Protein AF-A0AA36N443-F1 (afdb_monomer_lite)

Secondary structure (DSSP, 8-state):
----GGGEEEEEET-TTTHHHHHHHHHH---SEEEEE---HHHHHHHHHH-TTEEE---GGGS-HHHHHHHHHHH-TT--SEEEEEE----TTT-TTSSS--GGGSTTTHHHHHHHHHHHHHHHHTTTSPPPEEEEEEE--S-HHHHHHHHHHTT-EEEEEEGGGGSSB--EEEEEE-----TT-B-TTSSPBPEEEEETTEEEEE--PPPP-TTTT-BTTEEE-HHHHTTSSPBPPP-PPPSSTT-PPPPGGGTTTS-HHHHHHHHHTTT-S-GGGGSGGGSEEETT--EEPPPHHHHHHHTTPPTTTT--TT--HHHHHHHHHHS--HHHHHHHHHHHHHTTS----------TT--HHHHHHHHHHHSPPP-SPPP--S---PPPP-SSHHHHHHHHTT---GGGS-PPPPHHHHHHHHHHHHTTTTHHHHHHHHHHHHHHHHHHTHHHHHHHHHHS-HHHHHHHHTTS-SSPP-HHHHHHHHHHTT-TTHHHHHHHHHH----SSS----TTPPPP-S-TTSSPPPHHHHHHHHHHHHHHHHHS----TTHHHHHHHHHHHHHTTSS--PBPPPTTSSS-----TTSGGGSSPBPPPSSPP----B------S--S-----------B-------SS-PPPP----------------GGG-----PPPPP---GGGGG-S-GGGTSS----S-SPPPPHHHHHHHHHHHHHHHHHHHSSS---HHHHHHHTTT-HHHHHHHHHHHHHH-SSHHHHHHHHHHHHHHHTTSPS-HHHHHHHHHHHHHHHHHHHHSS-SSHHHHHHHHHHHHHHH-TT-HHHHHHHHHHHHHTT-HHHHHHHHHHHHHH-TT-HHHHHHHHHHHHHHHHH--THHHHHHHHHHHHHHHHHHHH-S--HHHHHHHHHHHHHHHHH-S-TTSHHHHHHHHHHHHHHHHHHHSHHHHHHHHHHHHHHHTT-GGGS--SS-HHHHHHHHHHHS---SSPPPP---TT-S--SSSSSPPPHHHHHHHHHHHHHHHHHHTT-----PPPS--GGGSS----TTSS--TTHHHHGGG-HHHHHHHHHHHHHHHGGGGGGTSHHHHHHHHHHHHHHHHHHHHHHHHHHHHHHHHHHHHHHSS-TTGGGTTTSSTT--

pLDDT: mean 71.76, std 20.54, range [23.47, 97.75]

Sequence (1141 aa):
MTCDAAHVIILSFFDGIGSGPFVFKELFGRPKAVFSWEIDQLCMNVSSYHVPETQRRGDVAADSPAALAAEILALDPDKTARILILGGPPCPDFSSIKAQPAGRAGPEGMKFDQMCDFCDRLEQLLNDWPPFWFLVENVVLKAKGEIQHFSARLKCQPILADAADFGVVSRPRLWWMRRRWSTQDVYPGTTSPLRWTKSAGVPRLQTSMKTDDPSYMQVAGLAFHKDVLAGSVSLPCLTTPAPWPSGRSAPRSSKGRTSPQAHSRWLGDSRRFAPWHYESAAMMTDAAGRYHVLPPLVKERLHHYPDDYTAHPHADVNDRHRMLGNSWHLGVVRLLLLLLLASQVQPHAAQLTRSPTRSALQRMIEWSLVNPAPLGPTPDSAEPPLVPPCAGMREHWALAQRLIHPSLRTQPPEPALVRVTERLLQNLATIRQLRRAVLDELAELVQEWAEITEDWLAQVAPHIRDVYTQGGREPPAQIPLLCFLLRRMQYPGVEELSADLHHGFVLLGQMHAGSGWKRRLDTKYRDPMPYEQFFEDNKRHVFEKLRNHKVDPHWKIMLDELADEHAKGRVDGPYGSPSCWPVQCVSVPQYKQLSTLLQAPEHHCPTAVCFSVEQPDKAPDFCNGWGFVARIENQTFYAMGEVPQHVVAAFGHRKGASETLTPEDIEVDWLGGYWKLPSADMNSNLVRERIISQAKTGTAPVKPYILTEIYAALSAALQQLFGAAEFTSARLAEQYRSQPELAAYLTARCAMSMREPEQRLQGLRDVERSTMRFTSSPAKSCVQSFVHRAHGVLIARGPGADRWKLAQEHFDKAIEVYPTNSNALSLLGICALELGQLQRALILMNKSLLLDSDFRAPYVNLGVAYLRLAVSEEGEKAQDLFFRAIEISEACLIRHPASPQCNYHIGVACAQLFFLERDPLTPAAAEFRRRSRQELLEARQSAEARRRLSDWQEAQARGTARKQQAPWLSVDDKTLQAVEAPMPPAPKPIKLPEYVGWRLFFWRAASCALQVGAELRGKRHALRASLQLQGTKLHDVCAPCGDAGLNTLQETSEYCDELYSQCSCCIEKVQAKYDEICSNFMGYGGCVNGIKAAMEQKEKECEQKKKLEEYQREKEKQDIEDASGMDIFDMHAAKVADHRS

InterPro domains:
  IPR011990 Tetratricopeptide-like helical domain superfamily [G3DSA:1.25.40.10] (775-966)
  IPR011990 Tetratricopeptide-like helical domain superfamily [SSF48452] (802-912)
  IPR029063 S-adenosyl-L-methionine-dependent methyltransferase superfamily [G3DSA:3.40.50.150] (8-202)
  IPR029063 S-adenosyl-L-methionine-dependent methyltransferase superfamily [SSF53335] (10-340)

Radius of gyration: 40.96 Å; chains: 1; bounding box: 112×99×99 Å

Foldseek 3Di:
DADQQLQAEEEAEQCQQVLQVLLCCVPHNHHLAAEYEHADPLSVVLNCVSVVRYDYDYHLLPDDLLVVLVVVCVSCVVLRHAYEYHEEQDAPLQDLQDQHRPACVDPSNVVLVSVLVSVVVNCVSVVVHDDHWYKYKYADGLDPVSQVVSCVSVVFAKEWEFLCLLLAATDIMIITTPFDDDQCDAFPPDNHTWDWDDDSNGIYTRDPDHHDQCVVLDDPQKDADPCSNVSNDHAYQQAAWAPDLQADDARPVCVPVADPQLVVVCVVSNNGDHSSCSPNNNFIAGPVRDTHRRFLQSLCVSLPHPGCSSPDPPADRSNSSRSSNSDHRSVVSSRVVSSSVVRPPDPPPPPVPPPVPDALLRVVLVVLLVPPAQWAADDPPDDDDDQPDDDDDVSSVVSVVPDQDPVNDDDDPGPNVVVVVVVCVSCVPCVVVSVVRNVVVVVVVCVVCQVVQVVLLVPADPVLNCVQCPPPDPPTDSLVVVLVSCVSSVPPCSVVVSCCSRHNADPDDDHDPDTHDDDPPDCVRVDAAADVVLQVVLVVVQQVVLVPPDAAPCVVVVVVVQLVCVVSVNDDFQAWDAPPHPDTFAFDVVRVSRRDHHYDDNDDWREFAFDDDDDDPDDPDDDDDDPDDRDRDPPDRGHDDDDTDYHYGHDDDDDDDDDDDDPVPDPQDQDDDDDDDDPVLVPDPDVLSQLHDDDDDFFDDDDVVVVVVVCVVCVVVSCLVPVDDDDDLVVLCVSVVVPNLSSLQSQLSVLLVDDDLVSSLVSLVVSLVSLVVDDDDLSSLQSQLVSLQSVLVSLCVDDDPCSLVVSLVSLVSSCVSPVLPLSSLLSNLVSCVLVVVLVSSLVSLVSSCVNPVLDLQSLQVLLQSLQLVLLVDDDPSSLVSLVSSLVSLVSSCVRTVLCLLSLQSLLLSLLQVLLNDPFCPDPSNVVSLVSNLVSLVCSCVHPVNVVVQVVLVVCVVVVNNLVADRLDDPLSVVSNCLSVDDDDRHRHGRNDDSFDGQGPPHRTHDPSVSVVVVVVVVVVVVVVVVVPDDPDQDPDPDVVPRPPPDDPPDPDDPPPPPPPVPDPVVVVVVVVVVVVQFVVQVVQVTPVRSVVVVVVVVVVVVVVVVVVVVVVVVVVVVVVCVVVVHDPPPVPPPVVPPPPD

Organism: NCBI:txid2562239

Structure (mmCIF, N/CA/C/O backbone):
data_AF-A0AA36N443-F1
#
_entry.id   AF-A0AA36N443-F1
#
loop_
_atom_site.group_PDB
_atom_site.id
_atom_site.type_symbol
_atom_site.label_atom_id
_atom_site.label_alt_id
_atom_site.label_comp_id
_atom_site.label_asym_id
_atom_site.label_entity_id
_atom_site.label_seq_id
_atom_site.pdbx_PDB_ins_code
_atom_site.Cartn_x
_atom_site.Cartn_y
_atom_site.Cartn_z
_atom_site.occupancy
_atom_site.B_iso_or_equiv
_atom_site.auth_seq_id
_atom_site.auth_comp_id
_atom_site.auth_asym_id
_atom_site.auth_atom_id
_atom_site.pdbx_PDB_model_num
ATOM 1 N N . MET A 1 1 ? 15.937 20.870 -2.440 1.00 37.66 1 MET A N 1
ATOM 2 C CA . MET A 1 1 ? 16.323 21.239 -1.062 1.00 37.66 1 MET A CA 1
ATOM 3 C C . MET A 1 1 ? 16.975 20.007 -0.479 1.00 37.66 1 MET A C 1
ATOM 5 O O . MET A 1 1 ? 16.254 19.062 -0.204 1.00 37.66 1 MET A O 1
ATOM 9 N N . THR A 1 2 ? 18.301 19.938 -0.419 1.00 41.56 2 THR A N 1
ATOM 10 C CA . THR A 1 2 ? 18.980 18.797 0.207 1.00 41.56 2 THR A CA 1
ATOM 11 C C . THR A 1 2 ? 19.615 19.279 1.500 1.00 41.56 2 THR A C 1
ATOM 13 O O . THR A 1 2 ? 20.569 20.049 1.502 1.00 41.56 2 THR A O 1
ATOM 16 N N . CYS A 1 3 ? 18.974 18.918 2.609 1.00 51.62 3 CYS A N 1
ATOM 17 C CA . CYS A 1 3 ? 19.629 18.852 3.903 1.00 51.62 3 CYS A CA 1
ATOM 18 C C . CYS A 1 3 ? 20.254 17.460 3.943 1.00 51.62 3 CYS A C 1
ATOM 20 O O . CYS A 1 3 ? 19.512 16.486 3.825 1.00 51.62 3 CYS A O 1
ATOM 22 N N . ASP A 1 4 ? 21.576 17.359 4.041 1.00 63.97 4 ASP A N 1
ATOM 23 C CA . ASP A 1 4 ? 22.210 16.062 4.258 1.00 63.97 4 ASP A CA 1
ATOM 24 C C . ASP A 1 4 ? 21.834 15.585 5.667 1.00 63.97 4 ASP A C 1
ATOM 26 O O . ASP A 1 4 ? 22.222 16.196 6.666 1.00 63.97 4 ASP A O 1
ATOM 30 N N . ALA A 1 5 ? 20.997 14.549 5.755 1.00 63.44 5 ALA A N 1
ATOM 31 C CA . ALA A 1 5 ? 20.511 14.040 7.033 1.00 63.44 5 ALA A CA 1
ATOM 32 C C . ALA A 1 5 ? 21.654 13.537 7.925 1.00 63.44 5 ALA A C 1
ATOM 34 O O . ALA A 1 5 ? 21.566 13.676 9.147 1.00 63.44 5 ALA A O 1
ATOM 35 N N . ALA A 1 6 ? 22.766 13.076 7.338 1.00 71.19 6 ALA A N 1
ATOM 36 C CA . ALA A 1 6 ? 23.954 12.663 8.082 1.00 71.19 6 ALA A CA 1
ATOM 37 C C . ALA A 1 6 ? 24.639 13.828 8.826 1.00 71.19 6 ALA A C 1
ATOM 39 O O . ALA A 1 6 ? 25.470 13.595 9.701 1.00 71.19 6 ALA A O 1
ATOM 40 N N . HIS A 1 7 ? 24.250 15.076 8.540 1.00 82.88 7 HIS A N 1
ATOM 41 C CA . HIS A 1 7 ? 24.705 16.285 9.224 1.00 82.88 7 HIS A CA 1
ATOM 42 C C . HIS A 1 7 ? 23.605 16.936 10.082 1.00 82.88 7 HIS A C 1
ATOM 44 O O . HIS A 1 7 ? 23.637 18.144 10.311 1.00 82.88 7 HIS A O 1
ATOM 50 N N . VAL A 1 8 ? 22.621 16.180 10.582 1.00 89.00 8 VAL A N 1
ATOM 51 C CA . VAL A 1 8 ? 21.616 16.705 11.528 1.00 89.00 8 VAL A CA 1
ATOM 52 C C . VAL A 1 8 ? 21.561 15.880 12.807 1.00 89.00 8 VAL A C 1
ATOM 54 O O . VAL A 1 8 ? 21.402 14.664 12.765 1.00 89.00 8 VAL A O 1
ATOM 57 N N . ILE A 1 9 ? 21.637 16.560 13.951 1.00 94.50 9 ILE A N 1
ATOM 58 C CA . ILE A 1 9 ? 21.400 15.998 15.285 1.00 94.50 9 ILE A CA 1
ATOM 59 C C . ILE A 1 9 ? 20.032 16.483 15.765 1.00 94.50 9 ILE A C 1
ATOM 61 O O . ILE A 1 9 ? 19.772 17.688 15.798 1.00 94.50 9 ILE A O 1
ATOM 65 N N . ILE A 1 10 ? 19.151 15.556 16.135 1.00 96.50 10 ILE A N 1
ATOM 66 C CA . ILE A 1 10 ? 17.790 15.863 16.588 1.00 96.50 10 ILE A CA 1
ATOM 67 C C . ILE A 1 10 ? 17.718 15.766 18.108 1.00 96.50 10 ILE A C 1
ATOM 69 O O . ILE A 1 10 ? 18.054 14.732 18.679 1.00 96.50 10 ILE A O 1
ATOM 73 N N . LEU A 1 11 ? 17.217 16.822 18.748 1.00 97.75 11 LEU A N 1
ATOM 74 C CA . LEU A 1 11 ? 16.890 16.863 20.172 1.00 97.75 11 LEU A CA 1
ATOM 75 C C . LEU A 1 11 ? 15.367 16.987 20.307 1.00 97.75 11 LEU A C 1
ATOM 77 O O . LEU A 1 11 ? 14.805 18.052 20.046 1.00 97.75 11 LEU A O 1
ATOM 81 N N . SER A 1 12 ? 14.698 15.887 20.653 1.00 97.62 12 SER A N 1
ATOM 82 C CA . SER A 1 12 ? 13.237 15.784 20.726 1.00 97.62 12 SER A CA 1
ATOM 83 C C . SER A 1 12 ? 12.759 15.808 22.177 1.00 97.62 12 SER A C 1
ATOM 85 O O . SER A 1 12 ? 12.894 14.833 22.916 1.00 97.62 12 SER A O 1
ATOM 87 N N . PHE A 1 13 ? 12.211 16.942 22.604 1.00 97.62 13 PHE A N 1
ATOM 88 C CA . PHE A 1 13 ? 11.689 17.150 23.952 1.00 97.62 13 PHE A CA 1
ATOM 89 C C . PHE A 1 13 ? 10.196 16.836 24.010 1.00 97.62 13 PHE A C 1
ATOM 91 O O . PHE A 1 13 ? 9.422 17.345 23.197 1.00 97.62 13 PHE A O 1
ATOM 98 N N . PHE A 1 14 ? 9.772 16.061 25.010 1.00 96.69 14 PHE A N 1
ATOM 99 C CA . PHE A 1 14 ? 8.385 15.594 25.120 1.00 96.69 14 PHE A CA 1
ATOM 100 C C . PHE A 1 14 ? 7.965 14.856 23.837 1.00 96.69 14 PHE A C 1
ATOM 102 O O . PHE A 1 14 ? 6.971 15.190 23.191 1.00 96.69 14 PHE A O 1
ATOM 109 N N . ASP A 1 15 ? 8.805 13.901 23.432 1.00 95.12 15 ASP A N 1
ATOM 110 C CA . ASP A 1 15 ? 8.778 13.257 22.112 1.00 95.12 15 ASP A CA 1
ATOM 111 C C . ASP A 1 15 ? 7.469 12.500 21.829 1.00 95.12 15 ASP A C 1
ATOM 113 O O . ASP A 1 15 ? 7.043 12.359 20.673 1.00 95.12 15 ASP A O 1
ATOM 117 N N . GLY A 1 16 ? 6.799 12.014 22.879 1.00 95.38 16 GLY A N 1
ATOM 118 C CA . GLY A 1 16 ? 5.621 11.177 22.757 1.00 95.38 16 GLY A CA 1
ATOM 119 C C . GLY A 1 16 ? 5.939 9.937 21.931 1.00 95.38 16 GLY A C 1
ATOM 120 O O . GLY A 1 16 ? 6.827 9.153 22.248 1.00 95.38 16 GLY A O 1
ATOM 121 N N . ILE A 1 17 ? 5.206 9.764 20.836 1.00 95.88 17 ILE A N 1
ATOM 122 C CA . ILE A 1 17 ? 5.338 8.604 19.946 1.00 95.88 17 ILE A CA 1
ATOM 123 C C . ILE A 1 17 ? 6.356 8.804 18.808 1.00 95.88 17 ILE A C 1
ATOM 125 O O . ILE A 1 17 ? 6.251 8.139 17.779 1.00 95.88 17 ILE A O 1
ATOM 129 N N . GLY A 1 18 ? 7.305 9.737 18.940 1.00 95.44 18 GLY A N 1
ATOM 130 C CA . GLY A 1 18 ? 8.381 9.926 17.957 1.00 95.44 18 GLY A CA 1
ATOM 131 C C . GLY A 1 18 ? 7.972 10.673 16.686 1.00 95.44 18 GLY A C 1
ATOM 132 O O . GLY A 1 18 ? 8.627 10.546 15.656 1.00 95.44 18 GLY A O 1
ATOM 133 N N . SER A 1 19 ? 6.884 11.454 16.730 1.00 97.06 19 SER A N 1
ATOM 134 C CA . SER A 1 19 ? 6.266 12.096 15.551 1.00 97.06 19 SER A CA 1
ATOM 135 C C . SER A 1 19 ? 7.258 12.907 14.705 1.00 97.06 19 SER A C 1
ATOM 137 O O . SER A 1 19 ? 7.250 12.845 13.477 1.00 97.06 19 SER A O 1
ATOM 139 N N . GLY A 1 20 ? 8.088 13.711 15.372 1.00 95.31 20 GLY A N 1
ATOM 140 C CA . GLY A 1 20 ? 9.048 14.610 14.743 1.00 95.31 20 GLY A CA 1
ATOM 141 C C . GLY A 1 20 ? 10.239 13.871 14.122 1.00 95.31 20 GLY A C 1
ATOM 142 O O . GLY A 1 20 ? 10.440 13.996 12.910 1.00 95.31 20 GLY A O 1
ATOM 143 N N . PRO A 1 21 ? 10.990 13.071 14.907 1.00 95.25 21 PRO A N 1
ATOM 144 C CA . PRO A 1 21 ? 12.072 12.236 14.388 1.00 95.25 21 PRO A CA 1
ATOM 145 C C . PRO A 1 21 ? 11.622 11.292 13.266 1.00 95.25 21 PRO A C 1
ATOM 147 O O . PRO A 1 21 ? 12.310 11.178 12.252 1.00 95.25 21 PRO A O 1
ATOM 150 N N . PHE A 1 22 ? 10.436 10.686 13.392 1.00 95.69 22 PHE A N 1
ATOM 151 C CA . PHE A 1 22 ? 9.856 9.825 12.360 1.00 95.69 22 PHE A CA 1
ATOM 152 C C . PHE A 1 22 ? 9.652 10.576 11.039 1.00 95.69 22 PHE A C 1
ATOM 154 O O . PHE A 1 22 ? 10.108 10.127 9.990 1.00 95.69 22 PHE A O 1
ATOM 161 N N . VAL A 1 23 ? 9.027 11.759 11.072 1.00 93.69 23 VAL A N 1
ATOM 162 C CA . VAL A 1 23 ? 8.826 12.560 9.854 1.00 93.69 23 VAL A CA 1
ATOM 163 C C . VAL A 1 23 ? 10.149 13.029 9.253 1.00 93.69 23 VAL A C 1
ATOM 165 O O . VAL A 1 23 ? 10.279 13.050 8.030 1.00 93.69 23 VAL A O 1
ATOM 168 N N . PHE A 1 24 ? 11.122 13.411 10.081 1.00 90.50 24 PHE A N 1
ATOM 169 C CA . PHE A 1 24 ? 12.442 13.793 9.588 1.00 90.50 24 PHE A CA 1
ATOM 170 C C . PHE A 1 24 ? 13.095 12.634 8.825 1.00 90.50 24 PHE A C 1
ATOM 172 O O . PHE A 1 24 ? 13.536 12.821 7.691 1.00 90.50 24 PHE A O 1
ATOM 179 N N . LYS A 1 25 ? 13.082 11.434 9.416 1.00 88.25 25 LYS A N 1
ATOM 180 C CA . LYS A 1 25 ? 13.624 10.212 8.816 1.00 88.25 25 LYS A CA 1
ATOM 181 C C . LYS A 1 25 ? 12.975 9.884 7.474 1.00 88.25 25 LYS A C 1
ATOM 183 O O . LYS A 1 25 ? 13.683 9.597 6.514 1.00 88.25 25 LYS A O 1
ATOM 188 N N . GLU A 1 26 ? 11.651 9.986 7.399 1.00 83.75 26 GLU A N 1
ATOM 189 C CA . GLU A 1 26 ? 10.880 9.750 6.171 1.00 83.75 26 GLU A CA 1
ATOM 190 C C . GLU A 1 26 ? 11.209 10.752 5.054 1.00 83.75 26 GLU A C 1
ATOM 192 O O . GLU A 1 26 ? 11.204 10.395 3.879 1.00 83.75 26 GLU A O 1
ATOM 197 N N . LEU A 1 27 ? 11.471 12.017 5.397 1.00 78.31 27 LEU A N 1
ATOM 198 C CA . LEU A 1 27 ? 11.711 13.069 4.406 1.00 78.31 27 LEU A CA 1
ATOM 199 C C . LEU A 1 27 ? 13.169 13.165 3.953 1.00 78.31 27 LEU A C 1
ATOM 201 O O . LEU A 1 27 ? 13.417 13.499 2.794 1.00 78.31 27 LEU A O 1
ATOM 205 N N . PHE A 1 28 ? 14.119 12.947 4.861 1.00 78.12 28 PHE A N 1
ATOM 206 C CA . PHE A 1 28 ? 15.525 13.297 4.640 1.00 78.12 28 PHE A CA 1
ATOM 207 C C . PHE A 1 28 ? 16.484 12.116 4.818 1.00 78.12 28 PHE A C 1
ATOM 209 O O . PHE A 1 28 ? 17.635 12.210 4.402 1.00 78.12 28 PHE A O 1
ATOM 216 N N . GLY A 1 29 ? 16.025 10.995 5.377 1.00 77.88 29 GLY A N 1
ATOM 217 C CA . GLY A 1 29 ? 16.872 9.861 5.733 1.00 77.88 29 GLY A CA 1
ATOM 218 C C . GLY A 1 29 ? 17.344 9.911 7.186 1.00 77.88 29 GLY A C 1
ATOM 219 O O . GLY A 1 29 ? 16.864 10.701 8.000 1.00 77.88 29 GLY A O 1
ATOM 220 N N . ARG A 1 30 ? 18.267 9.012 7.542 1.00 81.50 30 ARG A N 1
ATOM 221 C CA . ARG A 1 30 ? 18.682 8.826 8.938 1.00 81.50 30 ARG A CA 1
ATOM 222 C C . ARG A 1 30 ? 19.478 10.041 9.445 1.00 81.50 30 ARG A C 1
ATOM 224 O O . ARG A 1 30 ? 20.478 10.385 8.815 1.00 81.50 30 ARG A O 1
ATOM 231 N N . PRO A 1 31 ? 19.066 10.671 10.561 1.00 83.81 31 PRO A N 1
ATOM 232 C CA . PRO A 1 31 ? 19.847 11.726 11.197 1.00 83.81 31 PRO A CA 1
ATOM 233 C C . PRO A 1 31 ? 21.148 11.169 11.793 1.00 83.81 31 PRO A C 1
ATOM 235 O O . PRO A 1 31 ? 21.249 9.974 12.073 1.00 83.81 31 PRO A O 1
ATOM 238 N N . LYS A 1 32 ? 22.119 12.050 12.056 1.00 87.31 32 LYS A N 1
ATOM 239 C CA . LYS A 1 32 ? 23.386 11.710 12.725 1.00 87.31 32 LYS A CA 1
ATOM 240 C C . LYS A 1 32 ? 23.162 11.103 14.111 1.00 87.31 32 LYS A C 1
ATOM 242 O O . LYS A 1 32 ? 23.818 10.134 14.478 1.00 87.31 32 LYS A O 1
ATOM 247 N N . ALA A 1 33 ? 22.239 11.683 14.873 1.00 91.94 33 ALA A N 1
ATOM 248 C CA . ALA A 1 33 ? 21.801 11.181 16.170 1.00 91.94 33 ALA A CA 1
ATOM 249 C C . ALA A 1 33 ? 20.405 11.720 16.509 1.00 91.94 33 ALA A C 1
ATOM 251 O O . ALA A 1 33 ? 20.025 12.806 16.059 1.00 91.94 33 ALA A O 1
ATOM 252 N N . VAL A 1 34 ? 19.663 10.978 17.334 1.00 96.00 34 VAL A N 1
ATOM 253 C CA . VAL A 1 34 ? 18.382 11.412 17.906 1.00 96.00 34 VAL A CA 1
ATOM 254 C C . VAL A 1 34 ? 18.436 11.230 19.416 1.00 96.00 34 VAL A C 1
ATOM 256 O O . VAL A 1 34 ? 18.618 10.115 19.892 1.00 96.00 34 VAL A O 1
ATOM 259 N N . PHE A 1 35 ? 18.233 12.310 20.162 1.00 97.00 35 PHE A N 1
ATOM 260 C CA . PHE A 1 35 ? 18.074 12.300 21.614 1.00 97.00 35 PHE A CA 1
ATOM 261 C C . PHE A 1 35 ? 16.623 12.618 21.958 1.00 97.00 35 PHE A C 1
ATOM 263 O O . PHE A 1 35 ? 16.074 13.594 21.447 1.00 97.00 35 PHE A O 1
ATOM 270 N N . SER A 1 36 ? 15.995 11.797 22.798 1.00 97.19 36 SER A N 1
ATOM 271 C CA . SER A 1 36 ? 14.571 11.902 23.128 1.00 97.19 36 SER A CA 1
ATOM 272 C C . SER A 1 36 ? 14.345 11.965 24.637 1.00 97.19 36 SER A C 1
ATOM 274 O O . SER A 1 36 ? 14.799 11.087 25.377 1.00 97.19 36 SER A O 1
ATOM 276 N N . TRP A 1 37 ? 13.617 12.992 25.082 1.00 97.44 37 TRP A N 1
ATOM 277 C CA . TRP A 1 37 ? 13.115 13.132 26.451 1.00 97.44 37 TRP A CA 1
ATOM 278 C C . TRP A 1 37 ? 11.630 12.773 26.482 1.00 97.44 37 TRP A C 1
ATOM 280 O O . TRP A 1 37 ? 10.773 13.561 26.076 1.00 97.44 37 TRP A O 1
ATOM 290 N N . GLU A 1 38 ? 11.341 11.570 26.965 1.00 96.38 38 GLU A N 1
ATOM 291 C CA . GLU A 1 38 ? 10.004 11.030 27.191 1.00 96.38 38 GLU A CA 1
ATOM 292 C C . GLU A 1 38 ? 10.052 10.134 28.435 1.00 96.38 38 GLU A C 1
ATOM 294 O O . GLU A 1 38 ? 11.046 9.448 28.675 1.00 96.38 38 GLU A O 1
ATOM 299 N N . ILE A 1 39 ? 8.989 10.162 29.238 1.00 95.31 39 ILE A N 1
ATOM 300 C CA . ILE A 1 39 ? 8.883 9.413 30.499 1.00 95.31 39 ILE A CA 1
ATOM 301 C C . ILE A 1 39 ? 7.801 8.332 30.441 1.00 95.31 39 ILE A C 1
ATOM 303 O O . ILE A 1 39 ? 7.807 7.398 31.241 1.00 95.31 39 ILE A O 1
ATOM 307 N N . ASP A 1 40 ? 6.869 8.429 29.495 1.00 94.00 40 ASP A N 1
ATOM 308 C CA . ASP A 1 40 ? 5.847 7.421 29.278 1.00 94.00 40 ASP A CA 1
ATOM 309 C C . ASP A 1 40 ? 6.437 6.194 28.576 1.00 94.00 40 ASP A C 1
ATOM 311 O O . ASP A 1 40 ? 6.868 6.239 27.421 1.00 94.00 40 ASP A O 1
ATOM 315 N N . GLN A 1 41 ? 6.428 5.066 29.285 1.00 92.75 41 GLN A N 1
ATOM 316 C CA . GLN A 1 41 ? 7.039 3.829 28.815 1.00 92.75 41 GLN A CA 1
ATOM 317 C C . GLN A 1 41 ? 6.427 3.302 27.510 1.00 92.75 41 GLN A C 1
ATOM 319 O O . GLN A 1 41 ? 7.154 2.761 26.675 1.00 92.75 41 GLN A O 1
ATOM 324 N N . LEU A 1 42 ? 5.114 3.456 27.311 1.00 92.88 42 LEU A N 1
ATOM 325 C CA . LEU A 1 42 ? 4.448 3.003 26.089 1.00 92.88 42 LEU A CA 1
ATOM 326 C C . LEU A 1 42 ? 4.815 3.904 24.910 1.00 92.88 42 LEU A C 1
ATOM 328 O O . LEU A 1 42 ? 5.168 3.391 23.849 1.00 92.88 42 LEU A O 1
ATOM 332 N N . CYS A 1 43 ? 4.810 5.224 25.112 1.00 95.06 43 CYS A N 1
ATOM 333 C CA . CYS A 1 43 ? 5.260 6.193 24.112 1.00 95.06 43 CYS A CA 1
ATOM 334 C C . CYS A 1 43 ? 6.706 5.922 23.675 1.00 95.06 43 CYS A C 1
ATOM 336 O O . CYS A 1 43 ? 6.975 5.824 22.478 1.00 95.06 43 CYS A O 1
ATOM 338 N N . MET A 1 44 ? 7.614 5.703 24.634 1.00 93.44 44 MET A N 1
ATOM 339 C CA . MET A 1 44 ? 9.009 5.359 24.349 1.00 93.44 44 MET A CA 1
ATOM 340 C C . MET A 1 44 ? 9.134 4.067 23.537 1.00 93.44 44 MET A C 1
ATOM 342 O O . MET A 1 44 ? 9.941 3.996 22.611 1.00 93.44 44 MET A O 1
ATOM 346 N N . ASN A 1 45 ? 8.350 3.037 23.863 1.00 90.56 45 ASN A N 1
ATOM 347 C CA . ASN A 1 45 ? 8.376 1.770 23.132 1.00 90.56 45 ASN A CA 1
ATOM 348 C C . ASN A 1 45 ? 7.889 1.934 21.687 1.00 90.56 45 ASN A C 1
ATOM 350 O O . ASN A 1 45 ? 8.527 1.413 20.775 1.00 90.56 45 ASN A O 1
ATOM 354 N N . VAL A 1 46 ? 6.822 2.710 21.469 1.00 91.50 46 VAL A N 1
ATOM 355 C CA . VAL A 1 46 ? 6.331 3.039 20.123 1.00 91.50 46 VAL A CA 1
ATOM 356 C C . VAL A 1 46 ? 7.361 3.872 19.351 1.00 91.50 46 VAL A C 1
ATOM 358 O O . VAL A 1 46 ? 7.705 3.515 18.228 1.00 91.50 46 VAL A O 1
ATOM 361 N N . SER A 1 47 ? 7.908 4.934 19.953 1.00 91.50 47 SER A N 1
ATOM 362 C CA . SER A 1 47 ? 8.924 5.794 19.323 1.00 91.50 47 SER A CA 1
ATOM 363 C C . SER A 1 47 ? 10.161 4.988 18.904 1.00 91.50 47 SER A C 1
ATOM 365 O O . SER A 1 47 ? 10.566 5.035 17.744 1.00 91.50 47 SER A O 1
ATOM 367 N N . SER A 1 48 ? 10.708 4.147 19.791 1.00 85.62 48 SER A N 1
ATOM 368 C CA . SER A 1 48 ? 11.886 3.320 19.480 1.00 85.62 48 SER A CA 1
ATOM 369 C C . SER A 1 48 ? 11.626 2.210 18.465 1.00 85.62 48 SER A C 1
ATOM 371 O O . SER A 1 48 ? 12.566 1.769 17.813 1.00 85.62 48 SER A O 1
ATOM 373 N N . TYR A 1 49 ? 10.386 1.745 18.315 1.00 85.75 49 TYR A N 1
ATOM 374 C CA . TYR A 1 49 ? 10.059 0.788 17.261 1.00 85.75 49 TYR A CA 1
ATOM 375 C C . TYR A 1 49 ? 10.192 1.428 15.870 1.00 85.75 49 TYR A C 1
ATOM 377 O O . TYR A 1 49 ? 10.770 0.831 14.963 1.00 85.75 49 TYR A O 1
ATOM 385 N N . HIS A 1 50 ? 9.720 2.669 15.713 1.00 86.25 50 HIS A N 1
ATOM 386 C CA . HIS A 1 50 ? 9.743 3.382 14.426 1.00 86.25 50 HIS A CA 1
ATOM 387 C C . HIS A 1 50 ? 11.066 4.125 14.166 1.00 86.25 50 HIS A C 1
ATOM 389 O O . HIS A 1 50 ? 11.505 4.276 13.019 1.00 86.25 50 HIS A O 1
ATOM 395 N N . VAL A 1 51 ? 11.743 4.559 15.230 1.00 86.06 51 VAL A N 1
ATOM 396 C CA . VAL A 1 51 ? 13.021 5.287 15.195 1.00 86.06 51 VAL A CA 1
ATOM 397 C C . VAL A 1 51 ? 14.018 4.619 16.163 1.00 86.06 51 VAL A C 1
ATOM 399 O O . VAL A 1 51 ? 14.297 5.162 17.236 1.00 86.06 51 VAL A O 1
ATOM 402 N N . PRO A 1 52 ? 14.546 3.423 15.826 1.00 82.62 52 PRO A N 1
ATOM 403 C CA . PRO A 1 52 ? 15.423 2.634 16.703 1.00 82.62 52 PRO A CA 1
ATOM 404 C C . PRO A 1 52 ? 16.746 3.319 17.062 1.00 82.62 52 PRO A C 1
ATOM 406 O O . PRO A 1 52 ? 17.344 2.999 18.082 1.00 82.62 52 PRO A O 1
ATOM 409 N N . GLU A 1 53 ? 17.186 4.289 16.264 1.00 80.00 53 GLU A N 1
ATOM 410 C CA . GLU A 1 53 ? 18.358 5.132 16.518 1.00 80.00 53 GLU A CA 1
ATOM 411 C C . GLU A 1 53 ? 18.165 6.169 17.650 1.00 80.00 53 GLU A C 1
ATOM 413 O O . GLU A 1 53 ? 19.078 6.937 17.953 1.00 80.00 53 GLU A O 1
ATOM 418 N N . THR A 1 54 ? 16.986 6.202 18.280 1.00 90.06 54 THR A N 1
ATOM 419 C CA . THR A 1 54 ? 16.650 7.147 19.352 1.00 90.06 54 THR A CA 1
ATOM 420 C C . THR A 1 54 ? 17.303 6.783 20.680 1.00 90.06 54 THR A C 1
ATOM 422 O O . THR A 1 54 ? 17.008 5.748 21.280 1.00 90.06 54 THR A O 1
ATOM 425 N N . GLN A 1 55 ? 18.114 7.700 21.199 1.00 93.62 55 GLN A N 1
ATOM 426 C CA . GLN A 1 55 ? 18.705 7.630 22.526 1.00 93.62 55 GLN A CA 1
ATOM 427 C C . GLN A 1 55 ? 17.758 8.231 23.565 1.00 93.62 55 GLN A C 1
ATOM 429 O O . GLN A 1 55 ? 17.414 9.414 23.514 1.00 93.62 55 GLN A O 1
ATOM 434 N N . ARG A 1 56 ? 17.323 7.405 24.518 1.00 93.19 56 ARG A N 1
ATOM 435 C CA . ARG A 1 56 ? 16.368 7.798 25.560 1.00 93.19 56 ARG A CA 1
ATOM 436 C C . ARG A 1 56 ? 17.090 8.511 26.699 1.00 93.19 56 ARG A C 1
ATOM 438 O O . ARG A 1 56 ? 18.012 7.955 27.289 1.00 93.19 56 ARG A O 1
ATOM 445 N N . ARG A 1 57 ? 16.632 9.717 27.023 1.00 94.06 57 ARG A N 1
ATOM 446 C CA . ARG A 1 57 ? 17.191 10.573 28.079 1.00 94.06 57 ARG A CA 1
ATOM 447 C C . ARG A 1 57 ? 16.312 10.659 29.327 1.00 94.06 57 ARG A C 1
ATOM 449 O O . ARG A 1 57 ? 16.783 11.089 30.372 1.00 94.06 57 ARG A O 1
ATOM 456 N N . GLY A 1 58 ? 15.060 10.201 29.246 1.00 91.38 58 GLY A N 1
ATOM 457 C CA . GLY A 1 58 ? 14.120 10.215 30.367 1.00 91.38 58 GLY A CA 1
ATOM 458 C C . GLY A 1 58 ? 13.585 11.617 30.667 1.00 91.38 58 GLY A C 1
ATOM 459 O O . GLY A 1 58 ? 13.207 12.349 29.751 1.00 91.38 58 GLY A O 1
ATOM 460 N N . ASP A 1 59 ? 13.520 11.978 31.950 1.00 92.75 59 ASP A N 1
ATOM 461 C CA . ASP A 1 59 ? 13.001 13.275 32.397 1.00 92.75 59 ASP A CA 1
ATOM 462 C C . ASP A 1 59 ? 13.996 14.410 32.106 1.00 92.75 59 ASP A C 1
ATOM 464 O O . ASP A 1 59 ? 15.126 14.407 32.595 1.00 92.75 59 ASP A O 1
ATOM 468 N N . VAL A 1 60 ? 13.554 15.417 31.348 1.00 92.94 60 VAL A N 1
ATOM 469 C CA . VAL A 1 60 ? 14.347 16.612 31.017 1.00 92.94 60 VAL A CA 1
ATOM 470 C C . VAL A 1 60 ? 14.814 17.377 32.257 1.00 92.94 60 VAL A C 1
ATOM 472 O O . VAL A 1 60 ? 15.896 17.956 32.237 1.00 92.94 60 VAL A O 1
ATOM 475 N N . ALA A 1 61 ? 14.042 17.361 33.348 1.00 90.12 61 ALA A N 1
ATOM 476 C CA . ALA A 1 61 ? 14.409 18.053 34.582 1.00 90.12 61 ALA A CA 1
ATOM 477 C C . ALA A 1 61 ? 15.551 17.359 35.345 1.00 90.12 61 ALA A C 1
ATOM 479 O O . ALA A 1 61 ? 16.200 17.992 36.178 1.00 90.12 61 ALA A O 1
ATOM 480 N N . ALA A 1 62 ? 15.792 16.073 35.073 1.00 92.06 62 ALA A N 1
ATOM 481 C CA . ALA A 1 62 ? 16.853 15.282 35.692 1.00 92.06 62 ALA A CA 1
ATOM 482 C C . ALA A 1 62 ? 18.130 15.208 34.835 1.00 92.06 62 ALA A C 1
ATOM 484 O O . ALA A 1 62 ? 19.155 14.720 35.311 1.00 92.06 62 ALA A O 1
ATOM 485 N N . ASP A 1 63 ? 18.079 15.675 33.586 1.00 94.50 63 ASP A N 1
ATOM 486 C CA . ASP A 1 63 ? 19.196 15.607 32.648 1.00 94.50 63 ASP A CA 1
ATOM 487 C C . ASP A 1 63 ? 20.081 16.868 32.702 1.00 94.50 63 ASP A C 1
ATOM 489 O O . ASP A 1 63 ? 19.660 17.951 33.110 1.00 94.50 63 ASP A O 1
ATOM 493 N N . SER A 1 64 ? 21.337 16.738 32.274 1.00 94.88 64 SER A N 1
ATOM 494 C CA . SER A 1 64 ? 22.338 17.804 32.310 1.00 94.88 64 SER A CA 1
ATOM 495 C C . SER A 1 64 ? 22.637 18.344 30.906 1.00 94.88 64 SER A C 1
ATOM 497 O O . SER A 1 64 ? 23.218 17.621 30.088 1.00 94.88 64 SER A O 1
ATOM 499 N N . PRO A 1 65 ? 22.376 19.641 30.634 1.00 95.56 65 PRO A N 1
ATOM 500 C CA . PRO A 1 65 ? 22.791 20.283 29.386 1.00 95.56 65 PRO A CA 1
ATOM 501 C C . PRO A 1 65 ? 24.301 20.187 29.132 1.00 95.56 65 PRO A C 1
ATOM 503 O O . PRO A 1 65 ? 24.726 20.102 27.985 1.00 95.56 65 PRO A O 1
ATOM 506 N N . ALA A 1 66 ? 25.120 20.182 30.192 1.00 95.56 66 ALA A N 1
ATOM 507 C CA . ALA A 1 66 ? 26.576 20.072 30.082 1.00 95.56 66 ALA A CA 1
ATOM 508 C C . ALA A 1 66 ? 27.025 18.671 29.653 1.00 95.56 66 ALA A C 1
ATOM 510 O O . ALA A 1 66 ? 27.922 18.550 28.822 1.00 95.56 66 ALA A O 1
ATOM 511 N N . ALA A 1 67 ? 26.378 17.627 30.177 1.00 94.56 67 ALA A N 1
ATOM 512 C CA . ALA A 1 67 ? 26.651 16.257 29.754 1.00 94.56 67 ALA A CA 1
ATOM 513 C C . ALA A 1 67 ? 26.257 16.053 28.284 1.00 94.56 67 ALA A C 1
ATOM 515 O O . ALA A 1 67 ? 27.050 15.529 27.506 1.00 94.56 67 ALA A O 1
ATOM 516 N N . LEU A 1 68 ? 25.079 16.549 27.886 1.00 96.56 68 LEU A N 1
ATOM 517 C CA . LEU A 1 68 ? 24.632 16.487 26.495 1.00 96.56 68 LEU A CA 1
ATOM 518 C C . LEU A 1 68 ? 25.553 17.278 25.551 1.00 96.56 68 LEU A C 1
ATOM 520 O O . LEU A 1 68 ? 25.867 16.798 24.468 1.00 96.56 68 LEU A O 1
ATOM 524 N N . ALA A 1 69 ? 26.010 18.471 25.944 1.00 96.44 69 ALA A N 1
ATOM 525 C CA . ALA A 1 69 ? 26.941 19.261 25.136 1.00 96.44 69 ALA A CA 1
ATOM 526 C C . ALA A 1 69 ? 28.255 18.505 24.871 1.00 96.44 69 ALA A C 1
ATOM 528 O O . ALA A 1 69 ? 28.742 18.497 23.741 1.00 96.44 69 ALA A O 1
ATOM 529 N N . ALA A 1 70 ? 28.802 17.837 25.893 1.00 95.06 70 ALA A N 1
ATOM 530 C CA . ALA A 1 70 ? 29.998 17.009 25.750 1.00 95.06 70 ALA A CA 1
ATOM 531 C C . ALA A 1 70 ? 29.760 15.815 24.809 1.00 95.06 70 ALA A C 1
ATOM 533 O O . ALA A 1 70 ? 30.612 15.503 23.980 1.00 95.06 70 ALA A O 1
ATOM 534 N N . GLU A 1 71 ? 28.590 15.184 24.899 1.00 96.00 71 GLU A N 1
ATOM 535 C CA . GLU A 1 71 ? 28.196 14.067 24.039 1.00 96.00 71 GLU A CA 1
ATOM 536 C C . GLU A 1 71 ? 28.016 14.495 22.572 1.00 96.00 71 GLU A C 1
ATOM 538 O O . GLU A 1 71 ? 28.526 13.837 21.667 1.00 96.00 71 GLU A O 1
ATOM 543 N N . ILE A 1 72 ? 27.379 15.644 22.326 1.00 95.31 72 ILE A N 1
ATOM 544 C CA . ILE A 1 72 ? 27.244 16.232 20.985 1.00 95.31 72 ILE A CA 1
ATOM 545 C C . ILE A 1 72 ? 28.619 16.567 20.392 1.00 95.31 72 ILE A C 1
ATOM 547 O O . ILE A 1 72 ? 28.872 16.249 19.231 1.00 95.31 72 ILE A O 1
ATOM 551 N N . LEU A 1 73 ? 29.518 17.164 21.181 1.00 93.38 73 LEU A N 1
ATOM 552 C CA . LEU A 1 73 ? 30.874 17.488 20.733 1.00 93.38 73 LEU A CA 1
ATOM 553 C C . LEU A 1 73 ? 31.691 16.228 20.412 1.00 93.38 73 LEU A C 1
ATOM 555 O O . LEU A 1 73 ? 32.456 16.228 19.455 1.00 93.38 73 LEU A O 1
ATOM 559 N N . ALA A 1 74 ? 31.515 15.148 21.178 1.00 93.19 74 ALA A N 1
ATOM 560 C CA . ALA A 1 74 ? 32.153 13.866 20.891 1.00 93.19 74 ALA A CA 1
ATOM 561 C C . ALA A 1 74 ? 31.603 13.215 19.608 1.00 93.19 74 ALA A C 1
ATOM 563 O O . ALA A 1 74 ? 32.360 12.602 18.857 1.00 93.19 74 ALA A O 1
ATOM 564 N N . LEU A 1 75 ? 30.300 13.362 19.341 1.00 91.12 75 LEU A N 1
ATOM 565 C CA . LEU A 1 75 ? 29.648 12.845 18.133 1.00 91.12 75 LEU A CA 1
ATOM 566 C C . LEU A 1 75 ? 30.006 13.635 16.868 1.00 91.12 75 LEU A C 1
ATOM 568 O O . LEU A 1 75 ? 30.043 13.070 15.772 1.00 91.12 75 LEU A O 1
ATOM 572 N N . ASP A 1 76 ? 30.235 14.941 16.986 1.00 89.12 76 ASP A N 1
ATOM 573 C CA . ASP A 1 76 ? 30.583 15.814 15.865 1.00 89.12 76 ASP A CA 1
ATOM 574 C C . ASP A 1 76 ? 31.707 16.803 16.231 1.00 89.12 76 ASP A C 1
ATOM 576 O O . ASP A 1 76 ? 31.456 18.002 16.371 1.00 89.12 76 ASP A O 1
ATOM 580 N N . PRO A 1 77 ? 32.961 16.323 16.357 1.00 87.75 77 PRO A N 1
ATOM 581 C CA . PRO A 1 77 ? 34.094 17.160 16.766 1.00 87.75 77 PRO A CA 1
ATOM 582 C C . PRO A 1 77 ? 34.348 18.339 15.822 1.00 87.75 77 PRO A C 1
ATOM 584 O O . PRO A 1 77 ? 34.757 19.414 16.261 1.00 87.75 77 PRO A O 1
ATOM 587 N N . ASP A 1 78 ? 34.053 18.143 14.534 1.00 85.31 78 ASP A N 1
ATOM 588 C CA . ASP A 1 78 ? 34.243 19.126 13.465 1.00 85.31 78 ASP A CA 1
ATOM 589 C C . ASP A 1 78 ? 33.119 20.178 13.392 1.00 85.31 78 ASP A C 1
ATOM 591 O O . ASP A 1 78 ? 33.198 21.108 12.587 1.00 85.31 78 ASP A O 1
ATOM 595 N N . LYS A 1 79 ? 32.069 20.053 14.222 1.00 86.81 79 LYS A N 1
ATOM 596 C CA . LYS A 1 79 ? 30.941 21.005 14.337 1.00 86.81 79 LYS A CA 1
ATOM 597 C C . LYS A 1 79 ? 30.233 21.282 13.007 1.00 86.81 79 LYS A C 1
ATOM 599 O O . LYS A 1 79 ? 29.783 22.396 12.725 1.00 86.81 79 LYS A O 1
ATOM 604 N N . THR A 1 80 ? 30.149 20.254 12.170 1.00 82.25 80 THR A N 1
ATOM 605 C CA . THR A 1 80 ? 29.528 20.308 10.842 1.00 82.25 80 THR A CA 1
ATOM 606 C C . THR A 1 80 ? 28.019 20.085 10.891 1.00 82.25 80 THR A C 1
ATOM 608 O O . THR A 1 80 ? 27.298 20.522 9.992 1.00 82.25 80 THR A O 1
ATOM 611 N N . ALA A 1 81 ? 27.523 19.407 11.927 1.00 83.31 81 ALA A N 1
ATOM 612 C CA . ALA A 1 81 ? 26.127 19.041 12.052 1.00 83.31 81 ALA A CA 1
ATOM 613 C C . ALA A 1 81 ? 25.263 20.225 12.505 1.00 83.31 81 ALA A C 1
ATOM 615 O O . ALA A 1 81 ? 25.665 21.069 13.301 1.00 83.31 81 ALA A O 1
ATOM 616 N N . ARG A 1 82 ? 24.017 20.283 12.040 1.00 88.75 82 ARG A N 1
ATOM 617 C CA . ARG A 1 82 ? 23.003 21.226 12.526 1.00 88.75 82 ARG A CA 1
ATOM 618 C C . ARG A 1 82 ? 22.200 20.574 13.643 1.00 88.75 82 ARG A C 1
ATOM 620 O O . ARG A 1 82 ? 21.844 19.402 13.552 1.00 88.75 82 ARG A O 1
ATOM 627 N N . ILE A 1 83 ? 21.880 21.347 14.675 1.00 93.75 83 ILE A N 1
ATOM 628 C CA . ILE A 1 83 ? 21.046 20.888 15.789 1.00 93.75 83 ILE A CA 1
ATOM 629 C C . ILE A 1 83 ? 19.598 21.306 15.531 1.00 93.75 83 ILE A C 1
ATOM 631 O O . ILE A 1 83 ? 19.308 22.491 15.334 1.00 93.75 83 ILE A O 1
ATOM 635 N N . LEU A 1 84 ? 18.698 20.323 15.526 1.00 94.50 84 LEU A N 1
ATOM 636 C CA . LEU A 1 84 ? 17.259 20.496 15.364 1.00 94.50 84 LEU A CA 1
ATOM 637 C C . LEU A 1 84 ? 16.539 20.184 16.678 1.00 94.50 84 LEU A C 1
ATOM 639 O O . LEU A 1 84 ? 16.464 19.031 17.095 1.00 94.50 84 LEU A O 1
ATOM 643 N N . ILE A 1 85 ? 15.966 21.216 17.291 1.00 97.00 85 ILE A N 1
ATOM 644 C CA . ILE A 1 85 ? 15.104 21.115 18.467 1.00 97.00 85 ILE A CA 1
ATOM 645 C C . ILE A 1 85 ? 13.666 20.859 18.020 1.00 97.00 85 ILE A C 1
ATOM 647 O O . ILE A 1 85 ? 13.054 21.696 17.348 1.00 97.00 85 ILE A O 1
ATOM 651 N N . LEU A 1 86 ? 13.116 19.726 18.439 1.00 97.31 86 LEU A N 1
ATOM 652 C CA . LEU A 1 86 ? 11.703 19.380 18.317 1.00 97.31 86 LEU A CA 1
ATOM 653 C C . LEU A 1 86 ? 11.091 19.387 19.720 1.00 97.31 86 LEU A C 1
ATOM 655 O O . LEU A 1 86 ? 11.738 18.946 20.666 1.00 97.31 86 LEU A O 1
ATOM 659 N N . GLY A 1 87 ? 9.875 19.912 19.886 1.00 95.81 87 GLY A N 1
ATOM 660 C CA . GLY A 1 87 ? 9.283 19.982 21.224 1.00 95.81 87 GLY A CA 1
ATOM 661 C C . GLY A 1 87 ? 7.768 20.078 21.266 1.00 95.81 87 GLY A C 1
ATOM 662 O O . GLY A 1 87 ? 7.202 20.981 20.653 1.00 95.81 87 GLY A O 1
ATOM 663 N N . GLY A 1 88 ? 7.119 19.214 22.048 1.00 94.81 88 GLY A N 1
ATOM 664 C CA . GLY A 1 88 ? 5.681 19.288 22.342 1.00 94.81 88 GLY A CA 1
ATOM 665 C C . GLY A 1 88 ? 5.376 19.391 23.841 1.00 94.81 88 GLY A C 1
ATOM 666 O O . GLY A 1 88 ? 4.852 18.431 24.406 1.00 94.81 88 GLY A O 1
ATOM 667 N N . PRO A 1 89 ? 5.694 20.514 24.520 1.00 94.19 89 PRO A N 1
ATOM 668 C CA . PRO A 1 89 ? 5.500 20.638 25.962 1.00 94.19 89 PRO A CA 1
ATOM 669 C C . PRO A 1 89 ? 4.052 20.369 26.407 1.00 94.19 89 PRO A C 1
ATOM 671 O O . PRO A 1 89 ? 3.112 20.792 25.723 1.00 94.19 89 PRO A O 1
ATOM 674 N N . PRO A 1 90 ? 3.836 19.737 27.578 1.00 89.81 90 PRO A N 1
ATOM 675 C CA . PRO A 1 90 ? 2.506 19.370 28.050 1.00 89.81 90 PRO A CA 1
ATOM 676 C C . PRO A 1 90 ? 1.518 20.545 28.075 1.00 89.81 90 PRO A C 1
ATOM 678 O O . PRO A 1 90 ? 1.677 21.538 28.782 1.00 89.81 90 PRO A O 1
ATOM 681 N N . CYS A 1 91 ? 0.426 20.407 27.325 1.00 86.56 91 CYS A N 1
ATOM 682 C CA . CYS A 1 91 ? -0.608 21.429 27.210 1.00 86.56 91 CYS A CA 1
ATOM 683 C C . CYS A 1 91 ? -1.730 21.469 28.285 1.00 86.56 91 CYS A C 1
ATOM 685 O O . CYS A 1 91 ? -2.563 22.379 28.188 1.00 86.56 91 CYS A O 1
ATOM 687 N N . PRO A 1 92 ? -1.884 20.541 29.267 1.00 84.75 92 PRO A N 1
ATOM 688 C CA . PRO A 1 92 ? -3.051 20.538 30.160 1.00 84.75 92 PRO A CA 1
ATOM 689 C C . PRO A 1 92 ? -3.313 21.847 30.910 1.00 84.75 92 PRO A C 1
ATOM 691 O O . PRO A 1 92 ? -4.479 22.201 31.085 1.00 84.75 92 PRO A O 1
ATOM 694 N N . ASP A 1 93 ? -2.269 22.560 31.336 1.00 86.56 93 ASP A N 1
ATOM 695 C CA . ASP A 1 93 ? -2.402 23.816 32.087 1.00 86.56 93 ASP A CA 1
ATOM 696 C C . ASP A 1 93 ? -2.629 25.041 31.203 1.00 86.56 93 ASP A C 1
ATOM 698 O O . ASP A 1 93 ? -3.046 26.074 31.713 1.00 86.56 93 ASP A O 1
ATOM 702 N N . PHE A 1 94 ? -2.470 24.903 29.886 1.00 84.62 94 PHE A N 1
ATOM 703 C CA . PHE A 1 94 ? -2.824 25.917 28.888 1.00 84.62 94 PHE A CA 1
ATOM 704 C C . PHE A 1 94 ? -4.175 25.636 28.208 1.00 84.62 94 PHE A C 1
ATOM 706 O O . PHE A 1 94 ? -4.755 26.496 27.539 1.00 84.62 94 PHE A O 1
ATOM 713 N N . SER A 1 95 ? -4.694 24.414 28.359 1.00 78.44 95 SER A N 1
ATOM 714 C CA . SER A 1 95 ? -5.867 23.941 27.633 1.00 78.44 95 SER A CA 1
ATOM 715 C C . SER A 1 95 ? -7.159 24.616 28.086 1.00 78.44 95 SER A C 1
ATOM 717 O O . SER A 1 95 ? -7.530 24.622 29.259 1.00 78.44 95 SER A O 1
ATOM 719 N N . SER A 1 96 ? -7.933 25.075 27.104 1.00 69.06 96 SER A N 1
ATOM 720 C CA . SER A 1 96 ? -9.266 25.654 27.306 1.00 69.06 96 SER A CA 1
ATOM 721 C C . SER A 1 96 ? -10.336 24.667 27.795 1.00 69.06 96 SER A C 1
ATOM 723 O O . SER A 1 96 ? -11.456 25.087 28.094 1.00 69.06 96 SER A O 1
ATOM 725 N N . ILE A 1 97 ? -10.002 23.373 27.864 1.00 67.06 97 ILE A N 1
ATOM 726 C CA . ILE A 1 97 ? -10.870 22.318 28.396 1.00 67.06 97 ILE A CA 1
ATOM 727 C C . ILE A 1 97 ? -10.967 22.418 29.928 1.00 67.06 97 ILE A C 1
ATOM 729 O O . ILE A 1 97 ? -12.019 22.102 30.486 1.00 67.06 97 ILE A O 1
ATOM 733 N N . LYS A 1 98 ? -9.913 22.890 30.616 1.00 67.56 98 LYS A N 1
ATOM 734 C CA . LYS A 1 98 ? -9.958 23.156 32.063 1.00 67.56 98 LYS A CA 1
ATOM 735 C C . LYS A 1 98 ? -10.714 24.462 32.337 1.00 67.56 98 LYS A C 1
ATOM 737 O O . LYS A 1 98 ? -10.578 25.441 31.609 1.00 67.56 98 LYS A O 1
ATOM 742 N N . ALA A 1 99 ? -11.508 24.483 33.411 1.00 60.38 99 ALA A N 1
ATOM 743 C CA . ALA A 1 99 ? -12.303 25.655 33.786 1.00 60.38 99 ALA A CA 1
ATOM 744 C C . ALA A 1 99 ? -11.439 26.859 34.208 1.00 60.38 99 ALA A C 1
ATOM 746 O O . ALA A 1 99 ? -11.809 27.996 33.922 1.00 60.38 99 ALA A O 1
ATOM 747 N N . GLN A 1 100 ? -10.300 26.600 34.859 1.00 68.06 100 GLN A N 1
ATOM 748 C CA . GLN A 1 100 ? -9.297 27.588 35.262 1.00 68.06 100 GLN A CA 1
ATOM 749 C C . GLN A 1 100 ? -7.901 27.022 34.950 1.00 68.06 100 GLN A C 1
ATOM 751 O O . GLN A 1 100 ? -7.351 26.277 35.761 1.00 68.06 100 GLN A O 1
ATOM 756 N N . PRO A 1 101 ? -7.364 27.265 33.741 1.00 75.00 101 PRO A N 1
ATOM 757 C CA . PRO A 1 101 ? -6.005 26.860 33.399 1.00 75.00 101 PRO A CA 1
ATOM 758 C C . PRO A 1 101 ? -4.999 27.639 34.256 1.00 75.00 101 PRO A C 1
ATOM 760 O O . PRO A 1 101 ? -5.068 28.865 34.316 1.00 75.00 101 PRO A O 1
ATOM 763 N N . ALA A 1 102 ? -4.078 26.932 34.914 1.00 81.38 102 ALA A N 1
ATOM 764 C CA . ALA A 1 102 ? -3.022 27.540 35.728 1.00 81.38 102 ALA A CA 1
ATOM 765 C C . ALA A 1 102 ? -1.923 28.212 34.877 1.00 81.38 102 ALA A C 1
ATOM 767 O O . ALA A 1 102 ? -1.080 28.933 35.411 1.00 81.38 102 ALA A O 1
ATOM 768 N N . GLY A 1 103 ? -1.938 27.988 33.557 1.00 87.00 103 GLY A N 1
ATOM 769 C CA . GLY A 1 103 ? -0.952 28.521 32.626 1.00 87.00 103 GLY A CA 1
ATOM 770 C C . GLY A 1 103 ? 0.457 28.074 32.995 1.00 87.00 103 GLY A C 1
ATOM 771 O O . GLY A 1 103 ? 0.662 26.970 33.503 1.00 87.00 103 GLY A O 1
ATOM 772 N N . ARG A 1 104 ? 1.431 28.967 32.804 1.00 89.88 104 ARG A N 1
ATOM 773 C CA . ARG A 1 104 ? 2.844 28.708 33.149 1.00 89.88 104 ARG A CA 1
ATOM 774 C C . ARG A 1 104 ? 3.096 28.418 34.633 1.00 89.88 104 ARG A C 1
ATOM 776 O O . ARG A 1 104 ? 4.088 27.782 34.954 1.00 89.88 104 ARG A O 1
ATOM 783 N N . ALA A 1 105 ? 2.229 28.891 35.532 1.00 86.12 105 ALA A N 1
ATOM 784 C CA . ALA A 1 105 ? 2.370 28.653 36.971 1.00 86.12 105 ALA A CA 1
ATOM 785 C C . ALA A 1 105 ? 1.919 27.240 37.388 1.00 86.12 105 ALA A C 1
ATOM 787 O O . ALA A 1 105 ? 2.139 26.834 38.527 1.00 86.12 105 ALA A O 1
ATOM 788 N N . GLY A 1 106 ? 1.266 26.501 36.486 1.00 87.69 106 GLY A N 1
ATOM 789 C CA . GLY A 1 106 ? 0.864 25.120 36.718 1.00 87.69 106 GLY A CA 1
ATOM 790 C C . GLY A 1 106 ? 2.030 24.128 36.605 1.00 87.69 106 GLY A C 1
ATOM 791 O O . GLY A 1 106 ? 3.008 24.408 35.909 1.00 87.69 106 GLY A O 1
ATOM 792 N N . PRO A 1 107 ? 1.926 22.953 37.253 1.00 87.81 107 PRO A N 1
ATOM 793 C CA . PRO A 1 107 ? 2.981 21.938 37.264 1.00 87.81 107 PRO A CA 1
ATOM 794 C C . PRO A 1 107 ? 3.281 21.342 35.880 1.00 87.81 107 PRO A C 1
ATOM 796 O O . PRO A 1 107 ? 4.415 20.957 35.615 1.00 87.81 107 PRO A O 1
ATOM 799 N N . GLU A 1 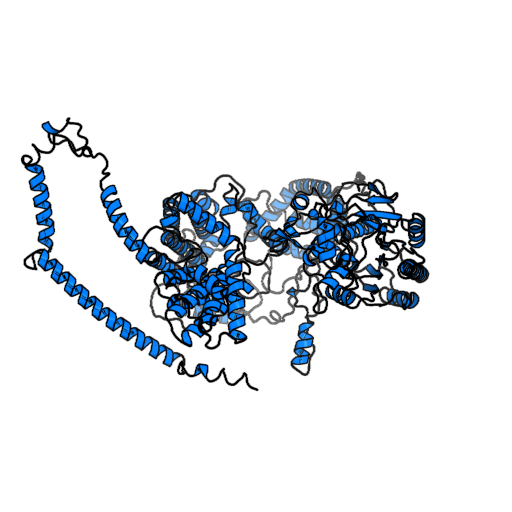108 ? 2.300 21.282 34.975 1.00 90.12 108 GLU A N 1
ATOM 800 C CA . GLU A 1 108 ? 2.530 20.852 33.591 1.00 90.12 108 GLU A CA 1
ATOM 801 C C . GLU A 1 108 ? 2.990 22.024 32.719 1.00 90.12 108 GLU A C 1
ATOM 803 O O . GLU A 1 108 ? 3.842 21.853 31.851 1.00 90.12 108 GLU A O 1
ATOM 808 N N . GLY A 1 109 ? 2.471 23.229 32.974 1.00 88.81 109 GLY A N 1
ATOM 809 C CA . GLY A 1 109 ? 2.822 24.428 32.211 1.00 88.81 109 GLY A CA 1
ATOM 810 C C . GLY A 1 109 ? 4.269 24.894 32.407 1.00 88.81 109 GLY A C 1
ATOM 811 O O . GLY A 1 109 ? 4.908 25.319 31.442 1.00 88.81 109 GLY A O 1
ATOM 812 N N . MET A 1 110 ? 4.813 24.766 33.623 1.00 92.69 110 MET A N 1
ATOM 813 C CA . MET A 1 110 ? 6.197 25.154 33.936 1.00 92.69 110 MET A CA 1
ATOM 814 C C . MET A 1 110 ? 7.250 24.309 33.211 1.00 92.69 110 MET A C 1
ATOM 816 O O . MET A 1 110 ? 8.366 24.777 32.999 1.00 92.69 110 MET A O 1
ATOM 820 N N . LYS A 1 111 ? 6.896 23.099 32.757 1.00 94.69 111 LYS A N 1
ATOM 821 C CA . LYS A 1 111 ? 7.800 22.225 31.991 1.00 94.69 111 LYS A CA 1
ATOM 822 C C . LYS A 1 111 ? 8.224 22.849 30.660 1.00 94.69 111 LYS A C 1
ATOM 824 O O . LYS A 1 111 ? 9.304 22.556 30.156 1.00 94.69 111 LYS A O 1
ATOM 829 N N . PHE A 1 112 ? 7.414 23.753 30.102 1.00 95.06 112 PHE A N 1
ATOM 830 C CA . PHE A 1 112 ? 7.813 24.514 28.919 1.00 95.06 112 PHE A CA 1
ATOM 831 C C . PHE A 1 112 ? 8.931 25.519 29.256 1.00 95.06 112 PHE A C 1
ATOM 833 O O . PHE A 1 112 ? 9.912 25.615 28.521 1.00 95.06 112 PHE A O 1
ATOM 840 N N . ASP A 1 113 ? 8.844 26.217 30.394 1.00 94.19 113 ASP A N 1
ATOM 841 C CA . ASP A 1 113 ? 9.935 27.086 30.855 1.00 94.19 113 ASP A CA 1
ATOM 842 C C . ASP A 1 113 ? 11.207 26.262 31.147 1.00 94.19 113 ASP A C 1
ATOM 844 O O . ASP A 1 113 ? 12.280 26.650 30.695 1.00 94.19 113 ASP A O 1
ATOM 848 N N . GLN A 1 114 ? 11.084 25.073 31.755 1.00 93.81 114 GLN A N 1
ATOM 849 C CA . GLN A 1 114 ? 12.215 24.157 31.988 1.00 93.81 114 GLN A CA 1
ATOM 850 C C . GLN A 1 114 ? 12.904 23.711 30.688 1.00 93.81 114 GLN A C 1
ATOM 852 O O . GLN A 1 114 ? 14.130 23.722 30.603 1.00 93.81 114 GLN A O 1
ATOM 857 N N . MET A 1 115 ? 12.137 23.365 29.648 1.00 95.94 115 MET A N 1
ATOM 858 C CA . MET A 1 115 ? 12.702 23.067 28.326 1.00 95.94 115 MET A CA 1
ATOM 859 C C . MET A 1 115 ? 13.430 24.284 27.742 1.00 95.94 115 MET A C 1
ATOM 861 O O . MET A 1 115 ? 14.509 24.131 27.169 1.00 95.94 115 MET A O 1
ATOM 865 N N . CYS A 1 116 ? 12.863 25.488 27.881 1.00 95.88 116 CYS A N 1
ATOM 866 C CA . CYS A 1 116 ? 13.521 26.712 27.424 1.00 95.88 116 CYS A CA 1
ATOM 867 C C . CYS A 1 116 ? 14.835 26.949 28.178 1.00 95.88 116 CYS A C 1
ATOM 869 O O . CYS A 1 116 ? 15.834 27.261 27.540 1.00 95.88 116 CYS A O 1
ATOM 871 N N . ASP A 1 117 ? 14.855 26.756 29.500 1.00 95.94 117 ASP A N 1
ATOM 872 C CA . ASP A 1 117 ? 16.059 26.883 30.330 1.00 95.94 117 ASP A CA 1
ATOM 873 C C . ASP A 1 117 ? 17.140 25.880 29.896 1.00 95.94 117 ASP A C 1
ATOM 875 O O . ASP A 1 117 ? 18.304 26.252 29.729 1.00 95.94 117 ASP A O 1
ATOM 879 N N . PHE A 1 118 ? 16.748 24.627 29.640 1.00 96.94 118 PHE A N 1
ATOM 880 C CA . PHE A 1 118 ? 17.643 23.586 29.133 1.00 96.94 118 PHE A CA 1
ATOM 881 C C . PHE A 1 118 ? 18.241 23.978 27.774 1.00 96.94 118 PHE A C 1
ATOM 883 O O . PHE A 1 118 ? 19.459 23.925 27.591 1.00 96.94 118 PHE A O 1
ATOM 890 N N . CYS A 1 119 ? 17.401 24.418 26.831 1.00 96.19 119 CYS A N 1
ATOM 891 C CA . CYS A 1 119 ? 17.835 24.851 25.503 1.00 96.19 119 CYS A CA 1
ATOM 892 C C . CYS A 1 119 ? 18.749 26.081 25.575 1.00 96.19 119 CYS A C 1
ATOM 894 O O . CYS A 1 119 ? 19.802 26.083 24.947 1.00 96.19 119 CYS A O 1
ATOM 896 N N . ASP A 1 120 ? 18.388 27.103 26.358 1.00 95.31 120 ASP A N 1
ATOM 897 C CA . ASP A 1 120 ? 19.193 28.317 26.531 1.00 95.31 120 ASP A CA 1
ATOM 898 C C . ASP A 1 120 ? 20.571 27.981 27.118 1.00 95.31 120 ASP A C 1
ATOM 900 O O . ASP A 1 120 ? 21.589 28.512 26.668 1.00 95.31 120 ASP A O 1
ATOM 904 N N . ARG A 1 121 ? 20.630 27.063 28.094 1.00 96.44 121 ARG A N 1
ATOM 905 C CA . ARG A 1 121 ? 21.900 26.611 28.668 1.00 96.44 121 ARG A CA 1
ATOM 906 C C . ARG A 1 121 ? 22.731 25.812 27.667 1.00 96.44 121 ARG A C 1
ATOM 908 O O . ARG A 1 121 ? 23.945 25.994 27.624 1.00 96.44 121 ARG A O 1
ATOM 915 N N . LEU A 1 122 ? 22.100 24.961 26.861 1.00 96.81 122 LEU A N 1
ATOM 916 C CA . LEU A 1 122 ? 22.781 24.205 25.812 1.00 96.81 122 LEU A CA 1
ATOM 917 C C . LEU A 1 122 ? 23.349 25.132 24.725 1.00 96.81 122 LEU A C 1
ATOM 919 O O . LEU A 1 122 ? 24.501 24.966 24.340 1.00 96.81 122 LEU A O 1
ATOM 923 N N . GLU A 1 123 ? 22.597 26.151 24.293 1.00 94.88 123 GLU A N 1
ATOM 924 C CA . GLU A 1 123 ? 23.081 27.179 23.356 1.00 94.88 123 GLU A CA 1
ATOM 925 C C . GLU A 1 123 ? 24.275 27.967 23.920 1.00 94.88 123 GLU A C 1
ATOM 927 O O . GLU A 1 123 ? 25.172 28.340 23.171 1.00 94.88 123 GLU A O 1
ATOM 932 N N . GLN A 1 124 ? 24.316 28.220 25.235 1.00 95.62 124 GLN A N 1
ATOM 933 C CA . GLN A 1 124 ? 25.470 28.865 25.881 1.00 95.62 124 GLN A CA 1
ATOM 934 C C . GLN A 1 124 ? 26.715 27.973 25.894 1.00 95.62 124 GLN A C 1
ATOM 936 O O . GLN A 1 124 ? 27.827 28.479 25.766 1.00 95.62 124 GLN A O 1
ATOM 941 N N . LEU A 1 125 ? 26.535 26.666 26.097 1.00 96.31 125 LEU A N 1
ATOM 942 C CA . LEU A 1 125 ? 27.626 25.689 26.139 1.00 96.31 125 LEU A CA 1
ATOM 943 C C . LEU A 1 125 ? 28.167 25.366 24.740 1.00 96.31 125 LEU A C 1
ATOM 945 O O . LEU A 1 125 ? 29.354 25.096 24.598 1.00 96.31 125 LEU A O 1
ATOM 949 N N . LEU A 1 126 ? 27.301 25.418 23.728 1.00 94.06 126 LEU A N 1
ATOM 950 C CA . LEU A 1 126 ? 27.608 25.209 22.312 1.00 94.06 126 LEU A CA 1
ATOM 951 C C . LEU A 1 126 ? 27.568 26.546 21.549 1.00 94.06 126 LEU A C 1
ATOM 953 O O . LEU A 1 126 ? 26.978 26.651 20.476 1.00 94.06 126 LEU A O 1
ATOM 957 N N . ASN A 1 127 ? 28.147 27.598 22.132 1.00 90.75 127 ASN A N 1
ATOM 958 C CA . ASN A 1 127 ? 28.050 28.970 21.617 1.00 90.75 127 ASN A CA 1
ATOM 959 C C . ASN A 1 127 ? 28.764 29.196 20.274 1.00 90.75 127 ASN A C 1
ATOM 961 O O . ASN A 1 127 ? 28.459 30.158 19.570 1.00 90.75 127 ASN A O 1
ATOM 965 N N . ASP A 1 128 ? 29.710 28.330 19.932 1.00 89.00 128 ASP A N 1
ATOM 966 C CA . ASP A 1 128 ? 30.441 28.319 18.671 1.00 89.00 128 ASP A CA 1
ATOM 967 C C . ASP A 1 128 ? 29.799 27.406 17.614 1.00 89.00 128 ASP A C 1
ATOM 969 O O . ASP A 1 128 ? 30.270 27.333 16.478 1.00 89.00 128 ASP A O 1
ATOM 973 N N . TRP A 1 129 ? 28.690 26.749 17.961 1.00 89.19 129 TRP A N 1
ATOM 974 C CA . TRP A 1 129 ? 27.895 25.946 17.046 1.00 89.19 129 TRP A CA 1
ATOM 975 C C . TRP A 1 129 ? 26.988 26.832 16.177 1.00 89.19 129 TRP A C 1
ATOM 977 O O . TRP A 1 129 ? 26.481 27.862 16.637 1.00 89.19 129 TRP A O 1
ATOM 987 N N . PRO A 1 130 ? 26.697 26.443 14.922 1.00 85.25 130 PRO A N 1
ATOM 988 C CA . PRO A 1 130 ? 25.704 27.139 14.114 1.00 85.25 130 PRO A CA 1
ATOM 989 C C . PRO A 1 130 ? 24.333 27.258 14.819 1.00 85.25 130 PRO A C 1
ATOM 991 O O . PRO A 1 130 ? 23.908 26.298 15.464 1.00 85.25 130 PRO A O 1
ATOM 994 N N . PRO A 1 131 ? 23.573 28.363 14.630 1.00 86.31 131 PRO A N 1
ATOM 995 C CA . PRO A 1 131 ? 22.318 28.599 15.346 1.00 86.31 131 PRO A CA 1
ATOM 996 C C . PRO A 1 131 ? 21.333 27.440 15.226 1.00 86.31 131 PRO A C 1
ATOM 998 O O . PRO A 1 131 ? 21.068 26.975 14.110 1.00 86.31 131 PRO A O 1
ATOM 1001 N N . PHE A 1 132 ? 20.767 27.016 16.354 1.00 91.75 132 PHE A N 1
ATOM 1002 C CA . PHE A 1 132 ? 19.883 25.856 16.403 1.00 91.75 132 PHE A CA 1
ATOM 1003 C C . PHE A 1 132 ? 18.573 26.128 15.666 1.00 91.75 132 PHE A C 1
ATOM 1005 O O . PHE A 1 132 ? 18.019 27.236 15.693 1.00 91.75 132 PHE A O 1
ATOM 1012 N N . TRP A 1 133 ? 18.053 25.085 15.033 1.00 90.44 133 TRP A N 1
ATOM 1013 C CA . TRP A 1 133 ? 16.720 25.084 14.456 1.00 90.44 133 TRP A CA 1
ATOM 1014 C C . TRP A 1 133 ? 15.699 24.689 15.512 1.00 90.44 133 TRP A C 1
ATOM 1016 O O . TRP A 1 133 ? 15.958 23.816 16.328 1.00 90.44 133 TRP A O 1
ATOM 1026 N N . PHE A 1 134 ? 14.530 25.325 15.485 1.00 94.38 134 PHE A N 1
ATOM 1027 C CA . PHE A 1 134 ? 13.440 25.022 16.408 1.00 94.38 134 PHE A CA 1
ATOM 1028 C C . PHE A 1 134 ? 12.170 24.743 15.629 1.00 94.38 134 PHE A C 1
ATOM 1030 O O . PHE A 1 134 ? 11.819 25.507 14.726 1.00 94.38 134 PHE A O 1
ATOM 1037 N N . LEU A 1 135 ? 11.469 23.697 16.045 1.00 94.94 135 LEU A N 1
ATOM 1038 C CA . LEU A 1 135 ? 10.079 23.445 15.719 1.00 94.94 135 LEU A CA 1
ATOM 1039 C C . LEU A 1 135 ? 9.373 22.972 16.992 1.00 94.94 135 LEU A C 1
ATOM 1041 O O . LEU A 1 135 ? 9.448 21.804 17.371 1.00 94.94 135 LEU A O 1
ATOM 1045 N N . VAL A 1 136 ? 8.717 23.911 17.669 1.00 96.81 136 VAL A N 1
ATOM 1046 C CA . VAL A 1 136 ? 8.054 23.671 18.956 1.00 96.81 136 VAL A CA 1
ATOM 1047 C C . VAL A 1 136 ? 6.563 23.934 18.814 1.00 96.81 136 VAL A C 1
ATOM 1049 O O . VAL A 1 136 ? 6.163 24.926 18.209 1.00 96.81 136 VAL A O 1
ATOM 1052 N N . GLU A 1 137 ? 5.740 23.056 19.369 1.00 96.06 137 GLU A N 1
ATOM 1053 C CA . GLU A 1 137 ? 4.287 23.067 19.236 1.00 96.06 137 GLU A CA 1
ATOM 1054 C C . GLU A 1 137 ? 3.600 23.214 20.592 1.00 96.06 137 GLU A C 1
ATOM 1056 O O . GLU A 1 137 ? 4.069 22.700 21.604 1.00 96.06 137 GLU A O 1
ATOM 1061 N N . ASN A 1 138 ? 2.457 23.898 20.611 1.00 94.75 138 ASN A N 1
ATOM 1062 C CA . ASN A 1 138 ? 1.504 23.803 21.709 1.00 94.75 138 ASN A CA 1
ATOM 1063 C C . ASN A 1 138 ? 0.072 24.089 21.221 1.00 94.75 138 ASN A C 1
ATOM 1065 O O . ASN A 1 138 ? -0.167 24.592 20.116 1.00 94.75 138 ASN A O 1
ATOM 1069 N N . VAL A 1 139 ? -0.916 23.842 22.084 1.00 91.75 139 VAL A N 1
ATOM 1070 C CA . VAL A 1 139 ? -2.291 24.303 21.858 1.00 91.75 139 VAL A CA 1
ATOM 1071 C C . VAL A 1 139 ? -2.335 25.824 21.694 1.00 91.75 139 VAL A C 1
ATOM 1073 O O . VAL A 1 139 ? -1.461 26.552 22.161 1.00 91.75 139 VAL A O 1
ATOM 1076 N N . VAL A 1 140 ? -3.388 26.331 21.050 1.00 90.25 140 VAL A N 1
ATOM 1077 C CA . VAL A 1 140 ? -3.583 27.781 20.910 1.00 90.25 140 VAL A CA 1
ATOM 1078 C C . VAL A 1 140 ? -3.779 28.408 22.295 1.00 90.25 140 VAL A C 1
ATOM 1080 O O . VAL A 1 140 ? -4.838 28.263 22.912 1.00 90.25 140 VAL A O 1
ATOM 1083 N N . LEU A 1 141 ? -2.743 29.096 22.779 1.00 88.19 141 LEU A N 1
ATOM 1084 C CA . LEU A 1 141 ? -2.731 29.747 24.087 1.00 88.19 141 LEU A CA 1
ATOM 1085 C C . LEU A 1 141 ? -3.712 30.929 24.098 1.00 88.19 141 LEU A C 1
ATOM 1087 O O . LEU A 1 141 ? -3.740 31.738 23.171 1.00 88.19 141 LEU A O 1
ATOM 1091 N N . LYS A 1 142 ? -4.524 31.052 25.154 1.00 79.56 142 LYS A N 1
ATOM 1092 C CA . LYS A 1 142 ? -5.500 32.153 25.268 1.00 79.56 142 LYS A CA 1
ATOM 1093 C C . LYS A 1 142 ? -4.859 33.469 25.699 1.00 79.56 142 LYS A C 1
ATOM 1095 O O . LYS A 1 142 ? -5.287 34.534 25.253 1.00 79.56 142 LYS A O 1
ATOM 1100 N N . ALA A 1 143 ? -3.876 33.411 26.593 1.00 82.62 143 ALA A N 1
ATOM 1101 C CA . ALA A 1 143 ? -3.231 34.599 27.124 1.00 82.62 143 ALA A CA 1
ATOM 1102 C C . ALA A 1 143 ? -2.145 35.081 26.154 1.00 82.62 143 ALA A C 1
ATOM 1104 O O . ALA A 1 143 ? -1.115 34.434 25.975 1.00 82.62 143 ALA A O 1
ATOM 1105 N N . LYS A 1 144 ? -2.348 36.260 25.551 1.00 82.88 144 LYS A N 1
ATOM 1106 C CA . LYS A 1 144 ? -1.367 36.868 24.632 1.00 82.88 144 LYS A CA 1
ATOM 1107 C C . LYS A 1 144 ? 0.017 37.041 25.273 1.00 82.88 144 LYS A C 1
ATOM 1109 O O . LYS A 1 144 ? 1.017 36.888 24.580 1.00 82.88 144 LYS A O 1
ATOM 1114 N N . GLY A 1 145 ? 0.065 37.308 26.581 1.00 87.88 145 GLY A N 1
ATOM 1115 C CA . GLY A 1 145 ? 1.316 37.408 27.338 1.00 87.88 145 GLY A CA 1
ATOM 1116 C C . GLY A 1 145 ? 2.113 36.099 27.370 1.00 87.88 145 GLY A C 1
ATOM 1117 O O . GLY A 1 145 ? 3.334 36.141 27.290 1.00 87.88 145 GLY A O 1
ATOM 1118 N N . GLU A 1 146 ? 1.454 34.935 27.394 1.00 90.44 146 GLU A N 1
ATOM 1119 C CA . GLU A 1 146 ? 2.141 33.633 27.345 1.00 90.44 146 GLU A CA 1
ATOM 1120 C C . GLU A 1 146 ? 2.733 33.365 25.957 1.00 90.44 146 GLU A C 1
ATOM 1122 O O . GLU A 1 146 ? 3.870 32.913 25.848 1.00 90.44 146 GLU A O 1
ATOM 1127 N N . ILE A 1 147 ? 2.004 33.720 24.890 1.00 91.44 147 ILE A N 1
ATOM 1128 C CA . ILE A 1 147 ? 2.523 33.632 23.517 1.00 91.44 147 ILE A CA 1
ATOM 1129 C C . ILE A 1 147 ? 3.772 34.505 23.374 1.00 91.44 147 ILE A C 1
ATOM 1131 O O . ILE A 1 147 ? 4.779 34.047 22.838 1.00 91.44 147 ILE A O 1
ATOM 1135 N N . GLN A 1 148 ? 3.722 35.750 23.856 1.00 91.25 148 GLN A N 1
ATOM 1136 C CA . GLN A 1 148 ? 4.856 36.677 23.813 1.00 91.25 148 GLN A CA 1
ATOM 1137 C C . GLN A 1 148 ? 6.041 36.165 24.635 1.00 91.25 148 GLN A C 1
ATOM 1139 O O . GLN A 1 148 ? 7.166 36.190 24.141 1.00 91.25 148 GLN A O 1
ATOM 1144 N N . HIS A 1 149 ? 5.783 35.640 25.836 1.00 93.94 149 HIS A N 1
ATOM 1145 C CA . HIS A 1 149 ? 6.801 35.050 26.706 1.00 93.94 149 HIS A CA 1
ATOM 1146 C C . HIS A 1 149 ? 7.564 33.919 26.008 1.00 93.94 149 HIS A C 1
ATOM 1148 O O . HIS A 1 149 ? 8.782 34.002 25.866 1.00 93.94 149 HIS A O 1
ATOM 1154 N N . PHE A 1 150 ? 6.869 32.897 25.497 1.00 94.44 150 PHE A N 1
ATOM 1155 C CA . PHE A 1 150 ? 7.538 31.772 24.832 1.00 94.44 150 PHE A CA 1
ATOM 1156 C C . PHE A 1 150 ? 8.164 32.160 23.491 1.00 94.44 150 PHE A C 1
ATOM 1158 O O . PHE A 1 150 ? 9.222 31.646 23.141 1.00 94.44 150 PHE A O 1
ATOM 1165 N N . SER A 1 151 ? 7.582 33.123 22.770 1.00 93.38 151 SER A N 1
ATOM 1166 C CA . SER A 1 151 ? 8.207 33.679 21.560 1.00 93.38 151 SER A CA 1
ATOM 1167 C C . SER A 1 151 ? 9.550 34.346 21.875 1.00 93.38 151 SER A C 1
ATOM 1169 O O . SER A 1 151 ? 10.507 34.172 21.121 1.00 93.38 151 SER A O 1
ATOM 1171 N N . ALA A 1 152 ? 9.639 35.064 23.002 1.00 93.81 152 ALA A N 1
ATOM 1172 C CA . ALA A 1 152 ? 10.874 35.686 23.468 1.00 93.81 152 ALA A CA 1
ATOM 1173 C C . ALA A 1 152 ? 11.901 34.641 23.932 1.00 93.81 152 ALA A C 1
ATOM 1175 O O . ALA A 1 152 ? 13.038 34.678 23.466 1.00 93.81 152 ALA A O 1
ATOM 1176 N N . ARG A 1 153 ? 11.495 33.675 24.772 1.00 94.69 153 ARG A N 1
ATOM 1177 C CA . ARG A 1 153 ? 12.365 32.581 25.249 1.00 94.69 153 ARG A CA 1
ATOM 1178 C C . ARG A 1 153 ? 12.932 31.752 24.096 1.00 94.69 153 ARG A C 1
ATOM 1180 O O . ARG A 1 153 ? 14.138 31.583 23.986 1.00 94.69 153 ARG A O 1
ATOM 1187 N N . LEU A 1 154 ? 12.075 31.307 23.177 1.00 93.50 154 LEU A N 1
ATOM 1188 C CA . LEU A 1 154 ? 12.487 30.508 22.021 1.00 93.50 154 LEU A CA 1
ATOM 1189 C C . LEU A 1 154 ? 13.145 31.338 20.913 1.00 93.50 154 LEU A C 1
ATOM 1191 O O . LEU A 1 154 ? 13.653 30.753 19.956 1.00 93.50 154 LEU A O 1
ATOM 1195 N N . LYS A 1 155 ? 13.128 32.677 20.993 1.00 91.81 155 LYS A N 1
ATOM 1196 C CA . LYS A 1 155 ? 13.618 33.593 19.944 1.00 91.81 155 LYS A CA 1
ATOM 1197 C C . LYS A 1 155 ? 12.957 33.296 18.581 1.00 91.81 155 LYS A C 1
ATOM 1199 O O . LYS A 1 155 ? 13.614 33.278 17.542 1.00 91.81 155 LYS A O 1
ATOM 1204 N N . CYS A 1 156 ? 11.650 33.013 18.595 1.00 88.62 156 CYS A N 1
ATOM 1205 C CA . CYS A 1 156 ? 10.862 32.528 17.454 1.00 88.62 156 CYS A CA 1
ATOM 1206 C C . CYS A 1 156 ? 9.644 33.410 17.173 1.00 88.62 156 CYS A C 1
ATOM 1208 O O . CYS A 1 156 ? 9.056 33.976 18.092 1.00 88.62 156 CYS A O 1
ATOM 1210 N N . GLN A 1 157 ? 9.180 33.424 15.920 1.00 84.12 157 GLN A N 1
ATOM 1211 C CA . GLN A 1 157 ? 7.842 33.931 15.605 1.00 84.12 157 GLN A CA 1
ATOM 1212 C C . GLN A 1 157 ? 6.797 32.810 15.747 1.00 84.12 157 GLN A C 1
ATOM 1214 O O . GLN A 1 157 ? 7.029 31.711 15.232 1.00 84.12 157 GLN A O 1
ATOM 1219 N N . PRO A 1 158 ? 5.656 33.069 16.414 1.00 91.25 158 PRO A N 1
ATOM 1220 C CA . PRO A 1 158 ? 4.563 32.115 16.497 1.00 91.25 158 PRO A CA 1
ATOM 1221 C C . PRO A 1 158 ? 3.721 32.143 15.218 1.00 91.25 158 PRO A C 1
ATOM 1223 O O . PRO A 1 158 ? 3.317 33.212 14.751 1.00 91.25 158 PRO A O 1
ATOM 1226 N N . ILE A 1 159 ? 3.389 30.968 14.696 1.00 92.75 159 ILE A N 1
ATOM 1227 C CA . ILE A 1 159 ? 2.426 30.792 13.608 1.00 92.75 159 ILE A CA 1
ATOM 1228 C C . ILE A 1 159 ? 1.357 29.780 14.006 1.00 92.75 159 ILE A C 1
ATOM 1230 O O . ILE A 1 159 ? 1.613 28.842 14.755 1.00 92.75 159 ILE A O 1
ATOM 1234 N N . LEU A 1 160 ? 0.143 29.949 13.498 1.00 94.06 160 LEU A N 1
ATOM 1235 C CA . LEU A 1 160 ? -0.927 28.975 13.666 1.00 94.06 160 LEU A CA 1
ATOM 1236 C C . LEU A 1 160 ? -1.006 28.094 12.418 1.00 94.06 160 LEU A C 1
ATOM 1238 O O . LEU A 1 160 ? -1.080 28.609 11.305 1.00 94.06 160 LEU A O 1
ATOM 1242 N N . ALA A 1 161 ? -1.031 26.779 12.604 1.00 93.38 161 ALA A N 1
ATOM 1243 C CA . ALA A 1 161 ? -1.323 25.819 11.544 1.00 93.38 161 ALA A CA 1
ATOM 1244 C C . ALA A 1 161 ? -2.452 24.893 12.004 1.00 93.38 161 ALA A C 1
ATOM 1246 O O . ALA A 1 161 ? -2.520 24.523 13.178 1.00 93.38 161 ALA A O 1
ATOM 1247 N N . ASP A 1 162 ? -3.357 24.549 11.092 1.00 93.00 162 ASP A N 1
ATOM 1248 C CA . ASP A 1 162 ? -4.516 23.712 11.390 1.00 93.00 162 ASP A CA 1
ATOM 1249 C C . ASP A 1 162 ? -4.593 22.554 10.396 1.00 93.00 162 ASP A C 1
ATOM 1251 O O . ASP A 1 162 ? -4.541 22.761 9.185 1.00 93.00 162 ASP A O 1
ATOM 1255 N N . ALA A 1 163 ? -4.762 21.338 10.913 1.00 92.94 163 ALA A N 1
ATOM 1256 C CA . ALA A 1 163 ? -5.010 20.158 10.093 1.00 92.94 163 ALA A CA 1
ATOM 1257 C C . ALA A 1 163 ? -6.297 20.265 9.250 1.00 92.94 163 ALA A C 1
ATOM 1259 O O . ALA A 1 163 ? -6.422 19.561 8.251 1.00 92.94 163 ALA A O 1
ATOM 1260 N N . ALA A 1 164 ? -7.211 21.186 9.589 1.00 91.19 164 ALA A N 1
ATOM 1261 C CA . ALA A 1 164 ? -8.428 21.436 8.817 1.00 91.19 164 ALA A CA 1
ATOM 1262 C C . ALA A 1 164 ? -8.144 21.811 7.356 1.00 91.19 164 ALA A C 1
ATOM 1264 O O . ALA A 1 164 ? -8.999 21.597 6.503 1.00 91.19 164 ALA A O 1
ATOM 1265 N N . ASP A 1 165 ? -6.956 22.343 7.054 1.00 90.25 165 ASP A N 1
ATOM 1266 C CA . ASP A 1 165 ? -6.566 22.663 5.680 1.00 90.25 165 ASP A CA 1
ATOM 1267 C C . ASP A 1 165 ? -6.405 21.401 4.799 1.00 90.25 165 ASP A C 1
ATOM 1269 O O . ASP A 1 165 ? -6.513 21.495 3.580 1.00 90.25 165 ASP A O 1
ATOM 1273 N N . PHE A 1 166 ? -6.243 20.208 5.394 1.00 89.00 166 PHE A N 1
ATOM 1274 C CA . PHE A 1 166 ? -6.330 18.925 4.680 1.00 89.00 166 PHE A CA 1
ATOM 1275 C C . PHE A 1 166 ? -7.781 18.458 4.456 1.00 89.00 166 PHE A C 1
ATOM 1277 O O . PHE A 1 166 ? -8.014 17.493 3.738 1.00 89.00 166 PHE A O 1
ATOM 1284 N N . GLY A 1 167 ? -8.777 19.147 5.019 1.00 87.31 167 GLY A N 1
ATOM 1285 C CA . GLY A 1 167 ? -10.195 18.995 4.676 1.00 87.31 167 GLY A CA 1
ATOM 1286 C C . GLY A 1 167 ? -11.028 18.096 5.594 1.00 87.31 167 GLY A C 1
ATOM 1287 O O . GLY A 1 167 ? -12.252 18.182 5.541 1.00 87.31 167 GLY A O 1
ATOM 1288 N N . VAL A 1 168 ? -10.422 17.274 6.462 1.00 90.44 168 VAL A N 1
ATOM 1289 C CA . VAL A 1 168 ? -11.178 16.258 7.229 1.00 90.44 168 VAL A CA 1
ATOM 1290 C C . VAL A 1 168 ? -11.260 16.559 8.724 1.00 90.44 168 VAL A C 1
ATOM 1292 O O . VAL A 1 168 ? -12.361 16.577 9.271 1.00 90.44 168 VAL A O 1
ATOM 1295 N N . VAL A 1 169 ? -10.145 16.845 9.406 1.00 92.94 169 VAL A N 1
ATOM 1296 C CA . VAL A 1 169 ? -10.111 17.053 10.868 1.00 92.94 169 VAL A CA 1
ATOM 1297 C C . VAL A 1 169 ? -9.523 18.405 11.246 1.00 92.94 169 VAL A C 1
ATOM 1299 O O . VAL A 1 169 ? -8.456 18.779 10.779 1.00 92.94 169 VAL A O 1
ATOM 1302 N N . SER A 1 170 ? -10.186 19.125 12.149 1.00 92.38 170 SER A N 1
ATOM 1303 C CA . SER A 1 170 ? -9.654 20.364 12.714 1.00 92.38 170 SER A CA 1
ATOM 1304 C C . SER A 1 170 ? -8.733 20.073 13.893 1.00 92.38 170 SER A C 1
ATOM 1306 O O . SER A 1 170 ? -9.127 19.445 14.871 1.00 92.38 170 SER A O 1
ATOM 1308 N N . ARG A 1 171 ? -7.497 20.564 13.830 1.00 92.69 171 ARG A N 1
ATOM 1309 C CA . ARG A 1 171 ? -6.502 20.502 14.907 1.00 92.69 171 ARG A CA 1
ATOM 1310 C C . ARG A 1 171 ? -5.635 21.768 14.862 1.00 92.69 171 ARG A C 1
ATOM 1312 O O . ARG A 1 171 ? -4.465 21.689 14.490 1.00 92.69 171 ARG A O 1
ATOM 1319 N N . PRO A 1 172 ? -6.173 22.939 15.245 1.00 92.56 172 PRO A N 1
ATOM 1320 C CA . PRO A 1 172 ? -5.401 24.173 15.271 1.00 92.56 172 PRO A CA 1
ATOM 1321 C C . PRO A 1 172 ? -4.351 24.093 16.377 1.00 92.56 172 PRO A C 1
ATOM 1323 O O . PRO A 1 172 ? -4.691 23.798 17.530 1.00 92.56 172 PRO A O 1
ATOM 1326 N N . ARG A 1 173 ? -3.091 24.357 16.027 1.00 94.31 173 ARG A N 1
ATOM 1327 C CA . ARG A 1 173 ? -1.945 24.415 16.942 1.00 94.31 173 ARG A CA 1
ATOM 1328 C C . ARG A 1 173 ? -1.073 25.628 16.665 1.00 94.31 173 ARG A C 1
ATOM 1330 O O . ARG A 1 173 ? -1.010 26.122 15.538 1.00 94.31 173 ARG A O 1
ATOM 1337 N N . LEU A 1 174 ? -0.440 26.109 17.726 1.00 95.00 174 LEU A N 1
ATOM 1338 C CA . LEU A 1 174 ? 0.539 27.180 17.692 1.00 95.00 174 LEU A CA 1
ATOM 1339 C C . LEU A 1 174 ? 1.925 26.553 17.545 1.00 95.00 174 LEU A C 1
ATOM 1341 O O . LEU A 1 174 ? 2.278 25.651 18.299 1.00 95.00 174 LEU A O 1
ATOM 1345 N N . TRP A 1 175 ? 2.688 27.035 16.576 1.00 95.50 175 TRP A N 1
ATOM 1346 C CA . TRP A 1 175 ? 4.024 26.553 16.267 1.00 95.50 175 TRP A CA 1
ATOM 1347 C C . TRP A 1 175 ? 5.016 27.704 16.360 1.00 95.50 175 TRP A C 1
ATOM 1349 O O . TRP A 1 175 ? 4.809 28.763 15.766 1.00 95.50 175 TRP A O 1
ATOM 1359 N N . TRP A 1 176 ? 6.110 27.485 17.075 1.00 94.62 176 TRP A N 1
ATOM 1360 C CA . TRP A 1 176 ? 7.262 28.372 17.111 1.00 94.62 176 TRP A CA 1
ATOM 1361 C C . TRP A 1 176 ? 8.367 27.780 16.262 1.00 94.62 176 TRP A C 1
ATOM 1363 O O . TRP A 1 176 ? 8.782 26.637 16.458 1.00 94.62 176 TRP A O 1
ATOM 1373 N N . MET A 1 177 ? 8.840 28.585 15.319 1.00 91.12 177 MET A N 1
ATOM 1374 C CA . MET A 1 177 ? 9.907 28.192 14.420 1.00 91.12 177 MET A CA 1
ATOM 1375 C C . MET A 1 177 ? 10.913 29.327 14.264 1.00 91.12 177 MET A C 1
ATOM 1377 O O . MET A 1 177 ? 10.532 30.477 14.016 1.00 91.12 177 MET A O 1
ATOM 1381 N N . ARG A 1 178 ? 12.210 29.007 14.367 1.00 86.44 178 ARG A N 1
ATOM 1382 C CA . ARG A 1 178 ? 13.297 29.961 14.087 1.00 86.44 178 ARG A CA 1
ATOM 1383 C C . ARG A 1 178 ? 13.501 30.106 12.582 1.00 86.44 178 ARG A C 1
ATOM 1385 O O . ARG A 1 178 ? 14.483 29.642 12.014 1.00 86.44 178 ARG A O 1
ATOM 1392 N N . ARG A 1 179 ? 12.544 30.771 11.938 1.00 80.69 179 ARG A N 1
ATOM 1393 C CA . ARG A 1 179 ? 12.575 31.142 10.523 1.00 80.69 179 ARG A CA 1
ATOM 1394 C C . ARG A 1 179 ? 12.213 32.616 10.372 1.00 80.69 179 ARG A C 1
ATOM 1396 O O . ARG A 1 179 ? 11.295 33.106 11.024 1.00 80.69 179 ARG A O 1
ATOM 1403 N N . ARG A 1 180 ? 12.909 33.314 9.471 1.00 75.56 180 ARG A N 1
ATOM 1404 C CA . ARG A 1 180 ? 12.470 34.629 8.987 1.00 75.56 180 ARG A CA 1
ATOM 1405 C C . ARG A 1 180 ? 11.457 34.416 7.871 1.00 75.56 180 ARG A C 1
ATOM 1407 O O . ARG A 1 180 ? 11.792 33.830 6.846 1.00 75.56 180 ARG A O 1
ATOM 1414 N N . TRP A 1 181 ? 10.230 34.859 8.097 1.00 80.62 181 TRP A N 1
ATOM 1415 C CA . TRP A 1 181 ? 9.171 34.799 7.096 1.00 80.62 181 TRP A CA 1
ATOM 1416 C C . TRP A 1 181 ? 9.291 35.980 6.135 1.00 80.62 181 TRP A C 1
ATOM 1418 O O . TRP A 1 181 ? 9.489 37.116 6.572 1.00 80.62 181 TRP A O 1
ATOM 1428 N N . SER A 1 182 ? 9.174 35.712 4.837 1.00 70.25 182 SER A N 1
ATOM 1429 C CA . SER A 1 182 ? 9.201 36.723 3.778 1.00 70.25 182 SER A CA 1
ATOM 1430 C C . SER A 1 182 ? 7.897 36.712 2.976 1.00 70.25 182 SER A C 1
ATOM 1432 O O . SER A 1 182 ? 7.223 35.689 2.867 1.00 70.25 182 SER A O 1
ATOM 1434 N N . THR A 1 183 ? 7.540 37.845 2.367 1.00 59.16 183 THR A N 1
ATOM 1435 C CA . THR A 1 183 ? 6.367 37.942 1.475 1.00 59.16 183 THR A CA 1
ATOM 1436 C C . THR A 1 183 ? 6.528 37.149 0.174 1.00 59.16 183 THR A C 1
ATOM 1438 O O . THR A 1 183 ? 5.551 36.975 -0.549 1.00 59.16 183 THR A O 1
ATOM 1441 N N . GLN A 1 184 ? 7.738 36.665 -0.122 1.00 60.28 184 GLN A N 1
ATOM 1442 C CA . GLN A 1 184 ? 8.077 35.881 -1.313 1.00 60.28 184 GLN A CA 1
ATOM 1443 C C . GLN A 1 184 ? 8.207 34.379 -1.018 1.00 60.28 184 GLN A C 1
ATOM 1445 O O . GLN A 1 184 ? 8.539 33.609 -1.917 1.00 60.28 184 GLN A O 1
ATOM 1450 N N . ASP A 1 185 ? 7.960 33.946 0.222 1.00 75.38 185 ASP A N 1
ATOM 1451 C CA . ASP A 1 185 ? 8.016 32.531 0.572 1.00 75.38 185 ASP A CA 1
ATOM 1452 C C . ASP A 1 185 ? 6.977 31.739 -0.241 1.00 75.38 185 ASP A C 1
ATOM 1454 O O . ASP A 1 185 ? 5.809 32.122 -0.328 1.00 75.38 185 ASP A O 1
ATOM 1458 N N . VAL A 1 186 ? 7.398 30.603 -0.799 1.00 79.81 186 VAL A N 1
ATOM 1459 C CA . VAL A 1 186 ? 6.553 29.678 -1.573 1.00 79.81 186 VAL A CA 1
ATOM 1460 C C . VAL A 1 186 ? 6.429 28.325 -0.876 1.00 79.81 186 VAL A C 1
ATOM 1462 O O . VAL A 1 186 ? 7.267 27.968 -0.040 1.00 79.81 186 VAL A O 1
ATOM 1465 N N . TYR A 1 187 ? 5.395 27.548 -1.212 1.00 78.31 187 TYR A N 1
ATOM 1466 C CA . TYR A 1 187 ? 5.290 26.173 -0.714 1.00 78.31 187 TYR A CA 1
ATOM 1467 C C . TYR A 1 187 ? 6.429 25.309 -1.277 1.00 78.31 187 TYR A C 1
ATOM 1469 O O . TYR A 1 187 ? 6.738 25.431 -2.469 1.00 78.31 187 TYR A O 1
ATOM 1477 N N . PRO A 1 188 ? 7.032 24.417 -0.465 1.00 71.31 188 PRO A N 1
ATOM 1478 C CA . PRO A 1 188 ? 8.130 23.557 -0.899 1.00 71.31 188 PRO A CA 1
ATOM 1479 C C . PRO A 1 188 ? 7.777 22.778 -2.172 1.00 71.31 188 PRO A C 1
ATOM 1481 O O . PRO A 1 188 ? 6.722 22.155 -2.248 1.00 71.31 188 PRO A O 1
ATOM 1484 N N . GLY A 1 189 ? 8.656 22.827 -3.177 1.00 66.56 189 GLY A N 1
ATOM 1485 C CA . GLY A 1 189 ? 8.448 22.140 -4.458 1.00 66.56 189 GLY A CA 1
ATOM 1486 C C . GLY A 1 189 ? 7.463 22.822 -5.418 1.00 66.56 189 GLY A C 1
ATOM 1487 O O . GLY A 1 189 ? 7.129 22.240 -6.446 1.00 66.56 189 GLY A O 1
ATOM 1488 N N . THR A 1 190 ? 7.006 24.044 -5.123 1.00 66.62 190 THR A N 1
ATOM 1489 C CA . THR A 1 190 ? 6.065 24.793 -5.973 1.00 66.62 190 THR A CA 1
ATOM 1490 C C . THR A 1 190 ? 6.542 26.226 -6.232 1.00 66.62 190 THR A C 1
ATOM 1492 O O . THR A 1 190 ? 7.453 26.720 -5.574 1.00 66.62 190 THR A O 1
ATOM 1495 N N . THR A 1 191 ? 5.883 26.919 -7.164 1.00 72.50 191 THR A N 1
ATOM 1496 C CA . THR A 1 191 ? 6.017 28.375 -7.370 1.00 72.50 191 THR A CA 1
ATOM 1497 C C . THR A 1 191 ? 4.913 29.179 -6.674 1.00 72.50 191 THR A C 1
ATOM 1499 O O . THR A 1 191 ? 4.843 30.396 -6.827 1.00 72.50 191 THR A O 1
ATOM 1502 N N . SER A 1 192 ? 4.015 28.516 -5.936 1.00 75.62 192 SER A N 1
ATOM 1503 C CA . SER A 1 192 ? 2.852 29.162 -5.324 1.00 75.62 192 SER A CA 1
ATOM 1504 C C . SER A 1 192 ? 3.235 29.842 -4.004 1.00 75.62 192 SER A C 1
ATOM 1506 O O . SER A 1 192 ? 3.841 29.183 -3.155 1.00 75.62 192 SER A O 1
ATOM 1508 N N . PRO A 1 193 ? 2.873 31.122 -3.790 1.00 81.88 193 PRO A N 1
ATOM 1509 C CA . PRO A 1 193 ? 3.207 31.844 -2.564 1.00 81.88 193 PRO A CA 1
ATOM 1510 C C . PRO A 1 193 ? 2.461 31.271 -1.356 1.00 81.88 193 PRO A C 1
ATOM 1512 O O . PRO A 1 193 ? 1.306 30.851 -1.478 1.00 81.88 193 PRO A O 1
ATOM 1515 N N . LEU A 1 194 ? 3.103 31.301 -0.184 1.00 86.50 194 LEU A N 1
ATOM 1516 C CA . LEU A 1 194 ? 2.475 30.923 1.080 1.00 86.50 194 LEU A CA 1
ATOM 1517 C C . LEU A 1 194 ? 1.244 31.789 1.344 1.00 86.50 194 LEU A C 1
ATOM 1519 O O . LEU A 1 194 ? 1.296 33.020 1.286 1.00 86.50 194 LEU A O 1
ATOM 1523 N N . ARG A 1 195 ? 0.126 31.140 1.673 1.00 88.38 195 ARG A N 1
ATOM 1524 C CA . ARG A 1 195 ? -1.125 31.823 1.996 1.00 88.38 195 ARG A CA 1
ATOM 1525 C C . ARG A 1 195 ? -1.232 32.063 3.492 1.00 88.38 195 ARG A C 1
ATOM 1527 O O . ARG A 1 195 ? -1.189 31.131 4.295 1.00 88.38 195 ARG A O 1
ATOM 1534 N N . TRP A 1 196 ? -1.422 33.327 3.847 1.00 89.19 196 TRP A N 1
ATOM 1535 C CA . TRP A 1 196 ? -1.513 33.779 5.227 1.00 89.19 196 TRP A CA 1
ATOM 1536 C C . TRP A 1 196 ? -2.896 34.329 5.533 1.00 89.19 196 TRP A C 1
ATOM 1538 O O . TRP A 1 196 ? -3.480 35.095 4.772 1.00 89.19 196 TRP A O 1
ATOM 1548 N N . THR A 1 197 ? -3.393 33.966 6.705 1.00 89.25 197 THR A N 1
ATOM 1549 C CA . THR A 1 197 ? -4.617 34.499 7.302 1.00 89.25 197 THR A CA 1
ATOM 1550 C C . THR A 1 197 ? -4.312 34.954 8.730 1.00 89.25 197 THR A C 1
ATOM 1552 O O . THR A 1 197 ? -3.187 34.814 9.212 1.00 89.25 197 THR A O 1
ATOM 1555 N N . LYS A 1 198 ? -5.289 35.531 9.431 1.00 86.88 198 LYS A N 1
ATOM 1556 C CA . LYS A 1 198 ? -5.163 35.846 10.861 1.00 86.88 198 LYS A CA 1
ATOM 1557 C C . LYS A 1 198 ? -6.198 35.051 11.639 1.00 86.88 198 LYS A C 1
ATOM 1559 O O . LYS A 1 198 ? -7.375 35.081 11.298 1.00 86.88 198 LYS A O 1
ATOM 1564 N N . SER A 1 199 ? -5.764 34.377 12.699 1.00 83.00 199 SER A N 1
ATOM 1565 C CA . SER A 1 199 ? -6.654 33.680 13.630 1.00 83.00 199 SER A CA 1
ATOM 1566 C C . SER A 1 199 ? -6.165 33.889 15.059 1.00 83.00 199 SER A C 1
ATOM 1568 O O . SER A 1 199 ? -4.969 33.820 15.324 1.00 83.00 199 SER A O 1
ATOM 1570 N N . ALA A 1 200 ? -7.078 34.233 15.972 1.00 73.38 200 ALA A N 1
ATOM 1571 C CA . ALA A 1 200 ? -6.773 34.550 17.375 1.00 73.38 200 ALA A CA 1
ATOM 1572 C C . ALA A 1 200 ? -5.665 35.616 17.586 1.00 73.38 200 ALA A C 1
ATOM 1574 O O . ALA A 1 200 ? -5.003 35.646 18.619 1.00 73.38 200 ALA A O 1
ATOM 1575 N N . GLY A 1 201 ? -5.467 36.521 16.619 1.00 79.06 201 GLY A N 1
ATOM 1576 C CA . GLY A 1 201 ? -4.422 37.551 16.676 1.00 79.06 201 GLY A CA 1
ATOM 1577 C C . GLY A 1 201 ? -3.011 37.069 16.315 1.00 79.06 201 GLY A C 1
ATOM 1578 O O . GLY A 1 201 ? -2.074 37.850 16.446 1.00 79.06 201 GLY A O 1
ATOM 1579 N N . VAL A 1 202 ? -2.864 35.830 15.833 1.00 86.12 202 VAL A N 1
ATOM 1580 C CA . VAL A 1 202 ? -1.606 35.235 15.356 1.00 86.12 202 VAL A CA 1
ATOM 1581 C C . VAL A 1 202 ? -1.694 34.996 13.835 1.00 86.12 202 VAL A C 1
ATOM 1583 O O . VAL A 1 202 ? -2.784 34.690 13.331 1.00 86.12 202 VAL A O 1
ATOM 1586 N N . PRO A 1 203 ? -0.592 35.142 13.071 1.00 90.44 203 PRO A N 1
ATOM 1587 C CA . PRO A 1 203 ? -0.544 34.724 11.670 1.00 90.44 203 PRO A CA 1
ATOM 1588 C C . PRO A 1 203 ? -0.856 33.228 11.530 1.00 90.44 203 PRO A C 1
ATOM 1590 O O . PRO A 1 203 ? -0.182 32.393 12.127 1.00 90.44 203 PRO A O 1
ATOM 1593 N N . ARG A 1 204 ? -1.878 32.879 10.745 1.00 92.12 204 ARG A N 1
ATOM 1594 C CA . ARG A 1 204 ? -2.251 31.497 10.421 1.00 92.12 204 ARG A CA 1
ATOM 1595 C C . ARG A 1 204 ? -1.779 31.156 9.016 1.00 92.12 204 ARG A C 1
ATOM 1597 O O . ARG A 1 204 ? -2.240 31.771 8.052 1.00 92.12 204 ARG A O 1
ATOM 1604 N N . LEU A 1 205 ? -0.916 30.156 8.913 1.00 91.12 205 LEU A N 1
ATOM 1605 C CA . LEU A 1 205 ? -0.501 29.582 7.643 1.00 91.12 205 LEU A CA 1
ATOM 1606 C C . LEU A 1 205 ? -1.607 28.651 7.136 1.00 91.12 205 LEU A C 1
ATOM 1608 O O . LEU A 1 205 ? -2.031 27.757 7.864 1.00 91.12 205 LEU A O 1
ATOM 1612 N N . GLN A 1 206 ? -2.072 28.867 5.905 1.00 87.31 206 GLN A N 1
ATOM 1613 C CA . GLN A 1 206 ? -2.916 27.902 5.202 1.00 87.31 206 GLN A CA 1
ATOM 1614 C C . GLN A 1 206 ? -2.029 26.865 4.525 1.00 87.31 206 GLN A C 1
ATOM 1616 O O . GLN A 1 206 ? -1.098 27.238 3.813 1.00 87.31 206 GLN A O 1
ATOM 1621 N N . THR A 1 207 ? -2.294 25.576 4.694 1.00 69.38 207 THR A N 1
ATOM 1622 C CA . THR A 1 207 ? -1.593 24.553 3.909 1.00 69.38 207 THR A CA 1
ATOM 1623 C C . THR A 1 207 ? -2.281 24.475 2.534 1.00 69.38 207 THR A C 1
ATOM 1625 O O . THR A 1 207 ? -3.430 24.074 2.425 1.00 69.38 207 THR A O 1
ATOM 1628 N N . SER A 1 208 ? -1.656 24.938 1.442 1.00 63.62 208 SER A N 1
ATOM 1629 C CA . SER A 1 208 ? -2.257 24.852 0.089 1.00 63.62 208 SER A CA 1
ATOM 1630 C C . SER A 1 208 ? -2.133 23.439 -0.504 1.00 63.62 208 SER A C 1
ATOM 1632 O O . SER A 1 208 ? -1.863 23.269 -1.695 1.00 63.62 208 SER A O 1
ATOM 1634 N N . MET A 1 209 ? -2.199 22.430 0.359 1.00 66.56 209 MET A N 1
ATOM 1635 C CA . MET A 1 209 ? -1.906 21.037 0.050 1.00 66.56 209 MET A CA 1
ATOM 1636 C C . MET A 1 209 ? -3.160 20.354 -0.501 1.00 66.56 209 MET A C 1
ATOM 1638 O O . MET A 1 209 ? -4.274 20.863 -0.382 1.00 66.56 209 MET A O 1
ATOM 1642 N N . LYS A 1 210 ? -2.977 19.190 -1.129 1.00 74.38 210 LYS A N 1
ATOM 1643 C CA . LYS A 1 210 ? -4.090 18.357 -1.589 1.00 74.38 210 LYS A CA 1
ATOM 1644 C C . LYS A 1 210 ? -4.977 17.987 -0.392 1.00 74.38 210 LYS A C 1
ATOM 1646 O O . LYS A 1 210 ? -4.458 17.539 0.626 1.00 74.38 210 LYS A O 1
ATOM 1651 N N . THR A 1 211 ? -6.289 18.160 -0.538 1.00 83.56 211 THR A N 1
ATOM 1652 C CA . THR A 1 211 ? -7.271 17.710 0.453 1.00 83.56 211 THR A CA 1
ATOM 1653 C C . THR A 1 211 ? -7.287 16.188 0.527 1.00 83.56 211 THR A C 1
ATOM 1655 O O . THR A 1 211 ? -7.222 15.510 -0.505 1.00 83.56 211 THR A O 1
ATOM 1658 N N . ASP A 1 212 ? -7.399 15.659 1.737 1.00 86.19 212 ASP A N 1
ATOM 1659 C CA . ASP A 1 212 ? -7.553 14.235 1.980 1.00 86.19 212 ASP A CA 1
ATOM 1660 C C . ASP A 1 212 ? -8.901 13.738 1.455 1.00 86.19 212 ASP A C 1
ATOM 1662 O O . ASP A 1 212 ? -9.895 14.465 1.441 1.00 86.19 212 ASP A O 1
ATOM 1666 N N . ASP A 1 213 ? -8.934 12.468 1.058 1.00 86.62 213 ASP A N 1
ATOM 1667 C CA . ASP A 1 213 ? -10.172 11.763 0.748 1.00 86.62 213 ASP A CA 1
ATOM 1668 C C . ASP A 1 213 ? -10.634 10.982 1.996 1.00 86.62 213 ASP A C 1
ATOM 1670 O O . ASP A 1 213 ? -10.005 9.977 2.358 1.00 86.62 213 ASP A O 1
ATOM 1674 N N . PRO A 1 214 ? -11.728 11.399 2.669 1.00 85.12 214 PRO A N 1
ATOM 1675 C CA . PRO A 1 214 ? -12.210 10.720 3.865 1.00 85.12 214 PRO A CA 1
ATOM 1676 C C . PRO A 1 214 ? -12.684 9.281 3.603 1.00 85.12 214 PRO A C 1
ATOM 1678 O O . PRO A 1 214 ? -12.822 8.511 4.555 1.00 85.12 214 PRO A O 1
ATOM 1681 N N . SER A 1 215 ? -12.917 8.879 2.346 1.00 81.56 215 SER A N 1
ATOM 1682 C CA . SER A 1 215 ? -13.293 7.499 2.012 1.00 81.56 215 SER A CA 1
ATOM 1683 C C . SER A 1 215 ? -12.164 6.499 2.298 1.00 81.56 215 SER A C 1
ATOM 1685 O O . SER A 1 215 ? -12.432 5.411 2.807 1.00 81.56 215 SER A O 1
ATOM 1687 N N . TYR A 1 216 ? -10.900 6.892 2.098 1.00 80.38 216 TYR A N 1
ATOM 1688 C CA . TYR A 1 216 ? -9.720 6.077 2.426 1.00 80.38 216 TYR A CA 1
ATOM 1689 C C . TYR A 1 216 ? -9.538 5.881 3.942 1.00 80.38 216 TYR A C 1
ATOM 1691 O O . TYR A 1 216 ? -8.931 4.917 4.411 1.00 80.38 216 TYR A O 1
ATOM 1699 N N . MET A 1 217 ? -10.094 6.790 4.741 1.00 86.12 217 MET A N 1
ATOM 1700 C CA . MET A 1 217 ? -9.996 6.756 6.199 1.00 86.12 217 MET A CA 1
ATOM 1701 C C . MET A 1 217 ? -11.070 5.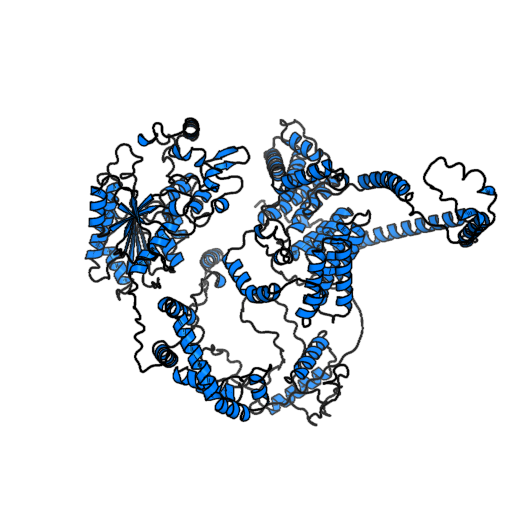870 6.849 1.00 86.12 217 MET A C 1
ATOM 1703 O O . MET A 1 217 ? -11.046 5.687 8.065 1.00 86.12 217 MET A O 1
ATOM 1707 N N . GLN A 1 218 ? -11.997 5.304 6.069 1.00 82.56 218 GLN A N 1
ATOM 1708 C CA . GLN A 1 218 ? -12.996 4.363 6.575 1.00 82.56 218 GLN A CA 1
ATOM 1709 C C . GLN A 1 218 ? -12.378 2.989 6.871 1.00 82.56 218 GLN A C 1
ATOM 1711 O O . GLN A 1 218 ? -11.438 2.538 6.213 1.00 82.56 218 GLN A O 1
ATOM 1716 N N . VAL A 1 219 ? -12.932 2.308 7.872 1.00 85.56 219 VAL A N 1
ATOM 1717 C CA . VAL A 1 219 ? -12.545 0.947 8.267 1.00 85.56 219 VAL A CA 1
ATOM 1718 C C . VAL A 1 219 ? -13.722 0.004 8.051 1.00 85.56 219 VAL A C 1
ATOM 1720 O O . VAL A 1 219 ? -14.876 0.437 8.053 1.00 85.56 219 VAL A O 1
ATOM 1723 N N . ALA A 1 220 ? -13.445 -1.282 7.828 1.00 79.81 220 ALA A N 1
ATOM 1724 C CA . ALA A 1 220 ? -14.477 -2.260 7.499 1.00 79.81 220 ALA A CA 1
ATOM 1725 C C . ALA A 1 220 ? -15.625 -2.231 8.526 1.00 79.81 220 ALA A C 1
ATOM 1727 O O . ALA A 1 220 ? -15.406 -2.351 9.729 1.00 79.81 220 ALA A O 1
ATOM 1728 N N . GLY A 1 221 ? -16.851 -2.034 8.036 1.00 85.56 221 GLY A N 1
ATOM 1729 C CA . GLY A 1 221 ? -18.056 -1.998 8.865 1.00 85.56 221 GLY A CA 1
ATOM 1730 C C . GLY A 1 221 ? -18.398 -0.647 9.503 1.00 85.56 221 GLY A C 1
ATOM 1731 O O . GLY A 1 221 ? -19.467 -0.558 10.100 1.00 85.56 221 GLY A O 1
ATOM 1732 N N . LEU A 1 222 ? -17.575 0.400 9.354 1.00 92.19 222 LEU A N 1
ATOM 1733 C CA . LEU A 1 222 ? -17.848 1.746 9.875 1.00 92.19 222 LEU A CA 1
ATOM 1734 C C . LEU A 1 222 ? -17.747 2.806 8.775 1.00 92.19 222 LEU A C 1
ATOM 1736 O O . LEU A 1 222 ? -16.746 2.892 8.067 1.00 92.19 222 LEU A O 1
ATOM 1740 N N . ALA A 1 223 ? -18.756 3.671 8.683 1.00 92.44 223 ALA A N 1
ATOM 1741 C CA . ALA A 1 223 ? -18.790 4.784 7.737 1.00 92.44 223 ALA A CA 1
ATOM 1742 C C . ALA A 1 223 ? -18.813 6.137 8.457 1.00 92.44 223 ALA A C 1
ATOM 1744 O O . ALA A 1 223 ? -19.404 6.277 9.531 1.00 92.44 223 ALA A O 1
ATOM 1745 N N . PHE A 1 224 ? -18.189 7.147 7.849 1.00 94.56 224 PHE A N 1
ATOM 1746 C CA . PHE A 1 224 ? -18.340 8.533 8.290 1.00 94.56 224 PHE A CA 1
ATOM 1747 C C . PHE A 1 224 ? -19.743 9.061 7.996 1.00 94.56 224 PHE A C 1
ATOM 1749 O O . PHE A 1 224 ? -20.426 8.596 7.081 1.00 94.56 224 PHE A O 1
ATOM 1756 N N . HIS A 1 225 ? -20.142 10.096 8.735 1.00 93.56 225 HIS A N 1
ATOM 1757 C CA . HIS A 1 225 ? -21.337 10.860 8.409 1.00 93.56 225 HIS A CA 1
ATOM 1758 C C . HIS A 1 225 ? -21.254 11.427 6.982 1.00 93.56 225 HIS A C 1
ATOM 1760 O O . HIS A 1 225 ? -20.199 11.893 6.546 1.00 93.56 225 HIS A O 1
ATOM 1766 N N . LYS A 1 226 ? -22.383 11.435 6.266 1.00 91.62 226 LYS A N 1
ATOM 1767 C CA . LYS A 1 226 ? -22.473 11.910 4.872 1.00 91.62 226 LYS A CA 1
ATOM 1768 C C . LYS A 1 226 ? -21.902 13.322 4.672 1.00 91.62 226 LYS A C 1
ATOM 1770 O O . LYS A 1 226 ? -21.246 13.572 3.669 1.00 91.62 226 LYS A O 1
ATOM 1775 N N . ASP A 1 227 ? -22.079 14.206 5.653 1.00 90.75 227 ASP A N 1
ATOM 1776 C CA . ASP A 1 227 ? -21.601 15.593 5.575 1.00 90.75 227 ASP A CA 1
ATOM 1777 C C . ASP A 1 227 ? -20.073 15.698 5.713 1.00 90.75 227 ASP A C 1
ATOM 1779 O O . ASP A 1 227 ? -19.477 16.629 5.178 1.00 90.75 227 ASP A O 1
ATOM 1783 N N . VAL A 1 228 ? -19.428 14.736 6.387 1.00 90.69 228 VAL A N 1
ATOM 1784 C CA . VAL A 1 228 ? -17.959 14.633 6.440 1.00 90.69 228 VAL A CA 1
ATOM 1785 C C . VAL A 1 228 ? -17.429 14.120 5.103 1.00 90.69 228 VAL A C 1
ATOM 1787 O O . VAL A 1 228 ? -16.463 14.661 4.577 1.00 90.69 228 VAL A O 1
ATOM 1790 N N . LEU A 1 229 ? -18.100 13.129 4.502 1.00 89.25 229 LEU A N 1
ATOM 1791 C CA . LEU A 1 229 ? -17.739 12.615 3.173 1.00 89.25 229 LEU A CA 1
ATOM 1792 C C . LEU A 1 229 ? -17.908 13.660 2.069 1.00 89.25 229 LEU A C 1
ATOM 1794 O O . LEU A 1 229 ? -17.122 13.692 1.130 1.00 89.25 229 LEU A O 1
ATOM 1798 N N . ALA A 1 230 ? -18.905 14.533 2.204 1.00 87.31 230 ALA A N 1
ATOM 1799 C CA . ALA A 1 230 ? -19.123 15.658 1.305 1.00 87.31 230 ALA A CA 1
ATOM 1800 C C . ALA A 1 230 ? -18.195 16.860 1.582 1.00 87.31 230 ALA A C 1
ATOM 1802 O O . ALA A 1 230 ? -18.320 17.880 0.908 1.00 87.31 230 ALA A O 1
ATOM 1803 N N . GLY A 1 231 ? -17.325 16.799 2.601 1.00 85.12 231 GLY A N 1
ATOM 1804 C CA . GLY A 1 231 ? -16.468 17.920 3.013 1.00 85.12 231 GLY A CA 1
ATOM 1805 C C . GLY A 1 231 ? -17.233 19.133 3.564 1.00 85.12 231 GLY A C 1
ATOM 1806 O O . GLY A 1 231 ? -16.674 20.219 3.682 1.00 85.12 231 GLY A O 1
ATOM 1807 N N . SER A 1 232 ? -18.518 18.970 3.892 1.00 87.00 232 SER A N 1
ATOM 1808 C CA . SER A 1 232 ? -19.386 20.039 4.407 1.00 87.00 232 SER A CA 1
ATOM 1809 C C . SER A 1 232 ? -19.189 20.283 5.906 1.00 87.00 232 SER A C 1
ATOM 1811 O O . SER A 1 232 ? -19.460 21.377 6.398 1.00 87.00 232 SER A O 1
ATOM 1813 N N . VAL A 1 233 ? -18.716 19.271 6.642 1.00 88.62 233 VAL A N 1
ATOM 1814 C CA . VAL A 1 233 ? -18.415 19.347 8.078 1.00 88.62 233 VAL A CA 1
ATOM 1815 C C . VAL A 1 233 ? -17.051 18.718 8.351 1.00 88.62 233 VAL A C 1
ATOM 1817 O O . VAL A 1 233 ? -16.792 17.593 7.935 1.00 88.62 233 VAL A O 1
ATOM 1820 N N . SER A 1 234 ? -16.199 19.423 9.098 1.00 89.94 234 SER A N 1
ATOM 1821 C CA . SER A 1 234 ? -14.922 18.889 9.580 1.00 89.94 234 SER A CA 1
ATOM 1822 C C . SER A 1 234 ? -15.085 18.225 10.948 1.00 89.94 234 SER A C 1
ATOM 1824 O O . SER A 1 234 ? -15.831 18.703 11.808 1.00 89.94 234 SER A O 1
ATOM 1826 N N . LEU A 1 235 ? -14.361 17.128 11.164 1.00 93.56 235 LEU A N 1
ATOM 1827 C CA . LEU A 1 235 ? -14.286 16.454 12.453 1.00 93.56 235 LEU A CA 1
ATOM 1828 C C . LEU A 1 235 ? -13.628 17.370 13.499 1.00 93.56 235 LEU A C 1
ATOM 1830 O O . LEU A 1 235 ? -12.649 18.062 13.198 1.00 93.56 235 LEU A O 1
ATOM 1834 N N . PRO A 1 236 ? -14.117 17.367 14.751 1.00 91.44 236 PRO A N 1
ATOM 1835 C CA . PRO A 1 236 ? -13.526 18.171 15.809 1.00 91.44 236 PRO A CA 1
ATOM 1836 C C . PRO A 1 236 ? -12.143 17.643 16.211 1.00 91.44 236 PRO A C 1
ATOM 1838 O O . PRO A 1 236 ? -11.828 16.466 16.025 1.00 91.44 236 PRO A O 1
ATOM 1841 N N . CYS A 1 237 ? -11.348 18.501 16.856 1.00 90.12 237 CYS A N 1
ATOM 1842 C CA . CYS A 1 237 ? -10.027 18.139 17.372 1.00 90.12 237 CYS A CA 1
ATOM 1843 C C . CYS A 1 237 ? -10.089 16.890 18.245 1.00 90.12 237 CYS A C 1
ATOM 1845 O O . CYS A 1 237 ? -10.814 16.851 19.242 1.00 90.12 237 CYS A O 1
ATOM 1847 N N . LEU A 1 238 ? -9.284 15.890 17.884 1.00 90.25 238 LEU A N 1
ATOM 1848 C CA . LEU A 1 238 ? -9.132 14.653 18.640 1.00 90.25 238 LEU A CA 1
ATOM 1849 C C . LEU A 1 238 ? -8.574 14.961 20.037 1.00 90.25 238 LEU A C 1
ATOM 1851 O O . LEU A 1 238 ? -7.612 15.716 20.178 1.00 90.25 238 LEU A O 1
ATOM 1855 N N . THR A 1 239 ? -9.209 14.401 21.070 1.00 87.44 239 THR A N 1
ATOM 1856 C CA . THR A 1 239 ? -8.818 14.572 22.477 1.00 87.44 239 THR A CA 1
ATOM 1857 C C . THR A 1 239 ? -8.474 13.233 23.121 1.00 87.44 239 THR A C 1
ATOM 1859 O O . THR A 1 239 ? -8.859 12.169 22.628 1.00 87.44 239 THR A O 1
ATOM 1862 N N . THR A 1 240 ? -7.729 13.290 24.226 1.00 90.69 240 THR A N 1
ATOM 1863 C CA . THR A 1 240 ? -7.404 12.111 25.032 1.00 90.69 240 THR A CA 1
ATOM 1864 C C . THR A 1 240 ? -8.631 11.602 25.794 1.00 90.69 240 THR A C 1
ATOM 1866 O O . THR A 1 240 ? -9.479 12.410 26.195 1.00 90.69 240 THR A O 1
ATOM 1869 N N . PRO A 1 241 ? -8.738 10.280 26.024 1.00 91.00 241 PRO A N 1
ATOM 1870 C CA . PRO A 1 241 ? -9.794 9.731 26.861 1.00 91.00 241 PRO A CA 1
ATOM 1871 C C . PRO A 1 241 ? -9.668 10.219 28.316 1.00 91.00 241 PRO A C 1
ATOM 1873 O O . PRO A 1 241 ? -8.664 10.811 28.734 1.00 91.00 241 PRO A O 1
ATOM 1876 N N . ALA A 1 242 ? -10.723 10.031 29.102 1.00 86.00 242 ALA A N 1
ATOM 1877 C CA . ALA A 1 242 ? -10.724 10.291 30.529 1.00 86.00 242 ALA A CA 1
ATOM 1878 C C . ALA A 1 242 ? -9.705 9.369 31.220 1.00 86.00 242 ALA A C 1
ATOM 1880 O O . ALA A 1 242 ? -9.748 8.163 30.994 1.00 86.00 242 ALA A O 1
ATOM 1881 N N . PRO A 1 243 ? -8.803 9.914 32.052 1.00 78.75 243 PRO A N 1
ATOM 1882 C CA . PRO A 1 243 ? -7.803 9.104 32.747 1.00 78.75 243 PRO A CA 1
ATOM 1883 C C . PRO A 1 243 ? -8.392 8.270 33.897 1.00 78.75 243 PRO A C 1
ATOM 1885 O O . PRO A 1 243 ? -7.719 7.387 34.411 1.00 78.75 243 PRO A O 1
ATOM 1888 N N . TRP A 1 244 ? -9.641 8.531 34.298 1.00 81.19 244 TRP A N 1
ATOM 1889 C CA . TRP A 1 244 ? -10.350 7.802 35.351 1.00 81.19 244 TRP A CA 1
ATOM 1890 C C . TRP A 1 244 ? -11.701 7.268 34.856 1.00 81.19 244 TRP A C 1
ATOM 1892 O O . TRP A 1 244 ? -12.353 7.934 34.042 1.00 81.19 244 TRP A O 1
ATOM 1902 N N . PRO A 1 245 ? -12.178 6.130 35.402 1.00 77.62 245 PRO A N 1
ATOM 1903 C CA . PRO A 1 245 ? -13.454 5.517 35.016 1.00 77.62 245 PRO A CA 1
ATOM 1904 C C . PRO A 1 245 ? -14.685 6.409 35.232 1.00 77.62 245 PRO A C 1
ATOM 1906 O O . PRO A 1 245 ? -15.692 6.246 34.553 1.00 77.62 245 PRO A O 1
ATOM 1909 N N . SER A 1 246 ? -14.609 7.372 36.157 1.00 77.44 246 SER A N 1
ATOM 1910 C CA . SER A 1 246 ? -15.677 8.346 36.431 1.00 77.44 246 SER A CA 1
ATOM 1911 C C . SER A 1 246 ? -15.871 9.388 35.318 1.00 77.44 246 SER A C 1
ATOM 1913 O O . SER A 1 246 ? -16.841 10.156 35.347 1.00 77.44 246 SER A O 1
ATOM 1915 N N . GLY A 1 247 ? -14.968 9.415 34.331 1.00 82.56 247 GLY A N 1
ATOM 1916 C CA . GLY A 1 247 ? -15.061 10.273 33.159 1.00 82.56 247 GLY A CA 1
ATOM 1917 C C . GLY A 1 247 ? -14.698 11.740 33.417 1.00 82.56 247 GLY A C 1
ATOM 1918 O O . GLY A 1 247 ? -14.294 12.133 34.514 1.00 82.56 247 GLY A O 1
ATOM 1919 N N . ARG A 1 248 ? -14.816 12.590 32.387 1.00 78.94 248 ARG A N 1
ATOM 1920 C CA . ARG A 1 248 ? -14.593 14.046 32.515 1.00 78.94 248 ARG A CA 1
ATOM 1921 C C . ARG A 1 248 ? -15.914 14.789 32.692 1.00 78.94 248 ARG A C 1
ATOM 1923 O O . ARG A 1 248 ? -16.931 14.398 32.134 1.00 78.94 248 ARG A O 1
ATOM 1930 N N . SER A 1 249 ? -15.916 15.894 33.433 1.00 76.38 249 SER A N 1
ATOM 1931 C CA . SER A 1 249 ? -17.056 16.817 33.434 1.00 76.38 249 SER A CA 1
ATOM 1932 C C . SER A 1 249 ? -17.137 17.579 32.103 1.00 76.38 249 SER A C 1
ATOM 1934 O O . SER A 1 249 ? -16.126 17.801 31.433 1.00 76.38 249 SER A O 1
ATOM 1936 N N . ALA A 1 250 ? -18.348 17.973 31.694 1.00 72.94 250 ALA A N 1
ATOM 1937 C CA . ALA A 1 250 ? -18.531 18.764 30.480 1.00 72.94 250 ALA A CA 1
ATOM 1938 C C . ALA A 1 250 ? -17.852 20.139 30.651 1.00 72.94 250 ALA A C 1
ATOM 1940 O O . ALA A 1 250 ? -18.107 20.818 31.653 1.00 72.94 250 ALA A O 1
ATOM 1941 N N . PRO A 1 251 ? -17.028 20.597 29.690 1.00 70.19 251 PRO A N 1
ATOM 1942 C CA . PRO A 1 251 ? -16.433 21.930 29.752 1.00 70.19 251 PRO A CA 1
ATOM 1943 C C . PRO A 1 251 ? -17.518 23.006 29.850 1.00 70.19 251 PRO A C 1
ATOM 1945 O O . PRO A 1 251 ? -18.516 22.933 29.131 1.00 70.19 251 PRO A O 1
ATOM 1948 N N . ARG A 1 252 ? -17.334 24.050 30.675 1.00 65.31 252 ARG A N 1
ATOM 1949 C CA . ARG A 1 252 ? -18.321 25.152 30.794 1.00 65.31 252 ARG A CA 1
ATOM 1950 C C . ARG A 1 252 ? -18.666 25.781 29.438 1.00 65.31 252 ARG A C 1
ATOM 1952 O O . ARG A 1 252 ? -19.815 26.136 29.209 1.00 65.31 252 ARG A O 1
ATOM 1959 N N . SER A 1 253 ? -17.694 25.851 28.528 1.00 63.34 253 SER A N 1
ATOM 1960 C CA . SER A 1 253 ? -17.850 26.347 27.153 1.00 63.34 253 SER A CA 1
ATOM 1961 C C . SER A 1 253 ? -18.749 25.482 26.260 1.00 63.34 253 SER A C 1
ATOM 1963 O O . SER A 1 253 ? -19.182 25.953 25.211 1.00 63.34 253 SER A O 1
ATOM 1965 N N . SER A 1 254 ? -19.033 24.237 26.654 1.00 65.81 254 SER A N 1
ATOM 1966 C CA . SER A 1 254 ? -19.898 23.300 25.920 1.00 65.81 254 SER A CA 1
ATOM 1967 C C . SER A 1 254 ? -21.365 23.334 26.369 1.00 65.81 254 SER A C 1
ATOM 1969 O O . SER A 1 254 ? -22.217 22.718 25.725 1.00 65.81 254 SER A O 1
ATOM 1971 N N . LYS A 1 255 ? -21.684 24.075 27.444 1.00 61.19 255 LYS A N 1
ATOM 1972 C CA . LYS A 1 255 ? -23.046 24.187 27.985 1.00 61.19 255 LYS A CA 1
ATOM 1973 C C . LYS A 1 255 ? -23.961 24.851 26.943 1.00 61.19 255 LYS A C 1
ATOM 1975 O O . LYS A 1 255 ? -23.748 26.004 26.585 1.00 61.19 255 LYS A O 1
ATOM 1980 N N . GLY A 1 256 ? -24.939 24.098 26.432 1.00 63.38 256 GLY A N 1
ATOM 1981 C CA . GLY A 1 256 ? -25.878 24.541 25.389 1.00 63.38 256 GLY A CA 1
ATOM 1982 C C . GLY A 1 256 ? -25.379 24.430 23.940 1.00 63.38 256 GLY A C 1
ATOM 1983 O O . GLY A 1 256 ? -26.123 24.779 23.033 1.00 63.38 256 GLY A O 1
ATOM 1984 N N . ARG A 1 257 ? -24.149 23.945 23.699 1.00 73.56 257 ARG A N 1
ATOM 1985 C CA . ARG A 1 257 ? -23.583 23.771 22.341 1.00 73.56 257 ARG A CA 1
ATOM 1986 C C . ARG A 1 257 ? -23.641 22.341 21.806 1.00 73.56 257 ARG A C 1
ATOM 1988 O O . ARG A 1 257 ? -23.296 22.130 20.652 1.00 73.56 257 ARG A O 1
ATOM 1995 N N . THR A 1 258 ? -24.011 21.377 22.646 1.00 82.56 258 THR A N 1
ATOM 1996 C CA . THR A 1 258 ? -24.122 19.966 22.257 1.00 82.56 258 THR A CA 1
ATOM 1997 C C . THR A 1 258 ? -25.575 19.530 22.214 1.00 82.56 258 THR A C 1
ATOM 1999 O O . THR A 1 258 ? -26.375 19.958 23.050 1.00 82.56 258 THR A O 1
ATOM 2002 N N . SER A 1 259 ? -25.919 18.705 21.227 1.00 89.12 259 SER A N 1
ATOM 2003 C CA . SER A 1 259 ? -27.278 18.202 21.048 1.00 89.12 259 SER A CA 1
ATOM 2004 C C . SER A 1 259 ? -27.697 17.320 22.236 1.00 89.12 259 SER A C 1
ATOM 2006 O O . SER A 1 259 ? -26.857 16.607 22.801 1.00 89.12 259 SER A O 1
ATOM 2008 N N . PRO A 1 260 ? -28.986 17.305 22.633 1.00 89.81 260 PRO A N 1
ATOM 2009 C CA . PRO A 1 260 ? -29.467 16.421 23.699 1.00 89.81 260 PRO A CA 1
ATOM 2010 C C . PRO A 1 260 ? -29.129 14.944 23.444 1.00 89.81 260 PRO A C 1
ATOM 2012 O O . PRO A 1 260 ? -28.779 14.210 24.369 1.00 89.81 260 PRO 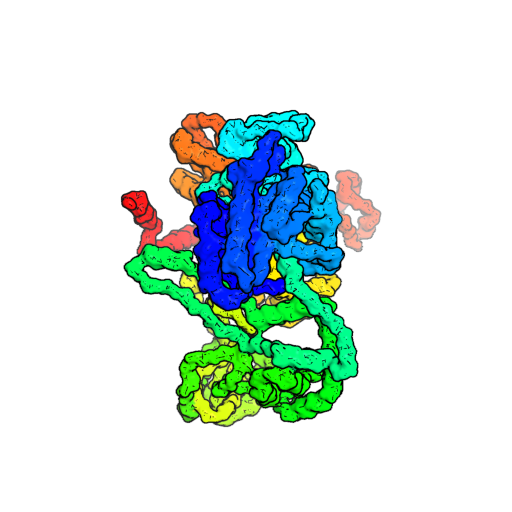A O 1
ATOM 2015 N N . GLN A 1 261 ? -29.158 14.516 22.177 1.00 91.12 261 GLN A N 1
ATOM 2016 C CA . GLN A 1 261 ? -28.800 13.160 21.766 1.00 91.12 261 GLN A CA 1
ATOM 2017 C C . GLN A 1 261 ? -27.298 12.886 21.927 1.00 91.12 261 GLN A C 1
ATOM 2019 O O . GLN A 1 261 ? -26.926 11.816 22.411 1.00 91.12 261 GLN A O 1
ATOM 2024 N N . ALA A 1 262 ? -26.426 13.838 21.569 1.00 90.88 262 ALA A N 1
ATOM 2025 C CA . ALA A 1 262 ? -24.990 13.719 21.824 1.00 90.88 262 ALA A CA 1
ATOM 2026 C C . ALA A 1 262 ? -24.687 13.675 23.323 1.00 90.88 262 ALA A C 1
ATOM 2028 O O . ALA A 1 262 ? -23.861 12.877 23.760 1.00 90.88 262 ALA A O 1
ATOM 2029 N N . HIS A 1 263 ? -25.403 14.468 24.125 1.00 90.19 263 HIS A N 1
ATOM 2030 C CA . HIS A 1 263 ? -25.264 14.458 25.577 1.00 90.19 263 HIS A CA 1
ATOM 2031 C C . HIS A 1 263 ? -25.647 13.103 26.186 1.00 90.19 263 HIS A C 1
ATOM 2033 O O . HIS A 1 263 ? -24.931 12.588 27.042 1.00 90.19 263 HIS A O 1
ATOM 2039 N N . SER A 1 264 ? -26.732 12.489 25.706 1.00 91.44 264 SER A N 1
ATOM 2040 C CA . SER A 1 264 ? -27.139 11.142 26.121 1.00 91.44 264 SER A CA 1
ATOM 2041 C C . SER A 1 264 ? -26.082 10.088 25.766 1.00 91.44 264 SER A C 1
ATOM 2043 O O . SER A 1 264 ? -25.687 9.315 26.637 1.00 91.44 264 SER A O 1
ATOM 2045 N N . ARG A 1 265 ? -25.539 10.108 24.537 1.00 94.31 265 ARG A N 1
ATOM 2046 C CA . ARG A 1 265 ? -24.440 9.211 24.124 1.00 94.31 265 ARG A CA 1
ATOM 2047 C C . ARG A 1 265 ? -23.176 9.409 24.962 1.00 94.31 265 ARG A C 1
ATOM 2049 O O . ARG A 1 265 ? -22.556 8.436 25.373 1.00 94.31 265 ARG A O 1
ATOM 2056 N N . TRP A 1 266 ? -22.822 10.658 25.251 1.00 92.75 266 TRP A N 1
ATOM 2057 C CA . TRP A 1 266 ? -21.670 11.009 26.081 1.00 92.75 266 TRP A CA 1
ATOM 2058 C C . TRP A 1 266 ? -21.795 10.485 27.517 1.00 92.75 266 TRP A C 1
ATOM 2060 O O . TRP A 1 266 ? -20.828 9.966 28.072 1.00 92.75 266 TRP A O 1
ATOM 2070 N N . LEU A 1 267 ? -22.986 10.599 28.115 1.00 90.12 267 LEU A N 1
ATOM 2071 C CA . LEU A 1 267 ? -23.277 10.012 29.424 1.00 90.12 267 LEU A CA 1
ATOM 2072 C C . LEU A 1 267 ? -23.249 8.477 29.377 1.00 90.12 267 LEU A C 1
ATOM 2074 O O . LEU A 1 267 ? -22.748 7.866 30.317 1.00 90.12 267 LEU A O 1
ATOM 2078 N N . GLY A 1 268 ? -23.739 7.879 28.287 1.00 89.75 268 GLY A N 1
ATOM 2079 C CA . GLY A 1 268 ? -23.727 6.431 28.063 1.00 89.75 268 GLY A CA 1
ATOM 2080 C C . GLY A 1 268 ? -22.328 5.827 27.896 1.00 89.75 268 GLY A C 1
ATOM 2081 O O . GLY A 1 268 ? -22.111 4.704 28.331 1.00 89.75 268 GLY A O 1
ATOM 2082 N N . ASP A 1 269 ? -21.364 6.571 27.340 1.00 89.25 269 ASP A N 1
ATOM 2083 C CA . ASP A 1 269 ? -19.947 6.161 27.244 1.00 89.25 269 ASP A CA 1
ATOM 2084 C C . ASP A 1 269 ? -19.124 6.618 28.464 1.00 89.25 269 ASP A C 1
ATOM 2086 O O . ASP A 1 269 ? -17.954 6.992 28.346 1.00 89.25 269 ASP A O 1
ATOM 2090 N N . SER A 1 270 ? -19.759 6.695 29.641 1.00 91.12 270 SER A N 1
ATOM 2091 C CA . SER A 1 270 ? -19.136 7.071 30.921 1.00 91.12 270 SER A CA 1
ATOM 2092 C C . SER A 1 270 ? -18.288 8.346 30.853 1.00 91.12 270 SER A C 1
ATOM 2094 O O . SER A 1 270 ? -17.271 8.480 31.531 1.00 91.12 270 SER A O 1
ATOM 2096 N N . ARG A 1 271 ? -18.688 9.309 30.011 1.00 90.56 271 ARG A N 1
ATOM 2097 C CA . ARG A 1 271 ? -17.984 10.582 29.792 1.00 90.56 271 ARG A CA 1
ATOM 2098 C C . ARG A 1 271 ? -16.505 10.402 29.415 1.00 90.56 271 ARG A C 1
ATOM 2100 O O . ARG A 1 271 ? -15.653 11.205 29.817 1.00 90.56 271 ARG A O 1
ATOM 2107 N N . ARG A 1 272 ? -16.197 9.357 28.638 1.00 90.50 272 ARG A N 1
ATOM 2108 C CA . ARG A 1 272 ? -14.829 8.986 28.244 1.00 90.50 272 ARG A CA 1
ATOM 2109 C C . ARG A 1 272 ? -14.133 10.042 27.389 1.00 90.50 272 ARG A C 1
ATOM 2111 O O . ARG A 1 272 ? -12.948 10.276 27.572 1.00 90.50 272 ARG A O 1
ATOM 2118 N N . PHE A 1 273 ? -14.843 10.713 26.486 1.00 91.06 273 PHE A N 1
ATOM 2119 C CA . PHE A 1 273 ? -14.297 11.806 25.661 1.00 91.06 273 PHE A CA 1
ATOM 2120 C C . PHE A 1 273 ? -15.061 13.104 25.910 1.00 91.06 273 PHE A C 1
ATOM 2122 O O . PHE A 1 273 ? -16.072 13.110 26.610 1.00 91.06 273 PHE A O 1
ATOM 2129 N N . ALA A 1 274 ? -14.600 14.217 25.339 1.00 87.75 274 ALA A N 1
ATOM 2130 C CA . ALA A 1 274 ? -15.355 15.462 25.411 1.00 87.75 274 ALA A CA 1
ATOM 2131 C C . ALA A 1 274 ? -16.706 15.369 24.656 1.00 87.75 274 ALA A C 1
ATOM 2133 O O . ALA A 1 274 ? -16.781 14.672 23.641 1.00 87.75 274 ALA A O 1
ATOM 2134 N N . PRO A 1 275 ? -17.758 16.090 25.097 1.00 89.00 275 PRO A N 1
ATOM 2135 C CA . PRO A 1 275 ? -19.123 15.933 24.576 1.00 89.00 275 PRO A CA 1
ATOM 2136 C C . PRO A 1 275 ? -19.281 16.071 23.051 1.00 89.00 275 PRO A C 1
ATOM 2138 O O . PRO A 1 275 ? -20.078 15.359 22.451 1.00 89.00 275 PRO A O 1
ATOM 2141 N N . TRP A 1 276 ? -18.501 16.940 22.399 1.00 89.19 276 TRP A N 1
ATOM 2142 C CA . TRP A 1 276 ? -18.580 17.160 20.945 1.00 89.19 276 TRP A CA 1
ATOM 2143 C C . TRP A 1 276 ? -18.115 15.963 20.103 1.00 89.19 276 TRP A C 1
ATOM 2145 O O . TRP A 1 276 ? -18.465 15.882 18.931 1.00 89.19 276 TRP A O 1
ATOM 2155 N N . HIS A 1 277 ? -17.370 15.011 20.678 1.00 91.75 277 HIS A N 1
ATOM 2156 C CA . HIS A 1 277 ? -17.037 13.753 19.995 1.00 91.75 277 HIS A CA 1
ATOM 2157 C C . HIS A 1 277 ? -18.253 12.842 19.798 1.00 91.75 277 HIS A C 1
ATOM 2159 O O . HIS A 1 277 ? -18.158 11.876 19.049 1.00 91.75 277 HIS A O 1
ATOM 2165 N N . TYR A 1 278 ? -19.371 13.143 20.466 1.00 93.62 278 TYR A N 1
ATOM 2166 C CA . TYR A 1 278 ? -20.601 12.358 20.417 1.00 93.62 278 TYR A CA 1
ATOM 2167 C C . TYR A 1 278 ? -21.681 12.996 19.540 1.00 93.62 278 TYR A C 1
ATOM 2169 O O . TYR A 1 278 ? -22.808 12.494 19.481 1.00 93.62 278 TYR A O 1
ATOM 2177 N N . GLU A 1 279 ? -21.369 14.099 18.856 1.00 93.56 279 GLU A N 1
ATOM 2178 C CA . GLU A 1 279 ? -22.231 14.610 17.793 1.00 93.56 279 GLU A CA 1
ATOM 2179 C C . GLU A 1 279 ? -22.280 13.612 16.638 1.00 93.56 279 GLU A C 1
ATOM 2181 O O . GLU A 1 279 ? -21.278 12.977 16.315 1.00 93.56 279 GLU A O 1
ATOM 2186 N N . SER A 1 280 ? -23.440 13.472 15.994 1.00 92.56 280 SER A N 1
ATOM 2187 C CA . SER A 1 280 ? -23.628 12.477 14.927 1.00 92.56 280 SER A CA 1
ATOM 2188 C C . SER A 1 280 ? -22.639 12.656 13.773 1.00 92.56 280 SER A C 1
ATOM 2190 O O . SER A 1 280 ? -22.198 11.666 13.201 1.00 92.56 280 SER A O 1
ATOM 2192 N N . ALA A 1 281 ? -22.257 13.900 13.467 1.00 92.19 281 ALA A N 1
ATOM 2193 C CA . ALA A 1 281 ? -21.260 14.216 12.447 1.00 92.19 281 ALA A CA 1
ATOM 2194 C C . ALA A 1 281 ? -19.813 13.888 12.868 1.00 92.19 281 ALA A C 1
ATOM 2196 O O . ALA A 1 281 ? -18.956 13.726 12.007 1.00 92.19 281 ALA A O 1
ATOM 2197 N N . ALA A 1 282 ? -19.532 13.783 14.171 1.00 92.81 282 ALA A N 1
ATOM 2198 C CA . ALA A 1 282 ? -18.204 13.493 14.721 1.00 92.81 282 ALA A CA 1
ATOM 2199 C C . ALA A 1 282 ? -17.980 12.000 15.039 1.00 92.81 282 ALA A C 1
ATOM 2201 O O . ALA A 1 282 ? -16.875 11.609 15.423 1.00 92.81 282 ALA A O 1
ATOM 2202 N N . MET A 1 283 ? -19.023 11.179 14.894 1.00 94.94 283 MET A N 1
ATOM 2203 C CA . MET A 1 283 ? -19.015 9.733 15.117 1.00 94.94 283 MET A CA 1
ATOM 2204 C C . MET A 1 283 ? -19.091 8.975 13.786 1.00 94.94 283 MET A C 1
ATOM 2206 O O . MET A 1 283 ? -19.491 9.522 12.758 1.00 94.94 283 MET A O 1
ATOM 2210 N N . MET A 1 284 ? -18.731 7.695 13.814 1.00 95.25 284 MET A N 1
ATOM 2211 C CA . MET A 1 284 ? -18.973 6.773 12.704 1.00 95.25 284 MET A CA 1
ATOM 2212 C C . MET A 1 284 ? -20.218 5.935 12.970 1.00 95.25 284 MET A C 1
ATOM 2214 O O . MET A 1 284 ? -20.600 5.729 14.121 1.00 95.25 284 MET A O 1
ATOM 2218 N N . THR A 1 285 ? -20.845 5.438 11.912 1.00 94.69 285 THR A N 1
ATOM 2219 C CA . THR A 1 285 ? -22.011 4.554 12.007 1.00 94.69 285 THR A CA 1
ATOM 2220 C C . THR A 1 285 ? -21.711 3.194 11.410 1.00 94.69 285 THR A C 1
ATOM 2222 O O . THR A 1 285 ? -21.097 3.113 10.344 1.00 94.69 285 THR A O 1
ATOM 2225 N N . ASP A 1 286 ? -22.162 2.135 12.079 1.00 93.38 286 ASP A N 1
ATOM 2226 C CA . ASP A 1 286 ? -22.144 0.790 11.505 1.00 93.38 286 ASP A CA 1
ATOM 2227 C C . ASP A 1 286 ? -23.346 0.533 10.579 1.00 93.38 286 ASP A C 1
ATOM 2229 O O . ASP A 1 286 ? -24.233 1.375 10.423 1.00 93.38 286 ASP A O 1
ATOM 2233 N N . ALA A 1 287 ? -23.393 -0.650 9.961 1.00 88.00 287 ALA A N 1
ATOM 2234 C CA . ALA A 1 287 ? -24.491 -1.049 9.076 1.00 88.00 287 ALA A CA 1
ATOM 2235 C C . ALA A 1 287 ? -25.868 -1.102 9.772 1.00 88.00 287 ALA A C 1
ATOM 2237 O O . ALA A 1 287 ? -26.891 -1.040 9.092 1.00 88.00 287 ALA A O 1
ATOM 2238 N N . ALA A 1 288 ? -25.902 -1.199 11.106 1.00 88.38 288 ALA A N 1
ATOM 2239 C CA . ALA A 1 288 ? -27.122 -1.158 11.910 1.00 88.38 288 ALA A CA 1
ATOM 2240 C C . ALA A 1 288 ? -27.499 0.275 12.343 1.00 88.38 288 ALA A C 1
ATOM 2242 O O . ALA A 1 288 ? -28.471 0.459 13.074 1.00 88.38 288 ALA A O 1
ATOM 2243 N N . GLY A 1 289 ? -26.738 1.291 11.919 1.00 89.56 289 GLY A N 1
ATOM 2244 C CA . GLY A 1 289 ? -26.954 2.690 12.284 1.00 89.56 289 GLY A CA 1
ATOM 2245 C C . GLY A 1 289 ? -26.524 3.038 13.712 1.00 89.56 289 GLY A C 1
ATOM 2246 O O . GLY A 1 289 ? -26.878 4.108 14.207 1.00 89.56 289 GLY A O 1
ATOM 2247 N N . ARG A 1 290 ? -25.771 2.165 14.397 1.00 92.38 290 ARG A N 1
ATOM 2248 C CA . ARG A 1 290 ? -25.262 2.449 15.747 1.00 92.38 290 ARG A CA 1
ATOM 2249 C C . ARG A 1 290 ? -24.060 3.380 15.661 1.00 92.38 290 ARG A C 1
ATOM 2251 O O . ARG A 1 290 ? -23.209 3.216 14.790 1.00 92.38 290 ARG A O 1
ATOM 2258 N N . TYR A 1 291 ? -23.993 4.341 16.578 1.00 94.44 291 TYR A N 1
ATOM 2259 C CA . TYR A 1 291 ? -22.919 5.330 16.634 1.00 94.44 291 TYR A CA 1
ATOM 2260 C C . TYR A 1 291 ? -21.703 4.809 17.402 1.00 94.44 291 TYR A C 1
ATOM 2262 O O . TYR A 1 291 ? -21.822 4.383 18.549 1.00 94.44 291 TYR A O 1
ATOM 2270 N N . HIS A 1 292 ? -20.530 4.945 16.793 1.00 93.69 292 HIS A N 1
ATOM 2271 C CA . HIS A 1 292 ? -19.233 4.551 17.333 1.00 93.69 292 HIS A CA 1
ATOM 2272 C C . HIS A 1 292 ? -18.290 5.755 17.363 1.00 93.69 292 HIS A C 1
ATOM 2274 O O . HIS A 1 292 ? -18.221 6.534 16.409 1.00 93.69 292 HIS A O 1
ATOM 2280 N N . VAL A 1 293 ? -17.551 5.927 18.462 1.00 93.44 293 VAL A N 1
ATOM 2281 C CA . VAL A 1 293 ? -16.427 6.876 18.483 1.00 93.44 293 VAL A CA 1
ATOM 2282 C C . VAL A 1 293 ? -15.347 6.413 17.504 1.00 93.44 293 VAL A C 1
ATOM 2284 O O . VAL A 1 293 ? -15.217 5.220 17.239 1.00 93.44 293 VAL A O 1
ATOM 2287 N N . LEU A 1 294 ? -14.560 7.352 16.976 1.00 95.06 294 LEU A N 1
ATOM 2288 C CA . LEU A 1 294 ? -13.528 7.041 15.983 1.00 95.06 294 LEU A CA 1
ATOM 2289 C C . LEU A 1 294 ? -12.517 6.011 16.530 1.00 95.06 294 LEU A C 1
ATOM 2291 O O . LEU A 1 294 ? -11.873 6.311 17.545 1.00 95.06 294 LEU A O 1
ATOM 2295 N N . PRO A 1 295 ? -12.330 4.849 15.872 1.00 94.62 295 PRO A N 1
ATOM 2296 C CA . PRO A 1 295 ? -11.324 3.856 16.255 1.00 94.62 295 PRO A CA 1
ATOM 2297 C C . PRO A 1 295 ? -9.887 4.404 16.188 1.00 94.62 295 PRO A C 1
ATOM 2299 O O . PRO A 1 295 ? -9.640 5.362 15.448 1.00 94.62 295 PRO A O 1
ATOM 2302 N N . PRO A 1 296 ? -8.911 3.808 16.907 1.00 94.75 296 PRO A N 1
ATOM 2303 C CA . PRO A 1 296 ? -7.513 4.244 16.857 1.00 94.75 296 PRO A CA 1
ATOM 2304 C C . PRO A 1 296 ? -6.942 4.313 15.439 1.00 94.75 296 PRO A C 1
ATOM 2306 O O . PRO A 1 296 ? -6.372 5.335 15.081 1.00 94.75 296 PRO A O 1
ATOM 2309 N N . LEU A 1 297 ? -7.204 3.297 14.614 1.00 94.25 297 LEU A N 1
ATOM 2310 C CA . LEU A 1 297 ? -6.760 3.243 13.219 1.00 94.25 297 LEU A CA 1
ATOM 2311 C C . LEU A 1 297 ? -7.259 4.437 12.388 1.00 94.25 297 LEU A C 1
ATOM 2313 O O . LEU A 1 297 ? -6.520 5.043 11.619 1.00 94.25 297 LEU A O 1
ATOM 2317 N N . VAL A 1 298 ? -8.514 4.844 12.592 1.00 95.19 298 VAL A N 1
ATOM 2318 C CA . VAL A 1 298 ? -9.075 6.026 11.920 1.00 95.19 298 VAL A CA 1
ATOM 2319 C C . VAL A 1 298 ? -8.373 7.297 12.400 1.00 95.19 298 VAL A C 1
ATOM 2321 O O . VAL A 1 298 ? -8.063 8.172 11.597 1.00 95.19 298 VAL A O 1
ATOM 2324 N N . LYS A 1 299 ? -8.074 7.400 13.701 1.00 95.44 299 LYS A N 1
ATOM 2325 C CA . LYS A 1 299 ? -7.333 8.537 14.269 1.00 95.44 299 LYS A CA 1
ATOM 2326 C C . LYS A 1 299 ? -5.871 8.591 13.792 1.00 95.44 299 LYS A C 1
ATOM 2328 O O . LYS A 1 299 ? -5.364 9.692 13.600 1.00 95.44 299 LYS A O 1
ATOM 2333 N N . GLU A 1 300 ? -5.217 7.448 13.575 1.00 96.25 300 GLU A N 1
ATOM 2334 C CA . GLU A 1 300 ? -3.880 7.354 12.959 1.00 96.25 300 GLU A CA 1
ATOM 2335 C C . GLU A 1 300 ? -3.903 7.943 11.548 1.00 96.25 300 GLU A C 1
ATOM 2337 O O . GLU A 1 300 ? -3.162 8.889 11.264 1.00 96.25 300 GLU A O 1
ATOM 2342 N N . ARG A 1 301 ? -4.834 7.478 10.704 1.00 94.81 301 ARG A N 1
ATOM 2343 C CA . ARG A 1 301 ? -5.008 7.979 9.333 1.00 94.81 301 ARG A CA 1
ATOM 2344 C C . ARG A 1 301 ? -5.356 9.464 9.289 1.00 94.81 301 ARG A C 1
ATOM 2346 O O . ARG A 1 301 ? -4.770 10.192 8.496 1.00 94.81 301 ARG A O 1
ATOM 2353 N N . LEU A 1 302 ? -6.238 9.933 10.176 1.00 94.12 302 LEU A N 1
ATOM 2354 C CA . LEU A 1 302 ? -6.589 11.356 10.310 1.00 94.12 302 LEU A CA 1
ATOM 2355 C C . LEU A 1 302 ? -5.405 12.240 10.715 1.00 94.12 302 LEU A C 1
ATOM 2357 O O . LEU A 1 302 ? -5.457 13.445 10.515 1.00 94.12 302 LEU A O 1
ATOM 2361 N N . HIS A 1 303 ? -4.359 11.674 11.314 1.00 94.88 303 HIS A N 1
ATOM 2362 C CA . HIS A 1 303 ? -3.115 12.378 11.625 1.00 94.88 303 HIS A CA 1
ATOM 2363 C C . HIS A 1 303 ? -1.991 12.091 10.622 1.00 94.88 303 HIS A C 1
ATOM 2365 O O . HIS A 1 303 ? -0.874 12.580 10.811 1.00 94.88 303 HIS A O 1
ATOM 2371 N N . HIS A 1 304 ? -2.276 11.326 9.565 1.00 94.62 304 HIS A N 1
ATOM 2372 C CA . HIS A 1 304 ? -1.328 10.860 8.549 1.00 94.62 304 HIS A CA 1
ATOM 2373 C C . HIS A 1 304 ? -0.208 9.956 9.085 1.00 94.62 304 HIS A C 1
ATOM 2375 O O . HIS A 1 304 ? 0.886 9.943 8.506 1.00 94.62 304 HIS A O 1
ATOM 2381 N N . TYR A 1 305 ? -0.461 9.225 10.175 1.00 95.62 305 TYR A N 1
ATOM 2382 C CA . TYR A 1 305 ? 0.396 8.109 10.581 1.00 95.62 305 TYR A CA 1
ATOM 2383 C C . TYR A 1 305 ? 0.161 6.894 9.676 1.00 95.62 305 TYR A C 1
ATOM 2385 O O . TYR A 1 305 ? -0.944 6.736 9.147 1.00 95.62 305 TYR A O 1
ATOM 2393 N N . PRO A 1 306 ? 1.174 6.024 9.514 1.00 92.44 306 PRO A N 1
ATOM 2394 C CA . PRO A 1 306 ? 0.966 4.670 9.017 1.00 92.44 306 PRO A CA 1
ATOM 2395 C C . PRO A 1 306 ? -0.107 3.930 9.826 1.00 92.44 306 PRO A C 1
ATOM 2397 O O . PRO A 1 306 ? -0.277 4.174 11.023 1.00 92.44 306 PRO A O 1
ATOM 2400 N N . ASP A 1 307 ? -0.808 3.010 9.168 1.00 92.25 307 ASP A N 1
ATOM 2401 C CA . ASP A 1 307 ? -1.756 2.121 9.837 1.00 92.25 307 ASP A CA 1
ATOM 2402 C C . ASP A 1 307 ? -1.042 1.332 10.943 1.00 92.25 307 ASP A C 1
ATOM 2404 O O . ASP A 1 307 ? 0.067 0.834 10.747 1.00 92.25 307 ASP A O 1
ATOM 2408 N N . ASP A 1 308 ? -1.680 1.254 12.111 1.00 91.75 308 ASP A N 1
ATOM 2409 C CA . ASP A 1 308 ? -1.177 0.559 13.295 1.00 91.75 308 ASP A CA 1
ATOM 2410 C C . ASP A 1 308 ? 0.138 1.107 13.863 1.00 91.75 308 ASP A C 1
ATOM 2412 O O . ASP A 1 308 ? 0.808 0.445 14.653 1.00 91.75 308 ASP A O 1
ATOM 2416 N N . TYR A 1 309 ? 0.461 2.372 13.575 1.00 94.44 309 TYR A N 1
ATOM 2417 C CA . TYR A 1 309 ? 1.617 3.051 14.164 1.00 94.44 309 TYR A CA 1
ATOM 2418 C C . TYR A 1 309 ? 1.635 2.990 15.701 1.00 94.44 309 TYR A C 1
ATOM 2420 O O . TYR A 1 309 ? 2.702 2.862 16.296 1.00 94.44 309 TYR A O 1
ATOM 2428 N N . THR A 1 310 ? 0.469 3.062 16.356 1.00 95.56 310 THR A N 1
ATOM 2429 C CA . THR A 1 310 ? 0.361 2.976 17.824 1.00 95.56 310 THR A CA 1
ATOM 2430 C C . THR A 1 310 ? 0.058 1.572 18.347 1.00 95.56 310 THR A C 1
ATOM 2432 O O . THR A 1 310 ? -0.142 1.404 19.550 1.00 95.56 310 THR A O 1
ATOM 2435 N N . ALA A 1 311 ? -0.015 0.559 17.479 1.00 90.69 311 ALA A N 1
ATOM 2436 C CA . ALA A 1 311 ? -0.250 -0.811 17.910 1.00 90.69 311 ALA A CA 1
ATOM 2437 C C . ALA A 1 311 ? 0.993 -1.361 18.624 1.00 90.69 311 ALA A C 1
ATOM 2439 O O . ALA A 1 311 ? 2.087 -1.403 18.069 1.00 90.69 311 ALA A O 1
ATOM 2440 N N . HIS A 1 312 ? 0.820 -1.791 19.872 1.00 85.62 312 HIS A N 1
ATOM 2441 C CA . HIS A 1 312 ? 1.893 -2.359 20.680 1.00 85.62 312 HIS A CA 1
ATOM 2442 C C . HIS A 1 312 ? 1.316 -3.437 21.614 1.00 85.62 312 HIS A C 1
ATOM 2444 O O . HIS A 1 312 ? 0.223 -3.222 22.140 1.00 85.62 312 HIS A O 1
ATOM 2450 N N . PRO A 1 313 ? 2.018 -4.560 21.886 1.00 82.56 313 PRO A N 1
ATOM 2451 C CA . PRO A 1 313 ? 1.489 -5.663 22.708 1.00 82.56 313 PRO A CA 1
ATOM 2452 C C . PRO A 1 313 ? 1.014 -5.264 24.112 1.00 82.56 313 PRO A C 1
ATOM 2454 O O . PRO A 1 313 ? 0.168 -5.928 24.700 1.00 82.56 313 PRO A O 1
ATOM 2457 N N . HIS A 1 314 ? 1.571 -4.180 24.651 1.00 82.81 314 HIS A N 1
ATOM 2458 C CA . HIS A 1 314 ? 1.249 -3.654 25.981 1.00 82.81 314 HIS A CA 1
ATOM 2459 C C . HIS A 1 314 ? 0.351 -2.408 25.964 1.00 82.81 314 HIS A C 1
ATOM 2461 O O . HIS A 1 314 ? 0.124 -1.836 27.023 1.00 82.81 314 HIS A O 1
ATOM 2467 N N . ALA A 1 315 ? -0.114 -1.956 24.795 1.00 87.62 315 ALA A N 1
ATOM 2468 C CA . ALA A 1 315 ? -0.984 -0.787 24.681 1.00 87.62 315 ALA A CA 1
ATOM 2469 C C . ALA A 1 315 ? -2.430 -1.221 24.422 1.00 87.62 315 ALA A C 1
ATOM 2471 O O . ALA A 1 315 ? -2.712 -1.901 23.432 1.00 87.62 315 ALA A O 1
ATOM 2472 N N . ASP A 1 316 ? -3.355 -0.789 25.280 1.00 91.25 316 ASP A N 1
ATOM 2473 C CA . ASP A 1 316 ? -4.781 -1.005 25.054 1.00 91.25 316 ASP A CA 1
ATOM 2474 C C . ASP A 1 316 ? -5.392 0.054 24.104 1.00 91.25 316 ASP A C 1
ATOM 2476 O O . ASP A 1 316 ? -4.729 0.961 23.587 1.00 91.25 316 ASP A O 1
ATOM 2480 N N . VAL A 1 317 ? -6.697 -0.047 23.837 1.00 90.25 317 VAL A N 1
ATOM 2481 C CA . VAL A 1 317 ? -7.404 0.897 22.950 1.00 90.25 317 VAL A CA 1
ATOM 2482 C C . VAL A 1 317 ? -7.386 2.336 23.495 1.00 90.25 317 VAL A C 1
ATOM 2484 O O . VAL A 1 317 ? -7.291 3.292 22.717 1.00 90.25 317 VAL A O 1
ATOM 2487 N N . ASN A 1 318 ? -7.475 2.520 24.814 1.00 90.94 318 ASN A N 1
ATOM 2488 C CA . ASN A 1 318 ? -7.438 3.838 25.442 1.00 90.94 318 ASN A CA 1
ATOM 2489 C C . ASN A 1 318 ? -6.023 4.427 25.423 1.00 90.94 318 ASN A C 1
ATOM 2491 O O . ASN A 1 318 ? -5.891 5.628 25.174 1.00 90.94 318 ASN A O 1
ATOM 2495 N N . ASP A 1 319 ? -4.986 3.609 25.595 1.00 93.62 319 ASP A N 1
ATOM 2496 C CA . ASP A 1 319 ? -3.588 4.013 25.444 1.00 93.62 319 ASP A CA 1
ATOM 2497 C C . ASP A 1 319 ? -3.319 4.523 24.034 1.00 93.62 319 ASP A C 1
ATOM 2499 O O . ASP A 1 319 ? -2.797 5.628 23.862 1.00 93.62 319 ASP A O 1
ATOM 2503 N N . ARG A 1 320 ? -3.777 3.793 23.009 1.00 95.25 320 ARG A N 1
ATOM 2504 C CA . ARG A 1 320 ? -3.691 4.244 21.610 1.00 95.25 320 ARG A CA 1
ATOM 2505 C C . ARG A 1 320 ? -4.397 5.580 21.397 1.00 95.25 320 ARG A C 1
ATOM 2507 O O . ARG A 1 320 ? -3.853 6.498 20.782 1.00 95.25 320 ARG A O 1
ATOM 2514 N N . HIS A 1 321 ? -5.596 5.748 21.955 1.00 94.94 321 HIS A N 1
ATOM 2515 C CA . HIS A 1 321 ? -6.305 7.028 21.897 1.00 94.94 321 HIS A CA 1
ATOM 2516 C C . HIS A 1 321 ? -5.590 8.163 22.635 1.00 94.94 321 HIS A C 1
ATOM 2518 O O . HIS A 1 321 ? -5.644 9.307 22.178 1.00 94.94 321 HIS A O 1
ATOM 2524 N N . ARG A 1 322 ? -4.944 7.874 23.766 1.00 94.38 322 ARG A N 1
ATOM 2525 C CA . ARG A 1 322 ? -4.172 8.839 24.552 1.00 94.38 322 ARG A CA 1
ATOM 2526 C C . ARG A 1 322 ? -2.933 9.298 23.787 1.00 94.38 322 ARG A C 1
ATOM 2528 O O . ARG A 1 322 ? -2.740 10.505 23.645 1.00 94.38 322 ARG A O 1
ATOM 2535 N N . MET A 1 323 ? -2.172 8.355 23.234 1.00 95.50 323 MET A N 1
ATOM 2536 C CA . MET A 1 323 ? -1.003 8.620 22.394 1.00 95.50 323 MET A CA 1
ATOM 2537 C C . MET A 1 323 ? -1.365 9.522 21.206 1.00 95.50 323 MET A C 1
ATOM 2539 O O . MET A 1 323 ? -0.787 10.594 21.049 1.00 95.50 323 MET A O 1
ATOM 2543 N N . LEU A 1 324 ? -2.404 9.173 20.438 1.00 95.62 324 LEU A N 1
ATOM 2544 C CA . LEU A 1 324 ? -2.855 9.971 19.285 1.00 95.62 324 LEU A CA 1
ATOM 2545 C C . LEU A 1 324 ? -3.439 11.332 19.688 1.00 95.62 324 LEU A C 1
ATOM 2547 O O . LEU A 1 324 ? -3.257 12.335 18.997 1.00 95.62 324 LEU A O 1
ATOM 2551 N N . GLY A 1 325 ? -4.152 11.403 20.814 1.00 92.25 325 GLY A N 1
ATOM 2552 C CA . GLY A 1 325 ? -4.673 12.670 21.327 1.00 92.25 325 GLY A CA 1
ATOM 2553 C C . GLY A 1 325 ? -3.553 13.683 21.585 1.00 92.25 325 GLY A C 1
ATOM 2554 O O . GLY A 1 325 ? -3.699 14.857 21.236 1.00 92.25 325 GLY A O 1
ATOM 2555 N N . ASN A 1 326 ? -2.419 13.212 22.106 1.00 92.88 326 ASN A N 1
ATOM 2556 C CA . ASN A 1 326 ? -1.254 14.037 22.421 1.00 92.88 326 ASN A CA 1
ATOM 2557 C C . ASN A 1 326 ? -0.275 14.213 21.245 1.00 92.88 326 ASN A C 1
ATOM 2559 O O . ASN A 1 326 ? 0.457 15.193 21.230 1.00 92.88 326 ASN A O 1
ATOM 2563 N N . SER A 1 327 ? -0.281 13.325 20.246 1.00 95.31 327 SER A N 1
ATOM 2564 C CA . SER A 1 327 ? 0.686 13.343 19.139 1.00 95.31 327 SER A CA 1
ATOM 2565 C C . SER A 1 327 ? 0.563 14.560 18.218 1.00 95.31 327 SER A C 1
ATOM 2567 O O . SER A 1 327 ? -0.468 15.235 18.163 1.00 95.31 327 SER A O 1
ATOM 2569 N N . TRP A 1 328 ? 1.570 14.800 17.383 1.00 96.62 328 TRP A N 1
ATOM 2570 C CA . TRP A 1 328 ? 1.444 15.757 16.282 1.00 96.62 328 TRP A CA 1
ATOM 2571 C C . TRP A 1 328 ? 0.627 15.197 15.116 1.00 96.62 328 TRP A C 1
ATOM 2573 O O . TRP A 1 328 ? 0.424 13.986 15.008 1.00 96.62 328 TRP A O 1
ATOM 2583 N N . HIS A 1 329 ? 0.173 16.095 14.238 1.00 96.25 329 HIS A N 1
ATOM 2584 C CA . HIS A 1 329 ? -0.381 15.746 12.930 1.00 96.25 329 HIS A CA 1
ATOM 2585 C C . HIS A 1 329 ? 0.744 15.740 11.888 1.00 96.25 329 HIS A C 1
ATOM 2587 O O . HIS A 1 329 ? 1.301 16.797 11.574 1.00 96.25 329 HIS A O 1
ATOM 2593 N N . LEU A 1 330 ? 1.064 14.579 11.313 1.00 95.44 330 LEU A N 1
ATOM 2594 C CA . LEU A 1 330 ? 2.272 14.409 10.502 1.00 95.44 330 LEU A CA 1
ATOM 2595 C C . LEU A 1 330 ? 2.258 15.240 9.216 1.00 95.44 330 LEU A C 1
ATOM 2597 O O . LEU A 1 330 ? 3.298 15.757 8.821 1.00 95.44 330 LEU A O 1
ATOM 2601 N N . GLY A 1 331 ? 1.095 15.450 8.590 1.00 91.75 331 GLY A N 1
ATOM 2602 C CA . GLY A 1 331 ? 0.981 16.336 7.422 1.00 91.75 331 GLY A CA 1
ATOM 2603 C C . GLY A 1 331 ? 1.431 17.779 7.692 1.00 91.75 331 GLY A C 1
ATOM 2604 O O . GLY A 1 331 ? 2.106 18.384 6.859 1.00 91.75 331 GLY A O 1
ATOM 2605 N N . VAL A 1 332 ? 1.125 18.319 8.880 1.00 93.56 332 VAL A N 1
ATOM 2606 C CA . VAL A 1 332 ? 1.539 19.673 9.283 1.00 93.56 332 VAL A CA 1
ATOM 2607 C C . VAL A 1 332 ? 3.039 19.690 9.570 1.00 93.56 332 VAL A C 1
ATOM 2609 O O . VAL A 1 332 ? 3.746 20.556 9.062 1.00 93.56 332 VAL A O 1
ATOM 2612 N N . VAL A 1 333 ? 3.538 18.698 10.316 1.00 93.88 333 VAL A N 1
ATOM 2613 C CA . VAL A 1 333 ? 4.967 18.568 10.654 1.00 93.88 333 VAL A CA 1
ATOM 2614 C C . VAL A 1 333 ? 5.824 18.463 9.394 1.00 93.88 333 VAL A C 1
ATOM 2616 O O . VAL A 1 333 ? 6.820 19.172 9.284 1.00 93.88 333 VAL A O 1
ATOM 2619 N N . ARG A 1 334 ? 5.410 17.649 8.411 1.00 91.94 334 ARG A N 1
ATOM 2620 C CA . ARG A 1 334 ? 6.092 17.511 7.112 1.00 91.94 334 ARG A CA 1
ATOM 2621 C C . ARG A 1 334 ? 6.253 18.862 6.424 1.00 91.94 334 ARG A C 1
ATOM 2623 O O . ARG A 1 334 ? 7.362 19.231 6.045 1.00 91.94 334 ARG A O 1
ATOM 2630 N N . LEU A 1 335 ? 5.160 19.617 6.300 1.00 90.00 335 LEU A N 1
ATOM 2631 C CA . LEU A 1 335 ? 5.189 20.940 5.681 1.00 90.00 335 LEU A CA 1
ATOM 2632 C C . LEU A 1 335 ? 6.110 21.900 6.446 1.00 90.00 335 LEU A C 1
ATOM 2634 O O . LEU A 1 335 ? 6.918 22.590 5.828 1.00 90.00 335 LEU A O 1
ATOM 2638 N N . LEU A 1 336 ? 6.001 21.948 7.775 1.00 91.12 336 LEU A N 1
ATOM 2639 C CA . LEU A 1 336 ? 6.787 22.866 8.597 1.00 91.12 336 LEU A CA 1
ATOM 2640 C C . LEU A 1 336 ? 8.280 22.522 8.598 1.00 91.12 336 LEU A C 1
ATOM 2642 O O . LEU A 1 336 ? 9.088 23.439 8.496 1.00 91.12 336 LEU A O 1
ATOM 2646 N N . LEU A 1 337 ? 8.661 21.241 8.626 1.00 88.75 337 LEU A N 1
ATOM 2647 C CA . LEU A 1 337 ? 10.063 20.825 8.497 1.00 88.75 337 LEU A CA 1
ATOM 2648 C C . LEU A 1 337 ? 10.633 21.169 7.118 1.00 88.75 337 LEU A C 1
ATOM 2650 O O . LEU A 1 337 ? 11.723 21.733 7.028 1.00 88.75 337 LEU A O 1
ATOM 2654 N N . LEU A 1 338 ? 9.879 20.919 6.043 1.00 86.88 338 LEU A N 1
ATOM 2655 C CA . LEU A 1 338 ? 10.288 21.330 4.698 1.00 86.88 338 LEU A CA 1
ATOM 2656 C C . LEU A 1 338 ? 10.470 22.848 4.611 1.00 86.88 338 LEU A C 1
ATOM 2658 O O . LEU A 1 338 ? 11.444 23.319 4.030 1.00 86.88 338 LEU A O 1
ATOM 2662 N N . LEU A 1 339 ? 9.565 23.624 5.212 1.00 85.06 339 LEU A N 1
ATOM 2663 C CA . LEU A 1 339 ? 9.668 25.078 5.286 1.00 85.06 339 LEU A CA 1
ATOM 2664 C C . LEU A 1 339 ? 10.869 25.529 6.132 1.00 85.06 339 LEU A C 1
ATOM 2666 O O . LEU A 1 339 ? 11.592 26.438 5.724 1.00 85.06 339 LEU A O 1
ATOM 2670 N N . LEU A 1 340 ? 11.113 24.929 7.291 1.00 83.50 340 LEU A N 1
ATOM 2671 C CA . LEU A 1 340 ? 12.260 25.263 8.135 1.00 83.50 340 LEU A CA 1
ATOM 2672 C C . LEU A 1 340 ? 13.562 25.155 7.336 1.00 83.50 340 LEU A C 1
ATOM 2674 O O . LEU A 1 340 ? 14.340 26.108 7.274 1.00 83.50 340 LEU A O 1
ATOM 2678 N N . LEU A 1 341 ? 13.720 24.047 6.617 1.00 72.62 341 LEU A N 1
ATOM 2679 C CA . LEU A 1 341 ? 14.913 23.745 5.830 1.00 72.62 341 LEU A CA 1
ATOM 2680 C C . LEU A 1 341 ? 14.969 24.526 4.502 1.00 72.62 341 LEU A C 1
ATOM 2682 O O . LEU A 1 341 ? 16.054 24.867 4.037 1.00 72.62 341 LEU A O 1
ATOM 2686 N N . ALA A 1 342 ? 13.818 24.906 3.927 1.00 65.81 342 ALA A N 1
ATOM 2687 C CA . ALA A 1 342 ? 13.716 25.780 2.747 1.00 65.81 342 ALA A CA 1
ATOM 2688 C C . ALA A 1 342 ? 14.447 27.101 2.905 1.00 65.81 342 ALA A C 1
ATOM 2690 O O . ALA A 1 342 ? 15.106 27.580 1.988 1.00 65.81 342 ALA A O 1
ATOM 2691 N N . SER A 1 343 ? 14.281 27.693 4.086 1.00 59.94 343 SER A N 1
ATOM 2692 C CA . SER A 1 343 ? 14.722 29.049 4.397 1.00 59.94 343 SER A CA 1
ATOM 2693 C C . SER A 1 343 ? 16.243 29.216 4.409 1.00 59.94 343 SER A C 1
ATOM 2695 O O . SER A 1 343 ? 16.733 30.327 4.581 1.00 59.94 343 SER A O 1
ATOM 2697 N N . GLN A 1 344 ? 16.977 28.111 4.256 1.00 52.84 344 GLN A N 1
ATOM 2698 C CA . GLN A 1 344 ? 18.429 28.036 4.362 1.00 52.84 344 GLN A CA 1
ATOM 2699 C C . GLN A 1 344 ? 19.113 27.839 3.001 1.00 52.84 344 GLN A C 1
ATOM 2701 O O . GLN A 1 344 ? 20.330 27.979 2.906 1.00 52.84 344 GLN A O 1
ATOM 2706 N N . VAL A 1 345 ? 18.350 27.564 1.934 1.00 47.03 345 VAL A N 1
ATOM 2707 C CA . VAL A 1 345 ? 18.877 27.599 0.568 1.00 47.03 345 VAL A CA 1
ATOM 2708 C C . VAL A 1 345 ? 18.933 29.067 0.161 1.00 47.03 345 VAL A C 1
ATOM 2710 O O . VAL A 1 345 ? 17.914 29.649 -0.206 1.00 47.03 345 VAL A O 1
ATOM 2713 N N . GLN A 1 346 ? 20.115 29.684 0.255 1.00 35.94 346 GLN A N 1
ATOM 2714 C CA . GLN A 1 346 ? 20.378 30.941 -0.449 1.00 35.94 346 GLN A CA 1
ATOM 2715 C C . GLN A 1 346 ? 19.892 30.751 -1.890 1.00 35.94 346 GLN A C 1
ATOM 2717 O O . GLN A 1 346 ? 20.352 29.809 -2.546 1.00 35.94 346 GLN A O 1
ATOM 2722 N N . PRO A 1 347 ? 18.976 31.585 -2.412 1.00 36.03 347 PRO A N 1
ATOM 2723 C CA . PRO A 1 347 ? 18.803 31.632 -3.842 1.00 36.03 347 PRO A CA 1
ATOM 2724 C C . PRO A 1 347 ? 20.159 32.088 -4.371 1.00 36.03 347 PRO A C 1
ATOM 2726 O O . PRO A 1 347 ? 20.497 33.268 -4.329 1.00 36.03 347 PRO A O 1
ATOM 2729 N N . HIS A 1 348 ? 20.956 31.164 -4.904 1.00 34.50 348 HIS A N 1
ATOM 2730 C CA . HIS A 1 348 ? 21.725 31.522 -6.075 1.00 34.50 348 HIS A CA 1
ATOM 2731 C C . HIS A 1 348 ? 20.670 31.902 -7.104 1.00 34.50 348 HIS A C 1
ATOM 2733 O O . HIS A 1 348 ? 20.184 31.080 -7.877 1.00 34.50 348 HIS A O 1
ATOM 2739 N N . ALA A 1 349 ? 20.260 33.171 -7.057 1.00 34.81 349 ALA A N 1
ATOM 2740 C CA . ALA A 1 349 ? 19.814 33.871 -8.226 1.00 34.81 349 ALA A CA 1
ATOM 2741 C C . ALA A 1 349 ? 20.994 33.763 -9.185 1.00 34.81 349 ALA A C 1
ATOM 2743 O O . ALA A 1 349 ? 21.857 34.634 -9.251 1.00 34.81 349 ALA A O 1
ATOM 2744 N N . ALA A 1 350 ? 21.051 32.650 -9.912 1.00 36.78 350 ALA A N 1
ATOM 2745 C CA . ALA A 1 350 ? 21.645 32.622 -11.218 1.00 36.78 350 ALA A CA 1
ATOM 2746 C C . ALA A 1 350 ? 20.790 33.591 -12.036 1.00 36.78 350 ALA A C 1
ATOM 2748 O O . ALA A 1 350 ? 19.899 33.202 -12.788 1.00 36.78 350 ALA A O 1
ATOM 2749 N N . GLN A 1 351 ? 21.043 34.890 -11.849 1.00 35.44 351 GLN A N 1
ATOM 2750 C CA . GLN A 1 351 ? 21.001 35.795 -12.967 1.00 35.44 351 GLN A CA 1
ATOM 2751 C C . GLN A 1 351 ? 21.809 35.074 -14.037 1.00 35.44 351 GLN A C 1
ATOM 2753 O O . GLN A 1 351 ? 23.019 34.893 -13.910 1.00 35.44 351 GLN A O 1
ATOM 2758 N N . LEU A 1 352 ? 21.120 34.588 -15.063 1.00 41.59 352 LEU A N 1
ATOM 2759 C CA . LEU A 1 352 ? 21.733 34.345 -16.352 1.00 41.59 352 LEU A CA 1
ATOM 2760 C C . LEU A 1 352 ? 22.178 35.719 -16.864 1.00 41.59 352 LEU A C 1
ATOM 2762 O O . LEU A 1 352 ? 21.570 36.293 -17.762 1.00 41.59 352 LEU A O 1
ATOM 2766 N N . THR A 1 353 ? 23.226 36.281 -16.258 1.00 36.41 353 THR A N 1
ATOM 2767 C CA . THR A 1 353 ? 24.049 37.262 -16.933 1.00 36.41 353 THR A CA 1
ATOM 2768 C C . THR A 1 353 ? 24.642 36.495 -18.100 1.00 36.41 353 THR A C 1
ATOM 2770 O O . THR A 1 353 ? 25.452 35.579 -17.945 1.00 36.41 353 THR A O 1
ATOM 2773 N N . ARG A 1 354 ? 24.145 36.805 -19.298 1.00 37.72 354 ARG A N 1
ATOM 2774 C CA . ARG A 1 354 ? 24.857 36.522 -20.536 1.00 37.72 354 ARG A CA 1
ATOM 2775 C C . ARG A 1 354 ? 26.220 37.188 -20.390 1.00 37.72 354 ARG A C 1
ATOM 2777 O O . ARG A 1 354 ? 26.353 38.379 -20.645 1.00 37.72 354 ARG A O 1
ATOM 2784 N N . SER A 1 355 ? 27.210 36.444 -19.907 1.00 38.00 355 SER A N 1
ATOM 2785 C CA . SER A 1 355 ? 28.593 36.819 -20.138 1.00 38.00 355 SER A CA 1
ATOM 2786 C C . SER A 1 355 ? 28.790 36.656 -21.649 1.00 38.00 355 SER A C 1
ATOM 2788 O O . SER A 1 355 ? 28.538 35.562 -22.158 1.00 38.00 355 SER A O 1
ATOM 2790 N N . PRO A 1 356 ? 29.115 37.725 -22.390 1.00 43.44 356 PRO A N 1
ATOM 2791 C CA . PRO A 1 356 ? 28.988 37.784 -23.850 1.00 43.44 356 PRO A CA 1
ATOM 2792 C C . PRO A 1 356 ? 29.981 36.893 -24.625 1.00 43.44 356 PRO A C 1
ATOM 2794 O O . PRO A 1 356 ? 30.117 37.048 -25.831 1.00 43.44 356 PRO A O 1
ATOM 2797 N N . THR A 1 357 ? 30.675 35.965 -23.962 1.00 53.28 357 THR A N 1
ATOM 2798 C CA . THR A 1 357 ? 31.798 35.205 -24.532 1.00 53.28 357 THR A CA 1
ATOM 2799 C C . THR A 1 357 ? 31.714 33.685 -24.369 1.00 53.28 357 THR A C 1
ATOM 2801 O O . THR A 1 357 ? 32.633 33.004 -24.812 1.00 53.28 357 THR A O 1
ATOM 2804 N N . ARG A 1 358 ? 30.669 33.111 -23.743 1.00 61.72 358 ARG A N 1
ATOM 2805 C CA . ARG A 1 358 ? 30.612 31.653 -23.480 1.00 61.72 358 ARG A CA 1
ATOM 2806 C C . ARG A 1 358 ? 29.308 30.997 -23.938 1.00 61.72 358 ARG A C 1
ATOM 2808 O O . ARG A 1 358 ? 28.230 31.440 -23.541 1.00 61.72 358 ARG A O 1
ATOM 2815 N N . SER A 1 359 ? 29.432 29.908 -24.703 1.00 82.69 359 SER A N 1
ATOM 2816 C CA . SER A 1 359 ? 28.318 29.059 -25.148 1.00 82.69 359 SER A CA 1
ATOM 2817 C C . SER A 1 359 ? 27.757 28.196 -24.002 1.00 82.69 359 SER A C 1
ATOM 2819 O O . SER A 1 359 ? 28.402 28.017 -22.960 1.00 82.69 359 SER A O 1
ATOM 2821 N N . ALA A 1 360 ? 26.537 27.678 -24.147 1.00 83.44 360 ALA A N 1
ATOM 2822 C CA . ALA A 1 360 ? 25.898 26.807 -23.164 1.00 83.44 360 ALA A CA 1
ATOM 2823 C C . ALA A 1 360 ? 26.647 25.474 -23.008 1.00 83.44 360 ALA A C 1
ATOM 2825 O O . ALA A 1 360 ? 26.818 25.012 -21.878 1.00 83.44 360 ALA A O 1
ATOM 2826 N N . LEU A 1 361 ? 27.154 24.897 -24.100 1.00 85.56 361 LEU A N 1
ATOM 2827 C CA . LEU A 1 361 ? 27.968 23.683 -24.083 1.00 85.56 361 LEU A CA 1
ATOM 2828 C C . LEU A 1 361 ? 29.313 23.906 -23.384 1.00 85.56 361 LEU A C 1
ATOM 2830 O O . LEU A 1 361 ? 29.696 23.106 -22.531 1.00 85.56 361 LEU A O 1
ATOM 2834 N N . GLN A 1 362 ? 29.996 25.022 -23.655 1.00 84.69 362 GLN A N 1
ATOM 2835 C CA . GLN A 1 362 ? 31.259 25.357 -22.989 1.00 84.69 362 GLN A CA 1
ATOM 2836 C C . GLN A 1 362 ? 31.076 25.487 -21.472 1.00 84.69 362 GLN A C 1
ATOM 2838 O O . GLN A 1 362 ? 31.880 24.987 -20.685 1.00 84.69 362 GLN A O 1
ATOM 2843 N N . ARG A 1 363 ? 29.965 26.098 -21.046 1.00 80.56 363 ARG A N 1
ATOM 2844 C CA . ARG A 1 363 ? 29.597 26.170 -19.627 1.00 80.56 363 ARG A CA 1
ATOM 2845 C C . ARG A 1 363 ? 29.332 24.790 -19.030 1.00 80.56 363 ARG A C 1
ATOM 2847 O O . ARG A 1 363 ? 29.690 24.568 -17.878 1.00 80.56 363 ARG A O 1
ATOM 2854 N N . MET A 1 364 ? 28.724 23.872 -19.782 1.00 83.94 364 MET A N 1
ATOM 2855 C CA . MET A 1 364 ? 28.509 22.497 -19.326 1.00 83.94 364 MET A CA 1
ATOM 2856 C C . MET A 1 364 ? 29.815 21.717 -19.171 1.00 83.94 364 MET A C 1
ATOM 2858 O O . MET A 1 364 ? 29.975 21.004 -18.181 1.00 83.94 364 MET A O 1
ATOM 2862 N N . ILE A 1 365 ? 30.755 21.888 -20.103 1.00 83.94 365 ILE A N 1
ATOM 2863 C CA . ILE A 1 365 ? 32.088 21.278 -20.042 1.00 83.94 365 ILE A CA 1
ATOM 2864 C C . ILE A 1 365 ? 32.832 21.781 -18.801 1.00 83.94 365 ILE A C 1
ATOM 2866 O O . ILE A 1 365 ? 33.239 20.977 -17.968 1.00 83.94 365 ILE A O 1
ATOM 2870 N N . GLU A 1 366 ? 32.923 23.098 -18.600 1.00 82.19 366 GLU A N 1
ATOM 2871 C CA . GLU A 1 366 ? 33.532 23.687 -17.397 1.00 82.19 366 GLU A CA 1
ATOM 2872 C C . GLU A 1 366 ? 32.854 23.194 -16.114 1.00 82.19 366 GLU A C 1
ATOM 2874 O O . GLU A 1 366 ? 33.515 22.873 -15.125 1.00 82.19 366 GLU A O 1
ATOM 2879 N N . TRP A 1 367 ? 31.525 23.078 -16.135 1.00 76.44 367 TRP A N 1
ATOM 2880 C CA . TRP A 1 367 ? 30.773 22.600 -14.985 1.00 76.44 367 TRP A CA 1
ATOM 2881 C C . TRP A 1 367 ? 31.078 21.133 -14.652 1.00 76.44 367 TRP A C 1
ATOM 2883 O O . TRP A 1 367 ? 31.191 20.798 -13.469 1.00 76.44 367 TRP A O 1
ATOM 2893 N N . SER A 1 368 ? 31.280 20.289 -15.670 1.00 76.50 368 SER A N 1
ATOM 2894 C CA . SER A 1 368 ? 31.692 18.889 -15.504 1.00 76.50 368 SER A CA 1
ATOM 2895 C C . SER A 1 368 ? 33.105 18.747 -14.931 1.00 76.50 368 SER A C 1
ATOM 2897 O O . SER A 1 368 ? 33.332 17.877 -14.098 1.00 76.50 368 SER A O 1
ATOM 2899 N N . LEU A 1 369 ? 34.022 19.658 -15.276 1.00 80.31 369 LEU A N 1
ATOM 2900 C CA . LEU A 1 369 ? 35.393 19.664 -14.751 1.00 80.31 369 LEU A CA 1
ATOM 2901 C C . LEU A 1 369 ? 35.443 20.013 -13.258 1.00 80.31 369 LEU A C 1
ATOM 2903 O O . LEU A 1 369 ? 36.240 19.457 -12.510 1.00 80.31 369 LEU A O 1
ATOM 2907 N N . VAL A 1 370 ? 34.561 20.906 -12.800 1.00 77.88 370 VAL A N 1
ATOM 2908 C CA . VAL A 1 370 ? 34.428 21.250 -11.370 1.00 77.88 370 VAL A CA 1
ATOM 2909 C C . VAL A 1 370 ? 33.658 20.169 -10.598 1.00 77.88 370 VAL A C 1
ATOM 2911 O O . VAL A 1 370 ? 33.773 20.065 -9.378 1.00 77.88 370 VAL A O 1
ATOM 2914 N N . ASN A 1 371 ? 32.847 19.363 -11.290 1.00 68.62 371 ASN A N 1
ATOM 2915 C CA . ASN A 1 371 ? 31.974 18.355 -10.690 1.00 68.62 371 ASN A CA 1
ATOM 2916 C C . ASN A 1 371 ? 32.100 17.018 -11.435 1.00 68.62 371 ASN A C 1
ATOM 2918 O O . ASN A 1 371 ? 31.141 16.608 -12.097 1.00 68.62 371 ASN A O 1
ATOM 2922 N N . PRO A 1 372 ? 33.245 16.323 -11.327 1.00 68.62 372 PRO A N 1
ATOM 2923 C CA . PRO A 1 372 ? 33.439 15.061 -12.023 1.00 68.62 372 PRO A CA 1
ATOM 2924 C C . PRO A 1 372 ? 32.380 14.039 -11.588 1.00 68.62 372 PRO A C 1
ATOM 2926 O O . PRO A 1 372 ? 32.037 13.923 -10.400 1.00 68.62 372 PRO A O 1
ATOM 2929 N N . ALA A 1 373 ? 31.834 13.314 -12.566 1.00 63.44 373 ALA A N 1
ATOM 2930 C CA . ALA A 1 373 ? 30.890 12.236 -12.314 1.00 63.44 373 ALA A CA 1
ATOM 2931 C C . ALA A 1 373 ? 31.618 11.077 -11.607 1.00 63.44 373 ALA A C 1
ATOM 2933 O O . ALA A 1 373 ? 32.696 10.684 -12.056 1.00 63.44 373 ALA A O 1
ATOM 2934 N N . PRO A 1 374 ? 31.072 10.522 -10.510 1.00 63.38 374 PRO A N 1
ATOM 2935 C CA . PRO A 1 374 ? 31.594 9.275 -9.963 1.00 63.38 374 PRO A CA 1
ATOM 2936 C C . PRO A 1 374 ? 31.356 8.152 -10.985 1.00 63.38 374 PRO A C 1
ATOM 2938 O O . PRO A 1 374 ? 30.267 8.061 -11.551 1.00 63.38 374 PRO A O 1
ATOM 2941 N N . LEU A 1 375 ? 32.381 7.340 -11.257 1.00 61.91 375 LEU A N 1
ATOM 2942 C CA . LEU A 1 375 ? 32.337 6.285 -12.274 1.00 61.91 375 LEU A CA 1
ATOM 2943 C C . LEU A 1 375 ? 32.219 4.913 -11.627 1.00 61.91 375 LEU A C 1
ATOM 2945 O O . LEU A 1 375 ? 33.066 4.531 -10.820 1.00 61.91 375 LEU A O 1
ATOM 2949 N N . GLY A 1 376 ? 31.206 4.167 -12.059 1.00 57.91 376 GLY A N 1
ATOM 2950 C CA . GLY A 1 376 ? 30.922 2.820 -11.586 1.00 57.91 376 GLY A CA 1
ATOM 2951 C C . GLY A 1 376 ? 30.218 2.780 -10.228 1.00 57.91 376 GLY A C 1
ATOM 2952 O O . GLY A 1 376 ? 30.126 3.794 -9.528 1.00 57.91 376 GLY A O 1
ATOM 2953 N N . PRO A 1 377 ? 29.724 1.595 -9.833 1.00 53.44 377 PRO A N 1
ATOM 2954 C CA . PRO A 1 377 ? 29.186 1.400 -8.499 1.00 53.44 377 PRO A CA 1
ATOM 2955 C C . PRO A 1 377 ? 30.286 1.687 -7.475 1.00 53.44 377 PRO A C 1
ATOM 2957 O O . PRO A 1 377 ? 31.434 1.264 -7.646 1.00 53.44 377 PRO A O 1
ATOM 2960 N N . THR A 1 378 ? 29.939 2.374 -6.386 1.00 51.88 378 THR A N 1
ATOM 2961 C CA . THR A 1 378 ? 30.821 2.440 -5.217 1.00 51.88 378 THR A CA 1
ATOM 2962 C C . THR A 1 378 ? 31.246 1.025 -4.827 1.00 51.88 378 THR A C 1
ATOM 2964 O O . THR A 1 378 ? 30.420 0.109 -4.915 1.00 51.88 378 THR A O 1
ATOM 2967 N N . PRO A 1 379 ? 32.501 0.810 -4.385 1.00 52.62 379 PRO A N 1
ATOM 2968 C CA . PRO A 1 379 ? 32.834 -0.414 -3.669 1.00 52.62 379 PRO A CA 1
ATOM 2969 C C . PRO A 1 379 ? 31.762 -0.619 -2.598 1.00 52.62 379 PRO A C 1
ATOM 2971 O O . PRO A 1 379 ? 31.446 0.340 -1.890 1.00 52.62 379 PRO A O 1
ATOM 2974 N N . ASP A 1 380 ? 31.162 -1.810 -2.523 1.00 50.81 380 ASP A N 1
ATOM 2975 C CA . ASP A 1 380 ? 30.269 -2.139 -1.413 1.00 50.81 380 ASP A CA 1
ATOM 2976 C C . ASP A 1 380 ? 31.074 -1.935 -0.130 1.00 50.81 380 ASP A C 1
ATOM 2978 O O . ASP A 1 380 ? 31.957 -2.722 0.197 1.00 50.81 380 ASP A O 1
ATOM 2982 N N . SER A 1 381 ? 30.825 -0.826 0.562 1.00 47.59 381 SER A N 1
ATOM 2983 C CA . SER A 1 381 ? 31.457 -0.521 1.844 1.00 47.59 381 SER A CA 1
ATOM 2984 C C . SER A 1 381 ? 30.814 -1.307 2.985 1.00 47.59 381 SER A C 1
ATOM 2986 O O . SER A 1 381 ? 31.282 -1.242 4.119 1.00 47.59 381 SER A O 1
ATOM 2988 N N . ALA A 1 382 ? 29.733 -2.041 2.706 1.00 50.97 382 ALA A N 1
ATOM 2989 C CA . ALA A 1 382 ? 29.051 -2.865 3.681 1.00 50.97 382 ALA A CA 1
ATOM 2990 C C . ALA A 1 382 ? 29.676 -4.262 3.711 1.00 50.97 382 ALA A C 1
ATOM 2992 O O . ALA A 1 382 ? 29.492 -5.055 2.788 1.00 50.97 382 ALA A O 1
ATOM 2993 N N . GLU A 1 383 ? 30.360 -4.582 4.809 1.00 50.72 383 GLU A N 1
ATOM 2994 C CA . GLU A 1 383 ? 30.691 -5.967 5.128 1.00 50.72 383 GLU A CA 1
ATOM 2995 C C . GLU A 1 383 ? 29.407 -6.828 5.114 1.00 50.72 383 GLU A C 1
ATOM 2997 O O . GLU A 1 383 ? 28.334 -6.370 5.550 1.00 50.72 383 GLU A O 1
ATOM 3002 N N . PRO A 1 384 ? 29.470 -8.066 4.588 1.00 55.94 384 PRO A N 1
ATOM 3003 C CA . PRO A 1 384 ? 28.328 -8.969 4.607 1.00 55.94 384 PRO A CA 1
ATOM 3004 C C . PRO A 1 384 ? 27.861 -9.176 6.057 1.00 55.94 384 PRO A C 1
ATOM 3006 O O . PRO A 1 384 ? 28.698 -9.307 6.951 1.00 55.94 384 PRO A O 1
ATOM 3009 N N . PRO A 1 385 ? 26.540 -9.196 6.333 1.00 57.53 385 PRO A N 1
ATOM 3010 C CA . PRO A 1 385 ? 26.052 -9.514 7.668 1.00 57.53 385 PRO A CA 1
ATOM 3011 C C . PRO A 1 385 ? 26.473 -10.936 8.032 1.00 57.53 385 PRO A C 1
ATOM 3013 O O . PRO A 1 385 ? 25.896 -11.902 7.538 1.00 57.53 385 PRO A O 1
ATOM 3016 N N . LEU A 1 386 ? 27.473 -11.062 8.895 1.00 62.25 386 LEU A N 1
ATOM 3017 C CA . LEU A 1 386 ? 27.904 -12.342 9.432 1.00 62.25 386 LEU A CA 1
ATOM 3018 C C . LEU A 1 386 ? 27.270 -12.534 10.809 1.00 62.25 386 LEU A C 1
ATOM 3020 O O . LEU A 1 386 ? 27.338 -11.650 11.666 1.00 62.25 386 LEU A O 1
ATOM 3024 N N . VAL A 1 387 ? 26.652 -13.698 11.026 1.00 62.97 387 VAL A N 1
ATOM 3025 C CA . VAL A 1 387 ? 26.345 -14.157 12.385 1.00 62.97 387 VAL A CA 1
ATOM 3026 C C . VAL A 1 387 ? 27.692 -14.495 13.028 1.00 62.97 387 VAL A C 1
ATOM 3028 O O . VAL A 1 387 ? 28.410 -15.338 12.482 1.00 62.97 387 VAL A O 1
ATOM 3031 N N . PRO A 1 388 ? 28.084 -13.849 14.139 1.00 67.44 388 PRO A N 1
ATOM 3032 C CA . PRO A 1 388 ? 29.326 -14.205 14.805 1.00 67.44 388 PRO A CA 1
ATOM 3033 C C . PRO A 1 388 ? 29.257 -15.660 15.304 1.00 67.44 388 PRO A C 1
ATOM 3035 O O . PRO A 1 388 ? 28.162 -16.150 15.606 1.00 67.44 388 PRO A O 1
ATOM 3038 N N . PRO A 1 389 ? 30.399 -16.364 15.409 1.00 63.62 389 PRO A N 1
ATOM 3039 C CA . PRO A 1 389 ? 30.433 -17.714 15.960 1.00 63.62 389 PRO A CA 1
ATOM 3040 C C . PRO A 1 389 ? 29.747 -17.751 17.331 1.00 63.62 389 PRO A C 1
ATOM 3042 O O . PRO A 1 389 ? 30.051 -16.933 18.196 1.00 63.62 389 PRO A O 1
ATOM 3045 N N . CYS A 1 390 ? 28.816 -18.683 17.528 1.00 79.12 390 CYS A N 1
ATOM 3046 C CA . CYS A 1 390 ? 28.059 -18.830 18.772 1.00 79.12 390 CYS A CA 1
ATOM 3047 C C . CYS A 1 390 ? 27.969 -20.301 19.188 1.00 79.12 390 CYS A C 1
ATOM 3049 O O . CYS A 1 390 ? 28.129 -21.206 18.367 1.00 79.12 390 CYS A O 1
ATOM 3051 N N . ALA A 1 391 ? 27.747 -20.540 20.482 1.00 64.31 391 ALA A N 1
ATOM 3052 C CA . ALA A 1 391 ? 27.904 -21.863 21.086 1.00 64.31 391 ALA A CA 1
ATOM 3053 C C . ALA A 1 391 ? 26.595 -22.674 21.152 1.00 64.31 391 ALA A C 1
ATOM 3055 O O . ALA A 1 391 ? 26.608 -23.820 21.600 1.00 64.31 391 ALA A O 1
ATOM 3056 N N . GLY A 1 392 ? 25.457 -22.112 20.720 1.00 65.44 392 GLY A N 1
ATOM 3057 C CA . GLY A 1 392 ? 24.168 -22.796 20.826 1.00 65.44 392 GLY A CA 1
ATOM 3058 C C . GLY A 1 392 ? 23.044 -22.239 19.954 1.00 65.44 392 GLY A C 1
ATOM 3059 O O . GLY A 1 392 ? 23.007 -21.066 19.589 1.00 65.44 392 GLY A O 1
ATOM 3060 N N . MET A 1 393 ? 22.066 -23.101 19.665 1.00 50.12 393 MET A N 1
ATOM 3061 C CA . MET A 1 393 ? 20.981 -22.840 18.708 1.00 50.12 393 MET A CA 1
ATOM 3062 C C . MET A 1 393 ? 20.070 -21.661 19.110 1.00 50.12 393 MET A C 1
ATOM 3064 O O . MET A 1 393 ? 19.618 -20.910 18.250 1.00 50.12 393 MET A O 1
ATOM 3068 N N . ARG A 1 394 ? 19.836 -21.441 20.415 1.00 57.34 394 ARG A N 1
ATOM 3069 C CA . ARG A 1 394 ? 19.054 -20.286 20.912 1.00 57.34 394 ARG A CA 1
ATOM 3070 C C . ARG A 1 394 ? 19.784 -18.956 20.755 1.00 57.34 394 ARG A C 1
ATOM 3072 O O . ARG A 1 394 ? 19.155 -17.943 20.464 1.00 57.34 394 ARG A O 1
ATOM 3079 N N . GLU A 1 395 ? 21.096 -18.963 20.948 1.00 61.28 395 GLU A N 1
ATOM 3080 C CA . GLU A 1 395 ? 21.939 -17.782 20.777 1.00 61.28 395 GLU A CA 1
ATOM 3081 C C . GLU A 1 395 ? 22.058 -17.433 19.291 1.00 61.28 395 GLU A C 1
ATOM 3083 O O . GLU A 1 395 ? 21.844 -16.284 18.911 1.00 61.28 395 GLU A O 1
ATOM 3088 N N . HIS A 1 396 ? 22.240 -18.448 18.441 1.00 68.44 396 HIS A N 1
ATOM 3089 C CA . HIS A 1 396 ? 22.183 -18.305 16.990 1.00 68.44 396 HIS A CA 1
ATOM 3090 C C . HIS A 1 396 ? 20.844 -17.714 16.523 1.00 68.44 396 HIS A C 1
ATOM 3092 O O . HIS A 1 396 ? 20.824 -16.768 15.741 1.00 68.44 396 HIS A O 1
ATOM 3098 N N . TRP A 1 397 ? 19.715 -18.218 17.038 1.00 58.69 397 TRP A N 1
ATOM 3099 C CA . TRP A 1 397 ? 18.381 -17.692 16.730 1.00 58.69 397 TRP A CA 1
ATOM 3100 C C . TRP A 1 397 ? 18.225 -16.220 17.142 1.00 58.69 397 TRP A C 1
ATOM 3102 O O . TRP A 1 397 ? 17.761 -15.401 16.351 1.00 58.69 397 TRP A O 1
ATOM 3112 N N . ALA A 1 398 ? 18.664 -15.853 18.349 1.00 61.53 398 ALA A N 1
ATOM 3113 C CA . ALA A 1 398 ? 18.592 -14.477 18.839 1.00 61.53 398 ALA A CA 1
ATOM 3114 C C . ALA A 1 398 ? 19.492 -13.506 18.049 1.00 61.53 398 ALA A C 1
ATOM 3116 O O . ALA A 1 398 ? 19.112 -12.354 17.831 1.00 61.53 398 ALA A O 1
ATOM 3117 N N . LEU A 1 399 ? 20.670 -13.960 17.609 1.00 63.19 399 LEU A N 1
ATOM 3118 C CA . LEU A 1 399 ? 21.589 -13.180 16.777 1.00 63.19 399 LEU A CA 1
ATOM 3119 C C . LEU A 1 399 ? 21.063 -13.034 15.343 1.00 63.19 399 LEU A C 1
ATOM 3121 O O . LEU A 1 399 ? 21.078 -11.931 14.799 1.00 63.19 399 LEU A O 1
ATOM 3125 N N . ALA A 1 400 ? 20.516 -14.107 14.764 1.00 68.62 400 ALA A N 1
ATOM 3126 C CA . ALA A 1 400 ? 19.923 -14.096 13.428 1.00 68.62 400 ALA A CA 1
ATOM 3127 C C . ALA A 1 400 ? 18.680 -13.193 13.344 1.00 68.62 400 ALA A C 1
ATOM 3129 O O . ALA A 1 400 ? 18.504 -12.496 12.349 1.00 68.62 400 ALA A O 1
ATOM 3130 N N . GLN A 1 401 ? 17.865 -13.114 14.405 1.00 66.69 401 GLN A N 1
ATOM 3131 C CA . GLN A 1 401 ? 16.715 -12.198 14.473 1.00 66.69 401 GLN A CA 1
ATOM 3132 C C . GLN A 1 401 ? 17.093 -10.708 14.416 1.00 66.69 401 GLN A C 1
ATOM 3134 O O . GLN A 1 401 ? 16.249 -9.875 14.091 1.00 66.69 401 GLN A O 1
ATOM 3139 N N . ARG A 1 402 ? 18.342 -10.353 14.744 1.00 58.00 402 ARG A N 1
ATOM 3140 C CA . ARG A 1 402 ? 18.839 -8.966 14.720 1.00 58.00 402 ARG A CA 1
ATOM 3141 C C . ARG A 1 402 ? 19.488 -8.590 13.387 1.00 58.00 402 ARG A C 1
ATOM 3143 O O . ARG A 1 402 ? 19.804 -7.418 13.181 1.00 58.00 402 ARG A O 1
ATOM 3150 N N . LEU A 1 403 ? 19.697 -9.554 12.489 1.00 62.59 403 LEU A N 1
ATOM 3151 C CA . LEU A 1 403 ? 20.269 -9.304 11.173 1.00 62.59 403 LEU A CA 1
ATOM 3152 C C . LEU A 1 403 ? 19.196 -8.805 10.205 1.00 62.59 403 LEU A C 1
ATOM 3154 O O . LEU A 1 403 ? 18.161 -9.432 9.996 1.00 62.59 403 LEU A O 1
ATOM 3158 N N . ILE A 1 404 ? 19.474 -7.670 9.571 1.00 56.72 404 ILE A N 1
ATOM 3159 C CA . ILE A 1 404 ? 18.632 -7.131 8.504 1.00 56.72 404 ILE A CA 1
ATOM 3160 C C . ILE A 1 404 ? 19.074 -7.776 7.192 1.00 56.72 404 ILE A C 1
ATOM 3162 O O . ILE A 1 404 ? 20.204 -7.546 6.741 1.00 56.72 404 ILE A O 1
ATOM 3166 N N . HIS A 1 405 ? 18.171 -8.560 6.597 1.00 58.62 405 HIS A N 1
ATOM 3167 C CA . HIS A 1 405 ? 18.360 -9.194 5.294 1.00 58.62 405 HIS A CA 1
ATOM 3168 C C . HIS A 1 405 ? 18.813 -8.155 4.247 1.00 58.62 405 HIS A C 1
ATOM 3170 O O . HIS A 1 405 ? 18.257 -7.053 4.237 1.00 58.62 405 HIS A O 1
ATOM 3176 N N . PRO A 1 406 ? 19.782 -8.453 3.358 1.00 52.81 406 PRO A N 1
ATOM 3177 C CA . PRO A 1 406 ? 20.285 -7.493 2.370 1.00 52.81 406 PRO A CA 1
ATOM 3178 C C . PRO A 1 406 ? 19.189 -6.831 1.521 1.00 52.81 406 PRO A C 1
ATOM 3180 O O . PRO A 1 406 ? 19.257 -5.630 1.289 1.00 52.81 406 PRO A O 1
ATOM 3183 N N . SER A 1 407 ? 18.131 -7.565 1.157 1.00 49.62 407 SER A N 1
ATOM 3184 C CA . SER A 1 407 ? 16.974 -7.018 0.419 1.00 49.62 407 SER A CA 1
ATOM 3185 C C . SER A 1 407 ? 16.040 -6.116 1.245 1.00 49.62 407 SER A C 1
ATOM 3187 O O . SER A 1 407 ? 15.224 -5.394 0.679 1.00 49.62 407 SER A O 1
ATOM 3189 N N . LEU A 1 408 ? 16.149 -6.139 2.579 1.00 49.09 408 LEU A N 1
ATOM 3190 C CA . LEU A 1 408 ? 15.437 -5.241 3.498 1.00 49.09 408 LEU A CA 1
ATOM 3191 C C . LEU A 1 408 ? 16.283 -4.019 3.886 1.00 49.09 408 LEU A C 1
ATOM 3193 O O . LEU A 1 408 ? 15.793 -3.118 4.572 1.00 49.09 408 LEU A O 1
ATOM 3197 N N . ARG A 1 409 ? 17.555 -3.967 3.465 1.00 54.25 409 ARG A N 1
ATOM 3198 C CA . ARG A 1 409 ? 18.388 -2.773 3.606 1.00 54.25 409 ARG A CA 1
ATOM 3199 C C . ARG A 1 409 ? 17.996 -1.784 2.514 1.00 54.25 409 ARG A C 1
ATOM 3201 O O . ARG A 1 409 ? 18.030 -2.102 1.331 1.00 54.25 409 ARG A O 1
ATOM 3208 N N . THR A 1 410 ? 17.677 -0.556 2.903 1.00 47.56 410 THR A N 1
ATOM 3209 C CA . THR A 1 410 ? 17.599 0.555 1.953 1.00 47.56 410 THR A CA 1
ATOM 3210 C C . THR A 1 410 ? 19.002 0.809 1.413 1.00 47.56 410 THR A C 1
ATOM 3212 O O . THR A 1 410 ? 19.847 1.328 2.149 1.00 47.56 410 THR A O 1
ATOM 3215 N N . GLN A 1 411 ? 19.275 0.413 0.169 1.00 53.19 411 GLN A N 1
ATOM 3216 C CA . GLN A 1 411 ? 20.525 0.792 -0.480 1.00 53.19 411 GLN A CA 1
ATOM 3217 C C . GLN A 1 411 ? 20.552 2.316 -0.645 1.00 53.19 411 GLN A C 1
ATOM 3219 O O . GLN A 1 411 ? 19.534 2.898 -1.039 1.00 53.19 411 GLN A O 1
ATOM 3224 N N . PRO A 1 412 ? 21.671 2.987 -0.317 1.00 51.78 412 PRO A N 1
ATOM 3225 C CA . PRO A 1 412 ? 21.796 4.394 -0.640 1.00 51.78 412 PRO A CA 1
ATOM 3226 C C . PRO A 1 412 ? 21.680 4.547 -2.165 1.00 51.78 412 PRO A C 1
ATOM 3228 O O . PRO A 1 412 ? 22.260 3.742 -2.899 1.00 51.78 412 PRO A O 1
ATOM 3231 N N . PRO A 1 413 ? 20.924 5.542 -2.661 1.00 56.25 413 PRO A N 1
ATOM 3232 C CA . PRO A 1 413 ? 20.896 5.836 -4.086 1.00 56.25 413 PRO A CA 1
ATOM 3233 C C . PRO A 1 413 ? 22.324 6.051 -4.600 1.00 56.25 413 PRO A C 1
ATOM 3235 O O . PRO A 1 413 ? 23.157 6.634 -3.903 1.00 56.25 413 PRO A O 1
ATOM 3238 N N . GLU A 1 414 ? 22.602 5.569 -5.813 1.00 62.09 414 GLU A N 1
ATOM 3239 C CA . GLU A 1 414 ? 23.930 5.649 -6.423 1.00 62.09 414 GLU A CA 1
ATOM 3240 C C . GLU A 1 414 ? 24.480 7.086 -6.330 1.00 62.09 414 GLU A C 1
ATOM 3242 O O . GLU A 1 414 ? 23.751 8.030 -6.652 1.00 62.09 414 GLU A O 1
ATOM 3247 N N . PRO A 1 415 ? 25.747 7.307 -5.929 1.00 60.28 415 PRO A N 1
ATOM 3248 C CA . PRO A 1 415 ? 26.282 8.661 -5.762 1.00 60.28 415 PRO A CA 1
ATOM 3249 C C . PRO A 1 415 ? 26.169 9.528 -7.020 1.00 60.28 415 PRO A C 1
ATOM 3251 O O . PRO A 1 415 ? 25.987 10.743 -6.918 1.00 60.28 415 PRO A O 1
ATOM 3254 N N . ALA A 1 416 ? 26.231 8.911 -8.206 1.00 62.41 416 ALA A N 1
ATOM 3255 C CA . ALA A 1 416 ? 25.955 9.577 -9.474 1.00 62.41 416 ALA A CA 1
ATOM 3256 C C . ALA A 1 416 ? 24.511 10.103 -9.523 1.00 62.41 416 ALA A C 1
ATOM 3258 O O . ALA A 1 416 ? 24.290 11.278 -9.813 1.00 62.41 416 ALA A O 1
ATOM 3259 N N . LEU A 1 417 ? 23.535 9.265 -9.170 1.00 59.62 417 LEU A N 1
ATOM 3260 C CA . LEU A 1 417 ? 22.114 9.605 -9.144 1.00 59.62 417 LEU A CA 1
ATOM 3261 C C . LEU A 1 417 ? 21.792 10.671 -8.090 1.00 59.62 417 LEU A C 1
ATOM 3263 O O . LEU A 1 417 ? 21.028 11.596 -8.375 1.00 59.62 417 LEU A O 1
ATOM 3267 N N . VAL A 1 418 ? 22.400 10.588 -6.903 1.00 60.84 418 VAL A N 1
ATOM 3268 C CA . VAL A 1 418 ? 22.269 11.608 -5.849 1.00 60.84 418 VAL A CA 1
ATOM 3269 C C . VAL A 1 418 ? 22.781 12.949 -6.353 1.00 60.84 418 VAL A C 1
ATOM 3271 O O . VAL A 1 418 ? 22.026 13.921 -6.357 1.00 60.84 418 VAL A O 1
ATOM 3274 N N . ARG A 1 419 ? 24.010 12.994 -6.886 1.00 63.50 419 ARG A N 1
ATOM 3275 C CA . ARG A 1 419 ? 24.597 14.226 -7.431 1.00 63.50 419 ARG A CA 1
ATOM 3276 C C . ARG A 1 419 ? 23.764 14.793 -8.576 1.00 63.50 419 ARG A C 1
ATOM 3278 O O . ARG A 1 419 ? 23.472 15.986 -8.584 1.00 63.50 419 ARG A O 1
ATOM 3285 N N . VAL A 1 420 ? 23.340 13.963 -9.531 1.00 64.00 420 VAL A N 1
ATOM 3286 C CA . VAL A 1 420 ? 22.488 14.400 -10.650 1.00 64.00 420 VAL A CA 1
ATOM 3287 C C . VAL A 1 420 ? 21.179 14.987 -10.128 1.00 64.00 420 VAL A C 1
ATOM 3289 O O . VAL A 1 420 ? 20.781 16.072 -10.553 1.00 64.00 420 VAL A O 1
ATOM 3292 N N . THR A 1 421 ? 20.536 14.325 -9.169 1.00 57.84 421 THR A N 1
ATOM 3293 C CA . THR A 1 421 ? 19.278 14.787 -8.571 1.00 57.84 421 THR A CA 1
ATOM 3294 C C . THR A 1 421 ? 19.467 16.108 -7.832 1.00 57.84 421 THR A C 1
ATOM 3296 O O . THR A 1 421 ? 18.717 17.055 -8.061 1.00 57.84 421 THR A O 1
ATOM 3299 N N . GLU A 1 422 ? 20.510 16.235 -7.015 1.00 59.44 422 GLU A N 1
ATOM 3300 C CA . GLU A 1 422 ? 20.868 17.481 -6.335 1.00 59.44 422 GLU A CA 1
ATOM 3301 C C . GLU A 1 422 ? 21.088 18.634 -7.313 1.00 59.44 422 GLU A C 1
ATOM 3303 O O . GLU A 1 422 ? 20.570 19.736 -7.109 1.00 59.44 422 GLU A O 1
ATOM 3308 N N . ARG A 1 423 ? 21.810 18.388 -8.412 1.00 63.94 423 ARG A N 1
ATOM 3309 C CA . ARG A 1 423 ? 22.088 19.415 -9.423 1.00 63.94 423 ARG A CA 1
ATOM 3310 C C . ARG A 1 423 ? 20.854 19.789 -10.234 1.00 63.94 423 ARG A C 1
ATOM 3312 O O . ARG A 1 423 ? 20.673 20.972 -10.536 1.00 63.94 423 ARG A O 1
ATOM 3319 N N . LEU A 1 424 ? 19.984 18.827 -10.545 1.00 59.25 424 LEU A N 1
ATOM 3320 C CA . LEU A 1 424 ? 18.684 19.099 -11.160 1.00 59.25 424 LEU A CA 1
ATOM 3321 C C . LEU A 1 424 ? 17.827 19.969 -10.243 1.00 59.25 424 LEU A C 1
ATOM 3323 O O . LEU A 1 424 ? 17.253 20.949 -10.709 1.00 59.25 424 LEU A O 1
ATOM 3327 N N . LEU A 1 425 ? 17.804 19.666 -8.943 1.00 53.81 425 LEU A N 1
ATOM 3328 C CA . LEU A 1 425 ? 17.076 20.448 -7.947 1.00 53.81 425 LEU A CA 1
ATOM 3329 C C . LEU A 1 425 ? 17.631 21.875 -7.801 1.00 53.81 425 LEU A C 1
ATOM 3331 O O . LEU A 1 425 ? 16.849 22.808 -7.631 1.00 53.81 425 LEU A O 1
ATOM 3335 N N . GLN A 1 426 ? 18.950 22.066 -7.899 1.00 58.53 426 GLN A N 1
ATOM 3336 C CA . GLN A 1 426 ? 19.596 23.387 -7.843 1.00 58.53 426 GLN A CA 1
ATOM 3337 C C . GLN A 1 426 ? 19.317 24.248 -9.084 1.00 58.53 426 GLN A C 1
ATOM 3339 O O . GLN A 1 426 ? 19.265 25.470 -8.980 1.00 58.53 426 GLN A O 1
ATOM 3344 N N . ASN A 1 427 ? 19.097 23.624 -10.246 1.00 57.56 427 ASN A N 1
ATOM 3345 C CA . ASN A 1 427 ? 18.880 24.315 -11.521 1.00 57.56 427 ASN A CA 1
ATOM 3346 C C . ASN A 1 427 ? 17.438 24.194 -12.038 1.00 57.56 427 ASN A C 1
ATOM 3348 O O . ASN A 1 427 ? 17.176 24.505 -13.197 1.00 57.56 427 ASN A O 1
ATOM 3352 N N . LEU A 1 428 ? 16.487 23.764 -11.202 1.00 58.03 428 LEU A N 1
ATOM 3353 C CA . LEU A 1 428 ? 15.091 23.482 -11.577 1.00 58.03 428 LEU A CA 1
ATOM 3354 C C . LEU A 1 428 ? 14.438 24.603 -12.405 1.00 58.03 428 LEU A C 1
ATOM 3356 O O . LEU A 1 428 ? 13.693 24.324 -13.343 1.00 58.03 428 LEU A O 1
ATOM 3360 N N . ALA A 1 429 ? 14.745 25.862 -12.082 1.00 54.78 429 ALA A N 1
ATOM 3361 C CA . ALA A 1 429 ? 14.192 27.034 -12.758 1.00 54.78 429 ALA A CA 1
ATOM 3362 C C . ALA A 1 429 ? 14.749 27.254 -14.179 1.00 54.78 429 ALA A C 1
ATOM 3364 O O . ALA A 1 429 ? 14.049 27.791 -15.034 1.00 54.78 429 ALA A O 1
ATOM 3365 N N . THR A 1 430 ? 15.989 26.836 -14.449 1.00 64.12 430 THR A N 1
ATOM 3366 C CA . THR A 1 430 ? 16.728 27.144 -15.688 1.00 64.12 430 THR A CA 1
ATOM 3367 C C . THR A 1 430 ? 17.060 25.905 -16.524 1.00 64.12 430 THR A C 1
ATOM 3369 O O . THR A 1 430 ? 17.427 26.033 -17.691 1.00 64.12 430 THR A O 1
ATOM 3372 N N . ILE A 1 431 ? 16.875 24.695 -15.983 1.00 73.81 431 ILE A N 1
ATOM 3373 C CA . ILE A 1 431 ? 17.321 23.434 -16.594 1.00 73.81 431 ILE A CA 1
ATOM 3374 C C . ILE A 1 431 ? 16.714 23.179 -17.976 1.00 73.81 431 ILE A C 1
ATOM 3376 O O . ILE A 1 431 ? 17.389 22.655 -18.856 1.00 73.81 431 ILE A O 1
ATOM 3380 N N . ARG A 1 432 ? 15.453 23.572 -18.199 1.00 71.19 432 ARG A N 1
ATOM 3381 C CA . ARG A 1 432 ? 14.796 23.420 -19.508 1.00 71.19 432 ARG A CA 1
ATOM 3382 C C . ARG A 1 432 ? 15.445 24.307 -20.569 1.00 71.19 432 ARG A C 1
ATOM 3384 O O . ARG A 1 432 ? 15.685 23.840 -21.675 1.00 71.19 432 ARG A O 1
ATOM 3391 N N . GLN A 1 433 ? 15.747 25.555 -20.216 1.00 76.12 433 GLN A N 1
ATOM 3392 C CA . GLN A 1 433 ? 16.401 26.508 -21.115 1.00 76.12 433 GLN A CA 1
ATOM 3393 C C . GLN A 1 433 ? 17.845 26.086 -21.398 1.00 76.12 433 GLN A C 1
ATOM 3395 O O . GLN A 1 433 ? 18.265 26.089 -22.549 1.00 76.12 433 GLN A O 1
ATOM 3400 N N . LEU A 1 434 ? 18.572 25.650 -20.364 1.00 76.12 434 LEU A N 1
ATOM 3401 C CA . LEU A 1 434 ? 19.946 25.167 -20.491 1.00 76.12 434 LEU A CA 1
ATOM 3402 C C . LEU A 1 434 ? 20.029 23.916 -21.376 1.00 76.12 434 LEU A C 1
ATOM 3404 O O . LEU A 1 434 ? 20.843 23.875 -22.289 1.00 76.12 434 LEU A O 1
ATOM 3408 N N . ARG A 1 435 ? 19.148 22.926 -21.163 1.00 80.94 435 ARG A N 1
ATOM 3409 C CA . ARG A 1 435 ? 19.074 21.726 -22.013 1.00 80.94 435 ARG A CA 1
ATOM 3410 C C . ARG A 1 435 ? 18.786 22.076 -23.463 1.00 80.94 435 ARG A C 1
ATOM 3412 O O . ARG A 1 435 ? 19.397 21.491 -24.344 1.00 80.94 435 ARG A O 1
ATOM 3419 N N . ARG A 1 436 ? 17.860 23.007 -23.705 1.00 81.75 436 ARG A N 1
ATOM 3420 C CA . ARG A 1 436 ? 17.519 23.406 -25.069 1.00 81.75 436 ARG A CA 1
ATOM 3421 C C . ARG A 1 436 ? 18.712 24.054 -25.771 1.00 81.75 436 ARG A C 1
ATOM 3423 O O . ARG A 1 436 ? 19.061 23.602 -26.848 1.00 81.75 436 ARG A O 1
ATOM 3430 N N . ALA A 1 437 ? 19.380 25.001 -25.113 1.00 83.19 437 ALA A N 1
ATOM 3431 C CA . ALA A 1 437 ? 20.566 25.658 -25.659 1.00 83.19 437 ALA A CA 1
ATOM 3432 C C . ALA A 1 437 ? 21.714 24.672 -25.946 1.00 83.19 437 ALA A C 1
ATOM 3434 O O . ALA A 1 437 ? 22.342 24.755 -26.991 1.00 83.19 437 ALA A O 1
ATOM 3435 N N . VAL A 1 438 ? 21.953 23.699 -25.058 1.00 87.19 438 VAL A N 1
ATOM 3436 C CA . VAL A 1 438 ? 22.968 22.652 -25.278 1.00 87.19 438 VAL A CA 1
ATOM 3437 C C . VAL A 1 438 ? 22.596 21.740 -26.448 1.00 87.19 438 VAL A C 1
ATOM 3439 O O . VAL A 1 438 ? 23.469 21.370 -27.221 1.00 87.19 438 VAL A O 1
ATOM 3442 N N . LEU A 1 439 ? 21.321 21.365 -26.588 1.00 88.88 439 LEU A N 1
ATOM 3443 C CA . LEU A 1 439 ? 20.866 20.531 -27.705 1.00 88.88 439 LEU A CA 1
ATOM 3444 C C . LEU A 1 439 ? 20.968 21.257 -29.047 1.00 88.88 439 LEU A C 1
ATOM 3446 O O . LEU A 1 439 ? 21.340 20.627 -30.030 1.00 88.88 439 LEU A O 1
ATOM 3450 N N . ASP A 1 440 ? 20.649 22.551 -29.076 1.00 85.94 440 ASP A N 1
ATOM 3451 C CA . ASP A 1 440 ? 20.775 23.368 -30.282 1.00 85.94 440 ASP A CA 1
ATOM 3452 C C . ASP A 1 440 ? 22.267 23.484 -30.690 1.00 85.94 440 ASP A C 1
ATOM 3454 O O . ASP A 1 440 ? 22.603 23.180 -31.829 1.00 85.94 440 ASP A O 1
ATOM 3458 N N . GLU A 1 441 ? 23.180 23.758 -29.745 1.00 90.75 441 GLU A N 1
ATOM 3459 C CA . GLU A 1 441 ? 24.638 23.786 -30.004 1.00 90.75 441 GLU A CA 1
ATOM 3460 C C . GLU A 1 441 ? 25.213 22.415 -30.418 1.00 90.75 441 GLU A C 1
ATOM 3462 O O . GLU A 1 441 ? 26.107 22.333 -31.258 1.00 90.75 441 GLU A O 1
ATOM 3467 N N . LEU A 1 442 ? 24.714 21.311 -29.849 1.00 89.81 442 LEU A N 1
ATOM 3468 C CA . LEU A 1 442 ? 25.132 19.964 -30.257 1.00 89.81 442 LEU A CA 1
ATOM 3469 C C . LEU A 1 442 ? 24.645 19.614 -31.667 1.00 89.81 442 LEU A C 1
ATOM 3471 O O . LEU A 1 442 ? 25.353 18.914 -32.384 1.00 89.81 442 LEU A O 1
ATOM 3475 N N . ALA A 1 443 ? 23.459 20.077 -32.067 1.00 88.25 443 ALA A N 1
ATOM 3476 C CA . ALA A 1 443 ? 22.951 19.860 -33.418 1.00 88.25 443 ALA A CA 1
ATOM 3477 C C . ALA A 1 443 ? 23.809 20.588 -34.467 1.00 88.25 443 ALA A C 1
ATOM 3479 O O . ALA A 1 443 ? 24.089 20.013 -35.516 1.00 88.25 443 ALA A O 1
ATOM 3480 N N . GLU A 1 444 ? 24.268 21.804 -34.157 1.00 89.62 444 GLU A N 1
ATOM 3481 C CA . GLU A 1 444 ? 25.229 22.548 -34.983 1.00 89.62 444 GLU A CA 1
ATOM 3482 C C . GLU A 1 444 ? 26.568 21.798 -35.077 1.00 89.62 444 GLU A C 1
ATOM 3484 O O . GLU A 1 444 ? 27.051 21.540 -36.177 1.00 89.62 444 GLU A O 1
ATOM 3489 N N . LEU A 1 445 ? 27.113 21.324 -33.949 1.00 89.56 445 LEU A N 1
ATOM 3490 C CA . LEU A 1 445 ? 28.357 20.540 -33.940 1.00 89.56 445 LEU A CA 1
ATOM 3491 C C . LEU A 1 445 ? 28.268 19.237 -34.740 1.00 89.56 445 LEU A C 1
ATOM 3493 O O . LEU A 1 445 ? 29.244 18.851 -35.374 1.00 89.56 445 LEU A O 1
ATOM 3497 N N . VAL A 1 446 ? 27.125 18.548 -34.726 1.00 90.00 446 VAL A N 1
ATOM 3498 C CA . VAL A 1 446 ? 26.918 17.341 -35.545 1.00 90.00 446 VAL A CA 1
ATOM 3499 C C . VAL A 1 446 ? 26.976 17.669 -37.038 1.00 90.00 446 VAL A C 1
ATOM 3501 O O . VAL A 1 446 ? 27.522 16.884 -37.806 1.00 90.00 446 VAL A O 1
ATOM 3504 N N . GLN A 1 447 ? 26.453 18.826 -37.455 1.00 88.62 447 GLN A N 1
ATOM 3505 C CA . GLN A 1 447 ? 26.565 19.275 -38.845 1.00 88.62 447 GLN A CA 1
ATOM 3506 C C . GLN A 1 447 ? 28.013 19.631 -39.202 1.00 88.62 447 GLN A C 1
ATOM 3508 O O . GLN A 1 447 ? 28.490 19.236 -40.261 1.00 88.62 447 GLN A O 1
ATOM 3513 N N . GLU A 1 448 ? 28.729 20.315 -38.306 1.00 91.06 448 GLU A N 1
ATOM 3514 C CA . GLU A 1 448 ? 30.145 20.662 -38.496 1.00 91.06 448 GLU A CA 1
ATOM 3515 C C . GLU A 1 448 ? 31.065 19.428 -38.548 1.00 91.06 448 GLU A C 1
ATOM 3517 O O . GLU A 1 448 ? 32.075 19.437 -39.246 1.00 91.06 448 GLU A O 1
ATOM 3522 N N . TRP A 1 449 ? 30.726 18.360 -37.819 1.00 92.81 449 TRP A N 1
ATOM 3523 C CA . TRP A 1 449 ? 31.520 17.127 -37.714 1.00 92.81 449 TRP A CA 1
ATOM 3524 C C . TRP A 1 449 ? 31.073 16.014 -38.671 1.00 92.81 449 TRP A C 1
ATOM 3526 O O . TRP A 1 449 ? 31.565 14.885 -38.561 1.00 92.81 449 TRP A O 1
ATOM 3536 N N . ALA A 1 450 ? 30.161 16.304 -39.602 1.00 87.19 450 ALA A N 1
ATOM 3537 C CA . ALA A 1 450 ? 29.626 15.312 -40.528 1.00 87.19 450 ALA A CA 1
ATOM 3538 C C . ALA A 1 450 ? 30.738 14.665 -41.375 1.00 87.19 450 ALA A C 1
ATOM 3540 O O . ALA A 1 450 ? 30.886 13.445 -41.339 1.00 87.19 450 ALA A O 1
ATOM 3541 N N . GLU A 1 451 ? 31.588 15.475 -42.019 1.00 89.44 451 GLU A N 1
ATOM 3542 C CA . GLU A 1 451 ? 32.709 14.995 -42.850 1.00 89.44 451 GLU A CA 1
ATOM 3543 C C . GLU A 1 451 ? 33.711 14.160 -42.035 1.00 89.44 451 GLU A C 1
ATOM 3545 O O . GLU A 1 451 ? 34.085 13.061 -42.431 1.00 89.44 451 GLU A O 1
ATOM 3550 N N . ILE A 1 452 ? 34.074 14.623 -40.831 1.00 92.94 452 ILE A N 1
ATOM 3551 C CA . ILE A 1 452 ? 34.983 13.900 -39.921 1.00 92.94 452 ILE A CA 1
ATOM 3552 C C . ILE A 1 452 ? 34.401 12.531 -39.541 1.00 92.94 452 ILE A C 1
ATOM 3554 O O . ILE A 1 452 ? 35.129 11.543 -39.413 1.00 92.94 452 ILE A O 1
ATOM 3558 N N . THR A 1 453 ? 33.086 12.469 -39.328 1.00 90.50 453 THR A N 1
ATOM 3559 C CA . THR A 1 453 ? 32.397 11.229 -38.967 1.00 90.50 453 THR A CA 1
ATOM 3560 C C . THR A 1 453 ? 32.307 10.272 -40.150 1.00 90.50 453 THR A C 1
ATOM 3562 O O . THR A 1 453 ? 32.517 9.075 -39.962 1.00 90.50 453 THR A O 1
ATOM 3565 N N . GLU A 1 454 ? 32.051 10.774 -41.357 1.00 89.38 454 GLU A N 1
ATOM 3566 C CA . GLU A 1 454 ? 32.043 9.977 -42.589 1.00 89.38 454 GLU A CA 1
ATOM 3567 C C . GLU A 1 454 ? 33.430 9.405 -42.909 1.00 89.38 454 GLU A C 1
ATOM 3569 O O . GLU A 1 454 ? 33.554 8.202 -43.153 1.00 89.38 454 GLU A O 1
ATOM 3574 N N . ASP A 1 455 ? 34.481 10.220 -42.802 1.00 91.94 455 ASP A N 1
ATOM 3575 C CA . ASP A 1 455 ? 35.868 9.795 -43.012 1.00 91.94 455 ASP A CA 1
ATOM 3576 C C . ASP A 1 455 ? 36.297 8.720 -42.008 1.00 91.94 455 ASP A C 1
ATOM 3578 O O . ASP A 1 455 ? 36.905 7.711 -42.377 1.00 91.94 455 ASP A O 1
ATOM 3582 N N . TRP A 1 456 ? 35.962 8.903 -40.728 1.00 93.12 456 TRP A N 1
ATOM 3583 C CA . TRP A 1 456 ? 36.222 7.901 -39.694 1.00 93.12 456 TRP A CA 1
ATOM 3584 C C . TRP A 1 456 ? 35.465 6.595 -39.972 1.00 93.12 456 TRP A C 1
ATOM 3586 O O . TRP A 1 456 ? 36.038 5.507 -39.874 1.00 93.12 456 TRP A O 1
ATOM 3596 N N . LEU A 1 457 ? 34.194 6.687 -40.369 1.00 88.56 457 LEU A N 1
ATOM 3597 C CA . LEU A 1 457 ? 33.349 5.534 -40.671 1.00 88.56 457 LEU A CA 1
ATOM 3598 C C . LEU A 1 457 ? 33.853 4.753 -41.902 1.00 88.56 457 LEU A C 1
ATOM 3600 O O . LEU A 1 457 ? 33.731 3.525 -41.964 1.00 88.56 457 LEU A O 1
ATOM 3604 N N . ALA A 1 458 ? 34.465 5.442 -42.868 1.00 88.94 458 ALA A N 1
ATOM 3605 C CA . ALA A 1 458 ? 35.127 4.824 -44.013 1.00 88.94 458 ALA A CA 1
ATOM 3606 C C . ALA A 1 458 ? 36.413 4.068 -43.625 1.00 88.94 458 ALA A C 1
ATOM 3608 O O . ALA A 1 458 ? 36.760 3.082 -44.277 1.00 88.94 458 ALA A O 1
ATOM 3609 N N . GLN A 1 459 ? 37.093 4.479 -42.551 1.00 89.12 459 GLN A N 1
ATOM 3610 C CA . GLN A 1 459 ? 38.355 3.881 -42.092 1.00 89.12 459 GLN A CA 1
ATOM 3611 C C . GLN A 1 459 ? 38.173 2.671 -41.164 1.00 89.12 459 GLN A C 1
ATOM 3613 O O . GLN A 1 459 ? 39.060 1.820 -41.102 1.00 89.12 459 GLN A O 1
ATOM 3618 N N . VAL A 1 460 ? 37.043 2.556 -40.459 1.00 87.81 460 VAL A N 1
ATOM 3619 C CA . VAL A 1 460 ? 36.780 1.393 -39.591 1.00 87.81 460 VAL A CA 1
ATOM 3620 C C . VAL A 1 460 ? 36.484 0.123 -40.395 1.00 87.81 460 VAL A C 1
ATOM 3622 O O . VAL A 1 460 ? 35.992 0.172 -41.529 1.00 87.81 460 VAL A O 1
ATOM 3625 N N . ALA A 1 461 ? 36.765 -1.033 -39.786 1.00 83.69 461 ALA A N 1
ATOM 3626 C CA . ALA A 1 461 ? 36.528 -2.338 -40.395 1.00 83.69 461 ALA A CA 1
ATOM 3627 C C . ALA A 1 461 ? 35.038 -2.535 -40.761 1.00 83.69 461 ALA A C 1
ATOM 3629 O O . ALA A 1 461 ? 34.172 -2.053 -40.027 1.00 83.69 461 ALA A O 1
ATOM 3630 N N . PRO A 1 462 ? 34.707 -3.277 -41.840 1.00 78.94 462 PRO A N 1
ATOM 3631 C CA . PRO A 1 462 ? 33.325 -3.430 -42.313 1.00 78.94 462 PRO A CA 1
ATOM 3632 C C . PRO A 1 462 ? 32.336 -3.887 -41.230 1.00 78.94 462 PRO A C 1
ATOM 3634 O O . PRO A 1 462 ? 31.300 -3.262 -41.043 1.00 78.94 462 PRO A O 1
ATOM 3637 N N . HIS A 1 463 ? 32.713 -4.883 -40.423 1.00 73.06 463 HIS A N 1
ATOM 3638 C CA . HIS A 1 463 ? 31.868 -5.389 -39.336 1.00 73.06 463 HIS A CA 1
ATOM 3639 C C . HIS A 1 463 ? 31.605 -4.353 -38.224 1.00 73.06 463 HIS A C 1
ATOM 3641 O O . HIS A 1 463 ? 30.577 -4.414 -37.558 1.00 73.06 463 HIS A O 1
ATOM 3647 N N . ILE A 1 464 ? 32.510 -3.387 -38.022 1.00 79.88 464 ILE A N 1
ATOM 3648 C CA . ILE A 1 464 ? 32.347 -2.273 -37.071 1.00 79.88 464 ILE A CA 1
ATOM 3649 C C . ILE A 1 464 ? 31.479 -1.178 -37.695 1.00 79.88 464 ILE A C 1
ATOM 3651 O O . ILE A 1 464 ? 30.592 -0.626 -37.043 1.00 79.88 464 ILE A O 1
ATOM 3655 N N . ARG A 1 465 ? 31.701 -0.883 -38.981 1.00 83.69 465 ARG A N 1
ATOM 3656 C CA . ARG A 1 465 ? 30.908 0.075 -39.760 1.00 83.69 465 ARG A CA 1
ATOM 3657 C C . ARG A 1 465 ? 29.424 -0.277 -39.738 1.00 83.69 465 ARG A C 1
ATOM 3659 O O . ARG A 1 465 ? 28.588 0.606 -39.540 1.00 83.69 465 ARG A O 1
ATOM 3666 N N . ASP A 1 466 ? 29.104 -1.556 -39.888 1.00 76.75 466 ASP A N 1
ATOM 3667 C CA . ASP A 1 466 ? 27.727 -2.045 -39.894 1.00 76.75 466 ASP A CA 1
ATOM 3668 C C . ASP A 1 466 ? 27.023 -1.784 -38.551 1.00 76.75 466 ASP A C 1
ATOM 3670 O O . ASP A 1 466 ? 25.861 -1.378 -38.527 1.00 76.75 466 ASP A O 1
ATOM 3674 N N . VAL A 1 467 ? 27.732 -1.891 -37.419 1.00 78.12 467 VAL A N 1
ATOM 3675 C CA . VAL A 1 467 ? 27.178 -1.584 -36.083 1.00 78.12 467 VAL A CA 1
ATOM 3676 C C . VAL A 1 467 ? 26.749 -0.119 -35.972 1.00 78.12 467 VAL A C 1
ATOM 3678 O O . VAL A 1 467 ? 25.698 0.182 -35.403 1.00 78.12 467 VAL A O 1
ATOM 3681 N N . TYR A 1 468 ? 27.532 0.799 -36.539 1.00 83.94 468 TYR A N 1
ATOM 3682 C CA . TYR A 1 468 ? 27.278 2.239 -36.446 1.00 83.94 468 TYR A CA 1
ATOM 3683 C C . TYR A 1 468 ? 26.339 2.790 -37.532 1.00 83.94 468 TYR A C 1
ATOM 3685 O O . TYR A 1 468 ? 25.937 3.954 -37.449 1.00 83.94 468 TYR A O 1
ATOM 3693 N N . THR A 1 469 ? 25.954 1.956 -38.505 1.00 77.50 469 THR A N 1
ATOM 3694 C CA . THR A 1 469 ? 25.065 2.305 -39.633 1.00 77.50 469 THR A CA 1
ATOM 3695 C C . THR A 1 469 ? 23.751 1.511 -39.664 1.00 77.50 469 THR A C 1
ATOM 3697 O O . THR A 1 469 ? 22.840 1.850 -40.424 1.00 77.50 469 THR A O 1
ATOM 3700 N N . GLN A 1 470 ? 23.595 0.486 -38.817 1.00 60.81 470 GLN A N 1
ATOM 3701 C CA . GLN A 1 470 ? 22.410 -0.376 -38.800 1.00 60.81 470 GLN A CA 1
ATOM 3702 C C . GLN A 1 470 ? 21.093 0.385 -38.538 1.00 60.81 470 GLN A C 1
ATOM 3704 O O . GLN A 1 470 ? 20.952 1.158 -37.586 1.00 60.81 470 GLN A O 1
ATOM 3709 N N . GLY A 1 471 ? 20.083 0.092 -39.368 1.00 57.56 471 GLY A N 1
ATOM 3710 C CA . GLY A 1 471 ? 18.706 0.579 -39.215 1.00 57.56 471 GLY A CA 1
ATOM 3711 C C . GLY A 1 471 ? 18.351 1.855 -39.987 1.00 57.56 471 GLY A C 1
ATOM 3712 O O . GLY A 1 471 ? 17.321 2.452 -39.681 1.00 57.56 471 GLY A O 1
ATOM 3713 N N . GLY A 1 472 ? 19.170 2.285 -40.956 1.00 57.91 472 GLY A N 1
ATOM 3714 C CA . GLY A 1 472 ? 18.878 3.461 -41.792 1.00 57.91 472 GLY A CA 1
ATOM 3715 C C . GLY A 1 472 ? 18.888 4.783 -41.016 1.00 57.91 472 GLY A C 1
ATOM 3716 O O . GLY A 1 472 ? 18.152 5.707 -41.353 1.00 57.91 472 GLY A O 1
ATOM 3717 N N . ARG A 1 473 ? 19.664 4.856 -39.927 1.00 58.16 473 ARG A N 1
ATOM 3718 C CA . ARG A 1 473 ? 19.802 6.071 -39.119 1.00 58.16 473 ARG A CA 1
ATOM 3719 C C . ARG A 1 473 ? 20.689 7.073 -39.854 1.00 58.16 473 ARG A C 1
ATOM 3721 O O . ARG A 1 473 ? 21.900 6.893 -39.907 1.00 58.16 473 ARG A O 1
ATOM 3728 N N . GLU A 1 474 ? 20.077 8.129 -40.375 1.00 64.06 474 GLU A N 1
ATOM 3729 C CA . GLU A 1 474 ? 20.780 9.340 -40.795 1.00 64.06 474 GLU A CA 1
ATOM 3730 C C . GLU A 1 474 ? 20.617 10.432 -39.723 1.00 64.06 474 GLU A C 1
ATOM 3732 O O . GLU A 1 474 ? 19.480 10.732 -39.334 1.00 64.06 474 GLU A O 1
ATOM 3737 N N . PRO A 1 475 ? 21.717 11.040 -39.232 1.00 66.88 475 PRO A N 1
ATOM 3738 C CA . PRO A 1 475 ? 23.126 10.725 -39.520 1.00 66.88 475 PRO A CA 1
ATOM 3739 C C . PRO A 1 475 ? 23.646 9.473 -38.760 1.00 66.88 475 PRO A C 1
ATOM 3741 O O . PRO A 1 475 ? 23.037 9.075 -37.759 1.00 66.88 475 PRO A O 1
ATOM 3744 N N . PRO A 1 476 ? 24.775 8.861 -39.194 1.00 78.94 476 PRO A N 1
ATOM 3745 C CA . PRO A 1 476 ? 25.404 7.723 -38.509 1.00 78.94 476 PRO A CA 1
ATOM 3746 C C . PRO A 1 476 ? 25.865 8.088 -37.089 1.00 78.94 476 PRO A C 1
ATOM 3748 O O . PRO A 1 476 ? 25.905 9.263 -36.709 1.00 78.94 476 PRO A O 1
ATOM 3751 N N . ALA A 1 477 ? 26.222 7.087 -36.278 1.00 85.62 477 ALA A N 1
ATOM 3752 C CA . ALA A 1 477 ? 26.677 7.332 -34.908 1.00 85.62 477 ALA A CA 1
ATOM 3753 C C . ALA A 1 477 ? 27.895 8.281 -34.869 1.00 85.62 477 ALA A C 1
ATOM 3755 O O . ALA A 1 477 ? 28.930 8.017 -35.474 1.00 85.62 477 ALA A O 1
ATOM 3756 N N . GLN A 1 478 ? 27.779 9.375 -34.114 1.00 89.19 478 GLN A N 1
ATOM 3757 C CA . GLN A 1 478 ? 28.758 10.470 -34.060 1.00 89.19 478 GLN A CA 1
ATOM 3758 C C . GLN A 1 478 ? 29.916 10.159 -33.092 1.00 89.19 478 GLN A C 1
ATOM 3760 O O . GLN A 1 478 ? 30.158 10.889 -32.128 1.00 89.19 478 GLN A O 1
ATOM 3765 N N . ILE A 1 479 ? 30.604 9.032 -33.305 1.00 90.94 479 ILE A N 1
ATOM 3766 C CA . ILE A 1 479 ? 31.656 8.528 -32.406 1.00 90.94 479 ILE A CA 1
ATOM 3767 C C . ILE A 1 479 ? 32.837 9.507 -32.263 1.00 90.94 479 ILE A C 1
ATOM 3769 O O . ILE A 1 479 ? 33.229 9.768 -31.121 1.00 90.94 479 ILE A O 1
ATOM 3773 N N . PRO A 1 480 ? 33.372 10.130 -33.336 1.00 92.62 480 PRO A N 1
ATOM 3774 C CA . PRO A 1 480 ? 34.448 11.115 -33.193 1.00 92.62 480 PRO A CA 1
ATOM 3775 C C . PRO A 1 480 ? 34.053 12.314 -32.321 1.00 92.62 480 PRO A C 1
ATOM 3777 O O . PRO A 1 480 ? 34.819 12.716 -31.440 1.00 92.62 480 PRO A O 1
ATOM 3780 N N . LEU A 1 481 ? 32.835 12.838 -32.508 1.00 92.25 481 LEU A N 1
ATOM 3781 C CA . LEU A 1 481 ? 32.298 13.946 -31.714 1.00 92.25 481 LEU A CA 1
ATOM 3782 C C . LEU A 1 481 ? 32.079 13.543 -30.247 1.00 92.25 481 LEU A C 1
ATOM 3784 O O . LEU A 1 481 ? 32.407 14.308 -29.339 1.00 92.25 481 LEU A O 1
ATOM 3788 N N . LEU A 1 482 ? 31.584 12.327 -29.988 1.00 91.69 482 LEU A N 1
ATOM 3789 C CA . LEU A 1 482 ? 31.444 11.791 -28.631 1.00 91.69 482 LEU A CA 1
ATOM 3790 C C . LEU A 1 482 ? 32.801 11.733 -27.915 1.00 91.69 482 LEU A C 1
ATOM 3792 O O . LEU A 1 482 ? 32.934 12.269 -26.814 1.00 91.69 482 LEU A O 1
ATOM 3796 N N . CYS A 1 483 ? 33.819 11.142 -28.545 1.00 91.00 483 CYS A N 1
ATOM 3797 C CA . CYS A 1 483 ? 35.165 11.070 -27.972 1.00 91.00 483 CYS A CA 1
ATOM 3798 C C . CYS A 1 483 ? 35.765 12.467 -27.753 1.00 91.00 483 CYS A C 1
ATOM 3800 O O . CYS A 1 483 ? 36.413 12.712 -26.735 1.00 91.00 483 CYS A O 1
ATOM 3802 N N . PHE A 1 484 ? 35.519 13.413 -28.664 1.00 92.62 484 PHE A N 1
ATOM 3803 C CA . PHE A 1 484 ? 35.931 14.806 -28.499 1.00 92.62 484 PHE A CA 1
ATOM 3804 C C . PHE A 1 484 ? 35.314 15.458 -27.253 1.00 92.62 484 PHE A C 1
ATOM 3806 O O . PHE A 1 484 ? 36.036 16.057 -26.451 1.00 92.62 484 PHE A O 1
ATOM 3813 N N . LEU A 1 485 ? 34.003 15.305 -27.046 1.00 90.94 485 LEU A N 1
ATOM 3814 C CA . LEU A 1 485 ? 33.313 15.843 -25.871 1.00 90.94 485 LEU A CA 1
ATOM 3815 C C . LEU A 1 485 ? 33.804 15.183 -24.575 1.00 90.94 485 LEU A C 1
ATOM 3817 O O . LEU A 1 485 ? 34.088 15.882 -23.602 1.00 90.94 485 LEU A O 1
ATOM 3821 N N . LEU A 1 486 ? 33.985 13.860 -24.568 1.00 88.44 486 LEU A N 1
ATOM 3822 C CA . LEU A 1 486 ? 34.493 13.124 -23.406 1.00 88.44 486 LEU A CA 1
ATOM 3823 C C . LEU A 1 486 ? 35.911 13.564 -23.013 1.00 88.44 486 LEU A C 1
ATOM 3825 O O . LEU A 1 486 ? 36.177 13.773 -21.827 1.00 88.44 486 LEU A O 1
ATOM 3829 N N . ARG A 1 487 ? 36.803 13.796 -23.987 1.00 91.12 487 ARG A N 1
ATOM 3830 C CA . ARG A 1 487 ? 38.144 14.356 -23.733 1.00 91.12 487 ARG A CA 1
ATOM 3831 C C . ARG A 1 487 ? 38.069 15.745 -23.101 1.00 91.12 487 ARG A C 1
ATOM 3833 O O . ARG A 1 487 ? 38.792 16.033 -22.149 1.00 91.12 487 ARG A O 1
ATOM 3840 N N . ARG A 1 488 ? 37.161 16.602 -23.580 1.00 88.00 488 ARG A N 1
ATOM 3841 C CA . ARG A 1 488 ? 36.941 17.949 -23.020 1.00 88.00 488 ARG A CA 1
ATOM 3842 C C . ARG A 1 488 ? 36.410 17.916 -21.587 1.00 88.00 488 ARG A C 1
ATOM 3844 O O . ARG A 1 488 ? 36.727 18.812 -20.811 1.00 88.00 488 ARG A O 1
ATOM 3851 N N . MET A 1 489 ? 35.650 16.883 -21.235 1.00 86.50 489 MET A N 1
ATOM 3852 C CA . MET A 1 489 ? 35.133 16.648 -19.883 1.00 86.50 489 MET A CA 1
ATOM 3853 C C . MET A 1 489 ? 36.127 15.912 -18.967 1.00 86.50 489 MET A C 1
ATOM 3855 O O . MET A 1 489 ? 35.776 15.608 -17.830 1.00 86.50 489 MET A O 1
ATOM 3859 N N . GLN A 1 490 ? 37.347 15.616 -19.441 1.00 84.81 490 GLN A N 1
ATOM 3860 C CA . GLN A 1 490 ? 38.343 14.793 -18.738 1.00 84.81 490 GLN A CA 1
ATOM 3861 C C . GLN A 1 490 ? 37.781 13.436 -18.287 1.00 84.81 490 GLN A C 1
ATOM 3863 O O . GLN A 1 490 ? 38.028 12.982 -17.169 1.00 84.81 490 GLN A O 1
ATOM 3868 N N . TYR A 1 491 ? 37.005 12.784 -19.157 1.00 81.06 491 TYR A N 1
ATOM 3869 C CA . TYR A 1 491 ? 36.450 11.470 -18.862 1.00 81.06 491 TYR A CA 1
ATOM 3870 C C . TYR A 1 491 ? 37.577 10.425 -18.663 1.00 81.06 491 TYR A C 1
ATOM 3872 O O . TYR A 1 491 ? 38.413 10.251 -19.553 1.00 81.06 491 TYR A O 1
ATOM 3880 N N . PRO A 1 492 ? 37.627 9.715 -17.523 1.00 77.06 492 PRO A N 1
ATOM 3881 C CA . PRO A 1 492 ? 38.622 8.675 -17.254 1.00 77.06 492 PRO A CA 1
ATOM 3882 C C . PRO A 1 492 ? 38.519 7.476 -18.206 1.00 77.06 492 PRO A C 1
ATOM 3884 O O . PRO A 1 492 ? 37.437 6.922 -18.404 1.00 77.06 492 PRO A O 1
ATOM 3887 N N . GLY A 1 493 ? 39.660 7.039 -18.746 1.00 78.00 493 GLY A N 1
ATOM 3888 C CA . GLY A 1 493 ? 39.737 5.895 -19.665 1.00 78.00 493 GLY A CA 1
ATOM 3889 C C . GLY A 1 493 ? 39.238 6.191 -21.086 1.00 78.00 493 GLY A C 1
ATOM 3890 O O . GLY A 1 493 ? 38.823 5.282 -21.801 1.00 78.00 493 GLY A O 1
ATOM 3891 N N . VAL A 1 494 ? 39.187 7.471 -21.481 1.00 84.88 494 VAL A N 1
ATOM 3892 C CA . VAL A 1 494 ? 38.654 7.893 -22.788 1.00 84.88 494 VAL A CA 1
ATOM 3893 C C . VAL A 1 494 ? 39.503 7.420 -23.968 1.00 84.88 494 VAL A C 1
ATOM 3895 O O . VAL A 1 494 ? 38.947 7.193 -25.038 1.00 84.88 494 VAL A O 1
ATOM 3898 N N . GLU A 1 495 ? 40.816 7.245 -23.804 1.00 87.38 495 GLU A N 1
ATOM 3899 C CA . GLU A 1 495 ? 41.676 6.792 -24.904 1.00 87.38 495 GLU A CA 1
ATOM 3900 C C . GLU A 1 495 ? 41.504 5.295 -25.167 1.00 87.38 495 GLU A C 1
ATOM 3902 O O . GLU A 1 495 ? 41.373 4.892 -26.320 1.00 87.38 495 GLU A O 1
ATOM 3907 N N . GLU A 1 496 ? 41.393 4.487 -24.113 1.00 80.44 496 GLU A N 1
ATOM 3908 C CA . GLU A 1 496 ? 41.058 3.066 -24.206 1.00 80.44 496 GLU A CA 1
ATOM 3909 C C . GLU A 1 496 ? 39.662 2.875 -24.811 1.00 80.44 496 GLU A C 1
ATOM 3911 O O . GLU A 1 496 ? 39.502 2.122 -25.767 1.00 80.44 496 GLU A O 1
ATOM 3916 N N . LEU A 1 497 ? 38.667 3.641 -24.343 1.00 82.44 497 LEU A N 1
ATOM 3917 C CA . LEU A 1 497 ? 37.318 3.616 -24.913 1.00 82.44 497 LEU A CA 1
ATOM 3918 C C . LEU A 1 497 ? 37.308 4.059 -26.384 1.00 82.44 497 LEU A C 1
ATOM 3920 O O . LEU A 1 497 ? 36.609 3.471 -27.205 1.00 82.44 497 LEU A O 1
ATOM 3924 N N . SER A 1 498 ? 38.075 5.091 -26.740 1.00 87.25 498 SER A N 1
ATOM 3925 C CA . SER A 1 498 ? 38.188 5.551 -28.126 1.00 87.25 498 SER A CA 1
ATOM 3926 C C . SER A 1 498 ? 38.835 4.489 -29.016 1.00 87.25 498 SER A C 1
ATOM 3928 O O . SER A 1 498 ? 38.441 4.360 -30.175 1.00 87.25 498 SER A O 1
ATOM 3930 N N . ALA A 1 499 ? 39.817 3.745 -28.499 1.00 85.12 499 ALA A N 1
ATOM 3931 C CA . ALA A 1 499 ? 40.446 2.643 -29.212 1.00 85.12 499 ALA A CA 1
ATOM 3932 C C . ALA A 1 499 ? 39.466 1.480 -29.413 1.00 85.12 499 ALA A C 1
ATOM 3934 O O . ALA A 1 499 ? 39.361 0.994 -30.538 1.00 85.12 499 ALA A O 1
ATOM 3935 N N . ASP A 1 500 ? 38.703 1.105 -28.384 1.00 83.12 500 ASP A N 1
ATOM 3936 C CA . ASP A 1 500 ? 37.685 0.049 -28.456 1.00 83.12 500 ASP A CA 1
ATOM 3937 C C . ASP A 1 500 ? 36.550 0.410 -29.429 1.00 83.12 500 ASP A C 1
ATOM 3939 O O . ASP A 1 500 ? 36.098 -0.419 -30.216 1.00 83.12 500 ASP A O 1
ATOM 3943 N N . LEU A 1 501 ? 36.102 1.670 -29.436 1.00 85.06 501 LEU A N 1
ATOM 3944 C CA . LEU A 1 501 ? 35.057 2.130 -30.356 1.00 85.06 501 LEU A CA 1
ATOM 3945 C C . LEU A 1 501 ? 35.523 2.162 -31.822 1.00 85.06 501 LEU A C 1
ATOM 3947 O O . LEU A 1 501 ? 34.678 2.079 -32.716 1.00 85.06 501 LEU A O 1
ATOM 3951 N N . HIS A 1 502 ? 36.833 2.280 -32.073 1.00 87.06 502 HIS A N 1
ATOM 3952 C CA . HIS A 1 502 ? 37.422 2.310 -33.416 1.00 87.06 502 HIS A CA 1
ATOM 3953 C C . HIS A 1 502 ? 37.832 0.919 -33.928 1.00 87.06 502 HIS A C 1
ATOM 3955 O O . HIS A 1 502 ? 37.591 0.608 -35.092 1.00 87.06 502 HIS A O 1
ATOM 3961 N N . HIS A 1 503 ? 38.420 0.080 -33.069 1.00 82.69 503 HIS A N 1
ATOM 3962 C CA . HIS A 1 503 ? 38.973 -1.231 -33.438 1.00 82.69 503 HIS A CA 1
ATOM 3963 C C . HIS A 1 503 ? 38.105 -2.421 -33.001 1.00 82.69 503 HIS A C 1
ATOM 3965 O O . HIS A 1 503 ? 38.373 -3.548 -33.412 1.00 82.69 503 HIS A O 1
ATOM 3971 N N . GLY A 1 504 ? 37.063 -2.183 -32.200 1.00 74.06 504 GLY A N 1
ATOM 3972 C CA . GLY A 1 504 ? 36.240 -3.219 -31.581 1.00 74.06 504 GLY A CA 1
ATOM 3973 C C . GLY A 1 504 ? 36.735 -3.601 -30.182 1.00 74.06 504 GLY A C 1
ATOM 3974 O O . GLY A 1 504 ? 37.885 -3.372 -29.816 1.00 74.06 504 GLY A O 1
ATOM 3975 N N . PHE A 1 505 ? 35.847 -4.200 -29.386 1.00 72.19 505 PHE A N 1
ATOM 3976 C CA . PHE A 1 505 ? 36.153 -4.621 -28.017 1.00 72.19 505 PHE A CA 1
ATOM 3977 C C . PHE A 1 505 ? 36.851 -5.986 -27.996 1.00 72.19 505 PHE A C 1
ATOM 3979 O O . PHE A 1 505 ? 36.348 -6.963 -28.555 1.00 72.19 505 PHE A O 1
ATOM 3986 N N . VAL A 1 506 ? 37.974 -6.087 -27.281 1.00 63.50 506 VAL A N 1
ATOM 3987 C CA . VAL A 1 506 ? 38.691 -7.355 -27.079 1.00 63.50 506 VAL A CA 1
ATOM 3988 C C . VAL A 1 506 ? 37.962 -8.208 -26.032 1.00 63.50 506 VAL A C 1
ATOM 3990 O O . VAL A 1 506 ? 37.978 -7.910 -24.838 1.00 63.50 506 VAL A O 1
ATOM 3993 N N . LEU A 1 507 ? 37.312 -9.287 -26.479 1.00 54.81 507 LEU A N 1
ATOM 3994 C CA . LEU A 1 507 ? 36.495 -10.164 -25.621 1.00 54.81 507 LEU A CA 1
ATOM 3995 C C . LEU A 1 507 ? 37.283 -11.298 -24.940 1.00 54.81 507 LEU A C 1
ATOM 3997 O O . LEU A 1 507 ? 36.760 -11.947 -24.033 1.00 54.81 507 LEU A O 1
ATOM 4001 N N . LEU A 1 508 ? 38.523 -11.556 -25.368 1.00 49.88 508 LEU A N 1
ATOM 4002 C CA . LEU A 1 508 ? 39.373 -12.645 -24.877 1.00 49.88 508 LEU A CA 1
ATOM 4003 C C . LEU A 1 508 ? 40.772 -12.124 -24.522 1.00 49.88 508 LEU A C 1
ATOM 4005 O O . LEU A 1 508 ? 41.323 -11.289 -25.230 1.00 49.88 508 LEU A O 1
ATOM 4009 N N . GLY A 1 509 ? 41.364 -12.649 -23.447 1.00 54.91 509 GLY A N 1
ATOM 4010 C CA . GLY A 1 509 ? 42.679 -12.226 -22.953 1.00 54.91 509 GLY A CA 1
ATOM 4011 C C . GLY A 1 509 ? 42.604 -11.202 -21.815 1.00 54.91 509 GLY A C 1
ATOM 4012 O O . GLY A 1 509 ? 41.604 -11.111 -21.099 1.00 54.91 509 GLY A O 1
ATOM 4013 N N . GLN A 1 510 ? 43.693 -10.463 -21.598 1.00 51.44 510 GLN A N 1
ATOM 4014 C CA . GLN A 1 510 ? 43.773 -9.462 -20.536 1.00 51.44 510 GLN A CA 1
ATOM 4015 C C . GLN A 1 510 ? 42.947 -8.225 -20.915 1.00 51.44 510 GLN A C 1
ATOM 4017 O O . GLN A 1 510 ? 43.365 -7.422 -21.742 1.00 51.44 510 GLN A O 1
ATOM 4022 N N . MET A 1 511 ? 41.775 -8.065 -20.297 1.00 57.62 511 MET A N 1
ATOM 4023 C CA . MET A 1 511 ? 40.920 -6.895 -20.510 1.00 57.62 511 MET A CA 1
ATOM 4024 C C . MET A 1 511 ? 41.543 -5.631 -19.903 1.00 57.62 511 MET A C 1
ATOM 4026 O O . MET A 1 511 ? 42.082 -5.662 -18.790 1.00 57.62 511 MET A O 1
ATOM 4030 N N . HIS A 1 512 ? 41.417 -4.504 -20.606 1.00 59.50 512 HIS A N 1
ATOM 4031 C CA . HIS A 1 512 ? 41.799 -3.196 -20.081 1.00 59.50 512 HIS A CA 1
ATOM 4032 C C . HIS A 1 512 ? 40.960 -2.835 -18.843 1.00 59.50 512 HIS A C 1
ATOM 4034 O O . HIS A 1 512 ? 39.814 -3.262 -18.685 1.00 59.50 512 HIS A O 1
ATOM 4040 N N . ALA A 1 513 ? 41.536 -2.049 -17.930 1.00 56.72 513 ALA A N 1
ATOM 4041 C CA . ALA A 1 513 ? 40.801 -1.538 -16.780 1.00 56.72 513 ALA A CA 1
ATOM 4042 C C . ALA A 1 513 ? 39.817 -0.455 -17.253 1.00 56.72 513 ALA A C 1
ATOM 4044 O O . ALA A 1 513 ? 40.172 0.716 -17.322 1.00 56.72 513 ALA A O 1
ATOM 4045 N N . GLY A 1 514 ? 38.593 -0.849 -17.608 1.00 56.41 514 GLY A N 1
ATOM 4046 C CA . GLY A 1 514 ? 37.546 0.097 -17.992 1.00 56.41 514 GLY A CA 1
ATOM 4047 C C . GLY A 1 514 ? 37.136 1.006 -16.829 1.00 56.41 514 GLY A C 1
ATOM 4048 O O . GLY A 1 514 ? 37.198 0.617 -15.658 1.00 56.41 514 GLY A O 1
ATOM 4049 N N . SER A 1 515 ? 36.671 2.215 -17.139 1.00 54.66 515 SER A N 1
ATOM 4050 C CA . SER A 1 515 ? 36.111 3.134 -16.149 1.00 54.66 515 SER A CA 1
ATOM 4051 C C . SER A 1 515 ? 34.821 2.557 -15.556 1.00 54.66 515 SER A C 1
ATOM 4053 O O . SER A 1 515 ? 33.800 2.432 -16.224 1.00 54.66 515 SER A O 1
ATOM 4055 N N . GLY A 1 516 ? 34.869 2.180 -14.277 1.00 55.47 516 GLY A N 1
ATOM 4056 C CA . GLY A 1 516 ? 33.685 1.783 -13.510 1.00 55.47 516 GLY A CA 1
ATOM 4057 C C . GLY A 1 516 ? 33.279 0.305 -13.575 1.00 55.47 516 GLY A C 1
ATOM 4058 O O . GLY A 1 516 ? 32.253 -0.052 -12.999 1.00 55.47 516 GLY A O 1
ATOM 4059 N N . TRP A 1 517 ? 34.067 -0.577 -14.197 1.00 52.56 517 TRP A N 1
ATOM 4060 C CA . TRP A 1 517 ? 33.835 -2.025 -14.108 1.00 52.56 517 TRP A CA 1
ATOM 4061 C C . TRP A 1 517 ? 34.519 -2.604 -12.861 1.00 52.56 517 TRP A C 1
ATOM 4063 O O . TRP A 1 517 ? 35.701 -2.353 -12.616 1.00 52.56 517 TRP A O 1
ATOM 4073 N N . LYS A 1 518 ? 33.803 -3.413 -12.064 1.00 50.47 518 LYS A N 1
ATOM 4074 C CA . LYS A 1 518 ? 34.421 -4.167 -10.958 1.00 50.47 518 LYS A CA 1
ATOM 4075 C C . LYS A 1 518 ? 35.473 -5.116 -11.555 1.00 50.47 518 LYS A C 1
ATOM 4077 O O . LYS A 1 518 ? 35.133 -5.962 -12.381 1.00 50.47 518 LYS A O 1
ATOM 4082 N N . ARG A 1 519 ? 36.744 -5.004 -11.142 1.00 48.56 519 ARG A N 1
ATOM 4083 C CA . ARG A 1 519 ? 37.766 -6.006 -11.500 1.00 48.56 519 ARG A CA 1
ATOM 4084 C C . ARG A 1 519 ? 37.301 -7.375 -11.009 1.00 48.56 519 ARG A C 1
ATOM 4086 O O . ARG A 1 519 ? 36.925 -7.509 -9.844 1.00 48.56 519 ARG A O 1
ATOM 4093 N N . ARG A 1 520 ? 37.369 -8.397 -11.869 1.00 46.91 520 ARG A N 1
ATOM 4094 C CA . ARG A 1 520 ? 37.268 -9.782 -11.397 1.00 46.91 520 ARG A CA 1
ATOM 4095 C C . ARG A 1 520 ? 38.442 -10.057 -10.460 1.00 46.91 520 ARG A C 1
ATOM 4097 O O . ARG A 1 520 ? 39.588 -9.776 -10.800 1.00 46.91 520 ARG A O 1
ATOM 4104 N N . LEU A 1 521 ? 38.124 -10.550 -9.267 1.00 49.69 521 LEU A N 1
ATOM 4105 C CA . LEU A 1 521 ? 39.098 -10.889 -8.225 1.00 49.69 521 LEU A CA 1
ATOM 4106 C C . LEU A 1 521 ? 39.469 -12.380 -8.244 1.00 49.69 521 LEU A C 1
ATOM 4108 O O . LEU A 1 521 ? 40.303 -12.809 -7.451 1.00 49.69 521 LEU A O 1
ATOM 4112 N N . ASP A 1 522 ? 38.850 -13.168 -9.128 1.00 53.66 522 ASP A N 1
ATOM 4113 C CA . ASP A 1 522 ? 39.154 -14.585 -9.279 1.00 53.66 522 ASP A CA 1
ATOM 4114 C C . ASP A 1 522 ? 40.456 -14.817 -10.068 1.00 53.66 522 ASP A C 1
ATOM 4116 O O . ASP A 1 522 ? 40.948 -13.972 -10.817 1.00 53.66 522 ASP A O 1
ATOM 4120 N N . THR A 1 523 ? 41.062 -15.985 -9.864 1.00 52.47 523 THR A N 1
ATOM 4121 C CA . THR A 1 523 ? 42.330 -16.387 -10.495 1.00 52.47 523 THR A CA 1
ATOM 4122 C C . THR A 1 523 ? 42.131 -17.081 -11.844 1.00 52.47 523 THR A C 1
ATOM 4124 O O . THR A 1 523 ? 43.093 -17.577 -12.425 1.00 52.47 523 THR A O 1
ATOM 4127 N N . LYS A 1 524 ? 40.895 -17.106 -12.366 1.00 48.50 524 LYS A N 1
ATOM 4128 C CA . LYS A 1 524 ? 40.456 -17.980 -13.467 1.00 48.50 524 LYS A CA 1
ATOM 4129 C C . LYS A 1 524 ? 41.237 -17.804 -14.780 1.00 48.50 524 LYS A C 1
ATOM 4131 O O . LYS A 1 524 ? 41.270 -18.729 -15.580 1.00 48.50 524 LYS A O 1
ATOM 4136 N N . TYR A 1 525 ? 41.875 -16.653 -14.993 1.00 51.81 525 TYR A N 1
ATOM 4137 C CA . TYR A 1 525 ? 42.596 -16.317 -16.232 1.00 51.81 525 TYR A CA 1
ATOM 4138 C C . TYR A 1 525 ? 44.110 -16.145 -16.040 1.00 51.81 525 TYR A C 1
ATOM 4140 O O . TYR A 1 525 ? 44.760 -15.516 -16.869 1.00 51.81 525 TYR A O 1
ATOM 4148 N N . ARG A 1 526 ? 44.672 -16.632 -14.925 1.00 52.94 526 ARG A N 1
ATOM 4149 C CA . ARG A 1 526 ? 46.078 -16.383 -14.574 1.00 52.94 526 ARG A CA 1
ATOM 4150 C C . ARG A 1 526 ? 47.064 -17.340 -15.268 1.00 52.94 526 ARG A C 1
ATOM 4152 O O . ARG A 1 526 ? 48.176 -16.912 -15.546 1.00 52.94 526 ARG A O 1
ATOM 4159 N N . ASP A 1 527 ? 46.630 -18.557 -15.616 1.00 58.00 527 ASP A N 1
ATOM 4160 C CA . ASP A 1 527 ? 47.477 -19.619 -16.186 1.00 58.00 527 ASP A CA 1
ATOM 4161 C C . ASP A 1 527 ? 46.817 -20.283 -17.423 1.00 58.00 527 ASP A C 1
ATOM 4163 O O . ASP A 1 527 ? 46.106 -21.283 -17.286 1.00 58.00 527 ASP A O 1
ATOM 4167 N N . PRO A 1 528 ? 46.974 -19.728 -18.643 1.00 58.69 528 PRO A N 1
ATOM 4168 C CA . PRO A 1 528 ? 46.404 -20.311 -19.863 1.00 58.69 528 PRO A CA 1
ATOM 4169 C C . PRO A 1 528 ? 47.194 -21.546 -20.350 1.00 58.69 528 PRO A C 1
ATOM 4171 O O . PRO A 1 528 ? 48.401 -21.645 -20.143 1.00 58.69 528 PRO A O 1
ATOM 4174 N N . MET A 1 529 ? 46.522 -22.485 -21.026 1.00 60.84 529 MET A N 1
ATOM 4175 C CA . MET A 1 529 ? 47.126 -23.704 -21.601 1.00 60.84 529 MET A CA 1
ATOM 4176 C C . MET A 1 529 ? 47.952 -23.399 -22.892 1.00 60.84 529 MET A C 1
ATOM 4178 O O . MET A 1 529 ? 47.901 -22.282 -23.398 1.00 60.84 529 MET A O 1
ATOM 4182 N N . PRO A 1 530 ? 48.788 -24.318 -23.419 1.00 73.12 530 PRO A N 1
ATOM 4183 C CA . PRO A 1 530 ? 49.485 -24.138 -24.710 1.00 73.12 530 PRO A CA 1
ATOM 4184 C C . PRO A 1 530 ? 48.650 -24.496 -25.962 1.00 73.12 530 PRO A C 1
ATOM 4186 O O . PRO A 1 530 ? 47.774 -25.356 -25.905 1.00 73.12 530 PRO A O 1
ATOM 4189 N N . TYR A 1 531 ? 48.946 -23.888 -27.128 1.00 59.34 531 TYR A N 1
ATOM 4190 C CA . TYR A 1 531 ? 48.114 -24.020 -28.350 1.00 59.34 531 TYR A CA 1
ATOM 4191 C C . TYR A 1 531 ? 48.055 -25.415 -28.919 1.00 59.34 531 TYR A C 1
ATOM 4193 O O . TYR A 1 531 ? 46.976 -25.881 -29.259 1.00 59.34 531 TYR A O 1
ATOM 4201 N N . GLU A 1 532 ? 49.192 -26.084 -29.020 1.00 73.44 532 GLU A N 1
ATOM 4202 C CA . GLU A 1 532 ? 49.243 -27.438 -29.567 1.00 73.44 532 GLU A CA 1
ATOM 4203 C C . GLU A 1 532 ? 48.331 -28.376 -28.769 1.00 73.44 532 GLU A C 1
ATOM 4205 O O . GLU A 1 532 ? 47.584 -29.166 -29.342 1.00 73.44 532 GLU A O 1
ATOM 4210 N N . GLN A 1 533 ? 48.307 -28.197 -27.445 1.00 74.56 533 GLN A N 1
ATOM 4211 C CA . GLN A 1 533 ? 47.422 -28.935 -26.556 1.00 74.56 533 GLN A CA 1
ATOM 4212 C C . GLN A 1 533 ? 45.951 -28.541 -26.755 1.00 74.56 533 GLN A C 1
ATOM 4214 O O . GLN A 1 533 ? 45.106 -29.422 -26.892 1.00 74.56 533 GLN A O 1
ATOM 4219 N N . PHE A 1 534 ? 45.646 -27.243 -26.861 1.00 74.75 534 PHE A N 1
ATOM 4220 C CA . PHE A 1 534 ? 44.293 -26.766 -27.168 1.00 74.75 534 PHE A CA 1
ATOM 4221 C C . PHE A 1 534 ? 43.756 -27.326 -28.492 1.00 74.75 534 PHE A C 1
ATOM 4223 O O . PHE A 1 534 ? 42.613 -27.773 -28.546 1.00 74.75 534 PHE A O 1
ATOM 4230 N N . PHE A 1 535 ? 44.559 -27.314 -29.557 1.00 76.50 535 PHE A N 1
ATOM 4231 C CA . PHE A 1 535 ? 44.152 -27.806 -30.873 1.00 76.50 535 PHE A CA 1
ATOM 4232 C C . PHE A 1 535 ? 43.867 -29.311 -30.846 1.00 76.50 535 PHE A C 1
ATOM 4234 O O . PHE A 1 535 ? 42.852 -29.745 -31.392 1.00 76.50 535 PHE A O 1
ATOM 4241 N N . GLU A 1 536 ? 44.708 -30.106 -30.180 1.00 80.06 536 GLU A N 1
ATOM 4242 C CA . GLU A 1 536 ? 44.480 -31.549 -30.047 1.00 80.06 536 GLU A CA 1
ATOM 4243 C C . GLU A 1 536 ? 43.266 -31.876 -29.166 1.00 80.06 536 GLU A C 1
ATOM 4245 O O . GLU A 1 536 ? 42.476 -32.766 -29.500 1.00 80.06 536 GLU A O 1
ATOM 4250 N N . ASP A 1 537 ? 43.066 -31.141 -28.070 1.00 77.25 537 ASP A N 1
ATOM 4251 C CA . ASP A 1 537 ? 41.920 -31.337 -27.180 1.00 77.25 537 ASP A CA 1
ATOM 4252 C C . ASP A 1 537 ? 40.606 -30.857 -27.830 1.00 77.25 537 ASP A C 1
ATOM 4254 O O . ASP A 1 537 ? 39.598 -31.566 -27.763 1.00 77.25 537 ASP A O 1
ATOM 4258 N N . ASN A 1 538 ? 40.608 -29.723 -28.548 1.00 83.75 538 ASN A N 1
ATOM 4259 C CA . ASN A 1 538 ? 39.448 -29.239 -29.306 1.00 83.75 538 ASN A CA 1
ATOM 4260 C C . ASN A 1 538 ? 39.073 -30.210 -30.431 1.00 83.75 538 ASN A C 1
ATOM 4262 O O . ASN A 1 538 ? 37.908 -30.589 -30.554 1.00 83.75 538 ASN A O 1
ATOM 4266 N N . LYS A 1 539 ? 40.058 -30.687 -31.199 1.00 82.31 539 LYS A N 1
ATOM 4267 C CA . LYS A 1 539 ? 39.833 -31.668 -32.264 1.00 82.31 539 LYS A CA 1
ATOM 4268 C C . LYS A 1 539 ? 39.217 -32.951 -31.726 1.00 82.31 539 LYS A C 1
ATOM 4270 O O . LYS A 1 539 ? 38.245 -33.448 -32.298 1.00 82.31 539 LYS A O 1
ATOM 4275 N N . ARG A 1 540 ? 39.737 -33.467 -30.609 1.00 81.06 540 ARG A N 1
ATOM 4276 C CA . ARG A 1 540 ? 39.194 -34.656 -29.938 1.00 81.06 540 ARG A CA 1
ATOM 4277 C C . ARG A 1 540 ? 37.761 -34.426 -29.468 1.00 81.06 540 ARG A C 1
ATOM 4279 O O . ARG A 1 540 ? 36.891 -35.226 -29.802 1.00 81.06 540 ARG A O 1
ATOM 4286 N N . HIS A 1 541 ? 37.507 -33.309 -28.789 1.00 78.88 541 HIS A N 1
ATOM 4287 C CA . HIS A 1 541 ? 36.178 -32.935 -28.309 1.00 78.88 541 HIS A CA 1
ATOM 4288 C C . HIS A 1 541 ? 35.159 -32.836 -29.454 1.00 78.88 541 HIS A C 1
ATOM 4290 O O . HIS A 1 541 ? 34.083 -33.429 -29.389 1.00 78.88 541 HIS A O 1
ATOM 4296 N N . VAL A 1 542 ? 35.504 -32.131 -30.534 1.00 76.25 542 VAL A N 1
ATOM 4297 C CA . VAL A 1 542 ? 34.641 -31.977 -31.713 1.00 76.25 542 VAL A CA 1
ATOM 4298 C C . VAL A 1 542 ? 34.388 -33.335 -32.363 1.00 76.25 542 VAL A C 1
ATOM 4300 O O . VAL A 1 542 ? 33.247 -33.655 -32.681 1.00 76.25 542 VAL A O 1
ATOM 4303 N N . PHE A 1 543 ? 35.406 -34.185 -32.506 1.00 83.44 543 PHE A N 1
ATOM 4304 C CA . PHE A 1 543 ? 35.236 -35.516 -33.097 1.00 83.44 543 PHE A CA 1
ATOM 4305 C C . PHE A 1 543 ? 34.336 -36.415 -32.244 1.00 83.44 543 PHE A C 1
ATOM 4307 O O . PHE A 1 543 ? 33.501 -37.137 -32.790 1.00 83.44 543 PHE A O 1
ATOM 4314 N N . GLU A 1 544 ? 34.464 -36.360 -30.919 1.00 79.75 544 GLU A N 1
ATOM 4315 C CA . GLU A 1 544 ? 33.578 -37.066 -29.992 1.00 79.75 544 GLU A CA 1
ATOM 4316 C C . GLU A 1 544 ? 32.137 -36.553 -30.082 1.00 79.75 544 GLU A C 1
ATOM 4318 O O . GLU A 1 544 ? 31.205 -37.355 -30.159 1.00 79.75 544 GLU A O 1
ATOM 4323 N N . LYS A 1 545 ? 31.934 -35.232 -30.142 1.00 72.25 545 LYS A N 1
ATOM 4324 C CA . LYS A 1 545 ? 30.602 -34.630 -30.303 1.00 72.25 545 LYS A CA 1
ATOM 4325 C C . LYS A 1 545 ? 29.961 -34.995 -31.639 1.00 72.25 545 LYS A C 1
ATOM 4327 O O . LYS A 1 545 ? 28.796 -35.364 -31.655 1.00 72.25 545 LYS A O 1
ATOM 4332 N N . LEU A 1 546 ? 30.715 -34.962 -32.736 1.00 74.06 546 LEU A N 1
ATOM 4333 C CA . LEU A 1 546 ? 30.212 -35.313 -34.066 1.00 74.06 546 LEU A CA 1
ATOM 4334 C C . LEU A 1 546 ? 29.872 -36.808 -34.202 1.00 74.06 546 LEU A C 1
ATOM 4336 O O . LEU A 1 546 ? 28.973 -37.161 -34.963 1.00 74.06 546 LEU A O 1
ATOM 4340 N N . ARG A 1 547 ? 30.564 -37.686 -33.461 1.00 76.75 547 ARG A N 1
ATOM 4341 C CA . ARG A 1 547 ? 30.237 -39.123 -33.372 1.00 76.75 547 ARG A CA 1
ATOM 4342 C C . ARG A 1 547 ? 29.020 -39.396 -32.489 1.00 76.75 547 ARG A C 1
ATOM 4344 O O . ARG A 1 547 ? 28.257 -40.319 -32.758 1.00 76.75 547 ARG A O 1
ATOM 4351 N N . ASN A 1 548 ? 28.830 -38.608 -31.435 1.00 64.69 548 ASN A N 1
ATOM 4352 C CA . ASN A 1 548 ? 27.678 -38.718 -30.551 1.00 64.69 548 ASN A CA 1
ATOM 4353 C C . ASN A 1 548 ? 26.467 -38.030 -31.199 1.00 64.69 548 ASN A C 1
ATOM 4355 O O . ASN A 1 548 ? 26.255 -36.837 -31.024 1.00 64.69 548 ASN A O 1
ATOM 4359 N N . HIS A 1 549 ? 25.656 -38.795 -31.938 1.00 56.59 549 HIS A N 1
ATOM 4360 C CA . HIS A 1 549 ? 24.470 -38.351 -32.695 1.00 56.59 549 HIS A CA 1
ATOM 4361 C C . HIS A 1 549 ? 23.288 -37.835 -31.836 1.00 56.59 549 HIS A C 1
ATOM 4363 O O . HIS A 1 549 ? 22.127 -38.162 -32.088 1.00 56.59 549 HIS A O 1
ATOM 4369 N N . LYS A 1 550 ? 23.553 -37.041 -30.795 1.00 56.69 550 LYS A N 1
ATOM 4370 C CA . LYS A 1 550 ? 22.537 -36.470 -29.912 1.00 56.69 550 LYS A CA 1
ATOM 4371 C C . LYS A 1 550 ? 22.122 -35.104 -30.449 1.00 56.69 550 LYS A C 1
ATOM 4373 O O . LYS A 1 550 ? 22.848 -34.124 -30.329 1.00 56.69 550 LYS A O 1
ATOM 4378 N N . VAL A 1 551 ? 20.951 -35.062 -31.068 1.00 57.75 551 VAL A N 1
ATOM 4379 C CA . VAL A 1 551 ? 20.351 -33.828 -31.575 1.00 57.75 551 VAL A CA 1
ATOM 4380 C C . VAL A 1 551 ? 19.539 -33.207 -30.449 1.00 57.75 551 VAL A C 1
ATOM 4382 O O . VAL A 1 551 ? 18.588 -33.822 -29.967 1.00 57.75 551 VAL A O 1
ATOM 4385 N N . ASP A 1 552 ? 19.934 -32.013 -30.017 1.00 60.41 552 ASP A N 1
ATOM 4386 C CA . ASP A 1 552 ? 19.207 -31.277 -28.986 1.00 60.41 552 ASP A CA 1
ATOM 4387 C C . ASP A 1 552 ? 17.776 -30.953 -29.457 1.00 60.41 552 ASP A C 1
ATOM 4389 O O . ASP A 1 552 ? 17.628 -30.508 -30.590 1.00 60.41 552 ASP A O 1
ATOM 4393 N N . PRO A 1 553 ? 16.715 -31.139 -28.649 1.00 64.44 553 PRO A N 1
ATOM 4394 C CA . PRO A 1 553 ? 15.327 -30.901 -29.064 1.00 64.44 553 PRO A CA 1
ATOM 4395 C C . PRO A 1 553 ? 15.029 -29.485 -29.592 1.00 64.44 553 PRO A C 1
ATOM 4397 O O . PRO A 1 553 ? 14.109 -29.325 -30.400 1.00 64.44 553 PRO A O 1
ATOM 4400 N N . HIS A 1 554 ? 15.817 -28.480 -29.211 1.00 66.69 554 HIS A N 1
ATOM 4401 C CA . HIS A 1 554 ? 15.669 -27.079 -29.606 1.00 66.69 554 HIS A CA 1
ATOM 4402 C C . HIS A 1 554 ? 16.574 -26.664 -30.779 1.00 66.69 554 HIS A C 1
ATOM 4404 O O . HIS A 1 554 ? 16.558 -25.500 -31.178 1.00 66.69 554 HIS A O 1
ATOM 4410 N N . TRP A 1 555 ? 17.297 -27.602 -31.408 1.00 69.75 555 TRP A N 1
ATOM 4411 C CA . TRP A 1 555 ? 18.199 -27.323 -32.538 1.00 69.75 555 TRP A CA 1
ATOM 4412 C C . TRP A 1 555 ? 17.548 -26.530 -33.681 1.00 69.75 555 TRP A C 1
ATOM 4414 O O . TRP A 1 555 ? 18.219 -25.763 -34.365 1.00 69.75 555 TRP A O 1
ATOM 4424 N N . LYS A 1 556 ? 16.237 -26.718 -33.898 1.00 70.75 556 LYS A N 1
ATOM 4425 C CA . LYS A 1 556 ? 15.475 -25.997 -34.925 1.00 70.75 556 LYS A CA 1
ATOM 4426 C C . LYS A 1 556 ? 15.311 -24.525 -34.588 1.00 70.75 556 LYS A C 1
ATOM 4428 O O . LYS A 1 556 ? 15.494 -23.707 -35.467 1.00 70.75 556 LYS A O 1
ATOM 4433 N N . ILE A 1 557 ? 15.010 -24.205 -33.330 1.00 71.75 557 ILE A N 1
ATOM 4434 C CA . ILE A 1 557 ? 14.870 -22.818 -32.873 1.00 71.75 557 ILE A CA 1
ATOM 4435 C C . ILE A 1 557 ? 16.212 -22.105 -33.041 1.00 71.75 557 ILE A C 1
ATOM 4437 O O . ILE A 1 557 ? 16.270 -21.045 -33.650 1.00 71.75 557 ILE A O 1
ATOM 4441 N N . MET A 1 558 ? 17.299 -22.753 -32.615 1.00 68.81 558 MET A N 1
ATOM 4442 C CA . MET A 1 558 ? 18.655 -22.244 -32.819 1.00 68.81 558 MET A CA 1
ATOM 4443 C C . MET A 1 558 ? 18.984 -22.049 -34.311 1.00 68.81 558 MET A C 1
ATOM 4445 O O . MET A 1 558 ? 19.605 -21.058 -34.679 1.00 68.81 558 MET A O 1
ATOM 4449 N N . LEU A 1 559 ? 18.564 -22.963 -35.193 1.00 74.31 559 LEU A N 1
ATOM 4450 C CA . LEU A 1 559 ? 18.768 -22.831 -36.639 1.00 74.31 559 LEU A CA 1
ATOM 4451 C C . LEU A 1 559 ? 17.935 -21.696 -37.258 1.00 74.31 559 LEU A C 1
ATOM 4453 O O . LEU A 1 559 ? 18.432 -21.002 -38.142 1.00 74.31 559 LEU A O 1
ATOM 4457 N N . ASP A 1 560 ? 16.697 -21.507 -36.804 1.00 78.00 560 ASP A N 1
ATOM 4458 C CA . ASP A 1 560 ? 15.813 -20.423 -37.242 1.00 78.00 560 ASP A CA 1
ATOM 4459 C C . ASP A 1 560 ? 16.403 -19.060 -36.829 1.00 78.00 560 ASP A C 1
ATOM 4461 O O . ASP A 1 560 ? 16.495 -18.147 -37.647 1.00 78.00 560 ASP A O 1
ATOM 4465 N N . GLU A 1 561 ? 16.912 -18.952 -35.599 1.00 74.75 561 GLU A N 1
ATOM 4466 C CA . GLU A 1 561 ? 17.630 -17.769 -35.113 1.00 74.75 561 GLU A CA 1
ATOM 4467 C C . GLU A 1 561 ? 18.917 -17.514 -35.900 1.00 74.75 561 GLU A C 1
ATOM 4469 O O . GLU A 1 561 ? 19.168 -16.386 -36.314 1.00 74.75 561 GLU A O 1
ATOM 4474 N N . LEU A 1 562 ? 19.718 -18.548 -36.172 1.00 69.81 562 LEU A N 1
ATOM 4475 C CA . LEU A 1 562 ? 20.924 -18.416 -36.995 1.00 69.81 562 LEU A CA 1
ATOM 4476 C C . LEU A 1 562 ? 20.595 -17.969 -38.425 1.00 69.81 562 LEU A C 1
ATOM 4478 O O . LEU A 1 562 ? 21.335 -17.173 -39.000 1.00 69.81 562 LEU A O 1
ATOM 4482 N N . ALA A 1 563 ? 19.480 -18.431 -38.997 1.00 75.25 563 ALA A N 1
ATOM 4483 C CA . ALA A 1 563 ? 19.013 -17.982 -40.305 1.00 75.25 563 ALA A CA 1
ATOM 4484 C C . ALA A 1 563 ? 18.565 -16.512 -40.294 1.00 75.25 563 ALA A C 1
ATOM 4486 O O . ALA A 1 563 ? 18.816 -15.796 -41.270 1.00 75.25 563 ALA A O 1
ATOM 4487 N N . ASP A 1 564 ? 17.947 -16.061 -39.200 1.00 75.06 564 ASP A N 1
ATOM 4488 C CA . ASP A 1 564 ? 17.573 -14.665 -38.964 1.00 75.06 564 ASP A CA 1
ATOM 4489 C C . ASP A 1 564 ? 18.796 -13.767 -38.731 1.00 75.06 564 ASP A C 1
ATOM 4491 O O . ASP A 1 564 ? 18.858 -12.653 -39.249 1.00 75.06 564 ASP A O 1
ATOM 4495 N N . GLU A 1 565 ? 19.787 -14.229 -37.971 1.00 68.62 565 GLU A N 1
ATOM 4496 C CA . GLU A 1 565 ? 21.035 -13.503 -37.727 1.00 68.62 565 GLU A CA 1
ATOM 4497 C C . GLU A 1 565 ? 21.895 -13.419 -38.993 1.00 68.62 565 GLU A C 1
ATOM 4499 O O . GLU A 1 565 ? 22.414 -12.345 -39.305 1.00 68.62 565 GLU A O 1
ATOM 4504 N N . HIS A 1 566 ? 21.948 -14.489 -39.792 1.00 73.62 566 HIS A N 1
ATOM 4505 C CA . HIS A 1 566 ? 22.537 -14.462 -41.130 1.00 73.62 566 HIS A CA 1
ATOM 4506 C C . HIS A 1 566 ? 21.788 -13.492 -42.056 1.00 73.62 566 HIS A C 1
ATOM 4508 O O . HIS A 1 566 ? 22.407 -12.711 -42.774 1.00 73.62 566 HIS A O 1
ATOM 4514 N N . ALA A 1 567 ? 20.448 -13.466 -42.030 1.00 70.88 567 ALA A N 1
ATOM 4515 C CA . ALA A 1 567 ? 19.664 -12.507 -42.818 1.00 70.88 567 ALA A CA 1
ATOM 4516 C C . ALA A 1 567 ? 19.920 -11.039 -42.418 1.00 70.88 567 ALA A C 1
ATOM 4518 O O . ALA A 1 567 ? 19.759 -10.141 -43.244 1.00 70.88 567 ALA A O 1
ATOM 4519 N N . LYS A 1 568 ? 20.344 -10.795 -41.171 1.00 65.88 568 LYS A N 1
ATOM 4520 C CA . LYS A 1 568 ? 20.766 -9.481 -40.656 1.00 65.88 568 LYS A CA 1
ATOM 4521 C C . LYS A 1 568 ? 22.258 -9.192 -40.884 1.00 65.88 568 LYS A C 1
ATOM 4523 O O . LYS A 1 568 ? 22.727 -8.146 -40.440 1.00 65.88 568 LYS A O 1
ATOM 4528 N N . GLY A 1 569 ? 22.996 -10.101 -41.530 1.00 61.88 569 GLY A N 1
ATOM 4529 C CA . GLY A 1 569 ? 24.434 -9.978 -41.788 1.00 61.88 569 GLY A CA 1
ATOM 4530 C C . GLY A 1 569 ? 25.313 -10.117 -40.541 1.00 61.88 569 GLY A C 1
ATOM 4531 O O . GLY A 1 569 ? 26.436 -9.631 -40.532 1.00 61.88 569 GLY A O 1
ATOM 4532 N N . ARG A 1 570 ? 24.801 -10.724 -39.462 1.00 56.69 570 ARG A N 1
ATOM 4533 C CA . ARG A 1 570 ? 25.527 -10.866 -38.186 1.00 56.69 570 ARG A CA 1
ATOM 4534 C C . ARG A 1 570 ? 26.281 -12.191 -38.053 1.00 56.69 570 ARG A C 1
ATOM 4536 O O . ARG A 1 570 ? 27.093 -12.328 -37.144 1.00 56.69 570 ARG A O 1
ATOM 4543 N N . VAL A 1 571 ? 26.014 -13.152 -38.940 1.00 63.16 571 VAL A N 1
ATOM 4544 C CA . VAL A 1 571 ? 26.640 -14.484 -38.981 1.00 63.16 571 VAL A CA 1
ATOM 4545 C C . VAL A 1 571 ? 26.842 -14.893 -40.442 1.00 63.16 571 VAL A C 1
ATOM 4547 O O . VAL A 1 571 ? 25.900 -14.791 -41.223 1.00 63.16 571 VAL A O 1
ATOM 4550 N N . ASP A 1 572 ? 28.028 -15.401 -40.787 1.00 63.81 572 ASP A N 1
ATOM 4551 C CA . ASP A 1 572 ? 28.343 -15.950 -42.115 1.00 63.81 572 ASP A CA 1
ATOM 4552 C C . ASP A 1 572 ? 28.194 -17.485 -42.151 1.00 63.81 572 ASP A C 1
ATOM 4554 O O . ASP A 1 572 ? 28.397 -18.169 -41.144 1.00 63.81 572 ASP A O 1
ATOM 4558 N N . GLY A 1 573 ? 27.858 -18.050 -43.317 1.00 74.88 573 GLY A N 1
ATOM 4559 C CA . GLY A 1 573 ? 27.720 -19.499 -43.527 1.00 74.88 573 GLY A CA 1
ATOM 4560 C C . GLY A 1 573 ? 26.434 -19.894 -44.269 1.00 74.88 573 GLY A C 1
ATOM 4561 O O . GLY A 1 573 ? 25.754 -19.035 -44.816 1.00 74.88 573 GLY A O 1
ATOM 4562 N N . PRO A 1 574 ? 26.065 -21.188 -44.311 1.00 74.12 574 PRO A N 1
ATOM 4563 C CA . PRO A 1 574 ? 26.774 -22.329 -43.736 1.00 74.12 574 PRO A CA 1
ATOM 4564 C C . PRO A 1 574 ? 28.000 -22.710 -44.578 1.00 74.12 574 PRO A C 1
ATOM 4566 O O . PRO A 1 574 ? 27.963 -22.642 -45.804 1.00 74.12 574 PRO A O 1
ATOM 4569 N N . TYR A 1 575 ? 29.083 -23.144 -43.936 1.00 80.94 575 TYR A N 1
ATOM 4570 C CA . TYR A 1 575 ? 30.270 -23.662 -44.626 1.00 80.94 575 TYR A CA 1
ATOM 4571 C C . TYR A 1 575 ? 30.231 -25.194 -44.704 1.00 80.94 575 TYR A C 1
ATOM 4573 O O . TYR A 1 575 ? 29.573 -25.859 -43.899 1.00 80.94 575 TYR A O 1
ATOM 4581 N N . GLY A 1 576 ? 30.955 -25.767 -45.666 1.00 78.56 576 GLY A N 1
ATOM 4582 C CA . GLY A 1 576 ? 31.227 -27.203 -45.713 1.00 78.56 576 GLY A CA 1
ATOM 4583 C C . GLY A 1 576 ? 31.945 -27.707 -44.452 1.00 78.56 576 GLY A C 1
ATOM 4584 O O . GLY A 1 576 ? 32.402 -26.936 -43.613 1.00 78.56 576 GLY A O 1
ATOM 4585 N N . SER A 1 577 ? 32.058 -29.020 -44.291 1.00 78.38 577 SER A N 1
ATOM 4586 C CA . SER A 1 577 ? 32.899 -29.608 -43.237 1.00 78.38 577 SER A CA 1
ATOM 4587 C C . SER A 1 577 ? 34.305 -29.881 -43.773 1.00 78.38 577 SER A C 1
ATOM 4589 O O . SER A 1 577 ? 34.417 -30.349 -44.911 1.00 78.38 577 SER A O 1
ATOM 4591 N N . PRO A 1 578 ? 35.367 -29.703 -42.966 1.00 81.00 578 PRO A N 1
ATOM 4592 C CA . PRO A 1 578 ? 36.697 -30.201 -43.304 1.00 81.00 578 PRO A CA 1
ATOM 4593 C C . PRO A 1 578 ? 36.688 -31.704 -43.608 1.00 81.00 578 PRO A C 1
ATOM 4595 O O . PRO A 1 578 ? 35.947 -32.475 -42.994 1.00 81.00 578 PRO A O 1
ATOM 4598 N N . SER A 1 579 ? 37.565 -32.147 -44.509 1.00 77.94 579 SER A N 1
ATOM 4599 C CA . SER A 1 579 ? 37.635 -33.551 -44.955 1.00 77.94 579 SER A CA 1
ATOM 4600 C C . SER A 1 579 ? 37.971 -34.529 -43.823 1.00 77.94 579 SER A C 1
ATOM 4602 O O . SER A 1 579 ? 37.595 -35.697 -43.874 1.00 77.94 579 SER A O 1
ATOM 4604 N N . CYS A 1 580 ? 38.643 -34.049 -42.774 1.00 77.06 580 CYS A N 1
ATOM 4605 C CA . CYS A 1 580 ? 38.992 -34.839 -41.597 1.00 77.06 580 CYS A CA 1
ATOM 4606 C C . CYS A 1 580 ? 37.823 -35.088 -40.628 1.00 77.06 580 CYS A C 1
ATOM 4608 O O . CYS A 1 580 ? 37.990 -35.864 -39.686 1.00 77.06 580 CYS A O 1
ATOM 4610 N N . TRP A 1 581 ? 36.665 -34.444 -40.810 1.00 83.06 581 TRP A N 1
ATOM 4611 C CA . TRP A 1 581 ? 35.514 -34.645 -39.930 1.00 83.06 581 TRP A CA 1
ATOM 4612 C C . TRP A 1 581 ? 34.760 -35.936 -40.275 1.00 83.06 581 TRP A C 1
ATOM 4614 O O . TRP A 1 581 ? 34.611 -36.276 -41.449 1.00 83.06 581 TRP A O 1
ATOM 4624 N N . PRO A 1 582 ? 34.228 -36.655 -39.268 1.00 76.81 582 PRO A N 1
ATOM 4625 C CA . PRO A 1 582 ? 33.539 -37.927 -39.490 1.00 76.81 582 PRO A CA 1
ATOM 4626 C C . PRO A 1 582 ? 32.149 -37.782 -40.138 1.00 76.81 582 PRO A C 1
ATOM 4628 O O . PRO A 1 582 ? 31.546 -38.787 -40.506 1.00 76.81 582 PRO A O 1
ATOM 4631 N N . VAL A 1 583 ? 31.625 -36.559 -40.262 1.00 75.38 583 VAL A N 1
ATOM 4632 C CA . VAL A 1 583 ? 30.294 -36.243 -40.804 1.00 75.38 583 VAL A CA 1
ATOM 4633 C C . VAL A 1 583 ? 30.374 -35.020 -41.712 1.00 75.38 583 VAL A C 1
ATOM 4635 O O . VAL A 1 583 ? 31.156 -34.107 -41.449 1.00 75.38 583 VAL A O 1
ATOM 4638 N N . GLN A 1 584 ? 29.569 -35.015 -42.778 1.00 76.69 584 GLN A N 1
ATOM 4639 C CA . GLN A 1 584 ? 29.579 -33.966 -43.798 1.00 76.69 584 GLN A CA 1
ATOM 4640 C C . GLN A 1 584 ? 28.492 -32.920 -43.557 1.00 76.69 584 GLN A C 1
ATOM 4642 O O . GLN A 1 584 ? 27.328 -33.296 -43.416 1.00 76.69 584 GLN A O 1
ATOM 4647 N N . CYS A 1 585 ? 28.844 -31.629 -43.556 1.00 76.81 585 CYS A N 1
ATOM 4648 C CA . CYS A 1 585 ? 27.862 -30.541 -43.480 1.00 76.81 585 CYS A CA 1
ATOM 4649 C C . CYS A 1 585 ? 26.877 -30.607 -44.654 1.00 76.81 585 CYS A C 1
ATOM 4651 O O . CYS A 1 585 ? 27.261 -30.877 -45.791 1.00 76.81 585 CYS A O 1
ATOM 4653 N N . VAL A 1 586 ? 25.609 -30.306 -44.381 1.00 75.62 586 VAL A N 1
ATOM 4654 C CA . VAL A 1 586 ? 24.550 -30.222 -45.392 1.00 75.62 586 VAL A CA 1
ATOM 4655 C C . VAL A 1 586 ? 24.005 -28.803 -45.437 1.00 75.62 586 VAL A C 1
ATOM 4657 O O . VAL A 1 586 ? 23.891 -28.149 -44.399 1.00 75.62 586 VAL A O 1
ATOM 4660 N N . SER A 1 587 ? 23.680 -28.311 -46.635 1.00 74.44 587 SER A N 1
ATOM 4661 C CA . SER A 1 587 ? 22.972 -27.037 -46.745 1.00 74.44 587 SER A CA 1
ATOM 4662 C C . SER A 1 587 ? 21.563 -27.165 -46.173 1.00 74.44 587 SER A C 1
ATOM 4664 O O . SER A 1 587 ? 21.054 -28.271 -45.970 1.00 74.44 587 SER A O 1
ATOM 4666 N N . VAL A 1 588 ? 20.923 -26.024 -45.915 1.00 78.31 588 VAL A N 1
ATOM 4667 C CA . VAL A 1 588 ? 19.577 -25.978 -45.346 1.00 78.31 588 VAL A CA 1
ATOM 4668 C C . VAL A 1 588 ? 18.637 -25.323 -46.363 1.00 78.31 588 VAL A C 1
ATOM 4670 O O . VAL A 1 588 ? 18.397 -24.118 -46.300 1.00 78.31 588 VAL A O 1
ATOM 4673 N N . PRO A 1 589 ? 18.071 -26.091 -47.316 1.00 74.50 589 PRO A N 1
ATOM 4674 C CA . PRO A 1 589 ? 17.350 -25.534 -48.464 1.00 74.50 589 PRO A CA 1
ATOM 4675 C C . PRO A 1 589 ? 16.092 -24.748 -48.085 1.00 74.50 589 PRO A C 1
ATOM 4677 O O . PRO A 1 589 ? 15.618 -23.932 -48.871 1.00 74.50 589 PRO A O 1
ATOM 4680 N N . GLN A 1 590 ? 15.547 -24.994 -46.888 1.00 76.88 590 GLN A N 1
ATOM 4681 C CA . GLN A 1 590 ? 14.367 -24.295 -46.371 1.00 76.88 590 GLN A CA 1
ATOM 4682 C C . GLN A 1 590 ? 14.618 -22.797 -46.125 1.00 76.88 590 GLN A C 1
ATOM 4684 O O . GLN A 1 590 ? 13.669 -22.018 -46.120 1.00 76.88 590 GLN A O 1
ATOM 4689 N N . TYR A 1 591 ? 15.884 -22.386 -46.002 1.00 80.00 591 TYR A N 1
ATOM 4690 C CA . TYR A 1 591 ? 16.303 -20.992 -45.935 1.00 80.00 591 TYR A CA 1
ATOM 4691 C C . TYR A 1 591 ? 17.058 -20.642 -47.212 1.00 80.00 591 TYR A C 1
ATOM 4693 O O . TYR A 1 591 ? 18.152 -21.146 -47.455 1.00 80.00 591 TYR A O 1
ATOM 4701 N N . LYS A 1 592 ? 16.485 -19.761 -48.042 1.00 78.75 592 LYS A N 1
ATOM 4702 C CA . LYS A 1 592 ? 17.058 -19.400 -49.351 1.00 78.75 592 LYS A CA 1
ATOM 4703 C C . LYS A 1 592 ? 18.516 -18.939 -49.225 1.00 78.75 592 LYS A C 1
ATOM 4705 O O . LYS A 1 592 ? 19.347 -19.325 -50.043 1.00 78.75 592 LYS A O 1
ATOM 4710 N N . GLN A 1 593 ? 18.819 -18.177 -48.177 1.00 74.88 593 GLN A N 1
ATOM 4711 C CA . GLN A 1 593 ? 20.147 -17.656 -47.862 1.00 74.88 593 GLN A CA 1
ATOM 4712 C C . GLN A 1 593 ? 21.137 -18.701 -47.311 1.00 74.88 593 GLN A C 1
ATOM 4714 O O . GLN A 1 593 ? 22.331 -18.471 -47.408 1.00 74.88 593 GLN A O 1
ATOM 4719 N N . LEU A 1 594 ? 20.674 -19.857 -46.816 1.00 78.69 594 LEU A N 1
ATOM 4720 C CA . LEU A 1 594 ? 21.521 -20.952 -46.298 1.00 78.69 594 LEU A CA 1
ATOM 4721 C C . LEU A 1 594 ? 21.492 -22.201 -47.202 1.00 78.69 594 LEU A C 1
ATOM 4723 O O . LEU A 1 594 ? 21.864 -23.307 -46.798 1.00 78.69 594 LEU A O 1
ATOM 4727 N N . SER A 1 595 ? 20.993 -22.046 -48.429 1.00 78.50 595 SER A N 1
ATOM 4728 C CA . SER A 1 595 ? 20.741 -23.148 -49.364 1.00 78.50 595 SER A CA 1
ATOM 4729 C C . SER A 1 595 ? 22.005 -23.684 -50.046 1.00 78.50 595 SER A C 1
ATOM 4731 O O . SER A 1 595 ? 21.983 -24.787 -50.595 1.00 78.50 595 SER A O 1
ATOM 4733 N N . THR A 1 596 ? 23.110 -22.938 -49.978 1.00 79.56 596 THR A N 1
ATOM 4734 C CA . THR A 1 596 ? 24.404 -23.283 -50.579 1.00 79.56 596 THR A CA 1
ATOM 4735 C C . THR A 1 596 ? 25.479 -23.293 -49.501 1.00 79.56 596 THR A C 1
ATOM 4737 O O . THR A 1 596 ? 25.504 -22.399 -48.661 1.00 79.56 596 THR A O 1
ATOM 4740 N N . LEU A 1 597 ? 26.355 -24.302 -49.521 1.00 78.69 597 LEU A N 1
ATOM 4741 C CA . LEU A 1 597 ? 27.502 -24.363 -48.618 1.00 78.69 597 LEU A CA 1
ATOM 4742 C C . LEU A 1 597 ? 28.663 -23.543 -49.179 1.00 78.69 597 LEU A C 1
ATOM 4744 O O . LEU A 1 597 ? 29.038 -23.699 -50.342 1.00 78.69 597 LEU A O 1
ATOM 4748 N N . LEU A 1 598 ? 29.252 -22.709 -48.332 1.00 80.06 598 LEU A N 1
ATOM 4749 C CA . LEU A 1 598 ? 30.503 -22.011 -48.603 1.00 80.06 598 LEU A CA 1
ATOM 4750 C C . LEU A 1 598 ? 31.701 -22.957 -48.410 1.00 80.06 598 LEU A C 1
ATOM 4752 O O . LEU A 1 598 ? 31.617 -23.951 -47.687 1.00 80.06 598 LEU A O 1
ATOM 4756 N N . GLN A 1 599 ? 32.832 -22.668 -49.056 1.00 79.12 599 GLN A N 1
ATOM 4757 C CA . GLN A 1 599 ? 34.028 -23.509 -48.956 1.00 79.12 599 GLN A CA 1
ATOM 4758 C C . GLN A 1 599 ? 34.638 -23.425 -47.552 1.00 79.12 599 GLN A C 1
ATOM 4760 O O . GLN A 1 599 ? 34.915 -22.335 -47.060 1.00 79.12 599 GLN A O 1
ATOM 4765 N N . ALA A 1 600 ? 34.864 -24.579 -46.926 1.00 71.75 600 ALA A N 1
ATOM 4766 C CA . ALA A 1 600 ? 35.507 -24.672 -45.621 1.00 71.75 600 ALA A CA 1
ATOM 4767 C C . ALA A 1 600 ? 37.000 -25.023 -45.729 1.00 71.75 600 ALA A C 1
ATOM 4769 O O . ALA A 1 600 ? 37.424 -25.559 -46.758 1.00 71.75 600 ALA A O 1
ATOM 4770 N N . PRO A 1 601 ? 37.796 -24.764 -44.675 1.00 71.56 601 PRO A N 1
ATOM 4771 C CA . PRO A 1 601 ? 39.202 -25.162 -44.617 1.00 71.56 601 PRO A CA 1
ATOM 4772 C C . PRO A 1 601 ? 39.384 -26.684 -44.743 1.00 71.56 601 PRO A C 1
ATOM 4774 O O . PRO A 1 601 ? 38.587 -27.461 -44.217 1.00 71.56 601 PRO A O 1
ATOM 4777 N N . GLU A 1 602 ? 40.447 -27.134 -45.422 1.00 72.56 602 GLU A N 1
ATOM 4778 C CA . GLU A 1 602 ? 40.698 -28.573 -45.632 1.00 72.56 602 GLU A CA 1
ATOM 4779 C C . GLU A 1 602 ? 41.145 -29.307 -44.354 1.00 72.56 602 GLU A C 1
ATOM 4781 O O . GLU A 1 602 ? 40.889 -30.501 -44.191 1.00 72.56 602 GLU A O 1
ATOM 4786 N N . HIS A 1 603 ? 41.793 -28.595 -43.430 1.00 73.69 603 HIS A N 1
ATOM 4787 C CA . HIS A 1 603 ? 42.265 -29.110 -42.145 1.00 73.69 603 HIS A CA 1
ATOM 4788 C C . HIS A 1 603 ? 41.327 -28.705 -40.997 1.00 73.69 603 HIS A C 1
ATOM 4790 O O . HIS A 1 603 ? 40.502 -27.806 -41.131 1.00 73.69 603 HIS A O 1
ATOM 4796 N N . HIS A 1 604 ? 41.431 -29.392 -39.854 1.00 74.38 604 HIS A N 1
ATOM 4797 C CA . HIS A 1 604 ? 40.645 -29.044 -38.669 1.00 74.38 604 HIS A CA 1
ATOM 4798 C C . HIS A 1 604 ? 41.009 -27.631 -38.186 1.00 74.38 604 HIS A C 1
ATOM 4800 O O . HIS A 1 604 ? 42.166 -27.373 -37.856 1.00 74.38 604 HIS A O 1
ATOM 4806 N N . CYS A 1 605 ? 40.012 -26.753 -38.104 1.00 70.56 605 CYS A N 1
ATOM 4807 C CA . CYS A 1 605 ? 40.110 -25.459 -37.435 1.00 70.56 605 CYS A CA 1
ATOM 4808 C C . CYS A 1 605 ? 39.464 -25.554 -36.048 1.00 70.56 605 CYS A C 1
ATOM 4810 O O . CYS A 1 605 ? 38.477 -26.288 -35.917 1.00 70.56 605 CYS A O 1
ATOM 4812 N N . PRO A 1 606 ? 39.958 -24.820 -35.030 1.00 70.88 606 PRO A N 1
ATOM 4813 C CA . PRO A 1 606 ? 39.364 -24.861 -33.705 1.00 70.88 606 PRO A CA 1
ATOM 4814 C C . PRO A 1 606 ? 37.893 -24.475 -33.774 1.00 70.88 606 PRO A C 1
ATOM 4816 O O . PRO A 1 606 ? 37.517 -23.355 -34.127 1.00 70.88 606 PRO A O 1
ATOM 4819 N N . THR A 1 607 ? 37.057 -25.455 -33.476 1.00 68.50 607 THR A N 1
ATOM 4820 C CA . THR A 1 607 ? 35.622 -25.393 -33.701 1.00 68.50 607 THR A CA 1
ATOM 4821 C C . THR A 1 607 ? 34.932 -25.505 -32.361 1.00 68.50 607 THR A C 1
ATOM 4823 O O . THR A 1 607 ? 35.239 -26.387 -31.560 1.00 68.50 607 THR A O 1
ATOM 4826 N N . ALA A 1 608 ? 33.984 -24.612 -32.119 1.00 62.56 608 ALA A N 1
ATOM 4827 C CA . ALA A 1 608 ? 33.102 -24.720 -30.977 1.00 62.56 608 ALA A CA 1
ATOM 4828 C C . ALA A 1 608 ? 31.742 -25.236 -31.445 1.00 62.56 608 ALA A C 1
ATOM 4830 O O . ALA A 1 608 ? 31.260 -24.871 -32.518 1.00 62.56 608 ALA A O 1
ATOM 4831 N N . VAL A 1 609 ? 31.135 -26.112 -30.649 1.00 61.41 609 VAL A N 1
ATOM 4832 C CA . VAL A 1 609 ? 29.816 -26.663 -30.954 1.00 61.41 609 VAL A CA 1
ATOM 4833 C C . VAL A 1 609 ? 28.791 -25.875 -30.155 1.00 61.41 609 VAL A C 1
ATOM 4835 O O . VAL A 1 609 ? 28.792 -25.909 -28.926 1.00 61.41 609 VAL A O 1
ATOM 4838 N N . CYS A 1 610 ? 27.913 -25.162 -30.853 1.00 57.84 610 CYS A N 1
ATOM 4839 C CA . CYS A 1 610 ? 26.745 -24.561 -30.226 1.00 57.84 610 CYS A CA 1
ATOM 4840 C C . CYS A 1 610 ? 25.713 -25.651 -29.937 1.00 57.84 610 CYS A C 1
ATOM 4842 O O . CYS A 1 610 ? 25.427 -26.502 -30.781 1.00 57.84 610 CYS A O 1
ATOM 4844 N N . PHE A 1 611 ? 25.138 -25.606 -28.747 1.00 58.28 611 PHE A N 1
ATOM 4845 C CA . PHE A 1 611 ? 23.984 -26.403 -28.374 1.00 58.28 611 PHE A CA 1
ATOM 4846 C C . PHE A 1 611 ? 22.990 -25.480 -27.685 1.00 58.28 611 PHE A C 1
ATOM 4848 O O . PHE A 1 611 ? 23.356 -24.447 -27.121 1.00 58.28 611 PHE A O 1
ATOM 4855 N N . SER A 1 612 ? 21.722 -25.840 -27.753 1.00 53.09 612 SER A N 1
ATOM 4856 C CA . SER A 1 612 ? 20.677 -25.078 -27.095 1.00 53.09 612 SER A CA 1
ATOM 4857 C C . SER A 1 612 ? 20.829 -25.220 -25.586 1.00 53.09 612 SER A C 1
ATOM 4859 O O . SER A 1 612 ? 20.896 -26.331 -25.063 1.00 53.09 612 SER A O 1
ATOM 4861 N N . VAL A 1 613 ? 20.873 -24.092 -24.884 1.00 44.44 613 VAL A N 1
ATOM 4862 C CA . VAL A 1 613 ? 20.811 -24.058 -23.424 1.00 44.44 613 VAL A CA 1
ATOM 4863 C C . VAL A 1 613 ? 19.413 -23.608 -23.044 1.00 44.44 613 VAL A C 1
ATOM 4865 O O . VAL A 1 613 ? 19.034 -22.466 -23.291 1.00 44.44 613 VAL A O 1
ATOM 4868 N N . GLU A 1 614 ? 18.653 -24.505 -22.432 1.00 45.78 614 GLU A N 1
ATOM 4869 C CA . GLU A 1 614 ? 17.440 -24.139 -21.713 1.00 45.78 614 GLU A CA 1
ATOM 4870 C C . GLU A 1 614 ? 17.874 -23.594 -20.346 1.00 45.78 614 GLU A C 1
ATOM 4872 O O . GLU A 1 614 ? 18.436 -24.324 -19.531 1.00 45.78 614 GLU A O 1
ATOM 4877 N N . GLN A 1 615 ? 17.714 -22.288 -20.117 1.00 38.22 615 GLN A N 1
ATOM 4878 C CA . GLN A 1 615 ? 17.843 -21.725 -18.775 1.00 38.22 615 GLN A CA 1
ATOM 4879 C C . GLN A 1 615 ? 16.498 -21.903 -18.064 1.00 38.22 615 GLN A C 1
ATOM 4881 O O . GLN A 1 615 ? 15.541 -21.231 -18.448 1.00 38.22 615 GLN A O 1
ATOM 4886 N N . PRO A 1 616 ? 16.390 -22.778 -17.048 1.00 37.31 616 PRO A N 1
ATOM 4887 C CA . PRO A 1 616 ? 15.238 -22.755 -16.164 1.00 37.31 616 PRO A CA 1
ATOM 4888 C C . PRO A 1 616 ? 15.299 -21.441 -15.381 1.00 37.31 616 PRO A C 1
ATOM 4890 O O . PRO A 1 616 ? 16.292 -21.148 -14.710 1.00 37.31 616 PRO A O 1
ATOM 4893 N N . ASP A 1 617 ? 14.272 -20.608 -15.523 1.00 33.31 617 ASP A N 1
ATOM 4894 C CA . ASP A 1 617 ? 14.150 -19.302 -14.875 1.00 33.31 617 ASP A CA 1
ATOM 4895 C C . ASP A 1 617 ? 14.029 -19.455 -13.346 1.00 33.31 617 ASP A C 1
ATOM 4897 O O . ASP A 1 617 ? 12.947 -19.266 -12.780 1.00 33.31 617 ASP A O 1
ATOM 4901 N N . LYS A 1 618 ? 15.121 -19.802 -12.638 1.00 35.16 618 LYS A N 1
ATOM 4902 C CA . LYS A 1 618 ? 15.124 -19.771 -11.170 1.00 35.16 618 LYS A CA 1
ATOM 4903 C C . LYS A 1 618 ? 16.478 -19.770 -10.446 1.00 35.16 618 LYS A C 1
ATOM 4905 O O . LYS A 1 618 ? 16.966 -20.777 -9.950 1.00 35.16 618 LYS A O 1
ATOM 4910 N N . ALA A 1 619 ? 17.000 -18.563 -10.227 1.00 27.17 619 ALA A N 1
ATOM 4911 C CA . ALA A 1 619 ? 17.687 -18.191 -8.988 1.00 27.17 619 ALA A CA 1
ATOM 4912 C C . ALA A 1 619 ? 17.336 -16.723 -8.667 1.00 27.17 619 ALA A C 1
ATOM 4914 O O . ALA A 1 619 ? 17.608 -15.845 -9.491 1.00 27.17 619 ALA A O 1
ATOM 4915 N N . PRO A 1 620 ? 16.700 -16.414 -7.522 1.00 38.47 620 PRO A N 1
ATOM 4916 C CA . PRO A 1 620 ? 16.376 -15.046 -7.154 1.00 38.47 620 PRO A CA 1
ATOM 4917 C C . PRO A 1 620 ? 17.609 -14.425 -6.500 1.00 38.47 620 PRO A C 1
ATOM 4919 O O . PRO A 1 620 ? 17.794 -14.583 -5.305 1.00 38.47 620 PRO A O 1
ATOM 4922 N N . ASP A 1 621 ? 18.488 -13.826 -7.302 1.00 33.06 621 ASP A N 1
ATOM 4923 C CA . ASP A 1 621 ? 19.366 -12.700 -6.937 1.00 33.06 621 ASP A CA 1
ATOM 4924 C C . ASP A 1 621 ? 20.431 -12.532 -8.026 1.00 33.06 621 ASP A C 1
ATOM 4926 O O . ASP A 1 621 ? 21.551 -12.990 -7.872 1.00 33.06 621 ASP A O 1
ATOM 4930 N N . PHE A 1 622 ? 20.078 -11.901 -9.150 1.00 28.19 622 PHE A N 1
ATOM 4931 C CA . PHE A 1 622 ? 20.986 -11.099 -9.987 1.00 28.19 622 PHE A CA 1
ATOM 4932 C C . PHE A 1 622 ? 20.139 -10.366 -11.038 1.00 28.19 622 PHE A C 1
ATOM 4934 O O . PHE A 1 622 ? 19.932 -10.830 -12.156 1.00 28.19 622 PHE A O 1
ATOM 4941 N N . CYS A 1 623 ? 19.629 -9.188 -10.678 1.00 31.59 623 CYS A N 1
ATOM 4942 C CA . CYS A 1 623 ? 19.160 -8.224 -11.669 1.00 31.59 623 CYS A CA 1
ATOM 4943 C C . CYS A 1 623 ? 20.378 -7.646 -12.393 1.00 31.59 623 CYS A C 1
ATOM 4945 O O . CYS A 1 623 ? 21.082 -6.828 -11.815 1.00 31.59 623 CYS A O 1
ATOM 4947 N N . ASN A 1 624 ? 20.599 -8.048 -13.643 1.00 25.16 624 ASN A N 1
ATOM 4948 C CA . ASN A 1 624 ? 21.226 -7.230 -14.681 1.00 25.16 624 ASN A CA 1
ATOM 4949 C C . ASN A 1 624 ? 20.655 -7.700 -16.021 1.00 25.16 624 ASN A C 1
ATOM 4951 O O . ASN A 1 624 ? 20.890 -8.832 -16.432 1.00 25.16 624 ASN A O 1
ATOM 4955 N N . GLY A 1 625 ? 19.854 -6.854 -16.668 1.00 40.38 625 GLY A N 1
ATOM 4956 C CA . GLY A 1 625 ? 19.179 -7.207 -17.913 1.00 40.38 625 GLY A CA 1
ATOM 4957 C C . GLY A 1 625 ? 20.161 -7.505 -19.038 1.00 40.38 625 GLY A C 1
ATOM 4958 O O . GLY A 1 625 ? 20.943 -6.633 -19.391 1.00 40.38 625 GLY A O 1
ATOM 4959 N N . TRP A 1 626 ? 20.066 -8.698 -19.622 1.00 25.88 626 TRP A N 1
ATOM 4960 C CA . TRP A 1 626 ? 20.656 -9.067 -20.908 1.00 25.88 626 TRP A CA 1
ATOM 4961 C C . TRP A 1 626 ? 19.752 -10.124 -21.553 1.00 25.88 626 TRP A C 1
ATOM 4963 O O . TRP A 1 626 ? 19.171 -10.948 -20.849 1.00 25.88 626 TRP A O 1
ATOM 4973 N N . GLY A 1 627 ? 19.573 -10.053 -22.874 1.00 27.30 627 GLY A N 1
ATOM 4974 C CA . GLY A 1 627 ? 18.824 -11.051 -23.642 1.00 27.30 627 GLY A CA 1
ATOM 4975 C C . GLY A 1 627 ? 19.462 -12.443 -23.580 1.00 27.30 627 GLY A C 1
ATOM 4976 O O . GLY A 1 627 ? 20.508 -12.619 -22.957 1.00 27.30 627 GLY A O 1
ATOM 4977 N N . PHE A 1 628 ? 18.833 -13.416 -24.248 1.00 29.16 628 PHE A N 1
ATOM 4978 C CA . PHE A 1 628 ? 19.383 -14.758 -24.463 1.00 29.16 628 PHE A CA 1
ATOM 4979 C C . PHE A 1 628 ? 20.894 -14.695 -24.728 1.00 29.16 628 PHE A C 1
ATOM 4981 O O . PHE A 1 628 ? 21.347 -14.073 -25.689 1.00 29.16 628 PHE A O 1
ATOM 4988 N N . VAL A 1 629 ? 21.677 -15.333 -23.861 1.00 30.72 629 VAL A N 1
ATOM 4989 C CA . VAL A 1 629 ? 23.101 -15.551 -24.099 1.00 30.72 629 VAL A CA 1
ATOM 4990 C C . VAL A 1 629 ? 23.212 -16.871 -24.844 1.00 30.72 629 VAL A C 1
ATOM 4992 O O . VAL A 1 629 ? 22.970 -17.928 -24.263 1.00 30.72 629 VAL A O 1
ATOM 4995 N N . ALA A 1 630 ? 23.614 -16.829 -26.114 1.00 31.69 630 ALA A N 1
ATOM 4996 C CA . ALA A 1 630 ? 24.181 -18.001 -26.763 1.00 31.69 630 ALA A CA 1
ATOM 4997 C C . ALA A 1 630 ? 25.413 -18.424 -25.949 1.00 31.69 630 ALA A C 1
ATOM 4999 O O . ALA A 1 630 ? 26.451 -17.758 -25.971 1.00 31.69 630 ALA A O 1
ATOM 5000 N N . ARG A 1 631 ? 25.301 -19.499 -25.166 1.00 32.69 631 ARG A N 1
ATOM 5001 C CA . ARG A 1 631 ? 26.473 -20.114 -24.547 1.00 32.69 631 ARG A CA 1
ATOM 5002 C C . ARG A 1 631 ? 27.103 -21.031 -25.580 1.00 32.69 631 ARG A C 1
ATOM 5004 O O . ARG A 1 631 ? 26.645 -22.141 -25.810 1.00 32.69 631 ARG A O 1
ATOM 5011 N N . ILE A 1 632 ? 28.192 -20.566 -26.170 1.00 31.89 632 ILE A N 1
ATOM 5012 C CA . ILE A 1 632 ? 29.205 -21.469 -26.697 1.00 31.89 632 ILE A CA 1
ATOM 5013 C C . ILE A 1 632 ? 29.850 -22.104 -25.456 1.00 31.89 632 ILE A C 1
ATOM 5015 O O . ILE A 1 632 ? 30.539 -21.400 -24.712 1.00 31.89 632 ILE A O 1
ATOM 5019 N N . GLU A 1 633 ? 29.635 -23.394 -25.170 1.00 28.34 633 GLU A N 1
ATOM 5020 C CA . GLU A 1 633 ? 30.625 -24.068 -24.323 1.00 28.34 633 GLU A CA 1
ATOM 5021 C C . GLU A 1 633 ? 31.905 -24.163 -25.140 1.00 28.34 633 GLU A C 1
ATOM 5023 O O . GLU A 1 633 ? 32.105 -25.082 -25.926 1.00 28.34 633 GLU A O 1
ATOM 5028 N N . ASN A 1 634 ? 32.816 -23.233 -24.898 1.00 31.94 634 ASN A N 1
ATOM 5029 C CA . ASN A 1 634 ? 34.180 -23.680 -24.750 1.00 31.94 634 ASN A CA 1
ATOM 5030 C C . ASN A 1 634 ? 34.255 -24.275 -23.343 1.00 31.94 634 ASN A C 1
ATOM 5032 O O . ASN A 1 634 ? 34.206 -23.545 -22.352 1.00 31.94 634 ASN A O 1
ATOM 5036 N N . GLN A 1 635 ? 34.417 -25.594 -23.234 1.00 29.92 635 GLN A N 1
ATOM 5037 C CA . GLN A 1 635 ? 35.313 -26.083 -22.190 1.00 29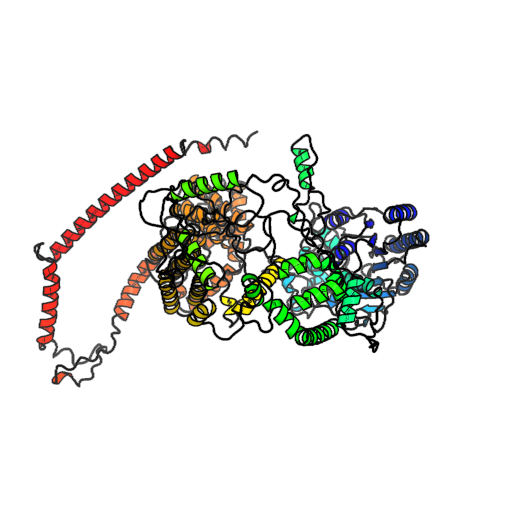.92 635 GLN A CA 1
ATOM 5038 C C . GLN A 1 635 ? 36.650 -25.417 -22.498 1.00 29.92 635 GLN A C 1
ATOM 5040 O O . GLN A 1 635 ? 37.327 -25.800 -23.449 1.00 29.92 635 GLN A O 1
ATOM 5045 N N . THR A 1 636 ? 36.941 -24.302 -21.832 1.00 32.28 636 THR A N 1
ATOM 5046 C CA . THR A 1 636 ? 38.054 -23.459 -22.244 1.00 32.28 636 THR A CA 1
ATOM 5047 C C . THR A 1 636 ? 39.370 -24.094 -21.824 1.00 32.28 636 THR A C 1
ATOM 5049 O O . THR A 1 636 ? 39.905 -23.854 -20.748 1.00 32.28 636 THR A O 1
ATOM 5052 N N . PHE A 1 637 ? 39.876 -24.931 -22.712 1.00 34.22 637 PHE A N 1
ATOM 5053 C CA . PHE A 1 637 ? 41.290 -25.135 -22.932 1.00 34.22 637 PHE A CA 1
ATOM 5054 C C . PHE A 1 637 ? 41.806 -23.833 -23.578 1.00 34.22 637 PHE A C 1
ATOM 5056 O O . PHE A 1 637 ? 41.231 -23.363 -24.556 1.00 34.22 637 PHE A O 1
ATOM 5063 N N . TYR A 1 638 ? 42.773 -23.149 -22.966 1.00 36.44 638 TYR A N 1
ATOM 5064 C CA . TYR A 1 638 ? 43.259 -21.843 -23.449 1.00 36.44 638 TYR A CA 1
ATOM 5065 C C . TYR A 1 638 ? 44.586 -21.987 -24.175 1.00 36.44 638 TYR A C 1
ATOM 5067 O O . TYR A 1 638 ? 45.316 -22.909 -23.863 1.00 36.44 638 TYR A O 1
ATOM 5075 N N . ALA A 1 639 ? 44.905 -21.062 -25.081 1.00 34.97 639 ALA A N 1
ATOM 5076 C CA . ALA A 1 639 ? 46.249 -20.851 -25.605 1.00 34.97 639 ALA A CA 1
ATOM 5077 C C . ALA A 1 639 ? 46.454 -19.457 -26.211 1.00 34.97 639 ALA A C 1
ATOM 5079 O O . ALA A 1 639 ? 45.478 -18.771 -26.502 1.00 34.97 639 ALA A O 1
ATOM 5080 N N . MET A 1 640 ? 47.715 -19.003 -26.290 1.00 29.41 640 MET A N 1
ATOM 5081 C CA . MET A 1 640 ? 48.108 -17.594 -26.491 1.00 29.41 640 MET A CA 1
ATOM 5082 C C . MET A 1 640 ? 48.492 -17.221 -27.929 1.00 29.41 640 MET A C 1
ATOM 5084 O O . MET A 1 640 ? 49.593 -17.577 -28.349 1.00 29.41 640 MET A O 1
ATOM 5088 N N . GLY A 1 641 ? 47.660 -16.440 -28.638 1.00 41.59 641 GLY A N 1
ATOM 5089 C CA . GLY A 1 641 ? 47.989 -15.824 -29.943 1.00 41.59 641 GLY A CA 1
ATOM 5090 C C . GLY A 1 641 ? 47.189 -16.307 -31.176 1.00 41.59 641 GLY A C 1
ATOM 5091 O O . GLY A 1 641 ? 47.505 -17.325 -31.776 1.00 41.59 641 GLY A O 1
ATOM 5092 N N . GLU A 1 642 ? 46.229 -15.481 -31.602 1.00 32.47 642 GLU A N 1
ATOM 5093 C CA . GLU A 1 642 ? 45.389 -15.558 -32.819 1.00 32.47 642 GLU A CA 1
ATOM 5094 C C . GLU A 1 642 ? 44.045 -16.317 -32.766 1.00 32.47 642 GLU A C 1
ATOM 5096 O O . GLU A 1 642 ? 43.819 -17.266 -32.011 1.00 32.47 642 GLU A O 1
ATOM 5101 N N . VAL A 1 643 ? 43.111 -15.769 -33.559 1.00 29.53 643 VAL A N 1
ATOM 5102 C CA . VAL A 1 643 ? 41.650 -15.954 -33.539 1.00 29.53 643 VAL A CA 1
ATOM 5103 C C . VAL A 1 643 ? 41.244 -17.151 -34.415 1.00 29.53 643 VAL A C 1
ATOM 5105 O O . VAL A 1 643 ? 41.526 -17.127 -35.613 1.00 29.53 643 VAL A O 1
ATOM 5108 N N . PRO A 1 644 ? 40.547 -18.180 -33.893 1.00 30.80 644 PRO A N 1
ATOM 5109 C CA . PRO A 1 644 ? 40.024 -19.255 -34.734 1.00 30.80 644 PRO A CA 1
ATOM 5110 C C . PRO A 1 644 ? 38.825 -18.801 -35.579 1.00 30.80 644 PRO A C 1
ATOM 5112 O O . PRO A 1 644 ? 37.906 -18.164 -35.069 1.00 30.80 644 PRO A O 1
ATOM 5115 N N . GLN A 1 645 ? 38.796 -19.182 -36.858 1.00 28.31 645 GLN A N 1
ATOM 5116 C CA . GLN A 1 645 ? 37.607 -19.071 -37.711 1.00 28.31 645 GLN A CA 1
ATOM 5117 C C . GLN A 1 645 ? 36.605 -20.184 -37.354 1.00 28.31 645 GLN A C 1
ATOM 5119 O O . GLN A 1 645 ? 36.960 -21.363 -37.363 1.00 28.31 645 GLN A O 1
ATOM 5124 N N . HIS A 1 646 ? 35.360 -19.823 -37.026 1.00 31.03 646 HIS A N 1
ATOM 5125 C CA . HIS A 1 646 ? 34.320 -20.754 -36.568 1.00 31.03 646 HIS A CA 1
ATOM 5126 C C . HIS A 1 646 ? 33.354 -21.155 -37.701 1.00 31.03 646 HIS A C 1
ATOM 5128 O O . HIS A 1 646 ? 32.889 -20.302 -38.449 1.00 31.03 646 HIS A O 1
ATOM 5134 N N . VAL A 1 647 ? 33.004 -22.446 -37.790 1.00 27.75 647 VAL A N 1
ATOM 5135 C CA . VAL A 1 647 ? 31.988 -23.003 -38.710 1.00 27.75 647 VAL A CA 1
ATOM 5136 C C . VAL A 1 647 ? 30.902 -23.725 -37.897 1.00 27.75 647 VAL A C 1
ATOM 5138 O O . VAL A 1 647 ? 31.230 -24.534 -37.032 1.00 27.75 647 VAL A O 1
ATOM 5141 N N . VAL A 1 648 ? 29.617 -23.461 -38.177 1.00 27.52 648 VAL A N 1
ATOM 5142 C CA . VAL A 1 648 ? 28.442 -24.025 -37.468 1.00 27.52 648 VAL A CA 1
ATOM 5143 C C . VAL A 1 648 ? 27.657 -24.987 -38.382 1.00 27.52 648 VAL A C 1
ATOM 5145 O O . VAL A 1 648 ? 27.380 -24.639 -39.528 1.00 27.52 648 VAL A O 1
ATOM 5148 N N . ALA A 1 649 ? 27.257 -26.172 -37.889 1.00 25.95 649 ALA A N 1
ATOM 5149 C CA . ALA A 1 649 ? 26.427 -27.148 -38.624 1.00 25.95 649 ALA A CA 1
ATOM 5150 C C . ALA A 1 649 ? 25.409 -27.888 -37.719 1.00 25.95 649 ALA A C 1
ATOM 5152 O O . ALA A 1 649 ? 25.712 -28.159 -36.559 1.00 25.95 649 ALA A O 1
ATOM 5153 N N . ALA A 1 650 ? 24.224 -28.251 -38.249 1.00 25.69 650 ALA A N 1
ATOM 5154 C CA . ALA A 1 650 ? 23.131 -28.942 -37.530 1.00 25.69 650 ALA A CA 1
ATOM 5155 C C . ALA A 1 650 ? 22.515 -30.118 -38.338 1.00 25.69 650 ALA A C 1
ATOM 5157 O O . ALA A 1 650 ? 22.397 -30.025 -39.558 1.00 25.69 650 ALA A O 1
ATOM 5158 N N . PHE A 1 651 ? 22.076 -31.204 -37.670 1.00 25.16 651 PHE A N 1
ATOM 5159 C CA . PHE A 1 651 ? 21.481 -32.421 -38.279 1.00 25.16 651 PHE A CA 1
ATOM 5160 C C . PHE A 1 651 ? 20.235 -32.928 -37.520 1.00 25.16 651 PHE A C 1
ATOM 5162 O O . PHE A 1 651 ? 20.104 -32.669 -36.328 1.00 25.16 651 PHE A O 1
ATOM 5169 N N . GLY A 1 652 ? 19.360 -33.732 -38.159 1.00 25.14 652 GLY A N 1
ATOM 5170 C CA . GLY A 1 652 ? 18.266 -34.440 -37.462 1.00 25.14 652 GLY A CA 1
ATOM 5171 C C . GLY A 1 652 ? 17.610 -35.623 -38.202 1.00 25.14 652 GLY A C 1
ATOM 5172 O O . GLY A 1 652 ? 17.517 -35.582 -39.424 1.00 25.14 652 GLY A O 1
ATOM 5173 N N . HIS A 1 653 ? 17.100 -36.636 -37.458 1.00 25.67 653 HIS A N 1
ATOM 5174 C CA . HIS A 1 653 ? 15.807 -37.337 -37.702 1.00 25.67 653 HIS A CA 1
ATOM 5175 C C . HIS A 1 653 ? 15.333 -38.358 -36.609 1.00 25.67 653 HIS A C 1
ATOM 5177 O O . HIS A 1 653 ? 16.048 -38.625 -35.654 1.00 25.67 653 HIS A O 1
ATOM 5183 N N . ARG A 1 654 ? 14.066 -38.836 -36.773 1.00 24.83 654 ARG A N 1
ATOM 5184 C CA . ARG A 1 654 ? 13.060 -39.569 -35.912 1.00 24.83 654 ARG A CA 1
ATOM 5185 C C . ARG A 1 654 ? 13.401 -41.044 -35.544 1.00 24.83 654 ARG A C 1
ATOM 5187 O O . ARG A 1 654 ? 14.236 -41.609 -36.225 1.00 24.83 654 ARG A O 1
ATOM 5194 N N . LYS A 1 655 ? 12.734 -41.824 -34.654 1.00 28.27 655 LYS A N 1
ATOM 5195 C CA . LYS A 1 655 ? 11.583 -41.778 -33.693 1.00 28.27 655 LYS A CA 1
ATOM 5196 C C . LYS A 1 655 ? 11.745 -43.004 -32.747 1.00 28.27 655 LYS A C 1
ATOM 5198 O O . LYS A 1 655 ? 12.162 -44.048 -33.235 1.00 28.27 655 LYS A O 1
ATOM 5203 N N . GLY A 1 656 ? 11.273 -42.952 -31.499 1.00 25.05 656 GLY A N 1
ATOM 5204 C CA . GLY A 1 656 ? 11.041 -44.141 -30.653 1.00 25.05 656 GLY A CA 1
ATOM 5205 C C . GLY A 1 656 ? 10.433 -43.761 -29.297 1.00 25.05 656 GLY A C 1
ATOM 5206 O O . GLY A 1 656 ? 10.874 -42.783 -28.712 1.00 25.05 656 GLY A O 1
ATOM 5207 N N . ALA A 1 657 ? 9.380 -44.459 -28.867 1.00 31.20 657 ALA A N 1
ATOM 5208 C CA . ALA A 1 657 ? 8.513 -44.141 -27.722 1.00 31.20 657 ALA A CA 1
ATOM 5209 C C . ALA A 1 657 ? 8.829 -44.991 -26.473 1.00 31.20 657 ALA A C 1
ATOM 5211 O O . ALA A 1 657 ? 9.340 -46.093 -26.647 1.00 31.20 657 ALA A O 1
ATOM 5212 N N . SER A 1 658 ? 8.475 -44.481 -25.278 1.00 27.09 658 SER A N 1
ATOM 5213 C CA . SER A 1 658 ? 8.213 -45.160 -23.975 1.00 27.09 658 SER A CA 1
ATOM 5214 C C . SER A 1 658 ? 8.591 -44.165 -22.859 1.00 27.09 658 SER A C 1
ATOM 5216 O O . SER A 1 658 ? 9.745 -43.761 -22.805 1.00 27.09 658 SER A O 1
ATOM 5218 N N . GLU A 1 659 ? 7.677 -43.497 -22.149 1.00 32.44 659 GLU A N 1
ATOM 5219 C CA . GLU A 1 659 ? 6.708 -43.914 -21.107 1.00 32.44 659 GLU A CA 1
ATOM 5220 C C . GLU A 1 659 ? 7.201 -43.583 -19.681 1.00 32.44 659 GLU A C 1
ATOM 5222 O O . GLU A 1 659 ? 8.275 -44.002 -19.267 1.00 32.44 659 GLU A O 1
ATOM 5227 N N . THR A 1 660 ? 6.331 -42.848 -18.969 1.00 26.67 660 THR A N 1
ATOM 5228 C CA . THR A 1 660 ? 6.229 -42.596 -17.512 1.00 26.67 660 THR A CA 1
ATOM 5229 C C . THR A 1 660 ? 7.324 -41.790 -16.797 1.00 26.67 660 THR A C 1
ATOM 5231 O O . THR A 1 660 ? 8.451 -42.239 -16.648 1.00 26.67 660 THR A O 1
ATOM 5234 N N . LEU A 1 661 ? 6.923 -40.615 -16.288 1.00 27.05 661 LEU A N 1
ATOM 5235 C CA . LEU A 1 661 ? 7.664 -39.766 -15.341 1.00 27.05 661 LEU A CA 1
ATOM 5236 C C . LEU A 1 661 ? 7.261 -40.125 -13.897 1.00 27.05 661 LEU A C 1
ATOM 5238 O O . LEU A 1 661 ? 6.065 -40.326 -13.642 1.00 27.05 661 LEU A O 1
ATOM 5242 N N . THR A 1 662 ? 8.222 -40.200 -12.971 1.00 26.00 662 THR A N 1
ATOM 5243 C CA . THR A 1 662 ? 7.982 -40.425 -11.530 1.00 26.00 662 THR A CA 1
ATOM 5244 C C . THR A 1 662 ? 7.778 -39.088 -10.798 1.00 26.00 662 THR A C 1
ATOM 5246 O O . THR A 1 662 ? 8.051 -38.026 -11.356 1.00 26.00 662 THR A O 1
ATOM 5249 N N . PRO A 1 663 ? 7.243 -39.073 -9.560 1.00 25.62 663 PRO A N 1
ATOM 5250 C CA . PRO A 1 663 ? 6.957 -37.834 -8.827 1.00 25.62 663 PRO A CA 1
ATOM 5251 C C . PRO A 1 663 ? 8.164 -36.912 -8.577 1.00 25.62 663 PRO A C 1
ATOM 5253 O O . PRO A 1 663 ? 7.948 -35.739 -8.276 1.00 25.62 663 PRO A O 1
ATOM 5256 N N . GLU A 1 664 ? 9.403 -37.396 -8.722 1.00 32.12 664 GLU A N 1
ATOM 5257 C CA . GLU A 1 664 ? 10.613 -36.562 -8.674 1.00 32.12 664 GLU A CA 1
ATOM 5258 C C . GLU A 1 664 ? 10.852 -35.730 -9.952 1.00 32.12 664 GLU A C 1
ATOM 5260 O O . GLU A 1 664 ? 11.627 -34.779 -9.913 1.00 32.12 664 GLU A O 1
ATOM 5265 N N . ASP A 1 665 ? 10.148 -36.015 -11.055 1.00 31.11 665 ASP A N 1
ATOM 5266 C CA . ASP A 1 665 ? 10.283 -35.320 -12.347 1.00 31.11 665 ASP A CA 1
ATOM 5267 C C . ASP A 1 665 ? 9.363 -34.087 -12.499 1.00 31.11 665 ASP A C 1
ATOM 5269 O O . ASP A 1 665 ? 9.242 -33.509 -13.583 1.00 31.11 665 ASP A O 1
ATOM 5273 N N . ILE A 1 666 ? 8.667 -33.675 -11.434 1.00 28.75 666 ILE A N 1
ATOM 5274 C CA . ILE A 1 666 ? 7.833 -32.467 -11.436 1.00 28.75 666 ILE A CA 1
ATOM 5275 C C . ILE A 1 666 ? 8.516 -31.389 -10.593 1.00 28.75 666 ILE A C 1
ATOM 5277 O O . ILE A 1 666 ? 8.181 -31.184 -9.425 1.00 28.75 666 ILE A O 1
ATOM 5281 N N . GLU A 1 667 ? 9.431 -30.639 -11.209 1.00 25.06 667 GLU A N 1
ATOM 5282 C CA . GLU A 1 667 ? 9.833 -29.335 -10.680 1.00 25.06 667 GLU A CA 1
ATOM 5283 C C . GLU A 1 667 ? 8.672 -28.349 -10.858 1.00 25.06 667 GLU A C 1
ATOM 5285 O O . GLU A 1 667 ? 8.389 -27.829 -11.941 1.00 25.06 667 GLU A O 1
ATOM 5290 N N . VAL A 1 668 ? 7.935 -28.124 -9.769 1.00 24.72 668 VAL A N 1
ATOM 5291 C CA . VAL A 1 668 ? 6.919 -27.077 -9.714 1.00 24.72 668 VAL A CA 1
ATOM 5292 C C . VAL A 1 668 ? 7.603 -25.746 -9.496 1.00 24.72 668 VAL A C 1
ATOM 5294 O O . VAL A 1 668 ? 7.955 -25.352 -8.382 1.00 24.72 668 VAL A O 1
ATOM 5297 N N . ASP A 1 669 ? 7.693 -25.006 -10.584 1.00 24.48 669 ASP A N 1
ATOM 5298 C CA . ASP A 1 669 ? 8.077 -23.625 -10.533 1.00 24.48 669 ASP A CA 1
ATOM 5299 C C . ASP A 1 669 ? 6.929 -22.734 -10.026 1.00 24.48 669 ASP A C 1
ATOM 5301 O O . ASP A 1 669 ? 5.968 -22.468 -10.741 1.00 24.48 669 ASP A O 1
ATOM 5305 N N . TRP A 1 670 ? 7.066 -22.190 -8.805 1.00 26.05 670 TRP A N 1
ATOM 5306 C CA . TRP A 1 670 ? 6.236 -21.071 -8.332 1.00 26.05 670 TRP A CA 1
ATOM 5307 C C . TRP A 1 670 ? 6.332 -19.888 -9.312 1.00 26.05 670 TRP A C 1
ATOM 5309 O O . TRP A 1 670 ? 7.377 -19.238 -9.407 1.00 26.05 670 TRP A O 1
ATOM 5319 N N . LEU A 1 671 ? 5.255 -19.640 -10.058 1.00 23.47 671 LEU A N 1
ATOM 5320 C CA . LEU A 1 671 ? 5.043 -18.460 -10.894 1.00 23.47 671 LEU A CA 1
ATOM 5321 C C . LEU A 1 671 ? 4.128 -17.517 -10.112 1.00 23.47 671 LEU A C 1
ATOM 5323 O O . LEU A 1 671 ? 3.015 -17.887 -9.752 1.00 23.47 671 LEU A O 1
ATOM 5327 N N . GLY A 1 672 ? 4.635 -16.323 -9.815 1.00 24.83 672 GLY A N 1
ATOM 5328 C CA . GLY A 1 672 ? 4.053 -15.379 -8.867 1.00 24.83 672 GLY A CA 1
ATOM 5329 C C . GLY A 1 672 ? 2.558 -15.067 -9.026 1.00 24.83 672 GLY A C 1
ATOM 5330 O O . GLY A 1 672 ? 1.949 -15.195 -10.088 1.00 24.83 672 GLY A O 1
ATOM 5331 N N . GLY A 1 673 ? 1.986 -14.600 -7.916 1.00 25.22 673 GLY A N 1
ATOM 5332 C CA . GLY A 1 673 ? 0.564 -14.315 -7.761 1.00 25.22 673 GLY A CA 1
ATOM 5333 C C . GLY A 1 673 ? -0.022 -13.268 -8.721 1.00 25.22 673 GLY A C 1
ATOM 5334 O O . GLY A 1 673 ? 0.648 -12.408 -9.293 1.00 25.22 673 GLY A O 1
ATOM 5335 N N . TYR A 1 674 ? -1.345 -13.340 -8.873 1.00 27.02 674 TYR A N 1
ATOM 5336 C CA . TYR A 1 674 ? -2.156 -12.472 -9.728 1.00 27.02 674 TYR A CA 1
ATOM 5337 C C . TYR A 1 674 ? -2.147 -10.993 -9.304 1.00 27.02 674 TYR A C 1
ATOM 5339 O O . TYR A 1 674 ? -2.584 -10.641 -8.206 1.00 27.02 674 TYR A O 1
ATOM 5347 N N . TRP A 1 675 ? -1.821 -10.099 -10.240 1.00 33.62 675 TRP A N 1
ATOM 5348 C CA . TRP A 1 675 ? -1.979 -8.646 -10.085 1.00 33.62 675 TRP A CA 1
ATOM 5349 C C . TRP A 1 675 ? -3.395 -8.175 -10.473 1.00 33.62 675 TRP A C 1
ATOM 5351 O O . TRP A 1 675 ? -3.968 -8.640 -11.462 1.00 33.62 675 TRP A O 1
ATOM 5361 N N . LYS A 1 676 ? -3.968 -7.232 -9.706 1.00 39.50 676 LYS A N 1
ATOM 5362 C CA . LYS A 1 676 ? -5.296 -6.619 -9.941 1.00 39.50 676 LYS A CA 1
ATOM 5363 C C . LYS A 1 676 ? -5.191 -5.095 -10.057 1.00 39.50 676 LYS A C 1
ATOM 5365 O O . LYS A 1 676 ? -4.388 -4.481 -9.361 1.00 39.50 676 LYS A O 1
ATOM 5370 N N . LEU A 1 677 ? -6.048 -4.498 -10.888 1.00 34.00 677 LEU A N 1
ATOM 5371 C CA . LEU A 1 677 ? -6.209 -3.044 -11.029 1.00 34.00 677 LEU A CA 1
ATOM 5372 C C . LEU A 1 677 ? -7.257 -2.471 -10.044 1.00 34.00 677 LEU A C 1
ATOM 5374 O O . LEU A 1 677 ? -8.090 -3.232 -9.534 1.00 34.00 677 LEU A O 1
ATOM 5378 N N . PRO A 1 678 ? -7.250 -1.146 -9.780 1.00 34.50 678 PRO A N 1
ATOM 5379 C CA . PRO A 1 678 ? -8.266 -0.464 -8.973 1.00 34.50 678 PRO A CA 1
ATOM 5380 C C . PRO A 1 678 ? -9.682 -0.580 -9.565 1.00 34.50 678 PRO A C 1
ATOM 5382 O O . PRO A 1 678 ? -9.880 -0.583 -10.775 1.00 34.50 678 PRO A O 1
ATOM 5385 N N . SER A 1 679 ? -10.704 -0.614 -8.706 1.00 36.53 679 SER A N 1
ATOM 5386 C CA . SER A 1 679 ? -12.117 -0.790 -9.085 1.00 36.53 679 SER A CA 1
ATOM 5387 C C . SER A 1 679 ? -12.739 0.371 -9.878 1.00 36.53 679 SER A C 1
ATOM 5389 O O . SER A 1 679 ? -13.815 0.194 -10.449 1.00 36.53 679 SER A O 1
ATOM 5391 N N . ALA A 1 680 ? -12.096 1.542 -9.914 1.00 39.09 680 ALA A N 1
ATOM 5392 C CA . ALA A 1 680 ? -12.588 2.733 -10.616 1.00 39.09 680 ALA A CA 1
ATOM 5393 C C . ALA A 1 680 ? -12.578 2.583 -12.152 1.00 39.09 680 ALA A C 1
ATOM 5395 O O . ALA A 1 680 ? -13.431 3.164 -12.820 1.00 39.09 680 ALA A O 1
ATOM 5396 N N . ASP A 1 681 ? -11.712 1.718 -12.687 1.00 39.34 681 ASP A N 1
ATOM 5397 C CA . ASP A 1 681 ? -11.532 1.486 -14.131 1.00 39.34 681 ASP A CA 1
ATOM 5398 C C . ASP A 1 681 ? -12.570 0.494 -14.721 1.00 39.34 681 ASP A C 1
ATOM 5400 O O . ASP A 1 681 ? -12.568 0.107 -15.888 1.00 39.34 681 ASP A O 1
ATOM 5404 N N . MET A 1 682 ? -13.516 0.012 -13.908 1.00 37.16 682 MET A N 1
ATOM 5405 C CA . MET A 1 682 ? -14.431 -1.063 -14.315 1.00 37.16 682 MET A CA 1
ATOM 5406 C C . MET A 1 682 ? -15.595 -0.619 -15.215 1.00 37.16 682 MET A C 1
ATOM 5408 O O . MET A 1 682 ? -16.183 -1.458 -15.900 1.00 37.16 682 MET A O 1
ATOM 5412 N N . ASN A 1 683 ? -15.947 0.668 -15.205 1.00 40.94 683 ASN A N 1
ATOM 5413 C CA . ASN A 1 683 ? -17.101 1.211 -15.936 1.00 40.94 683 ASN A CA 1
ATOM 5414 C C . ASN A 1 683 ? -16.702 1.995 -1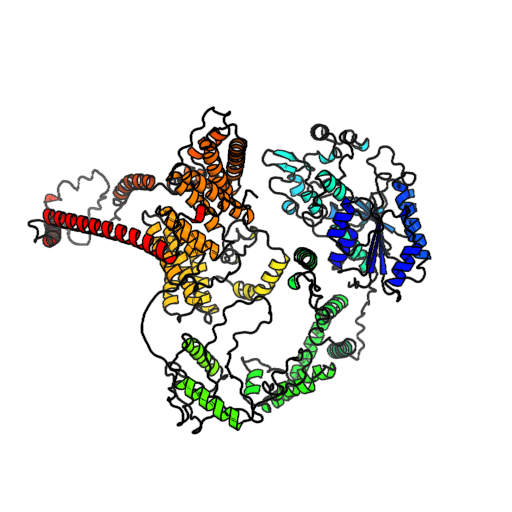7.193 1.00 40.94 683 ASN A C 1
ATOM 5416 O O . ASN A 1 683 ? -17.530 2.684 -17.788 1.00 40.94 683 ASN A O 1
ATOM 5420 N N . SER A 1 684 ? -15.441 1.902 -17.608 1.00 39.53 684 SER A N 1
ATOM 5421 C CA . SER A 1 684 ? -14.950 2.654 -18.751 1.00 39.53 684 SER A CA 1
ATOM 5422 C C . SER A 1 684 ? -15.391 2.062 -20.084 1.00 39.53 684 SER A C 1
ATOM 5424 O O . SER A 1 684 ? -15.434 0.846 -20.334 1.00 39.53 684 SER A O 1
ATOM 5426 N N . ASN A 1 685 ? -15.701 2.973 -20.998 1.00 38.94 685 ASN A N 1
ATOM 5427 C CA . ASN A 1 685 ? -16.046 2.656 -22.376 1.00 38.94 685 ASN A CA 1
ATOM 5428 C C . ASN A 1 685 ? -14.814 2.233 -23.198 1.00 38.94 685 ASN A C 1
ATOM 5430 O O . ASN A 1 685 ? -14.967 1.775 -24.328 1.00 38.94 685 ASN A O 1
ATOM 5434 N N . LEU A 1 686 ? -13.611 2.325 -22.623 1.00 37.81 686 LEU A N 1
ATOM 5435 C CA . LEU A 1 686 ? -12.343 2.036 -23.277 1.00 37.81 686 LEU A CA 1
ATOM 5436 C C . LEU A 1 686 ? -11.954 0.557 -23.109 1.00 37.81 686 LEU A C 1
ATOM 5438 O O . LEU A 1 686 ? -11.856 0.028 -22.004 1.00 37.81 686 LEU A O 1
ATOM 5442 N N . VAL A 1 687 ? -11.672 -0.115 -24.230 1.00 38.31 687 VAL A N 1
ATOM 5443 C CA . VAL A 1 687 ? -11.170 -1.507 -24.292 1.00 38.31 687 VAL A CA 1
ATOM 5444 C C . VAL A 1 687 ? -9.879 -1.694 -23.469 1.00 38.31 687 VAL A C 1
ATOM 5446 O O . VAL A 1 687 ? -9.663 -2.766 -22.899 1.00 38.31 687 VAL A O 1
ATOM 5449 N N . ARG A 1 688 ? -9.091 -0.614 -23.327 1.00 38.16 688 ARG A N 1
ATOM 5450 C CA . ARG A 1 688 ? -7.900 -0.460 -22.469 1.00 38.16 688 ARG A CA 1
ATOM 5451 C C . ARG A 1 688 ? -8.074 -1.024 -21.057 1.00 38.16 688 ARG A C 1
ATOM 5453 O O . ARG A 1 688 ? -7.153 -1.639 -20.534 1.00 38.16 688 ARG A O 1
ATOM 5460 N N . GLU A 1 689 ? -9.254 -0.864 -20.470 1.00 40.47 689 GLU A N 1
ATOM 5461 C CA . GLU A 1 689 ? -9.520 -1.234 -19.074 1.00 40.47 689 GLU A CA 1
ATOM 5462 C C . GLU A 1 689 ? -10.136 -2.644 -18.937 1.00 40.47 689 GLU A C 1
ATOM 5464 O O . GLU A 1 689 ? -10.277 -3.169 -17.837 1.00 40.47 689 GLU A O 1
ATOM 5469 N N . ARG A 1 690 ? -10.457 -3.311 -20.061 1.00 42.31 690 ARG A N 1
ATOM 5470 C CA . ARG A 1 690 ? -11.087 -4.651 -20.093 1.00 42.31 690 ARG A CA 1
ATOM 5471 C C . ARG A 1 690 ? -10.125 -5.789 -20.441 1.00 42.31 690 ARG A C 1
ATOM 5473 O O . ARG A 1 690 ? -10.433 -6.945 -20.153 1.00 42.31 690 ARG A O 1
ATOM 5480 N N . ILE A 1 691 ? -8.992 -5.487 -21.087 1.00 37.28 691 ILE A N 1
ATOM 5481 C CA . ILE A 1 691 ? -8.035 -6.494 -21.579 1.00 37.28 691 ILE A CA 1
ATOM 5482 C C . ILE A 1 691 ? -7.140 -7.042 -20.461 1.00 37.28 691 ILE A C 1
ATOM 5484 O O . ILE A 1 691 ? -6.675 -8.166 -20.596 1.00 37.28 691 ILE A O 1
ATOM 5488 N N . ILE A 1 692 ? -6.962 -6.353 -19.331 1.00 37.09 692 ILE A N 1
ATOM 5489 C CA . ILE A 1 692 ? -6.214 -6.848 -18.159 1.00 37.09 692 ILE A CA 1
ATOM 5490 C C . ILE A 1 692 ? -7.202 -7.548 -17.202 1.00 37.09 692 ILE A C 1
ATOM 5492 O O . ILE A 1 692 ? -8.355 -7.156 -17.089 1.00 37.09 692 ILE A O 1
ATOM 5496 N N . SER A 1 693 ? -6.797 -8.680 -16.617 1.00 34.72 693 SER A N 1
ATOM 5497 C CA . SER A 1 693 ? -7.682 -9.706 -16.025 1.00 34.72 693 SER A CA 1
ATOM 5498 C C . SER A 1 693 ? -8.780 -9.184 -15.076 1.00 34.72 693 SER A C 1
ATOM 5500 O O . SER A 1 693 ? -8.510 -8.440 -14.137 1.00 34.72 693 SER A O 1
ATOM 5502 N N . GLN A 1 694 ? -10.015 -9.670 -15.268 1.00 36.50 694 GLN A N 1
ATOM 5503 C CA . GLN A 1 694 ? -11.140 -9.497 -14.347 1.00 36.50 694 GLN A CA 1
ATOM 5504 C C . GLN A 1 694 ? -11.051 -10.480 -13.167 1.00 36.50 694 GLN A C 1
ATOM 5506 O O . GLN A 1 694 ? -11.411 -11.649 -13.299 1.00 36.50 694 GLN A O 1
ATOM 5511 N N . ALA A 1 695 ? -10.699 -9.992 -11.978 1.00 32.16 695 ALA A N 1
ATOM 5512 C CA . ALA A 1 695 ? -11.025 -10.665 -10.722 1.00 32.16 695 ALA A CA 1
ATOM 5513 C C . ALA A 1 695 ? -11.483 -9.633 -9.683 1.00 32.16 695 ALA A C 1
ATOM 5515 O O . ALA A 1 695 ? -10.728 -8.758 -9.268 1.00 32.16 695 ALA A O 1
ATOM 5516 N N . LYS A 1 696 ? -12.749 -9.740 -9.267 1.00 39.53 696 LYS A N 1
ATOM 5517 C CA . LYS A 1 696 ? -13.378 -8.864 -8.270 1.00 39.53 696 LYS A CA 1
ATOM 5518 C C . LYS A 1 696 ? -12.730 -9.105 -6.899 1.00 39.53 696 LYS A C 1
ATOM 5520 O O . LYS A 1 696 ? -12.654 -10.253 -6.481 1.00 39.53 696 LYS A O 1
ATOM 5525 N N . THR A 1 697 ? -12.252 -8.029 -6.261 1.00 36.97 697 THR A N 1
ATOM 5526 C CA . THR A 1 697 ? -12.015 -7.829 -4.808 1.00 36.97 697 THR A CA 1
ATOM 5527 C C . THR A 1 697 ? -11.524 -9.033 -3.979 1.00 36.97 697 THR A C 1
ATOM 5529 O O . THR A 1 697 ? -12.250 -10.011 -3.813 1.00 36.97 697 THR A O 1
ATOM 5532 N N . GLY A 1 698 ? -10.336 -8.932 -3.362 1.00 41.03 698 GLY A N 1
ATOM 5533 C CA . GLY A 1 698 ? -9.966 -9.819 -2.238 1.00 41.03 698 GLY A CA 1
ATOM 5534 C C . GLY A 1 698 ? -8.539 -10.371 -2.192 1.00 41.03 698 GLY A C 1
ATOM 5535 O O . GLY A 1 698 ? -8.348 -11.468 -1.686 1.00 41.03 698 GLY A O 1
ATOM 5536 N N . THR A 1 699 ? -7.547 -9.667 -2.733 1.00 35.50 699 THR A N 1
ATOM 5537 C CA . THR A 1 699 ? -6.129 -9.909 -2.393 1.00 35.50 699 THR A CA 1
ATOM 5538 C C . THR A 1 699 ? -5.595 -8.676 -1.670 1.00 35.50 699 THR A C 1
ATOM 5540 O O . THR A 1 699 ? -6.154 -7.589 -1.853 1.00 35.50 699 THR A O 1
ATOM 5543 N N . ALA A 1 700 ? -4.587 -8.854 -0.812 1.00 34.00 700 ALA A N 1
ATOM 5544 C CA . ALA A 1 700 ? -3.991 -7.770 -0.034 1.00 34.00 700 ALA A CA 1
ATOM 5545 C C . ALA A 1 700 ? -3.583 -6.587 -0.942 1.00 34.00 700 ALA A C 1
ATOM 5547 O O . ALA A 1 700 ? -3.149 -6.812 -2.076 1.00 34.00 700 ALA A O 1
ATOM 5548 N N . PRO A 1 701 ? -3.749 -5.329 -0.491 1.00 36.59 701 PRO A N 1
ATOM 5549 C CA . PRO A 1 701 ? -3.370 -4.166 -1.280 1.00 36.59 701 PRO A CA 1
ATOM 5550 C C . PRO A 1 701 ? -1.864 -4.182 -1.562 1.00 36.59 701 PRO A C 1
ATOM 5552 O O . PRO A 1 701 ? -1.043 -4.280 -0.651 1.00 36.59 701 PRO A O 1
ATOM 5555 N N . VAL A 1 702 ? -1.504 -4.065 -2.839 1.00 39.09 702 VAL A N 1
ATOM 5556 C CA . VAL A 1 702 ? -0.117 -3.860 -3.264 1.00 39.09 702 VAL A CA 1
ATOM 5557 C C . VAL A 1 702 ? 0.286 -2.443 -2.876 1.00 39.09 702 VAL A C 1
ATOM 5559 O O . VAL A 1 702 ? -0.448 -1.486 -3.136 1.00 39.09 702 VAL A O 1
ATOM 5562 N N . LYS A 1 703 ? 1.449 -2.300 -2.237 1.00 39.16 703 LYS A N 1
ATOM 5563 C CA . LYS A 1 703 ? 1.946 -0.990 -1.813 1.00 39.16 703 LYS A CA 1
ATOM 5564 C C . LYS A 1 703 ? 2.098 -0.071 -3.044 1.00 39.16 703 LYS A C 1
ATOM 5566 O O . LYS A 1 703 ? 2.632 -0.520 -4.059 1.00 39.16 703 LYS A O 1
ATOM 5571 N N . PRO A 1 704 ? 1.674 1.206 -2.985 1.00 40.94 704 PRO A N 1
ATOM 5572 C CA . PRO A 1 704 ? 1.657 2.106 -4.144 1.00 40.94 704 PRO A CA 1
ATOM 5573 C C . PRO A 1 704 ? 2.990 2.253 -4.891 1.00 40.94 704 PRO A C 1
ATOM 5575 O O . PRO A 1 704 ? 2.982 2.491 -6.097 1.00 40.94 704 PRO A O 1
ATOM 5578 N N . TYR A 1 705 ? 4.132 2.073 -4.219 1.00 40.69 705 TYR A N 1
ATOM 5579 C CA . TYR A 1 705 ? 5.443 2.137 -4.871 1.00 40.69 705 TYR A CA 1
ATOM 5580 C C . TYR A 1 705 ? 5.705 0.934 -5.790 1.00 40.69 705 TYR A C 1
ATOM 5582 O O . TYR A 1 705 ? 6.240 1.128 -6.872 1.00 40.69 705 TYR A O 1
ATOM 5590 N N . ILE A 1 706 ? 5.233 -0.268 -5.433 1.00 39.38 706 ILE A N 1
ATOM 5591 C CA . ILE A 1 706 ? 5.334 -1.469 -6.282 1.00 39.38 706 ILE A CA 1
ATOM 5592 C C . ILE A 1 706 ? 4.459 -1.291 -7.525 1.00 39.38 706 ILE A C 1
ATOM 5594 O O . ILE A 1 706 ? 4.864 -1.621 -8.633 1.00 39.38 706 ILE A O 1
ATOM 5598 N N . LEU A 1 707 ? 3.272 -0.692 -7.370 1.00 42.28 707 LEU A N 1
ATOM 5599 C CA . LEU A 1 707 ? 2.445 -0.302 -8.515 1.00 42.28 707 LEU A CA 1
ATOM 5600 C C . LEU A 1 707 ? 3.159 0.734 -9.387 1.00 42.28 707 LEU A C 1
ATOM 5602 O O . LEU A 1 707 ? 3.098 0.636 -10.603 1.00 42.28 707 LEU A O 1
ATOM 5606 N N . THR A 1 708 ? 3.854 1.698 -8.786 1.00 43.31 708 THR A N 1
ATOM 5607 C CA . THR A 1 708 ? 4.628 2.708 -9.523 1.00 43.31 708 THR A CA 1
ATOM 5608 C C . THR A 1 708 ? 5.797 2.085 -10.290 1.00 43.31 708 THR A C 1
ATOM 5610 O O . THR A 1 708 ? 5.995 2.441 -11.446 1.00 43.31 708 THR A O 1
ATOM 5613 N N . GLU A 1 709 ? 6.518 1.124 -9.707 1.00 41.62 709 GLU A N 1
ATOM 5614 C CA . GLU A 1 709 ? 7.577 0.359 -10.384 1.00 41.62 709 GLU A CA 1
ATOM 5615 C C . GLU A 1 709 ? 7.029 -0.502 -11.521 1.00 41.62 709 GLU A C 1
ATOM 5617 O O . GLU A 1 709 ? 7.565 -0.472 -12.624 1.00 41.62 709 GLU A O 1
ATOM 5622 N N . ILE A 1 710 ? 5.917 -1.205 -11.296 1.00 40.31 710 ILE A N 1
ATOM 5623 C CA . ILE A 1 710 ? 5.247 -2.002 -12.329 1.00 40.31 710 ILE A CA 1
ATOM 5624 C C . ILE A 1 710 ? 4.730 -1.095 -13.453 1.00 40.31 710 ILE A C 1
ATOM 5626 O O . ILE A 1 710 ? 4.908 -1.408 -14.626 1.00 40.31 710 ILE A O 1
ATOM 5630 N N . TYR A 1 711 ? 4.128 0.054 -13.130 1.00 43.94 711 TYR A N 1
ATOM 5631 C CA . TYR A 1 711 ? 3.681 1.022 -14.131 1.00 43.94 711 TYR A CA 1
ATOM 5632 C C . TYR A 1 711 ? 4.844 1.673 -14.868 1.00 43.94 711 TYR A C 1
ATOM 5634 O O . TYR A 1 711 ? 4.698 1.930 -16.056 1.00 43.94 711 TYR A O 1
ATOM 5642 N N . ALA A 1 712 ? 5.979 1.916 -14.212 1.00 44.53 712 ALA A N 1
ATOM 5643 C CA . ALA A 1 712 ? 7.185 2.434 -14.846 1.00 44.53 712 ALA A CA 1
ATOM 5644 C C . ALA A 1 712 ? 7.799 1.397 -15.801 1.00 44.53 712 ALA A C 1
ATOM 5646 O O . ALA A 1 712 ? 8.079 1.734 -16.953 1.00 44.53 712 ALA A O 1
ATOM 5647 N N . ALA A 1 713 ? 7.901 0.137 -15.363 1.00 38.94 713 ALA A N 1
ATOM 5648 C CA . ALA A 1 713 ? 8.392 -0.993 -16.151 1.00 38.94 713 ALA A CA 1
ATOM 5649 C C . ALA A 1 713 ? 7.481 -1.310 -17.348 1.00 38.94 713 ALA A C 1
ATOM 5651 O O . ALA A 1 713 ? 7.956 -1.588 -18.446 1.00 38.94 713 ALA A O 1
ATOM 5652 N N . LEU A 1 714 ? 6.163 -1.203 -17.167 1.00 36.62 714 LEU A N 1
ATOM 5653 C CA . LEU A 1 714 ? 5.185 -1.399 -18.233 1.00 36.62 714 LEU A CA 1
ATOM 5654 C C . LEU A 1 714 ? 4.939 -0.127 -19.058 1.00 36.62 714 LEU A C 1
ATOM 5656 O O . LEU A 1 714 ? 4.288 -0.224 -20.091 1.00 36.62 714 LEU A O 1
ATOM 5660 N N . SER A 1 715 ? 5.430 1.058 -18.666 1.00 40.25 715 SER A N 1
ATOM 5661 C CA . SER A 1 715 ? 5.015 2.337 -19.278 1.00 40.25 715 SER A CA 1
ATOM 5662 C C . SER A 1 715 ? 5.295 2.396 -20.784 1.00 40.25 715 SER A C 1
ATOM 5664 O O . SER A 1 715 ? 4.446 2.860 -21.547 1.00 40.25 715 SER A O 1
ATOM 5666 N N . ALA A 1 716 ? 6.427 1.830 -21.217 1.00 40.44 716 ALA A N 1
ATOM 5667 C CA . ALA A 1 716 ? 6.811 1.737 -22.622 1.00 40.44 716 ALA A CA 1
ATOM 5668 C C . ALA A 1 716 ? 5.906 0.764 -23.403 1.00 40.44 716 ALA A C 1
ATOM 5670 O O . ALA A 1 716 ? 5.445 1.086 -24.497 1.00 40.44 716 ALA A O 1
ATOM 5671 N N . ALA A 1 717 ? 5.570 -0.389 -22.811 1.00 37.75 717 ALA A N 1
ATOM 5672 C CA . ALA A 1 717 ? 4.654 -1.365 -23.404 1.00 37.75 717 ALA A CA 1
ATOM 5673 C C . ALA A 1 717 ? 3.203 -0.848 -23.444 1.00 37.75 717 ALA A C 1
ATOM 5675 O O . ALA A 1 717 ? 2.493 -1.045 -24.427 1.00 37.75 717 ALA A O 1
ATOM 5676 N N . LEU A 1 718 ? 2.765 -0.130 -22.404 1.00 43.19 718 LEU A N 1
ATOM 5677 C CA . LEU A 1 718 ? 1.428 0.457 -22.280 1.00 43.19 718 LEU A CA 1
ATOM 5678 C C . LEU A 1 718 ? 1.236 1.634 -23.254 1.00 43.19 718 LEU A C 1
ATOM 5680 O O . LEU A 1 718 ? 0.158 1.770 -23.828 1.00 43.19 718 LEU A O 1
ATOM 5684 N N . GLN A 1 719 ? 2.261 2.459 -23.500 1.00 44.09 719 GLN A N 1
ATOM 5685 C CA . GLN A 1 719 ? 2.201 3.506 -24.531 1.00 44.09 719 GLN A CA 1
ATOM 5686 C C . GLN A 1 719 ? 2.082 2.926 -25.948 1.00 44.09 719 GLN A C 1
ATOM 5688 O O . GLN A 1 719 ? 1.307 3.449 -26.748 1.00 44.09 719 GLN A O 1
ATOM 5693 N N . GLN A 1 720 ? 2.778 1.823 -26.247 1.00 48.22 720 GLN A N 1
ATOM 5694 C CA . GLN A 1 720 ? 2.669 1.132 -27.540 1.00 48.22 720 GLN A CA 1
ATOM 5695 C C . GLN A 1 720 ? 1.347 0.360 -27.706 1.00 48.22 720 GLN A C 1
ATOM 5697 O O . GLN A 1 720 ? 0.817 0.274 -28.813 1.00 48.22 720 GLN A O 1
ATOM 5702 N N . LEU A 1 721 ? 0.777 -0.159 -26.612 1.00 42.91 721 LEU A N 1
ATOM 5703 C CA . LEU A 1 721 ? -0.526 -0.835 -26.598 1.00 42.91 721 LEU A CA 1
ATOM 5704 C C . LEU A 1 721 ? -1.718 0.126 -26.741 1.00 42.91 721 LEU A C 1
ATOM 5706 O O . LEU A 1 721 ? -2.758 -0.286 -27.241 1.00 42.91 721 LEU A O 1
ATOM 5710 N N . PHE A 1 722 ? -1.612 1.383 -26.294 1.00 48.56 722 PHE A N 1
ATOM 5711 C CA . PHE A 1 722 ? -2.778 2.272 -26.134 1.00 48.56 722 PHE A CA 1
ATOM 5712 C C . PHE A 1 722 ? -2.698 3.601 -26.903 1.00 48.56 722 PHE A C 1
ATOM 5714 O O . PHE A 1 722 ? -3.502 4.499 -26.656 1.00 48.56 722 PHE A O 1
ATOM 5721 N N . GLY A 1 723 ? -1.755 3.725 -27.842 1.00 42.56 723 GLY A N 1
ATOM 5722 C CA . GLY A 1 723 ? -1.470 4.960 -28.579 1.00 42.56 723 GLY A CA 1
ATOM 5723 C C . GLY A 1 723 ? -2.301 5.261 -29.841 1.00 42.56 723 GLY A C 1
ATOM 5724 O O . GLY A 1 723 ? -2.090 6.319 -30.424 1.00 42.56 723 GLY A O 1
ATOM 5725 N N . ALA A 1 724 ? -3.229 4.408 -30.304 1.00 35.56 724 ALA A N 1
ATOM 5726 C CA . ALA A 1 724 ? -4.016 4.693 -31.521 1.00 35.56 724 ALA A CA 1
ATOM 5727 C C . ALA A 1 724 ? -5.402 4.002 -31.576 1.00 35.56 724 ALA A C 1
ATOM 5729 O O . ALA A 1 724 ? -5.639 3.012 -30.890 1.00 35.56 724 ALA A O 1
ATOM 5730 N N . ALA A 1 725 ? -6.305 4.549 -32.408 1.00 45.19 725 ALA A N 1
ATOM 5731 C CA . ALA A 1 725 ? -7.713 4.162 -32.623 1.00 45.19 725 ALA A CA 1
ATOM 5732 C C . ALA A 1 725 ? -7.959 2.665 -32.949 1.00 45.19 725 ALA A C 1
ATOM 5734 O O . ALA A 1 725 ? -7.069 2.024 -33.481 1.00 45.19 725 ALA A O 1
ATOM 5735 N N . GLU A 1 726 ? -9.166 2.159 -32.642 1.00 49.72 726 GLU A N 1
ATOM 5736 C CA . GLU A 1 726 ? -9.756 0.799 -32.802 1.00 49.72 726 GLU A CA 1
ATOM 5737 C C . GLU A 1 726 ? -8.847 -0.459 -32.900 1.00 49.72 726 GLU A C 1
ATOM 5739 O O . GLU A 1 726 ? -8.053 -0.656 -33.822 1.00 49.72 726 GLU A O 1
ATOM 5744 N N . PHE A 1 727 ? -9.071 -1.381 -31.948 1.00 55.09 727 PHE A N 1
ATOM 5745 C CA . PHE A 1 727 ? -8.436 -2.699 -31.799 1.00 55.09 727 PHE A CA 1
ATOM 5746 C C . PHE A 1 727 ? -9.198 -3.781 -32.587 1.00 55.09 727 PHE A C 1
ATOM 5748 O O . PHE A 1 727 ? -10.269 -4.215 -32.161 1.00 55.09 727 PHE A O 1
ATOM 5755 N N . THR A 1 728 ? -8.636 -4.271 -33.694 1.00 62.31 728 THR A N 1
ATOM 5756 C CA . THR A 1 728 ? -9.141 -5.452 -34.422 1.00 62.31 728 THR A CA 1
ATOM 5757 C C . THR A 1 728 ? -8.129 -6.600 -34.368 1.00 62.31 728 THR A C 1
ATOM 5759 O O . THR A 1 728 ? -6.927 -6.373 -34.213 1.00 62.31 728 THR A O 1
ATOM 5762 N N . SER A 1 729 ? -8.596 -7.846 -34.515 1.00 62.03 729 SER A N 1
ATOM 5763 C CA . SER A 1 729 ? -7.734 -9.040 -34.587 1.00 62.03 729 SER A CA 1
ATOM 5764 C C . SER A 1 729 ? -6.680 -8.931 -35.697 1.00 62.03 729 SER A C 1
ATOM 5766 O O . SER A 1 729 ? -5.525 -9.291 -35.487 1.00 62.03 729 SER A O 1
ATOM 5768 N N . ALA A 1 730 ? -7.052 -8.356 -36.846 1.00 64.75 730 ALA A N 1
ATOM 5769 C CA . ALA A 1 730 ? -6.149 -8.107 -37.969 1.00 64.75 730 ALA A CA 1
ATOM 5770 C C . ALA A 1 730 ? -5.011 -7.141 -37.607 1.00 64.75 730 ALA A C 1
ATOM 5772 O O . ALA A 1 730 ? -3.862 -7.365 -37.977 1.00 64.75 730 ALA A O 1
ATOM 5773 N N . ARG A 1 731 ? -5.305 -6.092 -36.832 1.00 67.06 731 ARG A N 1
ATOM 5774 C CA . ARG A 1 731 ? -4.294 -5.116 -36.417 1.00 67.06 731 ARG A CA 1
ATOM 5775 C C . ARG A 1 731 ? -3.357 -5.658 -35.342 1.00 67.06 731 ARG A C 1
ATOM 5777 O O . ARG A 1 731 ? -2.177 -5.345 -35.377 1.00 67.06 731 ARG A O 1
ATOM 5784 N N . LEU A 1 732 ? -3.856 -6.487 -34.423 1.00 66.19 732 LEU A N 1
ATOM 5785 C CA . LEU A 1 732 ? -3.008 -7.185 -33.450 1.00 66.19 732 LEU A CA 1
ATOM 5786 C C . LEU A 1 732 ? -2.037 -8.149 -34.138 1.00 66.19 732 LEU A C 1
ATOM 5788 O O . LEU A 1 732 ? -0.863 -8.182 -33.782 1.00 66.19 732 LEU A O 1
ATOM 5792 N N . ALA A 1 733 ? -2.512 -8.882 -35.146 1.00 67.69 733 ALA A N 1
ATOM 5793 C CA . ALA A 1 733 ? -1.662 -9.739 -35.968 1.00 67.69 733 ALA A CA 1
ATOM 5794 C C . ALA A 1 733 ? -0.604 -8.942 -36.751 1.00 67.69 733 ALA A C 1
ATOM 5796 O O . ALA A 1 733 ? 0.518 -9.410 -36.901 1.00 67.69 733 ALA A O 1
ATOM 5797 N N . GLU A 1 734 ? -0.941 -7.735 -37.212 1.00 69.88 734 GLU A N 1
ATOM 5798 C CA . GLU A 1 734 ? -0.017 -6.852 -37.931 1.00 69.88 734 GLU A CA 1
ATOM 5799 C C . GLU A 1 734 ? 1.027 -6.206 -37.010 1.00 69.88 734 GLU A C 1
ATOM 5801 O O . GLU A 1 734 ? 2.225 -6.253 -37.278 1.00 69.88 734 GLU A O 1
ATOM 5806 N N . GLN A 1 735 ? 0.579 -5.622 -35.898 1.00 65.12 735 GLN A N 1
ATOM 5807 C CA . GLN A 1 735 ? 1.428 -4.904 -34.948 1.00 65.12 735 GLN A CA 1
ATOM 5808 C C . GLN A 1 735 ? 2.421 -5.836 -34.247 1.00 65.12 735 GLN A C 1
ATOM 5810 O O . GLN A 1 735 ? 3.555 -5.445 -33.986 1.00 65.12 735 GLN A O 1
ATOM 5815 N N . TYR A 1 736 ? 2.000 -7.070 -33.970 1.00 71.75 736 TYR A N 1
ATOM 5816 C CA . TYR A 1 736 ? 2.831 -8.106 -33.365 1.00 71.75 736 TYR A CA 1
ATOM 5817 C C . TYR A 1 736 ? 3.196 -9.191 -34.382 1.00 71.75 736 TYR A C 1
ATOM 5819 O O . TYR A 1 736 ? 3.336 -10.355 -34.018 1.00 71.75 736 TYR A O 1
ATOM 5827 N N . ARG A 1 737 ? 3.370 -8.827 -35.662 1.00 73.75 737 ARG A N 1
ATOM 5828 C CA . ARG A 1 737 ? 3.744 -9.779 -36.723 1.00 73.75 737 ARG A CA 1
ATOM 5829 C C . ARG A 1 737 ? 5.032 -10.544 -36.395 1.00 73.75 737 ARG A C 1
ATOM 5831 O O . ARG A 1 737 ? 5.144 -11.712 -36.747 1.00 73.75 737 ARG A O 1
ATOM 5838 N N . SER A 1 738 ? 5.973 -9.905 -35.697 1.00 71.81 738 SER A N 1
ATOM 5839 C CA . SER A 1 738 ? 7.221 -10.519 -35.222 1.00 71.81 738 SER A CA 1
ATOM 5840 C C . SER A 1 738 ? 7.063 -11.399 -33.972 1.00 71.81 738 SER A C 1
ATOM 5842 O O . SER A 1 738 ? 8.026 -12.040 -33.572 1.00 71.81 738 SER A O 1
ATOM 5844 N N . GLN A 1 739 ? 5.881 -11.432 -33.342 1.00 78.00 739 GLN A N 1
ATOM 5845 C CA . GLN A 1 739 ? 5.573 -12.227 -32.144 1.00 78.00 739 GLN A CA 1
ATOM 5846 C C . GLN A 1 739 ? 4.175 -12.874 -32.269 1.00 78.00 739 GLN A C 1
ATOM 5848 O O . GLN A 1 739 ? 3.216 -12.443 -31.612 1.00 78.00 739 GLN A O 1
ATOM 5853 N N . PRO A 1 740 ? 4.020 -13.897 -33.130 1.00 80.56 740 PRO A N 1
ATOM 5854 C CA . PRO A 1 740 ? 2.716 -14.449 -33.490 1.00 80.56 740 PRO A CA 1
ATOM 5855 C C . PRO A 1 740 ? 1.977 -15.115 -32.316 1.00 80.56 740 PRO A C 1
ATOM 5857 O O . PRO A 1 740 ? 0.748 -15.038 -32.255 1.00 80.56 740 PRO A O 1
ATOM 5860 N N . GLU A 1 741 ? 2.678 -15.698 -31.339 1.00 78.88 741 GLU A N 1
ATOM 5861 C CA . GLU A 1 741 ? 2.088 -16.245 -30.111 1.00 78.88 741 GLU A CA 1
ATOM 5862 C C . GLU A 1 741 ? 1.493 -15.146 -29.224 1.00 78.88 741 GLU A C 1
ATOM 5864 O O . GLU A 1 741 ? 0.376 -15.294 -28.719 1.00 78.88 741 GLU A O 1
ATOM 5869 N N . LEU A 1 742 ? 2.191 -14.014 -29.076 1.00 76.06 742 LEU A N 1
ATOM 5870 C CA . LEU A 1 742 ? 1.674 -12.856 -28.346 1.00 76.06 742 LEU A CA 1
ATOM 5871 C C . LEU A 1 742 ? 0.453 -12.271 -29.066 1.00 76.06 742 LEU A C 1
ATOM 5873 O O . LEU A 1 742 ? -0.569 -11.995 -28.430 1.00 76.06 742 LEU A O 1
ATOM 5877 N N . ALA A 1 743 ? 0.518 -12.152 -30.395 1.00 77.44 743 ALA A N 1
ATOM 5878 C CA . ALA A 1 743 ? -0.609 -11.720 -31.214 1.00 77.44 743 ALA A CA 1
ATOM 5879 C C . ALA A 1 743 ? -1.826 -12.646 -31.036 1.00 77.44 743 ALA A C 1
ATOM 5881 O O . ALA A 1 743 ? -2.949 -12.172 -30.836 1.00 77.44 743 ALA A O 1
ATOM 5882 N N . ALA A 1 744 ? -1.614 -13.965 -31.049 1.00 80.81 744 ALA A N 1
ATOM 5883 C CA . ALA A 1 744 ? -2.646 -14.975 -30.827 1.00 80.81 744 ALA A CA 1
ATOM 5884 C C . ALA A 1 744 ? -3.245 -14.900 -29.419 1.00 80.81 744 ALA A C 1
ATOM 5886 O O . ALA A 1 744 ? -4.468 -14.897 -29.276 1.00 80.81 744 ALA A O 1
ATOM 5887 N N . TYR A 1 745 ? -2.415 -14.765 -28.384 1.00 78.88 745 TYR A N 1
ATOM 5888 C CA . TYR A 1 745 ? -2.874 -14.591 -27.007 1.00 78.88 745 TYR A CA 1
ATOM 5889 C C . TYR A 1 745 ? -3.753 -13.345 -26.846 1.00 78.88 745 TYR A C 1
ATOM 5891 O O . TYR A 1 745 ? -4.867 -13.424 -26.318 1.00 78.88 745 TYR A O 1
ATOM 5899 N N . LEU A 1 746 ? -3.287 -12.192 -27.337 1.00 72.75 746 LEU A N 1
ATOM 5900 C CA . LEU A 1 746 ? -4.035 -10.935 -27.282 1.00 72.75 746 LEU A CA 1
ATOM 5901 C C . LEU A 1 746 ? -5.334 -11.020 -28.092 1.00 72.75 746 LEU A C 1
ATOM 5903 O O . LEU A 1 746 ? -6.374 -10.539 -27.639 1.00 72.75 746 LEU A O 1
ATOM 5907 N N . THR A 1 747 ? -5.306 -11.700 -29.239 1.00 78.56 747 THR A N 1
ATOM 5908 C CA . THR A 1 747 ? -6.495 -11.949 -30.062 1.00 78.56 747 THR A CA 1
ATOM 5909 C C . THR A 1 747 ? -7.497 -12.852 -29.342 1.00 78.56 747 THR A C 1
ATOM 5911 O O . THR A 1 747 ? -8.685 -12.536 -29.321 1.00 78.56 747 THR A O 1
ATOM 5914 N N . ALA A 1 748 ? -7.047 -13.912 -28.663 1.00 79.69 748 ALA A N 1
ATOM 5915 C CA . ALA A 1 748 ? -7.913 -14.780 -27.864 1.00 79.69 748 ALA A CA 1
ATOM 5916 C C . ALA A 1 748 ? -8.542 -14.028 -26.678 1.00 79.69 748 ALA A C 1
ATOM 5918 O O . ALA A 1 748 ? -9.723 -14.211 -26.372 1.00 79.69 748 ALA A O 1
ATOM 5919 N N . ARG A 1 749 ? -7.793 -13.124 -26.030 1.00 77.25 749 ARG A N 1
ATOM 5920 C CA . ARG A 1 749 ? -8.337 -12.238 -24.986 1.00 77.25 749 ARG A CA 1
ATOM 5921 C C . ARG A 1 749 ? -9.350 -11.240 -25.538 1.00 77.25 749 ARG A C 1
ATOM 5923 O O . ARG A 1 749 ? -10.389 -11.029 -24.913 1.00 77.25 749 ARG A O 1
ATOM 5930 N N . CYS A 1 750 ? -9.070 -10.656 -26.700 1.00 73.38 750 CYS A N 1
ATOM 5931 C CA . CYS A 1 750 ? -9.989 -9.757 -27.389 1.00 73.38 750 CYS A CA 1
ATOM 5932 C C . CYS A 1 750 ? -11.291 -10.491 -27.751 1.00 73.38 750 CYS A C 1
ATOM 5934 O O . CYS A 1 750 ? -12.373 -10.012 -27.408 1.00 73.38 750 CYS A O 1
ATOM 5936 N N . ALA A 1 751 ? -11.194 -11.703 -28.308 1.00 78.44 751 ALA A N 1
ATOM 5937 C CA . ALA A 1 751 ? -12.333 -12.572 -28.600 1.00 78.44 751 ALA A CA 1
ATOM 5938 C C . ALA A 1 751 ? -13.179 -12.831 -27.343 1.00 78.44 751 ALA A C 1
ATOM 5940 O O . ALA A 1 751 ? -14.391 -12.638 -27.363 1.00 78.44 751 ALA A O 1
ATOM 5941 N N . MET A 1 752 ? -12.555 -13.150 -26.204 1.00 75.50 752 MET A N 1
ATOM 5942 C CA . MET A 1 752 ? -13.265 -13.359 -24.933 1.00 75.50 752 MET A CA 1
ATOM 5943 C C . MET A 1 752 ? -13.969 -12.108 -24.379 1.00 75.50 752 MET A C 1
ATOM 5945 O O . MET A 1 752 ? -14.858 -12.237 -23.534 1.00 75.50 752 MET A O 1
ATOM 5949 N N . SER A 1 753 ? -13.612 -10.913 -24.860 1.00 70.06 753 SER A N 1
ATOM 5950 C CA . SER A 1 753 ? -14.241 -9.639 -24.488 1.00 70.06 753 SER A CA 1
ATOM 5951 C C . SER A 1 753 ? -15.427 -9.237 -25.378 1.00 70.06 753 SER A C 1
ATOM 5953 O O . SER A 1 753 ? -16.159 -8.305 -25.033 1.00 70.06 753 SER A O 1
ATOM 5955 N N . MET A 1 754 ? -15.651 -9.940 -26.498 1.00 73.25 754 MET A N 1
ATOM 5956 C CA . MET A 1 754 ? -16.752 -9.656 -27.427 1.00 73.25 754 MET A CA 1
ATOM 5957 C C . MET A 1 754 ? -18.118 -9.862 -26.758 1.00 73.25 754 MET A C 1
ATOM 5959 O O . MET A 1 754 ? -18.254 -10.619 -25.792 1.00 73.25 754 MET A O 1
ATOM 5963 N N . ARG A 1 755 ? -19.158 -9.172 -27.239 1.00 70.00 755 ARG A N 1
ATOM 5964 C CA . ARG A 1 755 ? -20.505 -9.245 -26.642 1.00 70.00 755 ARG A CA 1
ATOM 5965 C C . ARG A 1 755 ? -21.215 -10.557 -26.980 1.00 70.00 755 ARG A C 1
ATOM 5967 O O . ARG A 1 755 ? -21.717 -11.207 -26.064 1.00 70.00 755 ARG A O 1
ATOM 5974 N N . GLU A 1 756 ? -21.172 -10.967 -28.246 1.00 75.69 756 GLU A N 1
ATOM 5975 C CA . GLU A 1 756 ? -21.912 -12.129 -28.747 1.00 75.69 756 GLU A CA 1
ATOM 5976 C C . GLU A 1 756 ? -21.160 -13.454 -28.518 1.00 75.69 756 GLU A C 1
ATOM 5978 O O . GLU A 1 756 ? -20.001 -13.569 -28.926 1.00 75.69 756 GLU A O 1
ATOM 5983 N N . PRO A 1 757 ? -21.783 -14.481 -27.899 1.00 72.75 757 PRO A N 1
ATOM 5984 C CA . PRO A 1 757 ? -21.135 -15.767 -27.614 1.00 72.75 757 PRO A CA 1
ATOM 5985 C C . PRO A 1 757 ? -20.564 -16.474 -28.848 1.00 72.75 757 PRO A C 1
ATOM 5987 O O . PRO A 1 757 ? -19.489 -17.068 -28.765 1.00 72.75 757 PRO A O 1
ATOM 5990 N N . GLU A 1 758 ? -21.254 -16.386 -29.986 1.00 75.38 758 GLU A N 1
ATOM 5991 C CA . GLU A 1 758 ? -20.820 -16.992 -31.250 1.00 75.38 758 GLU A CA 1
ATOM 5992 C C . GLU A 1 758 ? -19.544 -16.336 -31.780 1.00 75.38 758 GLU A C 1
ATOM 5994 O O . GLU A 1 758 ? -18.621 -17.031 -32.194 1.00 75.38 758 GLU A O 1
ATOM 5999 N N . GLN A 1 759 ? -19.436 -15.009 -31.663 1.00 77.88 759 GLN A N 1
ATOM 6000 C CA . GLN A 1 759 ? -18.228 -14.271 -32.038 1.00 77.88 759 GLN A CA 1
ATOM 6001 C C . GLN A 1 759 ? -17.048 -14.613 -31.122 1.00 77.88 759 GLN A C 1
ATOM 6003 O O . GLN A 1 759 ? -15.928 -14.762 -31.608 1.00 77.88 759 GLN A O 1
ATOM 6008 N N . ARG A 1 760 ? -17.287 -14.819 -29.814 1.00 82.00 760 ARG A N 1
ATOM 6009 C CA . ARG A 1 760 ? -16.237 -15.299 -28.894 1.00 82.00 760 ARG A CA 1
ATOM 6010 C C . ARG A 1 760 ? -15.700 -16.656 -29.334 1.00 82.00 760 ARG A C 1
ATOM 6012 O O . ARG A 1 760 ? -14.490 -16.843 -29.405 1.00 82.00 760 ARG A O 1
ATOM 6019 N N . LEU A 1 761 ? -16.604 -17.596 -29.617 1.00 80.94 761 LEU A N 1
ATOM 6020 C CA . LEU A 1 761 ? -16.247 -18.961 -29.993 1.00 80.94 761 LEU A CA 1
ATOM 6021 C C . LEU A 1 761 ? -15.533 -18.997 -31.348 1.00 80.94 761 LEU A C 1
ATOM 6023 O O . LEU A 1 761 ? -14.540 -19.703 -31.495 1.00 80.94 761 LEU A O 1
ATOM 6027 N N . GLN A 1 762 ? -16.017 -18.217 -32.315 1.00 80.88 762 GLN A N 1
ATOM 6028 C CA . GLN A 1 762 ? -15.396 -18.104 -33.627 1.00 80.88 762 GLN A CA 1
ATOM 6029 C C . GLN A 1 762 ? -13.998 -17.486 -33.524 1.00 80.88 762 GLN A C 1
ATOM 6031 O O . GLN A 1 762 ? -13.050 -18.062 -34.044 1.00 80.88 762 GLN A O 1
ATOM 6036 N N . GLY A 1 763 ? -13.843 -16.398 -32.762 1.00 81.81 763 GLY A N 1
ATOM 6037 C CA . GLY A 1 763 ? -12.542 -15.772 -32.533 1.00 81.81 763 GLY A CA 1
ATOM 6038 C C . GLY A 1 763 ? -11.538 -16.706 -31.850 1.00 81.81 763 GLY A C 1
ATOM 6039 O O . GLY A 1 763 ? -10.372 -16.725 -32.230 1.00 81.81 763 GLY A O 1
ATOM 6040 N N . LEU A 1 764 ? -11.977 -17.536 -30.896 1.00 85.62 764 LEU A N 1
ATOM 6041 C CA . LEU A 1 764 ? -11.108 -18.552 -30.294 1.00 85.62 764 LEU A CA 1
ATOM 6042 C C . LEU A 1 764 ? -10.728 -19.666 -31.280 1.00 85.62 764 LEU A C 1
ATOM 6044 O O . LEU A 1 764 ? -9.560 -20.035 -31.319 1.00 85.62 764 LEU A O 1
ATOM 6048 N N . ARG A 1 765 ? -11.660 -20.145 -32.117 1.00 85.31 765 ARG A N 1
ATOM 6049 C CA . ARG A 1 765 ? -11.370 -21.131 -33.181 1.00 85.31 765 ARG A CA 1
ATOM 6050 C C . ARG A 1 765 ? -10.412 -20.585 -34.233 1.00 85.31 765 ARG A C 1
ATOM 6052 O O . ARG A 1 765 ? -9.613 -21.330 -34.795 1.00 85.31 765 ARG A O 1
ATOM 6059 N N . ASP A 1 766 ? -10.508 -19.298 -34.536 1.00 83.44 766 ASP A N 1
ATOM 6060 C CA . ASP A 1 766 ? -9.614 -18.636 -35.483 1.00 83.44 766 ASP A CA 1
ATOM 6061 C C . ASP A 1 766 ? -8.195 -18.552 -34.919 1.00 83.44 766 ASP A C 1
ATOM 6063 O O . ASP A 1 766 ? -7.238 -18.851 -35.635 1.00 83.44 766 ASP A O 1
ATOM 6067 N N . VAL A 1 767 ? -8.063 -18.251 -33.623 1.00 85.44 767 VAL A N 1
ATOM 6068 C CA . VAL A 1 767 ? -6.775 -18.311 -32.922 1.00 85.44 767 VAL A CA 1
ATOM 6069 C C . VAL A 1 767 ? -6.266 -19.749 -32.811 1.00 85.44 767 VAL A C 1
ATOM 6071 O O . VAL A 1 767 ? -5.096 -20.007 -33.057 1.00 85.44 767 VAL A O 1
ATOM 6074 N N . GLU A 1 768 ? -7.122 -20.720 -32.504 1.00 86.94 768 GLU A N 1
ATOM 6075 C CA . GLU A 1 768 ? -6.737 -22.133 -32.458 1.00 86.94 768 GLU A CA 1
ATOM 6076 C C . GLU A 1 768 ? -6.178 -22.591 -33.815 1.00 86.94 768 GLU A C 1
ATOM 6078 O O . GLU A 1 768 ? -5.072 -23.129 -33.888 1.00 86.94 768 GLU A O 1
ATOM 6083 N N . ARG A 1 769 ? -6.872 -22.275 -34.916 1.00 85.56 769 ARG A N 1
ATOM 6084 C CA . ARG A 1 769 ? -6.403 -22.567 -36.279 1.00 85.56 769 ARG A CA 1
ATOM 6085 C C . ARG A 1 769 ? -5.113 -21.835 -36.634 1.00 85.56 769 ARG A C 1
ATOM 6087 O O . ARG A 1 769 ? -4.278 -22.412 -37.330 1.00 85.56 769 ARG A O 1
ATOM 6094 N N . SER A 1 770 ? -4.930 -20.591 -36.187 1.00 83.19 770 SER A N 1
ATOM 6095 C CA . SER A 1 770 ? -3.679 -19.870 -36.435 1.00 83.19 770 SER A CA 1
ATOM 6096 C C . SER A 1 770 ? -2.519 -20.487 -35.651 1.00 83.19 770 SER A C 1
ATOM 6098 O O . SER A 1 770 ? -1.455 -20.686 -36.232 1.00 83.19 770 SER A O 1
ATOM 6100 N N . THR A 1 771 ? -2.747 -20.924 -34.405 1.00 85.62 771 THR A N 1
ATOM 6101 C CA . THR A 1 771 ? -1.715 -21.585 -33.587 1.00 85.62 771 THR A CA 1
ATOM 6102 C C . THR A 1 771 ? -1.246 -22.918 -34.166 1.00 85.62 771 THR A C 1
ATOM 6104 O O . THR A 1 771 ? -0.100 -23.307 -33.948 1.00 85.62 771 THR A O 1
ATOM 6107 N N . MET A 1 772 ? -2.068 -23.612 -34.966 1.00 81.50 772 MET A N 1
ATOM 6108 C CA . MET A 1 772 ? -1.631 -24.827 -35.673 1.00 81.50 772 MET A CA 1
ATOM 6109 C C . MET A 1 772 ? -0.470 -24.557 -36.637 1.00 81.50 772 MET A C 1
ATOM 6111 O O . MET A 1 772 ? 0.333 -25.454 -36.881 1.00 81.50 772 MET A O 1
ATOM 6115 N N . ARG A 1 773 ? -0.367 -23.324 -37.151 1.00 81.25 773 ARG A N 1
ATOM 6116 C CA . ARG A 1 773 ? 0.699 -22.888 -38.064 1.00 81.25 773 ARG A CA 1
ATOM 6117 C C . ARG A 1 773 ? 1.965 -22.444 -37.332 1.00 81.25 773 ARG A C 1
ATOM 6119 O O . ARG A 1 773 ? 2.975 -22.221 -37.987 1.00 81.25 773 ARG A O 1
ATOM 6126 N N . PHE A 1 774 ? 1.914 -22.299 -36.007 1.00 83.00 774 PHE A N 1
ATOM 6127 C CA . PHE A 1 774 ? 3.072 -21.893 -35.215 1.00 83.00 774 PHE A CA 1
ATOM 6128 C C . PHE A 1 774 ? 4.050 -23.054 -35.073 1.00 83.00 774 PHE A C 1
ATOM 6130 O O . PHE A 1 774 ? 3.638 -24.218 -34.944 1.00 83.00 774 PHE A O 1
ATOM 6137 N N . THR A 1 775 ? 5.338 -22.729 -35.050 1.00 80.75 775 THR A N 1
ATOM 6138 C CA . THR A 1 775 ? 6.396 -23.660 -34.658 1.00 80.75 775 THR A CA 1
ATOM 6139 C C . THR A 1 775 ? 6.147 -24.139 -33.224 1.00 80.75 775 THR A C 1
ATOM 6141 O O . THR A 1 775 ? 5.484 -23.478 -32.426 1.00 80.75 775 THR A O 1
ATOM 6144 N N . SER A 1 776 ? 6.560 -25.367 -32.907 1.00 79.25 776 SER A N 1
ATOM 6145 C CA . SER A 1 776 ? 6.343 -25.917 -31.565 1.00 79.25 776 SER A CA 1
ATOM 6146 C C . SER A 1 776 ? 7.213 -25.161 -30.562 1.00 79.25 776 SER A C 1
ATOM 6148 O O . SER A 1 776 ? 8.432 -25.232 -30.664 1.00 79.25 776 SER A O 1
ATOM 6150 N N . SER A 1 777 ? 6.596 -24.456 -29.615 1.00 79.25 777 SER A N 1
ATOM 6151 C CA . SER A 1 777 ? 7.275 -23.662 -28.587 1.00 79.25 777 SER A CA 1
ATOM 6152 C C . SER A 1 777 ? 6.504 -23.733 -27.258 1.00 79.25 777 SER A C 1
ATOM 6154 O O . SER A 1 777 ? 5.283 -23.938 -27.276 1.00 79.25 777 SER A O 1
ATOM 6156 N N . PRO A 1 778 ? 7.157 -23.521 -26.099 1.00 71.75 778 PRO A N 1
ATOM 6157 C CA . PRO A 1 778 ? 6.453 -23.383 -24.821 1.00 71.75 778 PRO A CA 1
ATOM 6158 C C . PRO A 1 778 ? 5.397 -22.268 -24.857 1.00 71.75 778 PRO A C 1
ATOM 6160 O O . PRO A 1 778 ? 4.296 -22.430 -24.334 1.00 71.75 778 PRO A O 1
ATOM 6163 N N . ALA A 1 779 ? 5.680 -21.164 -25.559 1.00 71.25 779 ALA A N 1
ATOM 6164 C CA . ALA A 1 779 ? 4.734 -20.069 -25.763 1.00 71.25 779 ALA A CA 1
ATOM 6165 C C . ALA A 1 779 ? 3.480 -20.526 -26.526 1.00 71.25 779 ALA A C 1
ATOM 6167 O O . ALA A 1 779 ? 2.362 -20.222 -26.103 1.00 71.25 779 ALA A O 1
ATOM 6168 N N . LYS A 1 780 ? 3.632 -21.320 -27.593 1.00 84.19 780 LYS A N 1
ATOM 6169 C CA . LYS A 1 780 ? 2.504 -21.938 -28.301 1.00 84.19 780 LYS A CA 1
ATOM 6170 C C . LYS A 1 780 ? 1.682 -22.817 -27.361 1.00 84.19 780 LYS A C 1
ATOM 6172 O O . LYS A 1 780 ? 0.461 -22.668 -27.346 1.00 84.19 780 LYS A O 1
ATOM 6177 N N . SER A 1 781 ? 2.320 -23.672 -26.561 1.00 81.12 781 SER A N 1
ATOM 6178 C CA . SER A 1 781 ? 1.627 -24.526 -25.586 1.00 81.12 781 SER A CA 1
ATOM 6179 C C . SER A 1 781 ? 0.846 -23.707 -24.555 1.00 81.12 781 SER A C 1
ATOM 6181 O O . SER A 1 781 ? -0.326 -23.986 -24.299 1.00 81.12 781 SER A O 1
ATOM 6183 N N . CYS A 1 782 ? 1.425 -22.623 -24.034 1.00 75.31 782 CYS A N 1
ATOM 6184 C CA . CYS A 1 782 ? 0.740 -21.690 -23.137 1.00 75.31 782 CYS A CA 1
ATOM 6185 C C . CYS A 1 782 ? -0.487 -21.039 -23.800 1.00 75.31 782 CYS A C 1
ATOM 6187 O O . CYS A 1 782 ? -1.559 -20.958 -23.191 1.00 75.31 782 CYS A O 1
ATOM 6189 N N . VAL A 1 783 ? -0.364 -20.599 -25.057 1.00 81.31 783 VAL A N 1
ATOM 6190 C CA . VAL A 1 783 ? -1.470 -19.989 -25.814 1.00 81.31 783 VAL A CA 1
ATOM 6191 C C . VAL A 1 783 ? -2.558 -21.012 -26.130 1.00 81.31 783 VAL A C 1
ATOM 6193 O O . VAL A 1 783 ? -3.736 -20.728 -25.923 1.00 81.31 783 VAL A O 1
ATOM 6196 N N . GLN A 1 784 ? -2.196 -22.215 -26.570 1.00 85.25 784 GLN A N 1
ATOM 6197 C CA . GLN A 1 784 ? -3.140 -23.298 -26.848 1.00 85.25 784 GLN A CA 1
ATOM 6198 C C . GLN A 1 784 ? -3.860 -23.754 -25.577 1.00 85.25 784 GLN A C 1
ATOM 6200 O O . GLN A 1 784 ? -5.086 -23.857 -25.570 1.00 85.25 784 GLN A O 1
ATOM 6205 N N . SER A 1 785 ? -3.134 -23.910 -24.469 1.00 87.31 785 SER A N 1
ATOM 6206 C CA . SER A 1 785 ? -3.718 -24.184 -23.155 1.00 87.31 785 SER A CA 1
ATOM 6207 C C . SER A 1 785 ? -4.684 -23.073 -22.726 1.00 87.31 785 SER A C 1
ATOM 6209 O O . SER A 1 785 ? -5.802 -23.348 -22.283 1.00 87.31 785 SER A O 1
ATOM 6211 N N . PHE A 1 786 ? -4.329 -21.798 -22.940 1.00 85.94 786 PHE A N 1
ATOM 6212 C CA . PHE A 1 786 ? -5.235 -20.672 -22.703 1.00 85.94 786 PHE A CA 1
ATOM 6213 C C . PHE A 1 786 ? -6.499 -20.745 -23.573 1.00 85.94 786 PHE A C 1
ATOM 6215 O O . PHE A 1 786 ? -7.594 -20.526 -23.050 1.00 85.94 786 PHE A O 1
ATOM 6222 N N . VAL A 1 787 ? -6.366 -21.046 -24.868 1.00 87.00 787 VAL A N 1
ATOM 6223 C CA . VAL A 1 787 ? -7.476 -21.131 -25.831 1.00 87.00 787 VAL A CA 1
ATOM 6224 C C . VAL A 1 787 ? -8.407 -22.292 -25.491 1.00 87.00 787 VAL A C 1
ATOM 6226 O O . VAL A 1 787 ? -9.615 -22.079 -25.375 1.00 87.00 787 VAL A O 1
ATOM 6229 N N . HIS A 1 788 ? -7.875 -23.490 -25.238 1.00 89.12 788 HIS A N 1
ATOM 6230 C CA . HIS A 1 788 ? -8.662 -24.646 -24.809 1.00 89.12 788 HIS A CA 1
ATOM 6231 C C . HIS A 1 788 ? -9.377 -24.375 -23.481 1.00 89.12 788 HIS A C 1
ATOM 6233 O O . HIS A 1 788 ? -10.582 -24.601 -23.365 1.00 89.12 788 HIS A O 1
ATOM 6239 N N . ARG A 1 789 ? -8.691 -23.766 -22.508 1.00 90.94 789 ARG A N 1
ATOM 6240 C CA . ARG A 1 789 ? -9.317 -23.322 -21.257 1.00 90.94 789 ARG A CA 1
ATOM 6241 C C . ARG A 1 789 ? -10.431 -22.299 -21.506 1.00 90.94 789 ARG A C 1
ATOM 6243 O O . ARG A 1 789 ? -11.496 -22.391 -20.900 1.00 90.94 789 ARG A O 1
ATOM 6250 N N . ALA A 1 790 ? -10.223 -21.323 -22.387 1.00 85.19 790 ALA A N 1
ATOM 6251 C CA . ALA A 1 790 ? -11.238 -20.326 -22.724 1.00 85.19 790 ALA A CA 1
ATOM 6252 C C . ALA A 1 790 ? -12.469 -20.972 -23.389 1.00 85.19 790 ALA A C 1
ATOM 6254 O O . ALA A 1 790 ? -13.599 -20.651 -23.013 1.00 85.19 790 ALA A O 1
ATOM 6255 N N . HIS A 1 791 ? -12.257 -21.939 -24.286 1.00 87.44 791 HIS A N 1
ATOM 6256 C CA . HIS A 1 791 ? -13.308 -22.775 -24.869 1.00 87.44 791 HIS A CA 1
ATOM 6257 C C . HIS A 1 791 ? -14.106 -23.523 -23.799 1.00 87.44 791 HIS A C 1
ATOM 6259 O O . HIS A 1 791 ? -15.332 -23.394 -23.749 1.00 87.44 791 HIS A O 1
ATOM 6265 N N . GLY A 1 792 ? -13.421 -24.232 -22.897 1.00 86.88 792 GLY A N 1
ATOM 6266 C CA . GLY A 1 792 ? -14.058 -24.951 -21.794 1.00 86.88 792 GLY A CA 1
ATOM 6267 C C . GLY A 1 792 ? -14.899 -24.031 -20.905 1.00 86.88 792 GLY A C 1
ATOM 6268 O O . GLY A 1 792 ? -16.029 -24.366 -20.554 1.00 86.88 792 GLY A O 1
ATOM 6269 N N . VAL A 1 793 ? -14.421 -22.814 -20.612 1.00 84.56 793 VAL A N 1
ATOM 6270 C CA . VAL A 1 793 ? -15.182 -21.812 -19.840 1.00 84.56 793 VAL A CA 1
ATOM 6271 C C . VAL A 1 793 ? -16.449 -21.356 -20.572 1.00 84.56 793 VAL A C 1
ATOM 6273 O O . VAL A 1 793 ? -17.485 -21.176 -19.925 1.00 84.56 793 VAL A O 1
ATOM 6276 N N . LEU A 1 794 ? -16.402 -21.151 -21.893 1.00 82.94 794 LEU A N 1
ATOM 6277 C CA . LEU A 1 794 ? -17.592 -20.789 -22.671 1.00 82.94 794 LEU A CA 1
ATOM 6278 C C . LEU A 1 794 ? -18.620 -21.925 -22.684 1.00 82.94 794 LEU A C 1
ATOM 6280 O O . LEU A 1 794 ? -19.803 -21.664 -22.470 1.00 82.94 794 LEU A O 1
ATOM 6284 N N . ILE A 1 795 ? -18.170 -23.170 -22.857 1.00 84.25 795 ILE A N 1
ATOM 6285 C CA . ILE A 1 795 ? -19.031 -24.360 -22.850 1.00 84.25 795 ILE A CA 1
ATOM 6286 C C . ILE A 1 795 ? -19.669 -24.555 -21.471 1.00 84.25 795 ILE A C 1
ATOM 6288 O O . ILE A 1 795 ? -20.888 -24.684 -21.378 1.00 84.25 795 ILE A O 1
ATOM 6292 N N . ALA A 1 796 ? -18.888 -24.465 -20.391 1.00 80.38 796 ALA A N 1
ATOM 6293 C CA . ALA A 1 796 ? -19.389 -24.571 -19.019 1.00 80.38 796 ALA A CA 1
ATOM 6294 C C . ALA A 1 796 ? -20.447 -23.499 -18.685 1.00 80.38 796 ALA A C 1
ATOM 6296 O O . ALA A 1 796 ? -21.378 -23.743 -17.913 1.00 80.38 796 ALA A O 1
ATOM 6297 N N . ARG A 1 797 ? -20.332 -22.304 -19.283 1.00 75.88 797 ARG A N 1
ATOM 6298 C CA . ARG A 1 797 ? -21.314 -21.210 -19.158 1.00 75.88 797 ARG A CA 1
ATOM 6299 C C . ARG A 1 797 ? -22.526 -21.368 -20.079 1.00 75.88 797 ARG A C 1
ATOM 6301 O O . ARG A 1 797 ? -23.538 -20.703 -19.851 1.00 75.88 797 ARG A O 1
ATOM 6308 N N . GLY A 1 798 ? -22.425 -22.209 -21.102 1.00 71.06 798 GLY A N 1
ATOM 6309 C CA . GLY A 1 798 ? -23.473 -22.452 -22.079 1.00 71.06 798 GLY A CA 1
ATOM 6310 C C . GLY A 1 798 ? -24.678 -23.219 -21.512 1.00 71.06 798 GLY A C 1
ATOM 6311 O O . GLY A 1 798 ? -24.610 -23.828 -20.433 1.00 71.06 798 GLY A O 1
ATOM 6312 N N . PRO A 1 799 ? -25.818 -23.182 -22.222 1.00 62.72 799 PRO A N 1
ATOM 6313 C CA . PRO A 1 799 ? -26.954 -24.050 -21.940 1.00 62.72 799 PRO A CA 1
ATOM 6314 C C . PRO A 1 799 ? -26.669 -25.479 -22.439 1.00 62.72 799 PRO A C 1
ATOM 6316 O O . PRO A 1 799 ? -26.280 -25.662 -23.586 1.00 62.72 799 PRO A O 1
ATOM 6319 N N . GLY A 1 800 ? -26.875 -26.497 -21.599 1.00 65.69 800 GLY A N 1
ATOM 6320 C CA . GLY A 1 800 ? -26.734 -27.905 -21.999 1.00 65.69 800 GLY A CA 1
ATOM 6321 C C . GLY A 1 800 ? -26.594 -28.852 -20.807 1.00 65.69 800 GLY A C 1
ATOM 6322 O O . GLY A 1 800 ? -26.032 -28.464 -19.782 1.00 65.69 800 GLY A O 1
ATOM 6323 N N . ALA A 1 801 ? -27.121 -30.074 -20.928 1.00 64.38 801 ALA A N 1
ATOM 6324 C CA . ALA A 1 801 ? -27.010 -31.107 -19.893 1.00 64.38 801 ALA A CA 1
ATOM 6325 C C . ALA A 1 801 ? -25.578 -31.675 -19.807 1.00 64.38 801 ALA A C 1
ATOM 6327 O O . ALA A 1 801 ? -25.033 -31.807 -18.716 1.00 64.38 801 ALA A O 1
ATOM 6328 N N . ASP A 1 802 ? -24.915 -31.878 -20.952 1.00 78.00 802 ASP A N 1
ATOM 6329 C CA . ASP A 1 802 ? -23.548 -32.425 -21.031 1.00 78.00 802 ASP A CA 1
ATOM 6330 C C . ASP A 1 802 ? -22.436 -31.365 -20.987 1.00 78.00 802 ASP A C 1
ATOM 6332 O O . ASP A 1 802 ? -21.262 -31.666 -21.200 1.00 78.00 802 ASP A O 1
ATOM 6336 N N . ARG A 1 803 ? -22.767 -30.108 -20.671 1.00 79.44 803 ARG A N 1
ATOM 6337 C CA . ARG A 1 803 ? -21.814 -28.985 -20.712 1.00 79.44 803 ARG A CA 1
ATOM 6338 C C . ARG A 1 803 ? -20.558 -29.201 -19.862 1.00 79.44 803 ARG A C 1
ATOM 6340 O O . ARG A 1 803 ? -19.494 -28.732 -20.237 1.00 79.44 803 ARG A O 1
ATOM 6347 N N . TRP A 1 804 ? -20.667 -29.898 -18.729 1.00 84.81 804 TRP A N 1
ATOM 6348 C CA . TRP A 1 804 ? -19.525 -30.156 -17.847 1.00 84.81 804 TRP A CA 1
ATOM 6349 C C . TRP A 1 804 ? -18.612 -31.258 -18.386 1.00 84.81 804 TRP A C 1
ATOM 6351 O O . TRP A 1 804 ? -17.403 -31.147 -18.230 1.00 84.81 804 TRP A O 1
ATOM 6361 N N . LYS A 1 805 ? -19.170 -32.258 -19.082 1.00 87.12 805 LYS A N 1
ATOM 6362 C CA . LYS A 1 805 ? -18.387 -33.287 -19.784 1.00 87.12 805 LYS A CA 1
ATOM 6363 C C . LYS A 1 805 ? -17.650 -32.682 -20.980 1.00 87.12 805 LYS A C 1
ATOM 6365 O O . LYS A 1 805 ? -16.447 -32.849 -21.110 1.00 87.12 805 LYS A O 1
ATOM 6370 N N . LEU A 1 806 ? -18.349 -31.881 -21.785 1.00 86.69 806 LEU A N 1
ATOM 6371 C CA . LEU A 1 806 ? -17.749 -31.188 -22.930 1.00 86.69 806 LEU A CA 1
ATOM 6372 C C . LEU A 1 806 ? -16.702 -30.147 -22.496 1.00 86.69 806 LEU A C 1
ATOM 6374 O O . LEU A 1 806 ? -15.667 -29.993 -23.135 1.00 86.69 806 LEU A O 1
ATOM 6378 N N . ALA A 1 807 ? -16.943 -29.422 -21.398 1.00 87.81 807 ALA A N 1
ATOM 6379 C CA . ALA A 1 807 ? -15.953 -28.499 -20.847 1.00 87.81 807 ALA A CA 1
ATOM 6380 C C . ALA A 1 807 ? -14.723 -29.241 -20.311 1.00 87.81 807 ALA A C 1
ATOM 6382 O O . ALA A 1 807 ? -13.604 -28.771 -20.510 1.00 87.81 807 ALA A O 1
ATOM 6383 N N . GLN A 1 808 ? -14.928 -30.400 -19.678 1.00 91.38 808 GLN A N 1
ATOM 6384 C CA . GLN A 1 808 ? -13.853 -31.265 -19.212 1.00 91.38 808 GLN A CA 1
ATOM 6385 C C . GLN A 1 808 ? -12.926 -31.683 -20.358 1.00 91.38 808 GLN A C 1
ATOM 6387 O O . GLN A 1 808 ? -11.727 -31.504 -20.210 1.00 91.38 808 GLN A O 1
ATOM 6392 N N . GLU A 1 809 ? -13.446 -32.110 -21.514 1.00 92.50 809 GLU A N 1
ATOM 6393 C CA . GLU A 1 809 ? -12.611 -32.461 -22.680 1.00 92.50 809 GLU A CA 1
ATOM 6394 C C . GLU A 1 809 ? -11.664 -31.324 -23.093 1.00 92.50 809 GLU A C 1
ATOM 6396 O O . GLU A 1 809 ? -10.514 -31.546 -23.466 1.00 92.50 809 GLU A O 1
ATOM 6401 N N . HIS A 1 810 ? -12.136 -30.079 -23.020 1.00 92.06 810 HIS A N 1
ATOM 6402 C CA . HIS A 1 810 ? -11.315 -28.913 -23.328 1.00 92.06 810 HIS A CA 1
ATOM 6403 C C . HIS A 1 810 ? -10.301 -28.589 -22.230 1.00 92.06 810 HIS A C 1
ATOM 6405 O O . HIS A 1 810 ? -9.197 -28.146 -22.536 1.00 92.06 810 HIS A O 1
ATOM 6411 N N . PHE A 1 811 ? -10.647 -28.778 -20.959 1.00 91.81 811 PHE A N 1
ATOM 6412 C CA . PHE A 1 811 ? -9.689 -28.554 -19.884 1.00 91.81 811 PHE A CA 1
ATOM 6413 C C . PHE A 1 811 ? -8.640 -29.668 -19.791 1.00 91.81 811 PHE A C 1
ATOM 6415 O O . PHE A 1 811 ? -7.486 -29.355 -19.515 1.00 91.81 811 PHE A O 1
ATOM 6422 N N . ASP A 1 812 ? -9.007 -30.919 -20.079 1.00 92.38 812 ASP A N 1
ATOM 6423 C CA . ASP A 1 812 ? -8.070 -32.041 -20.183 1.00 92.38 812 ASP A CA 1
ATOM 6424 C C . ASP A 1 812 ? -7.054 -31.746 -21.298 1.00 92.38 812 ASP A C 1
ATOM 6426 O O . ASP A 1 812 ? -5.859 -31.708 -21.021 1.00 92.38 812 ASP A O 1
ATOM 6430 N N . LYS A 1 813 ? -7.505 -31.323 -22.492 1.00 92.00 813 LYS A N 1
ATOM 6431 C CA . LYS A 1 813 ? -6.610 -30.821 -23.559 1.00 92.00 813 LYS A CA 1
ATOM 6432 C C . LYS A 1 813 ? -5.726 -29.657 -23.110 1.00 92.00 813 LYS A C 1
ATOM 6434 O O . LYS A 1 813 ? -4.566 -29.566 -23.498 1.00 92.00 813 LYS A O 1
ATOM 6439 N N . ALA A 1 814 ? -6.256 -28.737 -22.303 1.00 88.06 814 ALA A N 1
ATOM 6440 C CA . ALA A 1 814 ? -5.470 -27.610 -21.804 1.00 88.06 814 ALA A CA 1
ATOM 6441 C C . ALA A 1 814 ? -4.316 -28.062 -20.891 1.00 88.06 814 ALA A C 1
ATOM 6443 O O . ALA A 1 814 ? -3.256 -27.438 -20.929 1.00 88.06 814 ALA A O 1
ATOM 6444 N N . ILE A 1 815 ? -4.513 -29.122 -20.099 1.00 85.31 815 ILE A N 1
ATOM 6445 C CA . ILE A 1 815 ? -3.477 -29.721 -19.247 1.00 85.31 815 ILE A CA 1
ATOM 6446 C C . ILE A 1 815 ? -2.548 -30.629 -20.050 1.00 85.31 815 ILE A C 1
ATOM 6448 O O . ILE A 1 815 ? -1.347 -30.578 -19.829 1.00 85.31 815 ILE A O 1
ATOM 6452 N N . GLU A 1 816 ? -3.060 -31.409 -21.002 1.00 89.19 816 GLU A N 1
ATOM 6453 C CA . GLU A 1 816 ? -2.232 -32.218 -21.910 1.00 89.19 816 GLU A CA 1
ATOM 6454 C C . GLU A 1 816 ? -1.210 -31.349 -22.648 1.00 89.19 816 GLU A C 1
ATOM 6456 O O . GLU A 1 816 ? -0.050 -31.725 -22.791 1.00 89.19 816 GLU A O 1
ATOM 6461 N N . VAL A 1 817 ? -1.636 -30.159 -23.085 1.00 84.75 817 VAL A N 1
ATOM 6462 C CA . VAL A 1 817 ? -0.768 -29.202 -23.776 1.00 84.75 817 VAL A CA 1
ATOM 6463 C C . VAL A 1 817 ? 0.125 -28.418 -22.802 1.00 84.75 817 VAL A C 1
ATOM 6465 O O . VAL A 1 817 ? 1.248 -28.070 -23.161 1.00 84.75 817 VAL A O 1
ATOM 6468 N N . TYR A 1 818 ? -0.345 -28.121 -21.584 1.00 81.44 818 TYR A N 1
ATOM 6469 C CA . TYR A 1 818 ? 0.436 -27.410 -20.562 1.00 81.44 818 TYR A CA 1
ATOM 6470 C C . TYR A 1 818 ? 0.099 -27.908 -19.137 1.00 81.44 818 TYR A C 1
ATOM 6472 O O . TYR A 1 818 ? -0.818 -27.373 -18.495 1.00 81.44 818 TYR A O 1
ATOM 6480 N N . PRO A 1 819 ? 0.832 -28.919 -18.622 1.00 80.31 819 PRO A N 1
ATOM 6481 C CA . PRO A 1 819 ? 0.485 -29.614 -17.375 1.00 80.31 819 PRO A CA 1
ATOM 6482 C C . PRO A 1 819 ? 0.502 -28.747 -16.111 1.00 80.31 819 PRO A C 1
ATOM 6484 O O . PRO A 1 819 ? -0.236 -29.013 -15.163 1.00 80.31 819 PRO A O 1
ATOM 6487 N N . THR A 1 820 ? 1.295 -27.674 -16.103 1.00 78.31 820 THR A N 1
ATOM 6488 C CA . THR A 1 820 ? 1.447 -26.737 -14.977 1.00 78.31 820 THR A CA 1
ATOM 6489 C C . THR A 1 820 ? 0.411 -25.601 -14.988 1.00 78.31 820 THR A C 1
ATOM 6491 O O . THR A 1 820 ? 0.540 -24.604 -14.276 1.00 78.31 820 THR A O 1
ATOM 6494 N N . ASN A 1 821 ? -0.679 -25.731 -15.756 1.00 78.31 821 ASN A N 1
ATOM 6495 C CA . ASN A 1 821 ? -1.764 -24.749 -15.758 1.00 78.31 821 ASN A CA 1
ATOM 6496 C C . ASN A 1 821 ? -2.656 -24.859 -14.503 1.00 78.31 821 ASN A C 1
ATOM 6498 O O . ASN A 1 821 ? -3.692 -25.535 -14.517 1.00 78.31 821 ASN A O 1
ATOM 6502 N N . SER A 1 822 ? -2.317 -24.124 -13.438 1.00 78.69 822 SER A N 1
ATOM 6503 C CA . SER A 1 822 ? -3.103 -24.081 -12.189 1.00 78.69 822 SER A CA 1
ATOM 6504 C C . SER A 1 822 ? -4.584 -23.729 -12.422 1.00 78.69 822 SER A C 1
ATOM 6506 O O . SER A 1 822 ? -5.486 -24.351 -11.857 1.00 78.69 822 SER A O 1
ATOM 6508 N N . ASN A 1 823 ? -4.878 -22.803 -13.342 1.00 82.00 823 ASN A N 1
ATOM 6509 C CA . ASN A 1 823 ? -6.254 -22.449 -13.700 1.00 82.00 823 ASN A CA 1
ATOM 6510 C C . ASN A 1 823 ? -7.026 -23.612 -14.329 1.00 82.00 823 ASN A C 1
ATOM 6512 O O . ASN A 1 823 ? -8.199 -23.801 -14.002 1.00 82.00 823 ASN A O 1
ATOM 6516 N N . ALA A 1 824 ? -6.410 -24.354 -15.253 1.00 83.31 824 ALA A N 1
ATOM 6517 C CA . ALA A 1 824 ? -7.058 -25.493 -15.898 1.00 83.31 824 ALA A CA 1
ATOM 6518 C C . ALA A 1 824 ? -7.303 -26.631 -14.895 1.00 83.31 824 ALA A C 1
ATOM 6520 O O . ALA A 1 824 ? -8.402 -27.182 -14.879 1.00 83.31 824 ALA A O 1
ATOM 6521 N N . LEU A 1 825 ? -6.352 -26.893 -13.988 1.00 84.62 825 LEU A N 1
ATOM 6522 C CA . LEU A 1 825 ? -6.512 -27.850 -12.883 1.00 84.62 825 LEU A CA 1
ATOM 6523 C C . LEU A 1 825 ? -7.675 -27.475 -11.960 1.00 84.62 825 LEU A C 1
ATOM 6525 O O . LEU A 1 825 ? -8.526 -28.314 -11.661 1.00 84.62 825 LEU A O 1
ATOM 6529 N N . SER A 1 826 ? -7.777 -26.203 -11.563 1.00 87.56 826 SER A N 1
ATOM 6530 C CA . SER A 1 826 ? -8.907 -25.721 -10.760 1.00 87.56 826 SER A CA 1
ATOM 6531 C C . SER A 1 826 ? -10.248 -25.865 -11.491 1.00 87.56 826 SER A C 1
ATOM 6533 O O . SER A 1 826 ? -11.241 -26.290 -10.898 1.00 87.56 826 SER A O 1
ATOM 6535 N N . LEU A 1 827 ? -10.289 -25.559 -12.793 1.00 89.44 827 LEU A N 1
ATOM 6536 C CA . LEU A 1 827 ? -11.492 -25.683 -13.623 1.00 89.44 827 LEU A CA 1
ATOM 6537 C C . LEU A 1 827 ? -11.903 -27.146 -13.856 1.00 89.44 827 LEU A C 1
ATOM 6539 O O . LEU A 1 827 ? -13.100 -27.442 -13.848 1.00 89.44 827 LEU A O 1
ATOM 6543 N N . LEU A 1 828 ? -10.946 -28.069 -13.977 1.00 88.75 828 LEU A N 1
ATOM 6544 C CA . LEU A 1 828 ? -11.214 -29.510 -13.975 1.00 88.75 828 LEU A CA 1
ATOM 6545 C C . LEU A 1 828 ? -11.726 -29.990 -12.627 1.00 88.75 828 LEU A C 1
ATOM 6547 O O . LEU A 1 828 ? -12.675 -30.767 -12.588 1.00 88.75 828 LEU A O 1
ATOM 6551 N N . GLY A 1 829 ? -11.169 -29.482 -11.526 1.00 88.81 829 GLY A N 1
ATOM 6552 C CA . GLY A 1 829 ? -11.696 -29.740 -10.189 1.00 88.81 829 GLY A CA 1
ATOM 6553 C C . GLY A 1 829 ? -13.157 -29.298 -10.062 1.00 88.81 829 GLY A C 1
ATOM 6554 O O . GLY A 1 829 ? -13.981 -30.021 -9.504 1.00 88.81 829 GLY A O 1
ATOM 6555 N N . ILE A 1 830 ? -13.516 -28.145 -10.637 1.00 88.25 830 ILE A N 1
ATOM 6556 C CA . ILE A 1 830 ? -14.913 -27.694 -10.707 1.00 88.25 830 ILE A CA 1
ATOM 6557 C C . ILE A 1 830 ? -15.758 -28.654 -11.557 1.00 88.25 830 ILE A C 1
ATOM 6559 O O . ILE A 1 830 ? -16.847 -29.018 -11.124 1.00 88.25 830 ILE A O 1
ATOM 6563 N N . CYS A 1 831 ? -15.278 -29.107 -12.720 1.00 87.75 831 CYS A N 1
ATOM 6564 C CA . CYS A 1 831 ? -16.002 -30.096 -13.530 1.00 87.75 831 CYS A CA 1
ATOM 6565 C C . CYS A 1 831 ? -16.227 -31.401 -12.759 1.00 87.75 831 CYS A C 1
ATOM 6567 O O . CYS A 1 831 ? -17.346 -31.905 -12.729 1.00 87.75 831 CYS A O 1
ATOM 6569 N N . ALA A 1 832 ? -15.207 -31.899 -12.062 1.00 87.06 832 ALA A N 1
ATOM 6570 C CA . ALA A 1 832 ? -15.310 -33.080 -11.216 1.00 87.06 832 ALA A CA 1
ATOM 6571 C C . ALA A 1 832 ? -16.362 -32.896 -10.105 1.00 87.06 832 ALA A C 1
ATOM 6573 O O . ALA A 1 832 ? -17.205 -33.771 -9.919 1.00 87.06 832 ALA A O 1
ATOM 6574 N N . LEU A 1 833 ? -16.405 -31.732 -9.437 1.00 85.44 833 LEU A N 1
ATOM 6575 C CA . LEU A 1 833 ? -17.464 -31.411 -8.464 1.00 85.44 833 LEU A CA 1
ATOM 6576 C C . LEU A 1 833 ? -18.872 -31.416 -9.069 1.00 85.44 833 LEU A C 1
ATOM 6578 O O . LEU A 1 833 ? -19.838 -31.743 -8.379 1.00 85.44 833 LEU A O 1
ATOM 6582 N N . GLU A 1 834 ? -19.011 -30.983 -10.320 1.00 82.69 834 GLU A N 1
ATOM 6583 C CA . GLU A 1 834 ? -20.298 -30.915 -11.023 1.00 82.69 834 GLU A CA 1
ATOM 6584 C C . GLU A 1 834 ? -20.749 -32.275 -11.552 1.00 82.69 834 GLU A C 1
ATOM 6586 O O . GLU A 1 834 ? -21.945 -32.532 -11.648 1.00 82.69 834 GLU A O 1
ATOM 6591 N N . LEU A 1 835 ? -19.796 -33.158 -11.843 1.00 84.88 835 LEU A N 1
ATOM 6592 C CA . LEU A 1 835 ? -20.034 -34.541 -12.244 1.00 84.88 835 LEU A CA 1
ATOM 6593 C C . LEU A 1 835 ? -20.166 -35.495 -11.043 1.00 84.88 835 LEU A C 1
ATOM 6595 O O . LEU A 1 835 ? -20.319 -36.696 -11.242 1.00 84.88 835 LEU A O 1
ATOM 6599 N N . GLY A 1 836 ? -20.095 -34.984 -9.806 1.00 84.19 836 GLY A N 1
ATOM 6600 C CA . GLY A 1 836 ? -20.186 -35.784 -8.577 1.00 84.19 836 GLY A CA 1
ATOM 6601 C C . GLY A 1 836 ? -18.916 -36.574 -8.230 1.00 84.19 836 GLY A C 1
ATOM 6602 O O . GLY A 1 836 ? -18.921 -37.379 -7.307 1.00 84.19 836 GLY A O 1
ATOM 6603 N N . GLN A 1 837 ? -17.808 -36.333 -8.930 1.00 87.12 837 GLN A N 1
ATOM 6604 C CA . GLN A 1 837 ? -16.516 -36.993 -8.727 1.00 87.12 837 GLN A CA 1
ATOM 6605 C C . GLN A 1 837 ? -15.716 -36.284 -7.619 1.00 87.12 837 GLN A C 1
ATOM 6607 O O . GLN A 1 837 ? -14.693 -35.645 -7.873 1.00 87.12 837 GLN A O 1
ATOM 6612 N N . LEU A 1 838 ? -16.204 -36.357 -6.377 1.00 86.62 838 LEU A N 1
ATOM 6613 C CA . LEU A 1 838 ? -15.701 -35.548 -5.257 1.00 86.62 838 LEU A CA 1
ATOM 6614 C C . LEU A 1 838 ? -14.219 -35.805 -4.921 1.00 86.62 838 LEU A C 1
ATOM 6616 O O . LEU A 1 838 ? -13.469 -34.851 -4.730 1.00 86.62 838 LEU A O 1
ATOM 6620 N N . GLN A 1 839 ? -13.771 -37.064 -4.927 1.00 85.06 839 GLN A N 1
ATOM 6621 C CA . GLN A 1 839 ? -12.367 -37.412 -4.653 1.00 85.06 839 GLN A CA 1
ATOM 6622 C C . GLN A 1 839 ? -11.414 -36.867 -5.725 1.00 85.06 839 GLN A C 1
ATOM 6624 O O . GLN A 1 839 ? -10.385 -36.262 -5.421 1.00 85.06 839 GLN A O 1
ATOM 6629 N N . ARG A 1 840 ? -11.805 -36.980 -7.001 1.00 87.94 840 ARG A N 1
ATOM 6630 C CA . ARG A 1 840 ? -11.047 -36.403 -8.118 1.00 87.94 840 ARG A CA 1
ATOM 6631 C C . ARG A 1 840 ? -10.950 -34.879 -7.994 1.00 87.94 840 ARG A C 1
ATOM 6633 O O . ARG A 1 840 ? -9.903 -34.309 -8.290 1.00 87.94 840 ARG A O 1
ATOM 6640 N N . ALA A 1 841 ? -12.013 -34.221 -7.526 1.00 87.25 841 ALA A N 1
ATOM 6641 C CA . ALA A 1 841 ? -12.003 -32.780 -7.296 1.00 87.25 841 ALA A CA 1
ATOM 6642 C C . ALA A 1 841 ? -10.984 -32.357 -6.226 1.00 87.25 841 ALA A C 1
ATOM 6644 O O . ALA A 1 841 ? -10.262 -31.387 -6.457 1.00 87.25 841 ALA A O 1
ATOM 6645 N N . LEU A 1 842 ? -10.878 -33.093 -5.109 1.00 83.88 842 LEU A N 1
ATOM 6646 C CA . LEU A 1 842 ? -9.875 -32.825 -4.069 1.00 83.88 842 LEU A CA 1
ATOM 6647 C C . LEU A 1 842 ? -8.450 -32.878 -4.633 1.00 83.88 842 LEU A C 1
ATOM 6649 O O . LEU A 1 842 ? -7.679 -31.937 -4.450 1.00 83.88 842 LEU A O 1
ATOM 6653 N N . ILE A 1 843 ? -8.122 -33.940 -5.377 1.00 84.06 843 ILE A N 1
ATOM 6654 C CA . ILE A 1 843 ? -6.793 -34.129 -5.981 1.00 84.06 843 ILE A CA 1
ATOM 6655 C C . ILE A 1 843 ? -6.461 -32.971 -6.926 1.00 84.06 843 ILE A C 1
ATOM 6657 O O . ILE A 1 843 ? -5.400 -32.361 -6.817 1.00 84.06 843 ILE A O 1
ATOM 6661 N N . LEU A 1 844 ? -7.374 -32.641 -7.841 1.00 84.25 844 LEU A N 1
ATOM 6662 C CA . LEU A 1 844 ? -7.157 -31.594 -8.842 1.00 84.25 844 LEU A CA 1
ATOM 6663 C C . LEU A 1 844 ? -6.994 -30.205 -8.212 1.00 84.25 844 LEU A C 1
ATOM 6665 O O . LEU A 1 844 ? -6.163 -29.415 -8.659 1.00 84.25 844 LEU A O 1
ATOM 6669 N N . MET A 1 845 ? -7.754 -29.904 -7.159 1.00 85.69 845 MET A N 1
ATOM 6670 C CA . MET A 1 845 ? -7.651 -28.622 -6.463 1.00 85.69 845 MET A CA 1
ATOM 6671 C C . MET A 1 845 ? -6.399 -28.524 -5.594 1.00 85.69 845 MET A C 1
ATOM 6673 O O . MET A 1 845 ? -5.776 -27.467 -5.583 1.00 85.69 845 MET A O 1
ATOM 6677 N N . ASN A 1 846 ? -5.979 -29.610 -4.939 1.00 78.56 846 ASN A N 1
ATOM 6678 C CA . ASN A 1 846 ? -4.705 -29.647 -4.220 1.00 78.56 846 ASN A CA 1
ATOM 6679 C C . ASN A 1 846 ? -3.517 -29.511 -5.180 1.00 78.56 846 ASN A C 1
ATOM 6681 O O . ASN A 1 846 ? -2.618 -28.721 -4.912 1.00 78.56 846 ASN A O 1
ATOM 6685 N N . LYS A 1 847 ? -3.551 -30.180 -6.344 1.00 79.69 847 LYS A N 1
ATOM 6686 C CA . LYS A 1 847 ? -2.563 -29.962 -7.416 1.00 79.69 847 LYS A CA 1
ATOM 6687 C C . LYS A 1 847 ? -2.547 -28.502 -7.865 1.00 79.69 847 LYS A C 1
ATOM 6689 O O . LYS A 1 847 ? -1.484 -27.912 -7.993 1.00 79.69 847 LYS A O 1
ATOM 6694 N N . SER A 1 848 ? -3.717 -27.886 -8.041 1.00 79.88 848 SER A N 1
ATOM 6695 C CA . SER A 1 848 ? -3.798 -26.460 -8.370 1.00 79.88 848 SER A CA 1
ATOM 6696 C C . SER A 1 848 ? -3.181 -25.556 -7.295 1.00 79.88 848 SER A C 1
ATOM 6698 O O . SER A 1 848 ? -2.574 -24.560 -7.672 1.00 79.88 848 SER A O 1
ATOM 6700 N N . LEU A 1 849 ? -3.350 -25.863 -6.003 1.00 71.81 849 LEU A N 1
ATOM 6701 C CA . LEU A 1 849 ? -2.763 -25.091 -4.898 1.00 71.81 849 LEU A CA 1
ATOM 6702 C C . LEU A 1 849 ? -1.259 -25.316 -4.738 1.00 71.81 849 LEU A C 1
ATOM 6704 O O . LEU A 1 849 ? -0.558 -24.404 -4.310 1.00 71.81 849 LEU A O 1
ATOM 6708 N N . LEU A 1 850 ? -0.767 -26.506 -5.086 1.00 68.00 850 LEU A N 1
ATOM 6709 C CA . LEU A 1 850 ? 0.664 -26.802 -5.106 1.00 68.00 850 LEU A CA 1
ATOM 6710 C C . LEU A 1 850 ? 1.388 -25.937 -6.147 1.00 68.00 850 LEU A C 1
ATOM 6712 O O . LEU A 1 850 ? 2.474 -25.437 -5.876 1.00 68.00 850 LEU A O 1
ATOM 6716 N N . LEU A 1 851 ? 0.757 -25.725 -7.308 1.00 60.50 851 LEU A N 1
ATOM 6717 C CA . LEU A 1 851 ? 1.275 -24.844 -8.358 1.00 60.50 851 LEU A CA 1
ATOM 6718 C C . LEU A 1 851 ? 1.102 -23.353 -8.025 1.00 60.50 851 LEU A C 1
ATOM 6720 O O . LEU A 1 851 ? 1.964 -22.545 -8.355 1.00 60.50 851 LEU A O 1
ATOM 6724 N N . ASP A 1 852 ? -0.019 -22.979 -7.403 1.00 64.88 852 ASP A N 1
ATOM 6725 C CA . ASP A 1 852 ? -0.335 -21.593 -7.047 1.00 64.88 852 ASP A CA 1
ATOM 6726 C C . ASP A 1 852 ? -1.113 -21.521 -5.724 1.00 64.88 852 ASP A C 1
ATOM 6728 O O . ASP A 1 852 ? -2.341 -21.663 -5.672 1.00 64.88 852 ASP A O 1
ATOM 6732 N N . SER A 1 853 ? -0.375 -21.267 -4.642 1.00 69.50 853 SER A N 1
ATOM 6733 C CA . SER A 1 853 ? -0.917 -21.185 -3.283 1.00 69.50 853 SER A CA 1
ATOM 6734 C C . SER A 1 853 ? -1.674 -19.885 -2.986 1.00 69.50 853 SER A C 1
ATOM 6736 O O . SER A 1 853 ? -2.327 -19.795 -1.949 1.00 69.50 853 SER A O 1
ATOM 6738 N N . ASP A 1 854 ? -1.652 -18.894 -3.883 1.00 68.69 854 ASP A N 1
ATOM 6739 C CA . ASP A 1 854 ? -2.452 -17.666 -3.769 1.00 68.69 854 ASP A CA 1
ATOM 6740 C C . ASP A 1 854 ? -3.723 -17.728 -4.633 1.00 68.69 854 ASP A C 1
ATOM 6742 O O . ASP A 1 854 ? -4.478 -16.750 -4.761 1.00 68.69 854 ASP A O 1
ATOM 6746 N N . PHE A 1 855 ? -4.007 -18.890 -5.228 1.00 74.56 855 PHE A N 1
ATOM 6747 C CA . PHE A 1 855 ? -5.199 -19.073 -6.028 1.00 74.56 855 PHE A CA 1
ATOM 6748 C C . PHE A 1 855 ? -6.429 -19.344 -5.151 1.00 74.56 855 PHE A C 1
ATOM 6750 O O . PHE A 1 855 ? -6.688 -20.451 -4.685 1.00 74.56 855 PHE A O 1
ATOM 6757 N N . ARG A 1 856 ? -7.271 -18.318 -4.991 1.00 80.19 856 ARG A N 1
ATOM 6758 C CA . ARG A 1 856 ? -8.511 -18.376 -4.191 1.00 80.19 856 ARG A CA 1
ATOM 6759 C C . ARG A 1 856 ? -9.506 -19.470 -4.608 1.00 80.19 856 ARG A C 1
ATOM 6761 O O . ARG A 1 856 ? -10.224 -20.000 -3.763 1.00 80.19 856 ARG A O 1
ATOM 6768 N N . ALA A 1 857 ? -9.646 -19.750 -5.907 1.00 84.31 857 ALA A N 1
ATOM 6769 C CA . ALA A 1 857 ? -10.726 -20.610 -6.405 1.00 84.31 857 ALA A CA 1
ATOM 6770 C C . ALA A 1 857 ? -10.620 -22.072 -5.924 1.00 84.31 857 ALA A C 1
ATOM 6772 O O . ALA A 1 857 ? -11.640 -22.601 -5.474 1.00 84.31 857 ALA A O 1
ATOM 6773 N N . PRO A 1 858 ? -9.438 -22.717 -5.963 1.00 85.56 858 PRO A N 1
ATOM 6774 C CA . PRO A 1 858 ? -9.219 -24.015 -5.332 1.00 85.56 858 PRO A CA 1
ATOM 6775 C C . PRO A 1 858 ? -9.613 -24.072 -3.854 1.00 85.56 858 PRO A C 1
ATOM 6777 O O . PRO A 1 858 ? -10.370 -24.964 -3.497 1.00 85.56 858 PRO A O 1
ATOM 6780 N N . TYR A 1 859 ? -9.204 -23.109 -3.018 1.00 86.88 859 TYR A N 1
ATOM 6781 C CA . TYR A 1 859 ? -9.554 -23.101 -1.589 1.00 86.88 859 TYR A CA 1
ATOM 6782 C C . TYR A 1 859 ? -11.067 -23.146 -1.346 1.00 86.88 859 TYR A C 1
ATOM 6784 O O . TYR A 1 859 ? -11.572 -24.008 -0.629 1.00 86.88 859 TYR A O 1
ATOM 6792 N N . VAL A 1 860 ? -11.802 -22.236 -1.997 1.00 88.38 860 VAL A N 1
ATOM 6793 C CA . VAL A 1 860 ? -13.266 -22.156 -1.885 1.00 88.38 860 VAL A CA 1
ATOM 6794 C C . VAL A 1 860 ? -13.909 -23.471 -2.328 1.00 88.38 860 VAL A C 1
ATOM 6796 O O . VAL A 1 860 ? -14.828 -23.970 -1.686 1.00 88.38 860 VAL A O 1
ATOM 6799 N N . ASN A 1 861 ? -13.449 -24.054 -3.433 1.00 91.00 861 ASN A N 1
ATOM 6800 C CA . ASN A 1 861 ? -14.063 -25.269 -3.956 1.00 91.00 861 ASN A CA 1
ATOM 6801 C C . ASN A 1 861 ? -13.632 -26.543 -3.199 1.00 91.00 861 ASN A C 1
ATOM 6803 O O . ASN A 1 861 ? -14.413 -27.491 -3.167 1.00 91.00 861 ASN A O 1
ATOM 6807 N N . LEU A 1 862 ? -12.471 -26.556 -2.533 1.00 89.56 862 LEU A N 1
ATOM 6808 C CA . LEU A 1 862 ? -12.085 -27.609 -1.586 1.00 89.56 862 LEU A CA 1
ATOM 6809 C C . LEU A 1 862 ? -13.014 -27.614 -0.370 1.00 89.56 862 LEU A C 1
ATOM 6811 O O . LEU A 1 862 ? -13.490 -28.677 0.017 1.00 89.56 862 LEU A O 1
ATOM 6815 N N . GLY A 1 863 ? -13.361 -26.437 0.166 1.00 92.19 863 GLY A N 1
ATOM 6816 C CA . GLY A 1 863 ? -14.379 -26.317 1.218 1.00 92.19 863 GLY A CA 1
ATOM 6817 C C . GLY A 1 863 ? -15.721 -26.931 0.795 1.00 92.19 863 GLY A C 1
ATOM 6818 O O . GLY A 1 863 ? -16.334 -27.688 1.544 1.00 92.19 863 GLY A O 1
ATOM 6819 N N . VAL A 1 864 ? -16.143 -26.704 -0.456 1.00 91.94 864 VAL A N 1
ATOM 6820 C CA . VAL A 1 864 ? -17.338 -27.352 -1.034 1.00 91.94 864 VAL A CA 1
ATOM 6821 C C . VAL A 1 864 ? -17.173 -28.871 -1.143 1.00 91.94 864 VAL A C 1
ATOM 6823 O O . VAL A 1 864 ? -18.110 -29.603 -0.829 1.00 91.94 864 VAL A O 1
ATOM 6826 N N . ALA A 1 865 ? -16.017 -29.350 -1.606 1.00 90.62 865 ALA A N 1
ATOM 6827 C CA . ALA A 1 865 ? -15.739 -30.773 -1.779 1.00 90.62 865 ALA A CA 1
ATOM 6828 C C . ALA A 1 865 ? -15.813 -31.530 -0.445 1.00 90.62 865 ALA A C 1
ATOM 6830 O O . ALA A 1 865 ? -16.534 -32.524 -0.356 1.00 90.62 865 ALA A O 1
ATOM 6831 N N . TYR A 1 866 ? -15.145 -31.018 0.594 1.00 92.75 866 TYR A N 1
ATOM 6832 C CA . TYR A 1 866 ? -15.162 -31.607 1.933 1.00 92.75 866 TYR A CA 1
ATOM 6833 C C . TYR A 1 866 ? -16.560 -31.599 2.550 1.00 92.75 866 TYR A C 1
ATOM 6835 O O . TYR A 1 866 ? -16.994 -32.626 3.061 1.00 92.75 866 TYR A O 1
ATOM 6843 N N . LEU A 1 867 ? -17.315 -30.501 2.419 1.00 92.00 867 LEU A N 1
ATOM 6844 C CA . LEU A 1 867 ? -18.704 -30.462 2.888 1.00 92.00 867 LEU A CA 1
ATOM 6845 C C . LEU A 1 867 ? -19.584 -31.512 2.206 1.00 92.00 867 LEU A C 1
ATOM 6847 O O . LEU A 1 867 ? -20.422 -32.117 2.862 1.00 92.00 867 LEU A O 1
ATOM 6851 N N . ARG A 1 868 ? -19.428 -31.728 0.895 1.00 91.38 868 ARG A N 1
ATOM 6852 C CA . ARG A 1 868 ? -20.229 -32.722 0.164 1.00 91.38 868 ARG A CA 1
ATOM 6853 C C . ARG A 1 868 ? -19.829 -34.154 0.498 1.00 91.38 868 ARG A C 1
ATOM 6855 O O . ARG A 1 868 ? -20.715 -34.988 0.623 1.00 91.38 868 ARG A O 1
ATOM 6862 N N . LEU A 1 869 ? -18.534 -34.418 0.674 1.00 89.12 869 LEU A N 1
ATOM 6863 C CA . LEU A 1 869 ? -18.049 -35.718 1.141 1.00 89.12 869 LEU A CA 1
ATOM 6864 C C . LEU A 1 869 ? -18.558 -36.017 2.551 1.00 89.12 869 LEU A C 1
ATOM 6866 O O . LEU A 1 869 ? -19.037 -37.114 2.803 1.00 89.12 869 LEU A O 1
ATOM 6870 N N . ALA A 1 870 ? -18.549 -35.028 3.447 1.00 90.69 870 ALA A N 1
ATOM 6871 C CA . ALA A 1 870 ? -19.065 -35.194 4.803 1.00 90.69 870 ALA A CA 1
ATOM 6872 C C . ALA A 1 870 ? -20.561 -35.561 4.831 1.00 90.69 870 ALA A C 1
ATOM 6874 O O . ALA A 1 870 ? -21.007 -36.230 5.753 1.00 90.69 870 ALA A O 1
ATOM 6875 N N . VAL A 1 871 ? -21.341 -35.151 3.820 1.00 87.00 871 VAL A N 1
ATOM 6876 C CA . VAL A 1 871 ? -22.771 -35.500 3.695 1.00 87.00 871 VAL A CA 1
ATOM 6877 C C . VAL A 1 871 ? -22.990 -36.956 3.273 1.00 87.00 871 VAL A C 1
ATOM 6879 O O . VAL A 1 871 ? -24.042 -37.512 3.584 1.00 87.00 871 VAL A O 1
ATOM 6882 N N . SER A 1 872 ? -22.039 -37.566 2.561 1.00 83.44 872 SER A N 1
ATOM 6883 C CA . SER A 1 872 ? -22.109 -38.973 2.139 1.00 83.44 872 SER A CA 1
ATOM 6884 C C . SER A 1 872 ? -21.493 -39.955 3.137 1.00 83.44 872 SER A C 1
ATOM 6886 O O . SER A 1 872 ? -21.597 -41.159 2.929 1.00 83.44 872 SER A O 1
ATOM 6888 N N . GLU A 1 873 ? -20.855 -39.456 4.193 1.00 87.81 873 GLU A N 1
ATOM 6889 C CA . GLU A 1 873 ? -20.183 -40.251 5.223 1.00 87.81 873 GLU A CA 1
ATOM 6890 C C . GLU A 1 873 ? -20.935 -40.154 6.560 1.00 87.81 873 GLU A C 1
ATOM 6892 O O . GLU A 1 873 ? -21.734 -39.244 6.784 1.00 87.81 873 GLU A O 1
ATOM 6897 N N . GLU A 1 874 ? -20.662 -41.078 7.482 1.00 81.44 874 GLU A N 1
ATOM 6898 C CA . GLU A 1 874 ? -21.271 -41.101 8.818 1.00 81.44 874 GLU A CA 1
ATOM 6899 C C . GLU A 1 874 ? -20.208 -41.227 9.924 1.00 81.44 874 GLU A C 1
ATOM 6901 O O . GLU A 1 874 ? -19.066 -41.629 9.687 1.00 81.44 874 GLU A O 1
ATOM 6906 N N . GLY A 1 875 ? -20.583 -40.874 11.157 1.00 83.19 875 GLY A N 1
ATOM 6907 C CA . GLY A 1 875 ? -19.729 -41.028 12.339 1.00 83.19 875 GLY A CA 1
ATOM 6908 C C . GLY A 1 875 ? -18.484 -40.133 12.335 1.00 83.19 875 GLY A C 1
ATOM 6909 O O . GLY A 1 875 ? -18.535 -38.973 11.928 1.00 83.19 875 GLY A O 1
ATOM 6910 N N . GLU A 1 876 ? -17.361 -40.672 12.812 1.00 83.88 876 GLU A N 1
ATOM 6911 C CA . GLU A 1 876 ? -16.087 -39.946 12.959 1.00 83.88 876 GLU A CA 1
ATOM 6912 C C . GLU A 1 876 ? -15.525 -39.460 11.615 1.00 83.88 876 GLU A C 1
ATOM 6914 O O . GLU A 1 876 ? -14.959 -38.372 11.536 1.00 83.88 876 GLU A O 1
ATOM 6919 N N . LYS A 1 877 ? -15.758 -40.208 10.527 1.00 84.62 877 LYS A N 1
ATOM 6920 C CA . LYS A 1 877 ? -15.330 -39.808 9.177 1.00 84.62 877 LYS A CA 1
ATOM 6921 C C . LYS A 1 877 ? -16.005 -38.518 8.721 1.00 84.62 877 LYS A C 1
ATOM 6923 O O . LYS A 1 877 ? -15.351 -37.642 8.163 1.00 84.62 877 LYS A O 1
ATOM 6928 N N . ALA A 1 878 ? -17.305 -38.381 8.984 1.00 88.06 878 ALA A N 1
ATOM 6929 C CA . ALA A 1 878 ? -18.026 -37.150 8.680 1.00 88.06 878 ALA A CA 1
ATOM 6930 C C . ALA A 1 878 ? -17.480 -35.969 9.502 1.00 88.06 878 ALA A C 1
ATOM 6932 O O . ALA A 1 878 ? -17.326 -34.873 8.967 1.00 88.06 878 ALA A O 1
ATOM 6933 N N . GLN A 1 879 ? -17.139 -36.196 10.777 1.00 89.38 879 GLN A N 1
ATOM 6934 C CA . GLN A 1 879 ? -16.553 -35.170 11.646 1.00 89.38 879 GLN A CA 1
ATOM 6935 C C . GLN A 1 879 ? -15.190 -34.683 11.132 1.00 89.38 879 GLN A C 1
ATOM 6937 O O . GLN A 1 879 ? -15.011 -33.472 10.999 1.00 89.38 879 GLN A O 1
ATOM 6942 N N . ASP A 1 880 ? -14.271 -35.589 10.775 1.00 89.38 880 ASP A N 1
ATOM 6943 C CA . ASP A 1 880 ? -12.963 -35.223 10.198 1.00 89.38 880 ASP A CA 1
ATOM 6944 C C . ASP A 1 880 ? -13.129 -34.376 8.929 1.00 89.38 880 ASP A C 1
ATOM 6946 O O . ASP A 1 880 ? -12.515 -33.320 8.778 1.00 89.38 880 ASP A O 1
ATOM 6950 N N . LEU A 1 881 ? -14.050 -34.769 8.045 1.00 89.94 881 LEU A N 1
ATOM 6951 C CA . LEU A 1 881 ? -14.333 -34.025 6.818 1.00 89.94 881 LEU A CA 1
ATOM 6952 C C . LEU A 1 881 ? -14.917 -32.628 7.092 1.00 89.94 881 LEU A C 1
ATOM 6954 O O . LEU A 1 881 ? -14.606 -31.683 6.361 1.00 89.94 881 LEU A O 1
ATOM 6958 N N . PHE A 1 882 ? -15.715 -32.449 8.150 1.00 94.19 882 PHE A N 1
ATOM 6959 C CA . PHE A 1 882 ? -16.158 -31.117 8.573 1.00 94.19 882 PHE A CA 1
ATOM 6960 C C . PHE A 1 882 ? -15.007 -30.268 9.128 1.00 94.19 882 PHE A C 1
ATOM 6962 O O . PHE A 1 882 ? -14.936 -29.083 8.799 1.00 94.19 882 PHE A O 1
ATOM 6969 N N . PHE A 1 883 ? -14.080 -30.845 9.898 1.00 91.75 883 PHE A N 1
ATOM 6970 C CA . PHE A 1 883 ? -12.876 -30.134 10.343 1.00 91.75 883 PHE A CA 1
ATOM 6971 C C . PHE A 1 883 ? -11.996 -29.712 9.164 1.00 91.75 883 PHE A C 1
ATOM 6973 O O . PHE A 1 883 ? -11.634 -28.541 9.062 1.00 91.75 883 PHE A O 1
ATOM 6980 N N . ARG A 1 884 ? -11.763 -30.608 8.200 1.00 88.06 884 ARG A N 1
ATOM 6981 C CA . ARG A 1 884 ? -11.029 -30.311 6.957 1.00 88.06 884 ARG A CA 1
ATOM 6982 C C . ARG A 1 884 ? -11.657 -29.156 6.176 1.00 88.06 884 ARG A C 1
ATOM 6984 O O . ARG A 1 884 ? -10.946 -28.311 5.629 1.00 88.06 884 ARG A O 1
ATOM 6991 N N . ALA A 1 885 ? -12.992 -29.094 6.131 1.00 92.50 885 ALA A N 1
ATOM 6992 C CA . ALA A 1 885 ? -13.715 -27.990 5.505 1.00 92.50 885 ALA A CA 1
ATOM 6993 C C . ALA A 1 885 ? -13.477 -26.649 6.225 1.00 92.50 885 ALA A C 1
ATOM 6995 O O . ALA A 1 885 ? -13.393 -25.616 5.557 1.00 92.50 885 ALA A O 1
ATOM 6996 N N . ILE A 1 886 ? -13.350 -26.655 7.558 1.00 92.00 886 ILE A N 1
ATOM 6997 C CA . ILE A 1 886 ? -13.016 -25.468 8.359 1.00 92.00 886 ILE A CA 1
ATOM 6998 C C . ILE A 1 886 ? -11.574 -25.043 8.087 1.00 92.00 886 ILE A C 1
ATOM 7000 O O . ILE A 1 886 ? -11.360 -23.906 7.675 1.00 92.00 886 ILE A O 1
ATOM 7004 N N . GLU A 1 887 ? -10.610 -25.954 8.225 1.00 88.56 887 GLU A N 1
ATOM 7005 C CA . GLU A 1 887 ? -9.178 -25.672 8.063 1.00 88.56 887 GLU A CA 1
ATOM 7006 C C . GLU A 1 887 ? -8.860 -25.051 6.698 1.00 88.56 887 GLU A C 1
ATOM 7008 O O . GLU A 1 887 ? -8.201 -24.011 6.612 1.00 88.56 887 GLU A O 1
ATOM 7013 N N . ILE A 1 888 ? -9.373 -25.638 5.608 1.00 87.12 888 ILE A N 1
ATOM 7014 C CA . ILE A 1 888 ? -9.103 -25.117 4.262 1.00 87.12 888 ILE A CA 1
ATOM 7015 C C . ILE A 1 888 ? -9.767 -23.752 4.026 1.00 87.12 888 ILE A C 1
ATOM 7017 O O . ILE A 1 888 ? -9.232 -22.904 3.306 1.00 87.12 888 ILE A O 1
ATOM 7021 N N . SER A 1 889 ? -10.921 -23.519 4.655 1.00 89.31 889 SER A N 1
ATOM 7022 C CA . SER A 1 889 ? -11.650 -22.253 4.575 1.00 89.31 889 SER A CA 1
ATOM 7023 C C . SER A 1 889 ? -10.967 -21.157 5.396 1.00 89.31 889 SER A C 1
ATOM 7025 O O . SER A 1 889 ? -10.899 -20.016 4.943 1.00 89.31 889 SER A O 1
ATOM 7027 N N . GLU A 1 890 ? -10.398 -21.486 6.555 1.00 83.25 890 GLU A N 1
ATOM 7028 C CA . GLU A 1 890 ? -9.582 -20.576 7.366 1.00 83.25 890 GLU A CA 1
ATOM 7029 C C . GLU A 1 890 ? -8.273 -20.223 6.660 1.00 83.25 890 GLU A C 1
ATOM 7031 O O . GLU A 1 890 ? -7.937 -19.042 6.549 1.00 83.25 890 GLU A O 1
ATOM 7036 N N . ALA A 1 891 ? -7.584 -21.213 6.082 1.00 75.38 891 ALA A N 1
ATOM 7037 C CA . ALA A 1 891 ? -6.405 -20.981 5.251 1.00 75.38 891 ALA A CA 1
ATOM 7038 C C . ALA A 1 891 ? -6.718 -20.018 4.092 1.00 75.38 891 ALA A C 1
ATOM 7040 O O . ALA A 1 891 ? -5.943 -19.100 3.800 1.00 75.38 891 ALA A O 1
ATOM 7041 N N . CYS A 1 892 ? -7.900 -20.161 3.481 1.00 81.00 892 CYS A N 1
ATOM 7042 C CA . CYS A 1 892 ? -8.381 -19.222 2.477 1.00 81.00 892 CYS A CA 1
ATOM 7043 C C . CYS A 1 892 ? -8.607 -17.817 3.034 1.00 81.00 892 CYS A C 1
ATOM 7045 O O . CYS A 1 892 ? -8.326 -16.857 2.329 1.00 81.00 892 CYS A O 1
ATOM 7047 N N . LEU A 1 893 ? -9.161 -17.664 4.239 1.00 76.19 893 LEU A N 1
ATOM 7048 C CA . LEU A 1 893 ? -9.459 -16.355 4.830 1.00 76.19 893 LEU A CA 1
ATOM 7049 C C . LEU A 1 893 ? -8.195 -15.618 5.272 1.00 76.19 893 LEU A C 1
ATOM 7051 O O . LEU A 1 893 ? -8.142 -14.398 5.139 1.00 76.19 893 LEU A O 1
ATOM 7055 N N . ILE A 1 894 ? -7.160 -16.343 5.706 1.00 68.19 894 ILE A N 1
ATOM 7056 C CA . ILE A 1 894 ? -5.838 -15.770 5.998 1.00 68.19 894 ILE A CA 1
ATOM 7057 C C . ILE A 1 894 ? -5.259 -15.104 4.740 1.00 68.19 894 ILE A C 1
ATOM 7059 O O . ILE A 1 894 ? -4.773 -13.976 4.800 1.00 68.19 894 ILE A O 1
ATOM 7063 N N . ARG A 1 895 ? -5.354 -15.771 3.580 1.00 70.88 895 ARG A N 1
ATOM 7064 C CA . ARG A 1 895 ? -4.831 -15.259 2.295 1.00 70.88 895 ARG A CA 1
ATOM 7065 C C . ARG A 1 895 ? -5.788 -14.307 1.575 1.00 70.88 895 ARG A C 1
ATOM 7067 O O . ARG A 1 895 ? -5.375 -13.355 0.911 1.00 70.88 895 ARG A O 1
ATOM 7074 N N . HIS A 1 896 ? -7.086 -14.552 1.704 1.00 76.56 896 HIS A N 1
ATOM 7075 C CA . HIS A 1 896 ? -8.169 -13.851 1.022 1.00 76.56 896 HIS A CA 1
ATOM 7076 C C . HIS A 1 896 ? -9.297 -13.488 2.005 1.00 76.56 896 HIS A C 1
ATOM 7078 O O . HIS A 1 896 ? -10.384 -14.075 1.928 1.00 76.56 896 HIS A O 1
ATOM 7084 N N . PRO A 1 897 ? -9.107 -12.469 2.868 1.00 75.56 897 PRO A N 1
ATOM 7085 C CA . PRO A 1 897 ? -10.076 -12.113 3.914 1.00 75.56 897 PRO A CA 1
ATOM 7086 C C . PRO A 1 897 ? -11.478 -11.759 3.392 1.00 75.56 897 PRO A C 1
ATOM 7088 O O . PRO A 1 897 ? -12.475 -11.921 4.085 1.00 75.56 897 PRO A O 1
ATOM 7091 N N . ALA A 1 898 ? -11.589 -11.314 2.136 1.00 78.06 898 ALA A N 1
ATOM 7092 C CA . ALA A 1 898 ? -12.862 -10.993 1.484 1.00 78.06 898 ALA A CA 1
ATOM 7093 C C . ALA A 1 898 ? -13.502 -12.211 0.779 1.00 78.06 898 ALA A C 1
ATOM 7095 O O . ALA A 1 898 ? -13.912 -12.117 -0.387 1.00 78.06 898 ALA A O 1
ATOM 7096 N N . SER A 1 899 ? -13.569 -13.356 1.470 1.00 84.31 899 SER A N 1
ATOM 7097 C CA . SER A 1 899 ? -14.098 -14.624 0.941 1.00 84.31 899 SER A CA 1
ATOM 7098 C C . SER A 1 899 ? -15.327 -15.123 1.706 1.00 84.31 899 SER A C 1
ATOM 7100 O O . SER A 1 899 ? -15.230 -16.093 2.453 1.00 84.31 899 SER A O 1
ATOM 7102 N N . PRO A 1 900 ? -16.517 -14.522 1.499 1.00 89.12 900 PRO A N 1
ATOM 7103 C CA . PRO A 1 900 ? -17.724 -14.902 2.238 1.00 89.12 900 PRO A CA 1
ATOM 7104 C C . PRO A 1 900 ? -18.183 -16.344 1.976 1.00 89.12 900 PRO A C 1
ATOM 7106 O O . PRO A 1 900 ? -18.935 -16.896 2.772 1.00 89.12 900 PRO A O 1
ATOM 7109 N N . GLN A 1 901 ? -17.727 -16.971 0.884 1.00 90.12 901 GLN A N 1
ATOM 7110 C CA . GLN A 1 901 ? -17.939 -18.398 0.630 1.00 90.12 901 GLN A CA 1
ATOM 7111 C C . GLN A 1 901 ? -17.309 -19.263 1.731 1.00 90.12 901 GLN A C 1
ATOM 7113 O O . GLN A 1 901 ? -17.939 -20.215 2.174 1.00 90.12 901 GLN A O 1
ATOM 7118 N N . CYS A 1 902 ? -16.114 -18.894 2.200 1.00 91.75 902 CYS A N 1
ATOM 7119 C CA . CYS A 1 902 ? -15.389 -19.611 3.246 1.00 91.75 902 CYS A CA 1
ATOM 7120 C C . CYS A 1 902 ? -16.075 -19.441 4.605 1.00 91.75 902 CYS A C 1
ATOM 7122 O O . CYS A 1 902 ? -16.277 -20.428 5.301 1.00 91.75 902 CYS A O 1
ATOM 7124 N N . ASN A 1 903 ? -16.551 -18.231 4.929 1.00 93.25 903 ASN A N 1
ATOM 7125 C CA . ASN A 1 903 ? -17.385 -18.004 6.119 1.00 93.25 903 ASN A CA 1
ATOM 7126 C C . ASN A 1 903 ? -18.657 -18.872 6.065 1.00 93.25 903 ASN A C 1
ATOM 7128 O O . ASN A 1 903 ? -19.031 -19.511 7.044 1.00 93.25 903 ASN A O 1
ATOM 7132 N N . TYR A 1 904 ? -19.297 -18.994 4.895 1.00 93.50 904 TYR A N 1
ATOM 7133 C CA . TYR A 1 904 ? -20.426 -19.914 4.738 1.00 93.50 904 TYR A CA 1
ATOM 7134 C C . TYR A 1 904 ? -20.017 -21.376 4.990 1.00 93.50 904 TYR A C 1
ATOM 7136 O O . TYR A 1 904 ? -20.727 -22.085 5.703 1.00 93.50 904 TYR A O 1
ATOM 7144 N N . HIS A 1 905 ? -18.887 -21.839 4.442 1.00 94.75 905 HIS A N 1
ATOM 7145 C CA . HIS A 1 905 ? -18.430 -23.221 4.632 1.00 94.75 905 HIS A CA 1
ATOM 7146 C C . HIS A 1 905 ? -18.108 -23.537 6.093 1.00 94.75 905 HIS A C 1
ATOM 7148 O O . HIS A 1 905 ? -18.599 -24.543 6.602 1.00 94.75 905 HIS A O 1
ATOM 7154 N N . ILE A 1 906 ? -17.376 -22.650 6.775 1.00 96.00 906 ILE A N 1
ATOM 7155 C CA . ILE A 1 906 ? -17.082 -22.753 8.213 1.00 96.00 906 ILE A CA 1
ATOM 7156 C C . ILE A 1 906 ? -18.389 -22.761 9.002 1.00 96.00 906 ILE A C 1
ATOM 7158 O O . ILE A 1 906 ? -18.598 -23.610 9.863 1.00 96.00 906 ILE A O 1
ATOM 7162 N N . GLY A 1 907 ? -19.304 -21.850 8.673 1.00 95.31 907 GLY A N 1
ATOM 7163 C CA . GLY A 1 907 ? -20.597 -21.729 9.326 1.00 95.31 907 GLY A CA 1
ATOM 7164 C C . GLY A 1 907 ? -21.434 -23.011 9.264 1.00 95.31 907 GLY A C 1
ATOM 7165 O O . GLY A 1 907 ? -21.991 -23.438 10.279 1.00 95.31 907 GLY A O 1
ATOM 7166 N N . VAL A 1 908 ? -21.490 -23.649 8.090 1.00 93.94 908 VAL A N 1
ATOM 7167 C CA . VAL A 1 908 ? -22.189 -24.927 7.880 1.00 93.94 908 VAL A CA 1
ATOM 7168 C C . VAL A 1 908 ? -21.471 -26.087 8.572 1.00 93.94 908 VAL A C 1
ATOM 7170 O O . VAL A 1 908 ? -22.139 -26.888 9.221 1.00 93.94 908 VAL A O 1
ATOM 7173 N N . ALA A 1 909 ? -20.142 -26.176 8.471 1.00 94.94 909 ALA A N 1
ATOM 7174 C CA . ALA A 1 909 ? -19.361 -27.236 9.111 1.00 94.94 909 ALA A CA 1
ATOM 7175 C C . ALA A 1 909 ? -19.479 -27.181 10.642 1.00 94.94 909 ALA A C 1
ATOM 7177 O O . ALA A 1 909 ? -19.833 -28.177 11.267 1.00 94.94 909 ALA A O 1
ATOM 7178 N N . CYS A 1 910 ? -19.307 -25.998 11.241 1.00 95.25 910 CYS A N 1
ATOM 7179 C CA . CYS A 1 910 ? -19.512 -25.775 12.672 1.00 95.25 910 CYS A CA 1
ATOM 7180 C C . CYS A 1 910 ? -20.949 -26.100 13.108 1.00 95.25 910 CYS A C 1
ATOM 7182 O O . CYS A 1 910 ? -21.145 -26.622 14.201 1.00 95.25 910 CYS A O 1
ATOM 7184 N N . ALA A 1 911 ? -21.959 -25.833 12.268 1.00 92.94 911 ALA A N 1
ATOM 7185 C CA . ALA A 1 911 ? -23.332 -26.225 12.586 1.00 92.94 911 ALA A CA 1
ATOM 7186 C C . ALA A 1 911 ? -23.449 -27.748 12.708 1.00 92.94 911 ALA A C 1
ATOM 7188 O O . ALA A 1 911 ? -24.010 -28.244 13.679 1.00 92.94 911 ALA A O 1
ATOM 7189 N N . GLN A 1 912 ? -22.912 -28.490 11.735 1.00 92.69 912 GLN A N 1
ATOM 7190 C CA . GLN A 1 912 ? -22.966 -29.952 11.736 1.00 92.69 912 GLN A CA 1
ATOM 7191 C C . GLN A 1 912 ? -22.182 -30.548 12.902 1.00 92.69 912 GLN A C 1
ATOM 7193 O O . GLN A 1 912 ? -22.716 -31.413 13.585 1.00 92.69 912 GLN A O 1
ATOM 7198 N N . LEU A 1 913 ? -20.983 -30.036 13.195 1.00 91.56 913 LEU A N 1
ATOM 7199 C CA . LEU A 1 913 ? -20.204 -30.459 14.362 1.00 91.56 913 LEU A CA 1
ATOM 7200 C C . LEU A 1 913 ? -20.976 -30.231 15.666 1.00 91.56 913 LEU A C 1
ATOM 7202 O O . LEU A 1 913 ? -21.083 -31.149 16.468 1.00 91.56 913 LEU A O 1
ATOM 7206 N N . PHE A 1 914 ? -21.622 -29.071 15.832 1.00 90.50 914 PHE A N 1
ATOM 7207 C CA . PHE A 1 914 ? -22.501 -28.820 16.979 1.00 90.50 914 PHE A CA 1
ATOM 7208 C C . PHE A 1 914 ? -23.638 -29.850 17.097 1.00 90.50 914 PHE A C 1
ATOM 7210 O O . PHE A 1 914 ? -23.951 -30.290 18.199 1.00 90.50 914 PHE A O 1
ATOM 7217 N N . PHE A 1 915 ? -24.253 -30.253 15.981 1.00 86.31 915 PHE A N 1
ATOM 7218 C CA . PHE A 1 915 ? -25.310 -31.270 15.983 1.00 86.31 915 PHE A CA 1
ATOM 7219 C C . PHE A 1 915 ? -24.804 -32.708 16.178 1.00 86.31 915 PHE A C 1
ATOM 7221 O O . PHE A 1 915 ? -25.596 -33.590 16.504 1.00 86.31 915 PHE A O 1
ATOM 7228 N N . LEU A 1 916 ? -23.521 -32.961 15.920 1.00 84.56 916 LEU A N 1
ATOM 7229 C CA . LEU A 1 916 ? -22.888 -34.268 16.092 1.00 84.56 916 LEU A CA 1
ATOM 7230 C C . LEU A 1 916 ? -22.311 -34.458 17.504 1.00 84.56 916 LEU A C 1
ATOM 7232 O O . LEU A 1 916 ? -22.020 -35.594 17.882 1.00 84.56 916 LEU A O 1
ATOM 7236 N N . GLU A 1 917 ? -22.173 -33.383 18.286 1.00 81.12 917 GLU A N 1
ATOM 7237 C CA . GLU A 1 917 ? -21.750 -33.445 19.686 1.00 81.12 917 GLU A CA 1
ATOM 7238 C C . GLU A 1 917 ? -22.792 -34.148 20.566 1.00 81.12 917 GLU A C 1
ATOM 7240 O O . GLU A 1 917 ? -23.980 -33.817 20.558 1.00 81.12 917 GLU A O 1
ATOM 7245 N N . ARG A 1 918 ? -22.336 -35.128 21.359 1.00 71.88 918 ARG A N 1
ATOM 7246 C CA . ARG A 1 918 ? -23.217 -35.940 22.220 1.00 71.88 918 ARG A CA 1
ATOM 7247 C C . ARG A 1 918 ? -23.770 -35.152 23.403 1.00 71.88 918 ARG A C 1
ATOM 7249 O O . ARG A 1 918 ? -24.891 -35.418 23.830 1.00 71.88 918 ARG A O 1
ATOM 7256 N N . ASP A 1 919 ? -22.979 -34.220 23.931 1.00 76.25 919 ASP A N 1
ATOM 7257 C CA . ASP A 1 919 ? -23.369 -33.340 25.028 1.00 76.25 919 ASP A CA 1
ATOM 7258 C C . ASP A 1 919 ? -23.348 -31.874 24.557 1.00 76.25 919 ASP A C 1
ATOM 7260 O O . ASP A 1 919 ? -22.272 -31.292 24.356 1.00 76.25 919 ASP A O 1
ATOM 7264 N N . PRO A 1 920 ? -24.530 -31.250 24.393 1.00 69.38 920 PRO A N 1
ATOM 7265 C CA . PRO A 1 920 ? -24.626 -29.883 23.907 1.00 69.38 920 PRO A CA 1
ATOM 7266 C C . PRO A 1 920 ? -24.107 -28.858 24.936 1.00 69.38 920 PRO A C 1
ATOM 7268 O O . PRO A 1 920 ? -23.849 -27.714 24.569 1.00 69.38 920 PRO A O 1
ATOM 7271 N N . LEU A 1 921 ? -23.919 -29.229 26.209 1.00 77.38 921 LEU A N 1
ATOM 7272 C CA . LEU A 1 921 ? -23.427 -28.332 27.262 1.00 77.38 921 LEU A CA 1
ATOM 7273 C C . LEU A 1 921 ? -21.896 -28.226 27.319 1.00 77.38 921 LEU A C 1
ATOM 7275 O O . LEU A 1 921 ? -21.367 -27.450 28.119 1.00 77.38 921 LEU A O 1
ATOM 7279 N N . THR A 1 922 ? -21.172 -28.966 26.478 1.00 83.12 922 THR A N 1
ATOM 7280 C CA . THR A 1 922 ? -19.708 -28.894 26.446 1.00 83.12 922 THR A CA 1
ATOM 7281 C C . THR A 1 922 ? -19.214 -27.531 25.940 1.00 83.12 922 THR A C 1
ATOM 7283 O O . THR A 1 922 ? -19.847 -26.906 25.080 1.00 83.12 922 THR A O 1
ATOM 7286 N N . PRO A 1 923 ? -18.038 -27.061 26.404 1.00 83.25 923 PRO A N 1
ATOM 7287 C CA . PRO A 1 923 ? -17.411 -25.856 25.862 1.00 83.25 923 PRO A CA 1
ATOM 7288 C C . PRO A 1 923 ? -17.179 -25.930 24.345 1.00 83.25 923 PRO A C 1
ATOM 7290 O O . PRO A 1 923 ? -17.319 -24.921 23.657 1.00 83.25 923 PRO A O 1
ATOM 7293 N N . ALA A 1 924 ? -16.879 -27.123 23.819 1.00 80.94 924 ALA A N 1
ATOM 7294 C CA . ALA A 1 924 ? -16.700 -27.365 22.389 1.00 80.94 924 ALA A CA 1
ATOM 7295 C C . ALA A 1 924 ? -18.010 -27.179 21.605 1.00 80.94 924 ALA A C 1
ATOM 7297 O O . ALA A 1 924 ? -18.040 -26.421 20.635 1.00 80.94 924 ALA A O 1
ATOM 7298 N N . ALA A 1 925 ? -19.118 -27.773 22.065 1.00 84.94 925 ALA A N 1
ATOM 7299 C CA . ALA A 1 925 ? -20.432 -27.579 21.453 1.00 84.94 925 ALA A CA 1
ATOM 7300 C C . ALA A 1 925 ? -20.871 -26.104 21.492 1.00 84.94 925 ALA A C 1
ATOM 7302 O O . ALA A 1 925 ? -21.354 -25.567 20.490 1.00 84.94 925 ALA A O 1
ATOM 7303 N N . ALA A 1 926 ? -20.649 -25.414 22.617 1.00 86.88 926 ALA A N 1
ATOM 7304 C CA . ALA A 1 926 ? -20.918 -23.981 22.739 1.00 86.88 926 ALA A CA 1
ATOM 7305 C C . ALA A 1 926 ? -20.087 -23.151 21.743 1.00 86.88 926 ALA A C 1
ATOM 7307 O O . ALA A 1 926 ? -20.604 -22.201 21.144 1.00 86.88 926 ALA A O 1
ATOM 7308 N N . GLU A 1 927 ? -18.828 -23.532 21.524 1.00 90.44 927 GLU A N 1
ATOM 7309 C CA . GLU A 1 927 ? -17.943 -22.878 20.568 1.00 90.44 927 GLU A CA 1
ATOM 7310 C C . GLU A 1 927 ? -18.392 -23.084 19.124 1.00 90.44 927 GLU A C 1
ATOM 7312 O O . GLU A 1 927 ? -18.552 -22.107 18.389 1.00 90.44 927 GLU A O 1
ATOM 7317 N N . PHE A 1 928 ? -18.673 -24.324 18.719 1.00 93.00 928 PHE A N 1
ATOM 7318 C CA . PHE A 1 928 ? -19.175 -24.623 17.379 1.00 93.00 928 PHE A CA 1
ATOM 7319 C C . PHE A 1 928 ? -20.481 -23.890 17.089 1.00 93.00 928 PHE A C 1
ATOM 7321 O O . PHE A 1 928 ? -20.641 -23.292 16.023 1.00 93.00 928 PHE A O 1
ATOM 7328 N N . ARG A 1 929 ? -21.389 -23.844 18.067 1.00 91.12 929 ARG A N 1
ATOM 7329 C CA . ARG A 1 929 ? -22.644 -23.101 17.965 1.00 91.12 929 ARG A CA 1
ATOM 7330 C C . ARG A 1 929 ? -22.408 -21.600 17.763 1.00 91.12 929 ARG A C 1
ATOM 7332 O O . ARG A 1 929 ? -23.003 -20.988 16.873 1.00 91.12 929 ARG A O 1
ATOM 7339 N N . ARG A 1 930 ? -21.521 -21.002 18.565 1.00 93.25 930 ARG A N 1
ATOM 7340 C CA . ARG A 1 930 ? -21.150 -19.580 18.478 1.00 93.25 930 ARG A CA 1
ATOM 7341 C C . ARG A 1 930 ? -20.520 -19.248 17.126 1.00 93.25 930 ARG A C 1
ATOM 7343 O O . ARG A 1 930 ? -20.970 -18.311 16.463 1.00 93.25 930 ARG A O 1
ATOM 7350 N N . ARG A 1 931 ? -19.527 -20.037 16.708 1.00 95.25 931 ARG A N 1
ATOM 7351 C CA . ARG A 1 931 ? -18.819 -19.876 15.432 1.00 95.25 931 ARG A CA 1
ATOM 7352 C C . ARG A 1 931 ? -19.753 -20.058 14.244 1.00 95.25 931 ARG A C 1
ATOM 7354 O O . ARG A 1 931 ? -19.760 -19.218 13.353 1.00 95.25 931 ARG A O 1
ATOM 7361 N N . SER A 1 932 ? -20.599 -21.090 14.258 1.00 94.69 932 SER A N 1
ATOM 7362 C CA . SER A 1 932 ? -21.586 -21.326 13.201 1.00 94.69 932 SER A CA 1
ATOM 7363 C C . SER A 1 932 ? -22.472 -20.102 12.971 1.00 94.69 932 SER A C 1
ATOM 7365 O O . SER A 1 932 ? -22.595 -19.617 11.844 1.00 94.69 932 SER A O 1
ATOM 7367 N N . ARG A 1 933 ? -23.027 -19.546 14.056 1.00 94.31 933 ARG A N 1
ATOM 7368 C CA . ARG A 1 933 ? -23.864 -18.347 13.998 1.00 94.31 933 ARG A CA 1
ATOM 7369 C C . ARG A 1 933 ? -23.112 -17.149 13.425 1.00 94.31 933 ARG A C 1
ATOM 7371 O O . ARG A 1 933 ? -23.638 -16.463 12.552 1.00 94.31 933 ARG A O 1
ATOM 7378 N N . GLN A 1 934 ? -21.914 -16.881 13.937 1.00 94.81 934 GLN A N 1
ATOM 7379 C CA . GLN A 1 934 ? -21.105 -15.738 13.523 1.00 94.81 934 GLN A CA 1
ATOM 7380 C C . GLN A 1 934 ? -20.778 -15.800 12.026 1.00 94.81 934 GLN A C 1
ATOM 7382 O O . GLN A 1 934 ? -21.058 -14.850 11.298 1.00 94.81 934 GLN A O 1
ATOM 7387 N N . GLU A 1 935 ? -20.262 -16.934 11.561 1.00 95.31 935 GLU A N 1
ATOM 7388 C CA . GLU A 1 935 ? -19.761 -17.079 10.194 1.00 95.31 935 GLU A CA 1
ATOM 7389 C C . GLU A 1 935 ? -20.886 -17.123 9.148 1.00 95.31 935 GLU A C 1
ATOM 7391 O O . GLU A 1 935 ? -20.783 -16.505 8.084 1.00 95.31 935 GLU A O 1
ATOM 7396 N N . LEU A 1 936 ? -22.023 -17.762 9.462 1.00 93.25 936 LEU A N 1
ATOM 7397 C CA . LEU A 1 936 ? -23.203 -17.729 8.588 1.00 93.25 936 LEU A CA 1
ATOM 7398 C C . LEU A 1 936 ? -23.778 -16.310 8.454 1.00 93.25 936 LEU A C 1
ATOM 7400 O O . LEU A 1 936 ? -24.185 -15.916 7.357 1.00 93.25 936 LEU A O 1
ATOM 7404 N N . LEU A 1 937 ? -23.810 -15.530 9.541 1.00 91.00 937 LEU A N 1
ATOM 7405 C CA . LEU A 1 937 ? -24.272 -14.138 9.504 1.00 91.00 937 LEU A CA 1
ATOM 7406 C C . LEU A 1 937 ? -23.315 -13.245 8.710 1.00 91.00 937 LEU A C 1
ATOM 7408 O O . LEU A 1 937 ? -23.780 -12.451 7.889 1.00 91.00 937 LEU A O 1
ATOM 7412 N N . GLU A 1 938 ? -22.007 -13.413 8.895 1.00 90.69 938 GLU A N 1
ATOM 7413 C CA . GLU A 1 938 ? -20.982 -12.680 8.148 1.00 90.69 938 GLU A CA 1
ATOM 7414 C C . GLU A 1 938 ? -21.091 -12.963 6.640 1.00 90.69 938 GLU A C 1
ATOM 7416 O O . GLU A 1 938 ? -21.175 -12.044 5.817 1.00 90.69 938 GLU A O 1
ATOM 7421 N N . ALA A 1 939 ? -21.216 -14.241 6.259 1.00 89.94 939 ALA A N 1
ATOM 7422 C CA . ALA A 1 939 ? -21.455 -14.633 4.872 1.00 89.94 939 ALA A CA 1
ATOM 7423 C C . ALA A 1 939 ? -22.731 -13.983 4.300 1.00 89.94 939 ALA A C 1
ATOM 7425 O O . ALA A 1 939 ? -22.722 -13.480 3.168 1.00 89.94 939 ALA A O 1
ATOM 7426 N N . ARG A 1 940 ? -23.818 -13.938 5.089 1.00 87.62 940 ARG A N 1
ATOM 7427 C CA . ARG A 1 940 ? -25.129 -13.379 4.699 1.00 87.62 940 ARG A CA 1
ATOM 7428 C C . ARG A 1 940 ? -25.103 -11.876 4.489 1.00 87.62 940 ARG A C 1
ATOM 7430 O O . ARG A 1 940 ? -25.751 -11.385 3.566 1.00 87.62 940 ARG A O 1
ATOM 7437 N N . GLN A 1 941 ? -24.363 -11.154 5.320 1.00 87.50 941 GLN A N 1
ATOM 7438 C CA . GLN A 1 941 ? -24.309 -9.690 5.299 1.00 87.50 941 GLN A CA 1
ATOM 7439 C C . GLN A 1 941 ? -23.279 -9.139 4.298 1.00 87.50 941 GLN A C 1
ATOM 7441 O O . GLN A 1 941 ? -23.301 -7.943 3.962 1.00 87.50 941 GLN A O 1
ATOM 7446 N N . SER A 1 942 ? -22.419 -10.007 3.759 1.00 85.81 942 SER A N 1
ATOM 7447 C CA . SER A 1 942 ? -21.397 -9.643 2.780 1.00 85.81 942 SER A CA 1
ATOM 7448 C C . SER A 1 942 ? -21.963 -8.905 1.554 1.00 85.81 942 SER A C 1
ATOM 7450 O O . SER A 1 942 ? -23.082 -9.145 1.084 1.00 85.81 942 SER A O 1
ATOM 7452 N N . ALA A 1 943 ? -21.174 -7.976 1.003 1.00 80.19 943 ALA A N 1
ATOM 7453 C CA . ALA A 1 943 ? -21.561 -7.205 -0.183 1.00 80.19 943 ALA A CA 1
ATOM 7454 C C . ALA A 1 943 ? -21.796 -8.103 -1.412 1.00 80.19 943 ALA A C 1
ATOM 7456 O O . ALA A 1 943 ? -22.680 -7.831 -2.226 1.00 80.19 943 ALA A O 1
ATOM 7457 N N . GLU A 1 944 ? -21.039 -9.200 -1.533 1.00 80.19 944 GLU A N 1
ATOM 7458 C CA . GLU A 1 944 ? -21.239 -10.185 -2.595 1.00 80.19 944 GLU A CA 1
ATOM 7459 C C . GLU A 1 944 ? -22.589 -10.902 -2.461 1.00 80.19 944 GLU A C 1
ATOM 7461 O O . GLU A 1 944 ? -23.302 -11.019 -3.463 1.00 80.19 944 GLU A O 1
ATOM 7466 N N . ALA A 1 945 ? -22.971 -11.314 -1.246 1.00 79.06 945 ALA A N 1
ATOM 7467 C CA . ALA A 1 945 ? -24.267 -11.939 -1.002 1.00 79.06 945 ALA A CA 1
ATOM 7468 C C . ALA A 1 945 ? -25.431 -10.988 -1.304 1.00 79.06 945 ALA A C 1
ATOM 7470 O O . ALA A 1 945 ? -26.364 -11.376 -2.007 1.00 79.06 945 ALA A O 1
ATOM 7471 N N . ARG A 1 946 ? -25.345 -9.723 -0.870 1.00 82.62 946 ARG A N 1
ATOM 7472 C CA . ARG A 1 946 ? -26.373 -8.703 -1.148 1.00 82.62 946 ARG A CA 1
ATOM 7473 C C . ARG A 1 946 ? -26.544 -8.419 -2.638 1.00 82.62 946 ARG A C 1
ATOM 7475 O O . ARG A 1 946 ? -27.669 -8.452 -3.131 1.00 82.62 946 ARG A O 1
ATOM 7482 N N . ARG A 1 947 ? -25.444 -8.192 -3.369 1.00 80.81 947 ARG A N 1
ATOM 7483 C CA . ARG A 1 947 ? -25.497 -7.928 -4.819 1.00 80.81 947 ARG A CA 1
ATOM 7484 C C . ARG A 1 947 ? -26.200 -9.061 -5.559 1.00 80.81 947 ARG A C 1
ATOM 7486 O O . ARG A 1 947 ? -27.057 -8.828 -6.393 1.00 80.81 947 ARG A O 1
ATOM 7493 N N . ARG A 1 948 ? -25.843 -10.299 -5.245 1.00 73.88 948 ARG A N 1
ATOM 7494 C CA . ARG A 1 948 ? -26.339 -11.467 -5.979 1.00 73.88 948 ARG A CA 1
ATOM 7495 C C . ARG A 1 948 ? -27.753 -11.863 -5.568 1.00 73.88 948 ARG A C 1
ATOM 7497 O O . ARG A 1 948 ? -28.474 -12.424 -6.384 1.00 73.88 948 ARG A O 1
ATOM 7504 N N . LEU A 1 949 ? -28.156 -11.559 -4.332 1.00 79.69 949 LEU A N 1
ATOM 7505 C CA . LEU A 1 949 ? -29.559 -11.622 -3.931 1.00 79.69 949 LEU A CA 1
ATOM 7506 C C . LEU A 1 949 ? -30.398 -10.654 -4.774 1.00 79.69 949 LEU A C 1
ATOM 7508 O O . LEU A 1 949 ? -31.432 -11.068 -5.287 1.00 79.69 949 LEU A O 1
ATOM 7512 N N . SER A 1 950 ? -29.907 -9.427 -4.985 1.00 79.44 950 SER A N 1
ATOM 7513 C CA . SER A 1 950 ? -30.528 -8.458 -5.900 1.00 79.44 950 SER A CA 1
ATOM 7514 C C . SER A 1 950 ? -30.594 -8.999 -7.332 1.00 79.44 950 SER A C 1
ATOM 7516 O O . SER A 1 950 ? -31.670 -9.014 -7.922 1.00 79.44 950 SER A O 1
ATOM 7518 N N . ASP A 1 951 ? -29.481 -9.528 -7.865 1.00 73.94 951 ASP A N 1
ATOM 7519 C CA . ASP A 1 951 ? -29.431 -10.117 -9.215 1.00 73.94 951 ASP A CA 1
ATOM 7520 C C . ASP A 1 951 ? -30.476 -11.242 -9.385 1.00 73.94 951 ASP A C 1
ATOM 7522 O O . ASP A 1 951 ? -31.164 -11.325 -10.405 1.00 73.94 951 ASP A O 1
ATOM 7526 N N . TRP A 1 952 ? -30.623 -12.105 -8.371 1.00 77.38 952 TRP A N 1
ATOM 7527 C CA . TRP A 1 952 ? -31.594 -13.200 -8.375 1.00 77.38 952 TRP A CA 1
ATOM 7528 C C . TRP A 1 952 ? -33.043 -12.698 -8.286 1.00 77.38 952 TRP A C 1
ATOM 7530 O O . TRP A 1 952 ? -33.895 -13.179 -9.034 1.00 77.38 952 TRP A O 1
ATOM 7540 N N . GLN A 1 953 ? -33.324 -11.711 -7.427 1.00 78.88 953 GLN A N 1
ATOM 7541 C CA . GLN A 1 953 ? -34.647 -11.081 -7.310 1.00 78.88 953 GLN A CA 1
ATOM 7542 C C . GLN A 1 953 ? -35.057 -10.391 -8.618 1.00 78.88 953 GLN A C 1
ATOM 7544 O O . GLN A 1 953 ? -36.194 -10.537 -9.070 1.00 78.88 953 GLN A O 1
ATOM 7549 N N . GLU A 1 954 ? -34.125 -9.708 -9.285 1.00 77.12 954 GLU A N 1
ATOM 7550 C CA . GLU A 1 954 ? -34.353 -9.128 -10.611 1.00 77.12 954 GLU A CA 1
ATOM 7551 C C . GLU A 1 954 ? -34.609 -10.200 -11.675 1.00 77.12 954 GLU A C 1
ATOM 7553 O O . GLU A 1 954 ? -35.536 -10.072 -12.479 1.00 77.12 954 GLU A O 1
ATOM 7558 N N . ALA A 1 955 ? -33.830 -11.287 -11.681 1.00 68.31 955 ALA A N 1
ATOM 7559 C CA . ALA A 1 955 ? -34.072 -12.416 -12.575 1.00 68.31 955 ALA A CA 1
ATOM 7560 C C . ALA A 1 955 ? -35.447 -13.055 -12.313 1.00 68.31 955 ALA A C 1
ATOM 7562 O O . ALA A 1 955 ? -36.108 -13.519 -13.248 1.00 68.31 955 ALA A O 1
ATOM 7563 N N . GLN A 1 956 ? -35.904 -13.062 -11.057 1.00 72.38 956 GLN A N 1
ATOM 7564 C CA . GLN A 1 956 ? -37.215 -13.578 -10.669 1.00 72.38 956 GLN A CA 1
ATOM 7565 C C . GLN A 1 956 ? -38.330 -12.680 -11.202 1.00 72.38 956 GLN A C 1
ATOM 7567 O O . GLN A 1 956 ? -39.262 -13.191 -11.820 1.00 72.38 956 GLN A O 1
ATOM 7572 N N . ALA A 1 957 ? -38.181 -11.360 -11.070 1.00 74.19 957 ALA A N 1
ATOM 7573 C CA . ALA A 1 957 ? -39.105 -10.378 -11.634 1.00 74.19 957 ALA A CA 1
ATOM 7574 C C . ALA A 1 957 ? -39.190 -10.459 -13.170 1.00 74.19 957 ALA A C 1
ATOM 7576 O O . ALA A 1 957 ? -40.268 -10.317 -13.739 1.00 74.19 957 ALA A O 1
ATOM 7577 N N . ARG A 1 958 ? -38.074 -10.754 -13.854 1.00 73.19 958 ARG A N 1
ATOM 7578 C CA . ARG A 1 958 ? -38.017 -10.919 -15.322 1.00 73.19 958 ARG A CA 1
ATOM 7579 C C . ARG A 1 958 ? -38.419 -12.316 -15.816 1.00 73.19 958 ARG A C 1
ATOM 7581 O O . ARG A 1 958 ? -38.312 -12.591 -17.009 1.00 73.19 958 ARG A O 1
ATOM 7588 N N . GLY A 1 959 ? -38.810 -13.235 -14.929 1.00 63.19 959 GLY A N 1
ATOM 7589 C CA . GLY A 1 959 ? -39.165 -14.616 -15.288 1.00 63.19 959 GLY A CA 1
ATOM 7590 C C . GLY A 1 959 ? -37.992 -15.491 -15.764 1.00 63.19 959 GLY A C 1
ATOM 7591 O O . GLY A 1 959 ? -38.199 -16.626 -16.194 1.00 63.19 959 GLY A O 1
ATOM 7592 N N . THR A 1 960 ? -36.749 -15.009 -15.666 1.00 56.62 960 THR A N 1
ATOM 7593 C CA . THR A 1 960 ? -35.527 -15.717 -16.088 1.00 56.62 960 THR A CA 1
ATOM 7594 C C . THR A 1 960 ? -34.802 -16.418 -14.933 1.00 56.62 960 THR A C 1
ATOM 7596 O O . THR A 1 960 ? -33.879 -17.199 -15.181 1.00 56.62 960 THR A O 1
ATOM 7599 N N . ALA A 1 961 ? -35.261 -16.237 -13.686 1.00 54.47 961 ALA A N 1
ATOM 7600 C CA . ALA A 1 961 ? -34.694 -16.855 -12.480 1.00 54.47 961 ALA A CA 1
ATOM 7601 C C . ALA A 1 961 ? -34.601 -18.378 -12.529 1.00 54.47 961 ALA A C 1
ATOM 7603 O O . ALA A 1 961 ? -33.767 -18.945 -11.842 1.00 54.47 961 ALA A O 1
ATOM 7604 N N . ARG A 1 962 ? -35.372 -19.076 -13.373 1.00 48.59 962 ARG A N 1
ATOM 7605 C CA . ARG A 1 962 ? -35.209 -20.533 -13.545 1.00 48.59 962 ARG A CA 1
ATOM 7606 C C . ARG A 1 962 ? -33.786 -20.935 -13.972 1.00 48.59 962 ARG A C 1
ATOM 7608 O O . ARG A 1 962 ? -33.415 -22.089 -13.797 1.00 48.59 962 ARG A O 1
ATOM 7615 N N . LYS A 1 963 ? -32.994 -19.997 -14.513 1.00 48.94 963 LYS A N 1
ATOM 7616 C CA . LYS A 1 963 ? -31.585 -20.183 -14.894 1.00 48.94 963 LYS A CA 1
ATOM 7617 C C . LYS A 1 963 ? -30.580 -19.835 -13.775 1.00 48.94 963 LYS A C 1
ATOM 7619 O O . LYS A 1 963 ? -29.392 -20.082 -13.963 1.00 48.94 963 LYS A O 1
ATOM 7624 N N . GLN A 1 964 ? -31.013 -19.272 -12.639 1.00 53.38 964 GLN A N 1
ATOM 7625 C CA . GLN A 1 964 ? -30.153 -18.839 -11.525 1.00 53.38 964 GLN A CA 1
ATOM 7626 C C . GLN A 1 964 ? -30.678 -19.352 -10.172 1.00 53.38 964 GLN A C 1
ATOM 7628 O O . GLN A 1 964 ? -31.862 -19.250 -9.869 1.00 53.38 964 GLN A O 1
ATOM 7633 N N . GLN A 1 965 ? -29.804 -19.897 -9.324 1.00 60.12 965 GLN A N 1
ATOM 7634 C CA . GLN A 1 965 ? -30.205 -20.360 -7.990 1.00 60.12 965 GLN A CA 1
ATOM 7635 C C . GLN A 1 965 ? -30.183 -19.231 -6.961 1.00 60.12 965 GLN A C 1
ATOM 7637 O O . GLN A 1 965 ? -29.345 -18.333 -7.044 1.00 60.12 965 GLN A O 1
ATOM 7642 N N . ALA A 1 966 ? -31.090 -19.313 -5.983 1.00 65.19 966 ALA A N 1
ATOM 7643 C CA . ALA A 1 966 ? -31.102 -18.406 -4.846 1.00 65.19 966 ALA A CA 1
ATOM 7644 C C . ALA A 1 966 ? -29.793 -18.551 -4.048 1.00 65.19 966 ALA A C 1
ATOM 7646 O O . ALA A 1 966 ? -29.312 -19.675 -3.863 1.00 65.19 966 ALA A O 1
ATOM 7647 N N . PRO A 1 967 ? -29.215 -17.442 -3.562 1.00 67.50 967 PRO A N 1
ATOM 7648 C CA . PRO A 1 967 ? -27.957 -17.484 -2.823 1.00 67.50 967 PRO A CA 1
ATOM 7649 C C . PRO A 1 967 ? -28.063 -18.250 -1.491 1.00 67.50 967 PRO A C 1
ATOM 7651 O O . PRO A 1 967 ? -27.152 -18.987 -1.099 1.00 67.50 967 PRO A O 1
ATOM 7654 N N . TRP A 1 968 ? -29.223 -18.136 -0.846 1.00 78.69 968 TRP A N 1
ATOM 7655 C CA . TRP A 1 968 ? -29.605 -18.839 0.375 1.00 78.69 968 TRP A CA 1
ATOM 7656 C C . TRP A 1 968 ? -30.718 -19.841 0.058 1.00 78.69 968 TRP A C 1
ATOM 7658 O O . TRP A 1 968 ? -31.688 -19.508 -0.623 1.00 78.69 968 TRP A O 1
ATOM 7668 N N . LEU A 1 969 ? -30.566 -21.076 0.526 1.00 79.75 969 LEU A N 1
ATOM 7669 C CA . LEU A 1 969 ? -31.589 -22.111 0.472 1.00 79.75 969 LEU A CA 1
ATOM 7670 C C . LEU A 1 969 ? -32.370 -22.139 1.783 1.00 79.75 969 LEU A C 1
ATOM 7672 O O . LEU A 1 969 ? -31.849 -21.806 2.845 1.00 79.75 969 LEU A O 1
ATOM 7676 N N . SER A 1 970 ? -33.580 -22.695 1.736 1.00 80.06 970 SER A N 1
ATOM 7677 C CA . SER A 1 970 ? -34.398 -22.916 2.934 1.00 80.06 970 SER A CA 1
ATOM 7678 C C . SER A 1 970 ? -33.690 -23.744 4.012 1.00 80.06 970 SER A C 1
ATOM 7680 O O . SER A 1 970 ? -34.008 -23.616 5.188 1.00 80.06 970 SER A O 1
ATOM 7682 N N . VAL A 1 971 ? -32.762 -24.629 3.625 1.00 83.50 971 VAL A N 1
ATOM 7683 C CA . VAL A 1 971 ? -31.965 -25.409 4.583 1.00 83.50 971 VAL A CA 1
ATOM 7684 C C . VAL A 1 971 ? -31.005 -24.523 5.375 1.00 83.50 971 VAL A C 1
ATOM 7686 O O . VAL A 1 971 ? -30.821 -24.769 6.555 1.00 83.50 971 VAL A O 1
ATOM 7689 N N . ASP A 1 972 ? -30.458 -23.461 4.781 1.00 87.31 972 ASP A N 1
ATOM 7690 C CA . ASP A 1 972 ? -29.524 -22.578 5.481 1.00 87.31 972 ASP A CA 1
ATOM 7691 C C . ASP A 1 972 ? -30.252 -21.692 6.496 1.00 87.31 972 ASP A C 1
ATOM 7693 O O . ASP A 1 972 ? -29.751 -21.481 7.597 1.00 87.31 972 ASP A O 1
ATOM 7697 N N . ASP A 1 973 ? -31.456 -21.214 6.155 1.00 86.12 973 ASP A N 1
ATOM 7698 C CA . ASP A 1 973 ? -32.310 -20.491 7.103 1.00 86.12 973 ASP A CA 1
ATOM 7699 C C . ASP A 1 973 ? -32.712 -21.398 8.274 1.00 86.12 973 ASP A C 1
ATOM 7701 O O . ASP A 1 973 ? -32.671 -20.966 9.423 1.00 86.12 973 ASP A O 1
ATOM 7705 N N . LYS A 1 974 ? -33.027 -22.674 8.005 1.00 87.25 974 LYS A N 1
ATOM 7706 C CA . LYS A 1 974 ? -33.272 -23.673 9.058 1.00 87.25 974 LYS A CA 1
ATOM 7707 C C . LYS A 1 974 ? -32.036 -23.904 9.923 1.00 87.25 974 LYS A C 1
ATOM 7709 O O . LYS A 1 974 ? -32.176 -24.002 11.136 1.00 87.25 974 LYS A O 1
ATOM 7714 N N . THR A 1 975 ? -30.845 -23.961 9.326 1.00 87.69 975 THR A N 1
ATOM 7715 C CA . THR A 1 975 ? -29.581 -24.082 10.066 1.00 87.69 975 THR A CA 1
ATOM 7716 C C . THR A 1 975 ? -29.358 -22.902 10.990 1.00 87.69 975 THR A C 1
ATOM 7718 O O . THR A 1 975 ? -29.111 -23.104 12.175 1.00 87.69 975 THR A O 1
ATOM 7721 N N . LEU A 1 976 ? -29.526 -21.678 10.492 1.00 88.06 976 LEU A N 1
ATOM 7722 C CA . LEU A 1 976 ? -29.368 -20.483 11.311 1.00 88.06 976 LEU A CA 1
ATOM 7723 C C . LEU A 1 976 ? -30.407 -20.436 12.445 1.00 88.06 976 LEU A C 1
ATOM 7725 O O . LEU A 1 976 ? -30.038 -20.228 13.595 1.00 88.06 976 LEU A O 1
ATOM 7729 N N . GLN A 1 977 ? -31.679 -20.729 12.151 1.00 88.19 977 GLN A N 1
ATOM 7730 C CA . GLN A 1 977 ? -32.745 -20.795 13.160 1.00 88.19 977 GLN A CA 1
ATOM 7731 C C . GLN A 1 977 ? -32.471 -21.853 14.234 1.00 88.19 977 GLN A C 1
ATOM 7733 O O . GLN A 1 977 ? -32.683 -21.598 15.417 1.00 88.19 977 GLN A O 1
ATOM 7738 N N . ALA A 1 978 ? -31.989 -23.034 13.844 1.00 84.75 978 ALA A N 1
ATOM 7739 C CA . ALA A 1 978 ? -31.689 -24.114 14.778 1.00 84.75 978 ALA A CA 1
ATOM 7740 C C . ALA A 1 978 ? -30.482 -23.793 15.671 1.00 84.75 978 ALA A C 1
ATOM 7742 O O . ALA A 1 978 ? -30.497 -24.111 16.857 1.00 84.75 978 ALA A O 1
ATOM 7743 N N . VAL A 1 979 ? -29.462 -23.124 15.128 1.00 87.06 979 VAL A N 1
ATOM 7744 C CA . VAL A 1 979 ? -28.309 -22.643 15.902 1.00 87.06 979 VAL A CA 1
ATOM 7745 C C . VAL A 1 979 ? -28.716 -21.494 16.838 1.00 87.06 979 VAL A C 1
ATOM 7747 O O . VAL A 1 979 ? -28.176 -21.383 17.938 1.00 87.06 979 VAL A O 1
ATOM 7750 N N . GLU A 1 980 ? -29.689 -20.658 16.467 1.00 85.81 980 GLU A N 1
ATOM 7751 C CA . GLU A 1 980 ? -30.184 -19.543 17.293 1.00 85.81 980 GLU A CA 1
ATOM 7752 C C . GLU A 1 980 ? -31.239 -19.945 18.340 1.00 85.81 980 GLU A C 1
ATOM 7754 O O . GLU A 1 980 ? -31.406 -19.238 19.335 1.00 85.81 980 GLU A O 1
ATOM 7759 N N . ALA A 1 981 ? -31.912 -21.087 18.175 1.00 82.12 981 ALA A N 1
ATOM 7760 C CA . ALA A 1 981 ? -32.931 -21.573 19.105 1.00 82.12 981 ALA A CA 1
ATOM 7761 C C . ALA A 1 981 ? -32.383 -21.839 20.528 1.00 82.12 981 ALA A C 1
ATOM 7763 O O . ALA A 1 981 ? -31.214 -22.190 20.692 1.00 82.12 981 ALA A O 1
ATOM 7764 N N . PRO A 1 982 ? -33.203 -21.705 21.590 1.00 76.50 982 PRO A N 1
ATOM 7765 C CA . PRO A 1 982 ? -32.813 -22.099 22.947 1.00 76.50 982 PRO A CA 1
ATOM 7766 C C . PRO A 1 982 ? -32.295 -23.543 22.971 1.00 76.50 982 PRO A C 1
ATOM 7768 O O . PRO A 1 982 ? -32.850 -24.384 22.269 1.00 76.50 982 PRO A O 1
ATOM 7771 N N . MET A 1 983 ? -31.244 -23.814 23.757 1.00 66.19 983 MET A N 1
ATOM 7772 C CA . MET A 1 983 ? -30.532 -25.104 23.789 1.00 66.19 983 MET A CA 1
ATOM 7773 C C . MET A 1 983 ? -31.506 -26.289 23.891 1.00 66.19 983 MET A C 1
ATOM 7775 O O . MET A 1 983 ? -32.108 -26.476 24.952 1.00 66.19 983 MET A O 1
ATOM 7779 N N . PRO A 1 984 ? -31.687 -27.090 22.825 1.00 60.53 984 PRO A N 1
ATOM 7780 C CA . PRO A 1 984 ? -32.510 -28.283 22.913 1.00 60.53 984 PRO A CA 1
ATOM 7781 C C . PRO A 1 984 ? -31.729 -29.402 23.630 1.00 60.53 984 PRO A C 1
ATOM 7783 O O . PRO A 1 984 ? -30.505 -29.461 23.518 1.00 60.53 984 PRO A O 1
ATOM 7786 N N . PRO A 1 985 ? -32.413 -30.328 24.325 1.00 57.19 985 PRO A N 1
ATOM 7787 C CA . PRO A 1 985 ? -31.765 -31.408 25.075 1.00 57.19 985 PRO A CA 1
ATOM 7788 C C . PRO A 1 985 ? -31.054 -32.451 24.190 1.00 57.19 985 PRO A C 1
ATOM 7790 O O . PRO A 1 985 ? -30.212 -33.184 24.690 1.00 57.19 985 PRO A O 1
ATOM 7793 N N . ALA A 1 986 ? -31.378 -32.522 22.891 1.00 62.72 986 ALA A N 1
ATOM 7794 C CA . ALA A 1 986 ? -30.713 -33.387 21.911 1.00 62.72 986 ALA A CA 1
ATOM 7795 C C . ALA A 1 986 ? -30.847 -32.794 20.487 1.00 62.72 986 ALA A C 1
ATOM 7797 O O . ALA A 1 986 ? -31.842 -33.057 19.798 1.00 62.72 986 ALA A O 1
ATOM 7798 N N . PRO A 1 987 ? -29.911 -31.937 20.047 1.00 66.31 987 PRO A N 1
ATOM 7799 C CA . PRO A 1 987 ? -29.957 -31.328 18.721 1.00 66.31 987 PRO A CA 1
ATOM 7800 C C . PRO A 1 987 ? -29.636 -32.390 17.646 1.00 66.31 987 PRO A C 1
ATOM 7802 O O . PRO A 1 987 ? -28.625 -33.072 17.728 1.00 66.31 987 PRO A O 1
ATOM 7805 N N . LYS A 1 988 ? -30.508 -32.572 16.640 1.00 74.50 988 LYS A N 1
ATOM 7806 C CA . LYS A 1 988 ? -30.277 -33.528 15.533 1.00 74.50 988 LYS A CA 1
ATOM 7807 C C . LYS A 1 988 ? -29.614 -32.841 14.332 1.00 74.50 988 LYS A C 1
ATOM 7809 O O . LYS A 1 988 ? -30.058 -31.742 13.988 1.00 74.50 988 LYS A O 1
ATOM 7814 N N . PRO A 1 989 ? -28.659 -33.495 13.638 1.00 79.38 989 PRO A N 1
ATOM 7815 C CA . PRO A 1 989 ? -28.052 -32.959 12.424 1.00 79.38 989 PRO A CA 1
ATOM 7816 C C . PRO A 1 989 ? -29.087 -32.572 11.377 1.00 79.38 989 PRO A C 1
ATOM 7818 O O . PRO A 1 989 ? -30.014 -33.324 11.059 1.00 79.38 989 PRO A O 1
ATOM 7821 N N . ILE A 1 990 ? -28.927 -31.372 10.827 1.00 84.56 990 ILE A N 1
ATOM 7822 C CA . ILE A 1 990 ? -29.779 -30.894 9.743 1.00 84.56 990 ILE A CA 1
ATOM 7823 C C . ILE A 1 990 ? -29.334 -31.584 8.467 1.00 84.56 990 ILE A C 1
ATOM 7825 O O . ILE A 1 990 ? -28.189 -31.431 8.048 1.00 84.56 990 ILE A O 1
ATOM 7829 N N . LYS A 1 991 ? -30.263 -32.292 7.820 1.00 86.19 991 LYS A N 1
ATOM 7830 C CA . LYS A 1 991 ? -30.005 -32.957 6.543 1.00 86.19 991 LYS A CA 1
ATOM 7831 C C . LYS A 1 991 ? -29.623 -31.929 5.474 1.00 86.19 991 LYS A C 1
ATOM 7833 O O . LYS A 1 991 ? -30.476 -31.184 4.981 1.00 86.19 991 LYS A O 1
ATOM 7838 N N . LEU A 1 992 ? -28.339 -31.896 5.131 1.00 87.00 992 LEU A N 1
ATOM 7839 C CA . LEU A 1 992 ? -27.800 -31.047 4.076 1.00 87.00 992 LEU A CA 1
ATOM 7840 C C . LEU A 1 992 ? -28.123 -31.636 2.691 1.00 87.00 992 LEU A C 1
ATOM 7842 O O . LEU A 1 992 ? -28.223 -32.854 2.542 1.00 87.00 992 LEU A O 1
ATOM 7846 N N . PRO A 1 993 ? -28.305 -30.795 1.660 1.00 84.12 993 PRO A N 1
ATOM 7847 C CA . PRO A 1 993 ? -28.460 -31.267 0.290 1.00 84.12 993 PRO A CA 1
ATOM 7848 C C . PRO A 1 993 ? -27.125 -31.782 -0.269 1.00 84.12 993 PRO A C 1
ATOM 7850 O O . PRO A 1 993 ? -26.079 -31.208 0.017 1.00 84.12 993 PRO A O 1
ATOM 7853 N N . GLU A 1 994 ? -27.167 -32.765 -1.175 1.00 77.75 994 GLU A N 1
ATOM 7854 C CA . GLU A 1 994 ? -25.980 -33.317 -1.873 1.00 77.75 994 GLU A CA 1
ATOM 7855 C C . GLU A 1 994 ? -25.153 -32.253 -2.621 1.00 77.75 994 GLU A C 1
ATOM 7857 O O . GLU A 1 994 ? -23.974 -32.427 -2.916 1.00 77.75 994 GLU A O 1
ATOM 7862 N N . TYR A 1 995 ? -25.769 -31.109 -2.925 1.00 76.38 995 TYR A N 1
ATOM 7863 C CA . TYR A 1 995 ? -25.145 -29.978 -3.603 1.00 76.38 995 TYR A CA 1
ATOM 7864 C C . TYR A 1 995 ? -24.760 -28.817 -2.666 1.00 76.38 995 TYR A C 1
ATOM 7866 O O . TYR A 1 995 ? -24.559 -27.699 -3.153 1.00 76.38 995 TYR A O 1
ATOM 7874 N N . VAL A 1 996 ? -24.653 -29.054 -1.351 1.00 86.06 996 VAL A N 1
ATOM 7875 C CA . VAL A 1 996 ? -24.230 -28.061 -0.342 1.00 86.06 996 VAL A CA 1
ATOM 7876 C C . VAL A 1 996 ? -22.904 -27.372 -0.712 1.00 86.06 996 VAL A C 1
ATOM 7878 O O . VAL A 1 996 ? -22.085 -27.930 -1.448 1.00 86.06 996 VAL A O 1
ATOM 7881 N N . GLY A 1 997 ? -22.717 -26.138 -0.226 1.00 83.31 997 GLY A N 1
ATOM 7882 C CA . GLY A 1 997 ? -21.503 -25.337 -0.423 1.00 83.31 997 GLY A CA 1
ATOM 7883 C C . GLY A 1 997 ? -21.669 -24.163 -1.397 1.00 83.31 997 GLY A C 1
ATOM 7884 O O . GLY A 1 997 ? -22.305 -24.295 -2.441 1.00 83.31 997 GLY A O 1
ATOM 7885 N N . TRP A 1 998 ? -21.078 -23.008 -1.068 1.00 80.44 998 TRP A N 1
ATOM 7886 C CA . TRP A 1 998 ? -20.977 -21.846 -1.968 1.00 80.44 998 TRP A CA 1
ATOM 7887 C C . TRP A 1 998 ? -19.729 -21.924 -2.851 1.00 80.44 998 TRP A C 1
ATOM 7889 O O . TRP A 1 998 ? -18.639 -22.130 -2.329 1.00 80.44 998 TRP A O 1
ATOM 7899 N N . ARG A 1 999 ? -19.849 -21.704 -4.166 1.00 72.00 999 ARG A N 1
ATOM 7900 C CA . ARG A 1 999 ? -18.686 -21.669 -5.081 1.00 72.00 999 ARG A CA 1
ATOM 7901 C C . ARG A 1 999 ? -18.320 -20.246 -5.496 1.00 72.00 999 ARG A C 1
ATOM 7903 O O . ARG A 1 999 ? -19.129 -19.326 -5.399 1.00 72.00 999 ARG A O 1
ATOM 7910 N N . LEU A 1 1000 ? -17.112 -20.072 -6.038 1.00 59.25 1000 LEU A N 1
ATOM 7911 C CA . LEU A 1 1000 ? -16.593 -18.752 -6.427 1.00 59.25 1000 LEU A CA 1
ATOM 7912 C C . LEU A 1 1000 ? -17.342 -18.115 -7.624 1.00 59.25 1000 LEU A C 1
ATOM 7914 O O . LEU A 1 1000 ? -17.502 -16.897 -7.679 1.00 59.25 1000 LEU A O 1
ATOM 7918 N N . PHE A 1 1001 ? -17.839 -18.915 -8.578 1.00 55.78 1001 PHE A N 1
ATOM 7919 C CA . PHE A 1 1001 ? -18.468 -18.400 -9.812 1.00 55.78 1001 PHE A CA 1
ATOM 7920 C C . PHE A 1 1001 ? -19.959 -18.748 -9.969 1.00 55.78 1001 PHE A C 1
ATOM 7922 O O . PHE A 1 1001 ? -20.704 -17.950 -10.547 1.00 55.78 1001 PHE A O 1
ATOM 7929 N N . PHE A 1 1002 ? -20.411 -19.870 -9.398 1.00 56.56 1002 PHE A N 1
ATOM 7930 C CA . PHE A 1 1002 ? -21.789 -20.375 -9.473 1.00 56.56 1002 PHE A CA 1
ATOM 7931 C C . PHE A 1 1002 ? -22.279 -20.753 -8.072 1.00 56.56 1002 PHE A C 1
ATOM 7933 O O . PHE A 1 1002 ? -21.626 -21.538 -7.400 1.00 56.56 1002 PHE A O 1
ATOM 7940 N N . TRP A 1 1003 ? -23.406 -20.196 -7.627 1.00 50.97 1003 TRP A N 1
ATOM 7941 C CA . TRP A 1 1003 ? -23.842 -20.273 -6.227 1.00 50.97 1003 TRP A CA 1
ATOM 7942 C C . TRP A 1 1003 ? -23.888 -21.698 -5.668 1.00 50.97 1003 TRP A C 1
ATOM 7944 O O . TRP A 1 1003 ? -23.230 -21.962 -4.667 1.00 50.97 1003 TRP A O 1
ATOM 7954 N N . ARG A 1 1004 ? -24.597 -22.610 -6.339 1.00 55.88 1004 ARG A N 1
ATOM 7955 C CA . ARG A 1 1004 ? -24.727 -24.037 -6.005 1.00 55.88 1004 ARG A CA 1
ATOM 7956 C C . ARG A 1 1004 ? -24.935 -24.841 -7.298 1.00 55.88 1004 ARG A C 1
ATOM 7958 O O . ARG A 1 1004 ? -25.117 -24.255 -8.369 1.00 55.88 1004 ARG A O 1
ATOM 7965 N N . ALA A 1 1005 ? -24.856 -26.171 -7.229 1.00 44.56 1005 ALA A N 1
ATOM 7966 C CA . ALA A 1 1005 ? -25.198 -26.998 -8.387 1.00 44.56 1005 ALA A CA 1
ATOM 7967 C C . ALA A 1 1005 ? -26.715 -26.941 -8.612 1.00 44.56 1005 ALA A C 1
ATOM 7969 O O . ALA A 1 1005 ? -27.490 -27.135 -7.670 1.00 44.56 1005 ALA A O 1
ATOM 7970 N N . ALA A 1 1006 ? -27.155 -26.714 -9.853 1.00 44.91 1006 ALA A N 1
ATOM 7971 C CA . ALA A 1 1006 ? -28.504 -27.103 -10.255 1.00 44.91 1006 ALA A CA 1
ATOM 7972 C C . ALA A 1 1006 ? -28.647 -28.600 -9.985 1.00 44.91 1006 ALA A C 1
ATOM 7974 O O . ALA A 1 1006 ? -27.800 -29.367 -10.441 1.00 44.91 1006 ALA A O 1
ATOM 7975 N N . SER A 1 1007 ? -29.674 -29.028 -9.240 1.00 40.28 1007 SER A N 1
ATOM 7976 C CA . SER A 1 1007 ? -29.956 -30.458 -9.199 1.00 40.28 1007 SER A CA 1
ATOM 7977 C C . SER A 1 1007 ? -30.184 -30.907 -10.640 1.00 40.28 1007 SER A C 1
ATOM 7979 O O . SER A 1 1007 ? -30.932 -30.266 -11.387 1.00 40.28 1007 SER A O 1
ATOM 7981 N N . CYS A 1 1008 ? -29.547 -32.006 -11.032 1.00 36.78 1008 CYS A N 1
ATOM 7982 C CA . CYS A 1 1008 ? -29.850 -32.670 -12.296 1.00 36.78 1008 CYS A CA 1
ATOM 7983 C C . CYS A 1 1008 ? -31.382 -32.901 -12.415 1.00 36.78 1008 CYS A C 1
ATOM 7985 O O . CYS A 1 1008 ? -31.977 -32.738 -13.477 1.00 36.78 1008 CYS A O 1
ATOM 7987 N N . ALA A 1 1009 ? -32.067 -33.096 -11.277 1.00 34.41 1009 ALA A N 1
ATOM 7988 C CA . ALA A 1 1009 ? -33.521 -33.223 -11.173 1.00 34.41 1009 ALA A CA 1
ATOM 7989 C C . ALA A 1 1009 ? -34.336 -31.976 -11.603 1.00 34.41 1009 ALA A C 1
ATOM 7991 O O . ALA A 1 1009 ? -35.430 -32.122 -12.152 1.00 34.41 1009 ALA A O 1
ATOM 7992 N N . LEU A 1 1010 ? -33.836 -30.745 -11.421 1.00 36.91 1010 LEU A N 1
ATOM 7993 C CA . LEU A 1 1010 ? -34.517 -29.528 -11.899 1.00 36.91 1010 LEU A CA 1
ATOM 7994 C C . LEU A 1 1010 ? -34.362 -29.332 -13.417 1.00 36.91 1010 LEU A C 1
ATOM 7996 O O . LEU A 1 1010 ? -35.235 -28.719 -14.037 1.00 36.91 1010 LEU A O 1
ATOM 8000 N N . GLN A 1 1011 ? -33.309 -29.892 -14.024 1.00 37.25 1011 GLN A N 1
ATOM 8001 C CA . GLN A 1 1011 ? -33.136 -29.925 -15.480 1.00 37.25 1011 GLN A CA 1
ATOM 8002 C C . GLN A 1 1011 ? -34.032 -30.973 -16.148 1.00 37.25 1011 GLN A C 1
ATOM 8004 O O . GLN A 1 1011 ? -34.642 -30.644 -17.159 1.00 37.25 1011 GLN A O 1
ATOM 8009 N N . VAL A 1 1012 ? -34.257 -32.145 -15.544 1.00 35.00 1012 VAL A N 1
ATOM 8010 C CA . VAL A 1 1012 ? -35.202 -33.153 -16.077 1.00 35.00 1012 VAL A CA 1
ATOM 8011 C C . VAL A 1 1012 ? -36.651 -32.627 -16.075 1.00 35.00 1012 VAL A C 1
ATOM 8013 O O . VAL A 1 1012 ? -37.398 -32.781 -17.045 1.00 35.00 1012 VAL A O 1
ATOM 8016 N N . GLY A 1 1013 ? -37.050 -31.886 -15.033 1.00 35.38 1013 GLY A N 1
ATOM 8017 C CA . GLY A 1 1013 ? -38.354 -31.206 -14.987 1.00 35.38 1013 GLY A CA 1
ATOM 8018 C C . GLY A 1 1013 ? -38.477 -29.992 -15.928 1.00 35.38 1013 GLY A C 1
ATOM 8019 O O . GLY A 1 1013 ? -39.591 -29.546 -16.230 1.00 35.38 1013 GLY A O 1
ATOM 8020 N N . ALA A 1 1014 ? -37.356 -29.428 -16.384 1.00 36.09 1014 ALA A N 1
ATOM 8021 C CA . ALA A 1 1014 ? -37.303 -28.393 -17.415 1.00 36.09 1014 ALA A CA 1
ATOM 8022 C C . ALA A 1 1014 ? -37.200 -28.994 -18.826 1.00 36.09 1014 ALA A C 1
ATOM 8024 O O . ALA A 1 1014 ? -37.717 -28.384 -19.750 1.00 36.09 1014 ALA A O 1
ATOM 8025 N N . GLU A 1 1015 ? -36.656 -30.200 -18.992 1.00 38.78 1015 GLU A N 1
ATOM 8026 C CA . GLU A 1 1015 ? -36.680 -30.985 -20.230 1.00 38.78 1015 GLU A CA 1
ATOM 8027 C C . GLU A 1 1015 ? -38.072 -31.529 -20.539 1.00 38.78 1015 GLU A C 1
ATOM 8029 O O . GLU A 1 1015 ? -38.476 -31.496 -21.690 1.00 38.78 1015 GLU A O 1
ATOM 8034 N N . LEU A 1 1016 ? -38.869 -31.948 -19.552 1.00 36.25 1016 LEU A N 1
ATOM 8035 C CA . LEU A 1 1016 ? -40.257 -32.373 -19.808 1.00 36.25 1016 LEU A CA 1
ATOM 8036 C C . LEU A 1 1016 ? -41.167 -31.196 -20.213 1.00 36.25 1016 LEU A C 1
ATOM 8038 O O . LEU A 1 1016 ? -42.077 -31.345 -21.030 1.00 36.25 1016 LEU A O 1
ATOM 8042 N N . ARG A 1 1017 ? -40.891 -29.989 -19.700 1.00 39.75 1017 ARG A N 1
ATOM 8043 C CA . ARG A 1 1017 ? -41.590 -28.748 -20.095 1.00 39.75 1017 ARG A CA 1
ATOM 8044 C C . ARG A 1 1017 ? -40.998 -28.102 -21.347 1.00 39.75 1017 ARG A C 1
ATOM 8046 O O . ARG A 1 1017 ? -41.736 -27.528 -22.139 1.00 39.75 1017 ARG A O 1
ATOM 8053 N N . GLY A 1 1018 ? -39.694 -28.243 -21.548 1.00 36.38 1018 GLY A N 1
ATOM 8054 C CA . GLY A 1 1018 ? -38.937 -27.814 -22.717 1.00 36.38 1018 GLY A CA 1
ATOM 8055 C C . GLY A 1 1018 ? -39.194 -28.702 -23.925 1.00 36.38 1018 GLY A C 1
ATOM 8056 O O . GLY A 1 1018 ? -39.271 -28.173 -25.017 1.00 36.38 1018 GLY A O 1
ATOM 8057 N N . LYS A 1 1019 ? -39.474 -29.998 -23.747 1.00 39.41 1019 LYS A N 1
ATOM 8058 C CA . LYS A 1 1019 ? -39.985 -30.887 -24.801 1.00 39.41 1019 LYS A CA 1
ATOM 8059 C C . LYS A 1 1019 ? -41.413 -30.516 -25.196 1.00 39.41 1019 LYS A C 1
ATOM 8061 O O . LYS A 1 1019 ? -41.697 -30.495 -26.380 1.00 39.41 1019 LYS A O 1
ATOM 8066 N N . ARG A 1 1020 ? -42.273 -30.077 -24.262 1.00 35.41 1020 ARG A N 1
ATOM 8067 C CA . ARG A 1 1020 ? -43.580 -29.456 -24.589 1.00 35.41 1020 ARG A CA 1
ATOM 8068 C C . ARG A 1 1020 ? -43.449 -28.111 -25.320 1.00 35.41 1020 ARG A C 1
ATOM 8070 O O . ARG A 1 1020 ? -44.271 -27.803 -26.176 1.00 35.41 1020 ARG A O 1
ATOM 8077 N N . HIS A 1 1021 ? -42.424 -27.317 -25.006 1.00 34.25 1021 HIS A N 1
ATOM 8078 C CA . HIS A 1 1021 ? -42.182 -26.020 -25.647 1.00 34.25 1021 HIS A CA 1
ATOM 8079 C C . HIS A 1 1021 ? -41.406 -26.132 -26.971 1.00 34.25 1021 HIS A C 1
ATOM 8081 O O . HIS A 1 1021 ? -41.612 -25.306 -27.848 1.00 34.25 1021 HIS A O 1
ATOM 8087 N N . ALA A 1 1022 ? -40.576 -27.165 -27.142 1.00 33.75 1022 ALA A N 1
ATOM 8088 C CA . ALA A 1 1022 ? -39.906 -27.549 -28.383 1.00 33.75 1022 ALA A CA 1
ATOM 8089 C C . ALA A 1 1022 ? -40.869 -28.265 -29.341 1.00 33.75 1022 ALA A C 1
ATOM 8091 O O . ALA A 1 1022 ? -40.745 -28.091 -30.546 1.00 33.75 1022 ALA A O 1
ATOM 8092 N N . LEU A 1 1023 ? -41.894 -28.962 -28.831 1.00 33.88 1023 LEU A N 1
ATOM 8093 C CA . LEU A 1 1023 ? -43.038 -29.416 -29.635 1.00 33.88 1023 LEU A CA 1
ATOM 8094 C C . LEU A 1 1023 ? -43.867 -28.227 -30.158 1.00 33.88 1023 LEU A C 1
ATOM 8096 O O . LEU A 1 1023 ? -44.357 -28.265 -31.275 1.00 33.88 1023 LEU A O 1
ATOM 8100 N N . ARG A 1 1024 ? -43.981 -27.138 -29.378 1.00 32.34 1024 ARG A N 1
ATOM 8101 C CA . ARG A 1 1024 ? -44.616 -25.877 -29.817 1.00 32.34 1024 ARG A CA 1
ATOM 8102 C C . ARG A 1 1024 ? -43.714 -24.993 -30.688 1.00 32.34 1024 ARG A C 1
ATOM 8104 O O . ARG A 1 1024 ? -44.229 -24.265 -31.523 1.00 32.34 1024 ARG A O 1
ATOM 8111 N N . ALA A 1 1025 ? -42.392 -25.047 -30.514 1.00 32.09 1025 ALA A N 1
ATOM 8112 C CA . ALA A 1 1025 ? -41.430 -24.261 -31.294 1.00 32.09 1025 ALA A CA 1
ATOM 8113 C C . ALA A 1 1025 ? -40.991 -24.953 -32.599 1.00 32.09 1025 ALA A C 1
ATOM 8115 O O . ALA A 1 1025 ? -40.580 -24.270 -33.527 1.00 32.09 1025 ALA A O 1
ATOM 8116 N N . SER A 1 1026 ? -41.146 -26.276 -32.716 1.00 32.28 1026 SER A N 1
ATOM 8117 C CA . SER A 1 1026 ? -41.065 -26.994 -34.003 1.00 32.28 1026 SER A CA 1
ATOM 8118 C C . SER A 1 1026 ? -42.299 -26.778 -34.893 1.00 32.28 1026 SER A C 1
ATOM 8120 O O . SER A 1 1026 ? -42.278 -27.164 -36.056 1.00 32.28 1026 SER A O 1
ATOM 8122 N N . LEU A 1 1027 ? -43.338 -26.105 -34.379 1.00 32.12 1027 LEU A N 1
ATOM 8123 C CA . LEU A 1 1027 ? -44.541 -25.701 -35.117 1.00 32.12 1027 LEU A CA 1
ATOM 8124 C C . LEU A 1 1027 ? -44.507 -24.247 -35.629 1.00 32.12 1027 LEU A C 1
ATOM 8126 O O . LEU A 1 1027 ? -45.466 -23.803 -36.249 1.00 32.12 1027 LEU A O 1
ATOM 8130 N N . GLN A 1 1028 ? -43.402 -23.513 -35.449 1.00 34.09 1028 GLN A N 1
ATOM 8131 C CA . GLN A 1 1028 ? -43.107 -22.325 -36.263 1.00 34.09 1028 GLN A CA 1
ATOM 8132 C C . GLN A 1 1028 ? -42.112 -22.703 -37.360 1.00 34.09 1028 GLN A C 1
ATOM 8134 O O . GLN A 1 1028 ? -40.959 -22.275 -37.378 1.00 34.09 1028 GLN A O 1
ATOM 8139 N N . LEU A 1 1029 ? -42.580 -23.541 -38.284 1.00 32.56 1029 LEU A N 1
ATOM 8140 C CA . LEU A 1 1029 ? -41.973 -23.627 -39.600 1.00 32.56 1029 LEU A CA 1
ATOM 8141 C C . LEU A 1 1029 ? -42.232 -22.302 -40.314 1.00 32.56 1029 LEU A C 1
ATOM 8143 O O . LEU A 1 1029 ? -43.365 -21.837 -40.433 1.00 32.56 1029 LEU A O 1
ATOM 8147 N N . GLN A 1 1030 ? -41.129 -21.704 -40.755 1.00 32.97 1030 GLN A N 1
ATOM 8148 C CA . GLN A 1 1030 ? -41.082 -20.713 -41.816 1.00 32.97 1030 GLN A CA 1
ATOM 8149 C C . GLN A 1 1030 ? -42.125 -21.061 -42.879 1.00 32.97 1030 GLN A C 1
ATOM 8151 O O . GLN A 1 1030 ? -42.175 -22.212 -43.321 1.00 32.97 1030 GLN A O 1
ATOM 8156 N N . GLY A 1 1031 ? -42.918 -20.067 -43.288 1.00 31.62 1031 GLY A N 1
ATOM 8157 C CA . GLY A 1 1031 ? -43.767 -20.152 -44.471 1.00 31.62 1031 GLY A CA 1
ATOM 8158 C C . GLY A 1 1031 ? -42.921 -20.610 -45.653 1.00 31.62 1031 GLY A C 1
ATOM 8159 O O . GLY A 1 1031 ? -42.199 -19.828 -46.268 1.00 31.62 1031 GLY A O 1
ATOM 8160 N N . THR A 1 1032 ? -42.954 -21.912 -45.898 1.00 33.44 1032 THR A N 1
ATOM 8161 C CA . THR A 1 1032 ? -42.245 -22.587 -46.968 1.00 33.44 1032 THR A CA 1
ATOM 8162 C C . THR A 1 1032 ? -43.172 -22.476 -48.158 1.00 33.44 1032 THR A C 1
ATOM 8164 O O . THR A 1 1032 ? -44.220 -23.114 -48.203 1.00 33.44 1032 THR A O 1
ATOM 8167 N N . LYS A 1 1033 ? -42.825 -21.600 -49.102 1.00 33.44 1033 LYS A N 1
ATOM 8168 C CA . LYS A 1 1033 ? -43.449 -21.629 -50.422 1.00 33.44 1033 LYS A CA 1
ATOM 8169 C C . LYS A 1 1033 ? -43.192 -23.012 -51.024 1.00 33.44 1033 LYS A C 1
ATOM 8171 O O . LYS A 1 1033 ? -42.042 -23.449 -51.079 1.00 33.44 1033 LYS A O 1
ATOM 8176 N N . LEU A 1 1034 ? -44.256 -23.698 -51.435 1.00 35.72 1034 LEU A N 1
ATOM 8177 C CA . LEU A 1 1034 ? -44.154 -24.901 -52.255 1.00 35.72 1034 LEU A CA 1
ATOM 8178 C C . LEU A 1 1034 ? -43.445 -24.549 -53.571 1.00 35.72 1034 LEU A C 1
ATOM 8180 O O . LEU A 1 1034 ? -43.728 -23.517 -54.172 1.00 35.72 1034 LEU A O 1
ATOM 8184 N N . HIS A 1 1035 ? -42.510 -25.400 -53.991 1.00 42.31 1035 HIS A N 1
ATOM 8185 C CA . HIS A 1 1035 ? -41.848 -25.292 -55.290 1.00 42.31 1035 HIS A CA 1
ATOM 8186 C C . HIS A 1 1035 ? -42.801 -25.685 -56.438 1.00 42.31 1035 HIS A C 1
ATOM 8188 O O . HIS A 1 1035 ? -43.641 -26.571 -56.282 1.00 42.31 1035 HIS A O 1
ATOM 8194 N N . ASP A 1 1036 ? -42.599 -25.025 -57.581 1.00 44.31 1036 ASP A N 1
ATOM 8195 C CA . ASP A 1 1036 ? -43.407 -24.879 -58.811 1.00 44.31 1036 ASP A CA 1
ATOM 8196 C C . ASP A 1 1036 ? -43.954 -26.133 -59.537 1.00 44.31 1036 ASP A C 1
ATOM 8198 O O . ASP A 1 1036 ? -43.853 -26.226 -60.761 1.00 44.31 1036 ASP A O 1
ATOM 8202 N N . VAL A 1 1037 ? -44.555 -27.121 -58.869 1.00 49.56 1037 VAL A N 1
ATOM 8203 C CA . VAL A 1 1037 ? -45.047 -28.315 -59.590 1.00 49.56 1037 VAL A CA 1
ATOM 8204 C C . VAL A 1 1037 ? -46.405 -28.811 -59.092 1.00 49.56 1037 VAL A C 1
ATOM 8206 O O . VAL A 1 1037 ? -46.511 -29.890 -58.523 1.00 49.56 1037 VAL A O 1
ATOM 8209 N N . CYS A 1 1038 ? -47.452 -28.016 -59.331 1.00 41.88 1038 CYS A N 1
ATOM 8210 C CA . CYS A 1 1038 ? -48.817 -28.467 -59.648 1.00 41.88 1038 CYS A CA 1
ATOM 8211 C C . CYS A 1 1038 ? -49.662 -27.228 -60.001 1.00 41.88 1038 CYS A C 1
ATOM 8213 O O . CYS A 1 1038 ? -49.992 -26.439 -59.117 1.00 41.88 1038 CYS A O 1
ATOM 8215 N N . ALA A 1 1039 ? -50.000 -27.035 -61.280 1.00 46.34 1039 ALA A N 1
ATOM 8216 C CA . ALA A 1 1039 ? -50.742 -25.860 -61.756 1.00 46.34 1039 ALA A CA 1
ATOM 8217 C C . ALA A 1 1039 ? -52.060 -25.549 -60.997 1.00 46.34 1039 ALA A C 1
ATOM 8219 O O . ALA A 1 1039 ? -52.331 -24.370 -60.791 1.00 46.34 1039 ALA A O 1
ATOM 8220 N N . PRO A 1 1040 ? -52.864 -26.526 -60.523 1.00 50.66 1040 PRO A N 1
ATOM 8221 C CA . PRO A 1 1040 ? -54.084 -26.202 -59.776 1.00 50.66 1040 PRO A CA 1
ATOM 8222 C C . PRO A 1 1040 ? -53.871 -25.749 -58.320 1.00 50.66 1040 PRO A C 1
ATOM 8224 O O . PRO A 1 1040 ? -54.803 -25.213 -57.732 1.00 50.66 1040 PRO A O 1
ATOM 8227 N N . CYS A 1 1041 ? -52.684 -25.915 -57.724 1.00 50.00 1041 CYS A N 1
ATOM 8228 C CA . CYS A 1 1041 ? -52.461 -25.598 -56.301 1.00 50.00 1041 CYS A CA 1
ATOM 8229 C C . CYS A 1 1041 ? -51.695 -24.279 -56.072 1.00 50.00 1041 CYS A C 1
ATOM 8231 O O . CYS A 1 1041 ? -51.407 -23.936 -54.927 1.00 50.00 1041 CYS A O 1
ATOM 8233 N N . GLY A 1 1042 ? -51.315 -23.577 -57.146 1.00 45.84 1042 GLY A N 1
ATOM 8234 C CA . GLY A 1 1042 ? -50.322 -22.497 -57.111 1.00 45.84 1042 GLY A CA 1
ATOM 8235 C C . GLY A 1 1042 ? -50.780 -21.162 -56.515 1.00 45.84 1042 GLY A C 1
ATOM 8236 O O . GLY A 1 1042 ? -49.932 -20.425 -56.024 1.00 45.84 1042 GLY A O 1
ATOM 8237 N N . ASP A 1 1043 ? -52.085 -20.867 -56.497 1.00 46.81 1043 ASP A N 1
ATOM 8238 C CA . ASP A 1 1043 ? -52.583 -19.513 -56.173 1.00 46.81 1043 ASP A CA 1
ATOM 8239 C C . ASP A 1 1043 ? -53.531 -19.422 -54.965 1.00 46.81 1043 ASP A C 1
ATOM 8241 O O . ASP A 1 1043 ? -53.974 -18.334 -54.593 1.00 46.81 1043 ASP A O 1
ATOM 8245 N N . ALA A 1 1044 ? -53.816 -20.528 -54.277 1.00 50.22 1044 ALA A N 1
ATOM 8246 C CA . ALA A 1 1044 ? -54.585 -20.480 -53.036 1.00 50.22 1044 ALA A CA 1
ATOM 8247 C C . ALA A 1 1044 ? -53.642 -20.152 -51.870 1.00 50.22 1044 ALA A C 1
ATOM 8249 O O . ALA A 1 1044 ? -53.081 -21.045 -51.237 1.00 50.22 1044 ALA A O 1
ATOM 8250 N N . GLY A 1 1045 ? -53.422 -18.862 -51.605 1.00 47.91 1045 GLY A N 1
ATOM 8251 C CA . GLY A 1 1045 ? -52.634 -18.374 -50.469 1.00 47.91 1045 GLY A CA 1
ATOM 8252 C C . GLY A 1 1045 ? -53.210 -18.818 -49.119 1.00 47.91 1045 GLY A C 1
ATOM 8253 O O . GLY A 1 1045 ? -53.929 -18.066 -48.465 1.00 47.91 1045 GLY A O 1
ATOM 8254 N N . LEU A 1 1046 ? -52.888 -20.040 -48.701 1.00 45.06 1046 LEU A N 1
ATOM 8255 C CA . LEU A 1 1046 ? -53.412 -20.673 -47.496 1.00 45.06 1046 LEU A CA 1
ATOM 8256 C C . LEU A 1 1046 ? -52.508 -20.433 -46.289 1.00 45.06 1046 LEU A C 1
ATOM 8258 O O . LEU A 1 1046 ? -51.290 -20.604 -46.338 1.00 45.06 1046 LEU A O 1
ATOM 8262 N N . ASN A 1 1047 ? -53.141 -20.084 -45.172 1.00 42.72 1047 ASN A N 1
ATOM 8263 C CA . ASN A 1 1047 ? -52.506 -20.017 -43.867 1.00 42.72 1047 ASN A CA 1
ATOM 8264 C C . ASN A 1 1047 ? -52.646 -21.377 -43.167 1.00 42.72 1047 ASN A C 1
ATOM 8266 O O . ASN A 1 1047 ? -53.712 -21.712 -42.658 1.00 42.72 1047 ASN A O 1
ATOM 8270 N N . THR A 1 1048 ? -51.561 -22.146 -43.100 1.00 39.88 1048 THR A N 1
ATOM 8271 C CA . THR A 1 1048 ? -51.516 -23.494 -42.503 1.00 39.88 1048 THR A CA 1
ATOM 8272 C C . THR A 1 1048 ? -51.644 -23.518 -40.971 1.00 39.88 1048 THR A C 1
ATOM 8274 O O . THR A 1 1048 ? -51.418 -24.559 -40.359 1.00 39.88 1048 THR A O 1
ATOM 8277 N N . LEU A 1 1049 ? -51.943 -22.382 -40.328 1.00 36.34 1049 LEU A N 1
ATOM 8278 C CA . LEU A 1 1049 ? -51.994 -22.234 -38.867 1.00 36.34 1049 LEU A CA 1
ATOM 8279 C C . LEU A 1 1049 ? -53.360 -21.782 -38.324 1.00 36.34 1049 LEU A C 1
ATOM 8281 O O . LEU A 1 1049 ? -53.477 -21.533 -37.124 1.00 36.34 1049 LEU A O 1
ATOM 8285 N N . GLN A 1 1050 ? -54.400 -21.689 -39.159 1.00 39.62 1050 GLN A N 1
ATOM 8286 C CA . GLN A 1 1050 ? -55.776 -21.665 -38.655 1.00 39.62 1050 GLN A CA 1
ATOM 8287 C C . GLN A 1 1050 ? -56.277 -23.105 -38.503 1.00 39.62 1050 GLN A C 1
ATOM 8289 O O . GLN A 1 1050 ? -56.278 -23.863 -39.465 1.00 39.62 1050 GLN A O 1
ATOM 8294 N N . GLU A 1 1051 ? -56.729 -23.472 -37.298 1.00 39.97 1051 GLU A N 1
ATOM 8295 C CA . GLU A 1 1051 ? -57.279 -24.809 -36.990 1.00 39.97 1051 GLU A CA 1
ATOM 8296 C C . GLU A 1 1051 ? -58.547 -25.153 -37.796 1.00 39.97 1051 GLU A C 1
ATOM 8298 O O . GLU A 1 1051 ? -58.992 -26.294 -37.778 1.00 39.97 1051 GLU A O 1
ATOM 8303 N N . THR A 1 1052 ? -59.114 -24.194 -38.532 1.00 49.03 1052 THR A N 1
ATOM 8304 C CA . THR A 1 1052 ? -60.224 -24.407 -39.466 1.00 49.03 1052 THR A CA 1
ATOM 8305 C C . THR A 1 1052 ? -60.005 -23.570 -40.726 1.00 49.03 1052 THR A C 1
ATOM 8307 O O . THR A 1 1052 ? -60.339 -22.391 -40.782 1.00 49.03 1052 THR A O 1
ATOM 8310 N N . SER A 1 1053 ? -59.417 -24.172 -41.758 1.00 42.81 1053 SER A N 1
ATOM 8311 C CA . SER A 1 1053 ? -59.607 -23.694 -43.128 1.00 42.81 1053 SER A CA 1
ATOM 8312 C C . SER A 1 1053 ? -60.254 -24.838 -43.896 1.00 42.81 1053 SER A C 1
ATOM 8314 O O . SER A 1 1053 ? -59.688 -25.932 -43.926 1.00 42.81 1053 SER A O 1
ATOM 8316 N N . GLU A 1 1054 ? -61.416 -24.589 -44.500 1.00 46.16 1054 GLU A N 1
ATOM 8317 C CA . GLU A 1 1054 ? -62.240 -25.545 -45.266 1.00 46.16 1054 GLU A CA 1
ATOM 8318 C C . GLU A 1 1054 ? -61.505 -26.226 -46.446 1.00 46.16 1054 GLU A C 1
ATOM 8320 O O . GLU A 1 1054 ? -62.086 -27.033 -47.156 1.00 46.16 1054 GLU A O 1
ATOM 8325 N N . TYR A 1 1055 ? -60.217 -25.945 -46.662 1.00 46.09 1055 TYR A N 1
ATOM 8326 C CA . TYR A 1 1055 ? -59.427 -26.467 -47.774 1.00 46.09 1055 TYR A CA 1
ATOM 8327 C C . TYR A 1 1055 ? -58.822 -27.868 -47.541 1.00 46.09 1055 TYR A C 1
ATOM 8329 O O . TYR A 1 1055 ? -58.568 -28.595 -48.501 1.00 46.09 1055 TYR A O 1
ATOM 8337 N N . CYS A 1 1056 ? -58.540 -28.268 -46.293 1.00 42.78 1056 CYS A N 1
ATOM 8338 C CA . CYS A 1 1056 ? -57.718 -29.464 -46.033 1.00 42.78 1056 CYS A CA 1
ATOM 8339 C C . CYS A 1 1056 ? -58.470 -30.804 -46.036 1.00 42.78 1056 CYS A C 1
ATOM 8341 O O . CYS A 1 1056 ? -57.818 -31.837 -46.199 1.00 42.78 1056 CYS A O 1
ATOM 8343 N N . ASP A 1 1057 ? -59.793 -30.820 -45.890 1.00 46.94 1057 ASP A N 1
ATOM 8344 C CA . ASP A 1 1057 ? -60.524 -32.083 -45.715 1.00 46.94 1057 ASP A CA 1
ATOM 8345 C C . ASP A 1 1057 ? -60.869 -32.791 -47.038 1.00 46.94 1057 ASP A C 1
ATOM 8347 O O . ASP A 1 1057 ? -61.069 -34.005 -47.042 1.00 46.94 1057 ASP A O 1
ATOM 8351 N N . GLU A 1 1058 ? -60.867 -32.097 -48.182 1.00 48.81 1058 GLU A N 1
ATOM 8352 C CA . GLU A 1 1058 ? -61.353 -32.691 -49.441 1.00 48.81 1058 GLU A CA 1
ATOM 8353 C C . GLU A 1 1058 ? -60.259 -33.218 -50.393 1.00 48.81 1058 GLU A C 1
ATOM 8355 O O . GLU A 1 1058 ? -60.535 -34.103 -51.204 1.00 48.81 1058 GLU A O 1
ATOM 8360 N N . LEU A 1 1059 ? -59.006 -32.748 -50.302 1.00 51.53 1059 LEU A N 1
ATOM 8361 C CA . LEU A 1 1059 ? -57.993 -32.983 -51.355 1.00 51.53 1059 LEU A CA 1
ATOM 8362 C C . LEU A 1 1059 ? -56.828 -33.920 -50.976 1.00 51.53 1059 LEU A C 1
ATOM 8364 O O . LEU A 1 1059 ? -56.126 -34.407 -51.865 1.00 51.53 1059 LEU A O 1
ATOM 8368 N N . TYR A 1 1060 ? -56.605 -34.216 -49.688 1.00 45.34 1060 TYR A N 1
ATOM 8369 C CA . TYR A 1 1060 ? -55.404 -34.954 -49.249 1.00 45.34 1060 TYR A CA 1
ATOM 8370 C C . TYR A 1 1060 ? -55.402 -36.437 -49.658 1.00 45.34 1060 TYR A C 1
ATOM 8372 O O . TYR A 1 1060 ? -54.348 -37.019 -49.906 1.00 45.34 1060 TYR A O 1
ATOM 8380 N N . SER A 1 1061 ? -56.578 -37.050 -49.786 1.00 49.41 1061 SER A N 1
ATOM 8381 C CA . SER A 1 1061 ? -56.736 -38.443 -50.227 1.00 49.41 1061 SER A CA 1
ATOM 8382 C C . SER A 1 1061 ? -56.568 -38.635 -51.739 1.00 49.41 1061 SER A C 1
ATOM 8384 O O . SER A 1 1061 ? -56.510 -39.772 -52.203 1.00 49.41 1061 SER A O 1
ATOM 8386 N N . GLN A 1 1062 ? -56.475 -37.549 -52.512 1.00 53.19 1062 GLN A N 1
ATOM 8387 C CA . GLN A 1 1062 ? -56.498 -37.595 -53.978 1.00 53.19 1062 GLN A CA 1
ATOM 8388 C C . GLN A 1 1062 ? -55.129 -37.309 -54.619 1.00 53.19 1062 GLN A C 1
ATOM 8390 O O . GLN A 1 1062 ? -54.987 -37.404 -55.837 1.00 53.19 1062 GLN A O 1
ATOM 8395 N N . CYS A 1 1063 ? -54.098 -36.996 -53.823 1.00 52.44 1063 CYS A N 1
ATOM 8396 C CA . CYS A 1 1063 ? -52.763 -36.678 -54.330 1.00 52.44 1063 CYS A CA 1
ATOM 8397 C C . CYS A 1 1063 ? -51.827 -37.898 -54.291 1.00 52.44 1063 CYS A C 1
ATOM 8399 O O . CYS A 1 1063 ? -51.129 -38.154 -53.306 1.00 52.44 1063 CYS A O 1
ATOM 8401 N N . SER A 1 1064 ? -51.781 -38.643 -55.395 1.00 54.34 1064 SER A N 1
ATOM 8402 C CA . SER A 1 1064 ? -50.950 -39.846 -55.552 1.00 54.34 1064 SER A CA 1
ATOM 8403 C C . SER A 1 1064 ? -49.442 -39.597 -55.374 1.00 54.34 1064 SER A C 1
ATOM 8405 O O . SER A 1 1064 ? -48.740 -40.456 -54.842 1.00 54.34 1064 SER A O 1
ATOM 8407 N N . CYS A 1 1065 ? -48.930 -38.409 -55.720 1.00 50.53 1065 CYS A N 1
ATOM 8408 C CA . CYS A 1 1065 ? -47.485 -38.136 -55.696 1.00 50.53 1065 CYS A CA 1
ATOM 8409 C C . CYS A 1 1065 ? -46.886 -38.001 -54.280 1.00 50.53 1065 CYS A C 1
ATOM 8411 O O . CYS A 1 1065 ? -45.695 -38.255 -54.081 1.00 50.53 1065 CYS A O 1
ATOM 8413 N N . CYS A 1 1066 ? -47.692 -37.617 -53.285 1.00 49.34 1066 CYS A N 1
ATOM 8414 C CA . CYS A 1 1066 ? -47.248 -37.498 -51.894 1.00 49.34 1066 CYS A CA 1
ATOM 8415 C C . CYS A 1 1066 ? -47.212 -38.860 -51.188 1.00 49.34 1066 CYS A C 1
ATOM 8417 O O . CYS A 1 1066 ? -46.310 -39.109 -50.388 1.00 49.34 1066 CYS A O 1
ATOM 8419 N N . ILE A 1 1067 ? -48.151 -39.753 -51.516 1.00 56.22 1067 ILE A N 1
ATOM 8420 C CA . ILE A 1 1067 ? -48.252 -41.097 -50.927 1.00 56.22 1067 ILE A CA 1
ATOM 8421 C C . ILE A 1 1067 ? -47.050 -41.955 -51.345 1.00 56.22 1067 ILE A C 1
ATOM 8423 O O . ILE A 1 1067 ? -46.401 -42.564 -50.494 1.00 56.22 1067 ILE A O 1
ATOM 8427 N N . GLU A 1 1068 ? -46.678 -41.930 -52.627 1.00 60.44 1068 GLU A N 1
ATOM 8428 C CA . GLU A 1 1068 ? -45.544 -42.712 -53.142 1.00 60.44 1068 GLU A CA 1
ATOM 8429 C C . GLU A 1 1068 ? -44.202 -42.304 -52.511 1.00 60.44 1068 GLU A C 1
ATOM 8431 O O . GLU A 1 1068 ? -43.373 -43.157 -52.187 1.00 60.44 1068 GLU A O 1
ATOM 8436 N N . LYS A 1 1069 ? -43.990 -41.006 -52.256 1.00 56.00 1069 LYS A N 1
ATOM 8437 C CA . LYS A 1 1069 ? -42.749 -40.514 -51.633 1.00 56.00 1069 LYS A CA 1
ATOM 8438 C C . LYS A 1 1069 ? -42.616 -40.891 -50.159 1.00 56.00 1069 LYS A C 1
ATOM 8440 O O . LYS A 1 1069 ? -41.496 -41.066 -49.680 1.00 56.00 1069 LYS A O 1
ATOM 8445 N N . VAL A 1 1070 ? -43.728 -41.007 -49.434 1.00 53.25 1070 VAL A N 1
ATOM 8446 C CA . VAL A 1 1070 ? -43.713 -41.454 -48.032 1.00 53.25 1070 VAL A CA 1
ATOM 8447 C C . VAL A 1 1070 ? -43.418 -42.949 -47.958 1.00 53.25 1070 VAL A C 1
ATOM 8449 O O . VAL A 1 1070 ? -42.591 -43.361 -47.144 1.00 53.25 1070 VAL A O 1
ATOM 8452 N N . GLN A 1 1071 ? -44.017 -43.739 -48.850 1.00 62.44 1071 GLN A N 1
ATOM 8453 C CA . GLN A 1 1071 ? -43.800 -45.182 -48.891 1.00 62.44 1071 GLN A CA 1
ATOM 8454 C C . GLN A 1 1071 ? -42.340 -45.532 -49.230 1.00 62.44 1071 GLN A C 1
ATOM 8456 O O . GLN A 1 1071 ? -41.725 -46.328 -48.528 1.00 62.44 1071 GLN A O 1
ATOM 8461 N N . ALA A 1 1072 ? -41.734 -44.842 -50.204 1.00 63.12 1072 ALA A N 1
ATOM 8462 C CA . ALA A 1 1072 ? -40.332 -45.055 -50.577 1.00 63.12 1072 ALA A CA 1
ATOM 8463 C C . ALA A 1 1072 ? -39.347 -44.811 -49.414 1.00 63.12 1072 ALA A C 1
ATOM 8465 O O . ALA A 1 1072 ? -38.371 -45.542 -49.254 1.00 63.12 1072 ALA A O 1
ATOM 8466 N N . LYS A 1 1073 ? -39.619 -43.808 -48.566 1.00 57.62 1073 LYS A N 1
ATOM 8467 C CA . LYS A 1 1073 ? -38.791 -43.516 -47.385 1.00 57.62 1073 LYS A CA 1
ATOM 8468 C C . LYS A 1 1073 ? -38.957 -44.543 -46.267 1.00 57.62 1073 LYS A C 1
ATOM 8470 O O . LYS A 1 1073 ? -38.027 -44.761 -45.494 1.00 57.62 1073 LYS A O 1
ATOM 8475 N N . TYR A 1 1074 ? -40.143 -45.132 -46.147 1.00 58.84 1074 TYR A N 1
ATOM 8476 C CA . TYR A 1 1074 ? -40.402 -46.187 -45.173 1.00 58.84 1074 TYR A CA 1
ATOM 8477 C C . TYR A 1 1074 ? -39.609 -47.453 -45.526 1.00 58.84 1074 TYR A C 1
ATOM 8479 O O . TYR A 1 1074 ? -38.906 -47.999 -44.675 1.00 58.84 1074 TYR A O 1
ATOM 8487 N N . ASP A 1 1075 ? -39.628 -47.846 -46.800 1.00 63.34 1075 ASP A N 1
ATOM 8488 C CA . ASP A 1 1075 ? -38.934 -49.043 -47.281 1.00 63.34 1075 ASP A CA 1
ATOM 8489 C C . ASP A 1 1075 ? -37.399 -48.924 -47.163 1.00 63.34 1075 ASP A C 1
ATOM 8491 O O . ASP A 1 1075 ? -36.732 -49.888 -46.779 1.00 63.34 1075 ASP A O 1
ATOM 8495 N N . GLU A 1 1076 ? -36.840 -47.725 -47.378 1.00 66.62 1076 GLU A N 1
ATOM 8496 C CA . GLU A 1 1076 ? -35.409 -47.421 -47.188 1.00 66.62 1076 GLU A CA 1
ATOM 8497 C C . GLU A 1 1076 ? -34.941 -47.615 -45.731 1.00 66.62 1076 GLU A C 1
ATOM 8499 O O . GLU A 1 1076 ? -33.842 -48.101 -45.465 1.00 66.62 1076 GLU A O 1
ATOM 8504 N N . ILE A 1 1077 ? -35.771 -47.251 -44.751 1.00 55.28 1077 ILE A N 1
ATOM 8505 C CA . ILE A 1 1077 ? -35.417 -47.397 -43.331 1.00 55.28 1077 ILE A CA 1
ATOM 8506 C C . ILE A 1 1077 ? -35.492 -48.869 -42.915 1.00 55.28 1077 ILE A C 1
ATOM 8508 O O . ILE A 1 1077 ? -34.658 -49.358 -42.144 1.00 55.28 1077 ILE A O 1
ATOM 8512 N N . CYS A 1 1078 ? -36.482 -49.590 -43.435 1.00 57.16 1078 CYS A N 1
ATOM 8513 C CA . CYS A 1 1078 ? -36.728 -50.983 -43.095 1.00 57.16 1078 CYS A CA 1
ATOM 8514 C C . CYS A 1 1078 ? -35.670 -51.943 -43.667 1.00 57.16 1078 CYS A C 1
ATOM 8516 O O . CYS A 1 1078 ? -35.386 -52.965 -43.031 1.00 57.16 1078 CYS A O 1
ATOM 8518 N N . SER A 1 1079 ? -35.021 -51.609 -44.790 1.00 64.56 1079 SER A N 1
ATOM 8519 C CA . SER A 1 1079 ? -34.013 -52.469 -45.430 1.00 64.56 1079 SER A CA 1
ATOM 8520 C C . SER A 1 1079 ? -32.759 -52.715 -44.577 1.00 64.56 1079 SER A C 1
ATOM 8522 O O . SER A 1 1079 ? -32.141 -53.772 -44.690 1.00 64.56 1079 SER A O 1
ATOM 8524 N N . ASN A 1 1080 ? -32.416 -51.804 -43.658 1.00 59.38 1080 ASN A N 1
ATOM 8525 C CA . ASN A 1 1080 ? -31.237 -51.927 -42.783 1.00 59.38 1080 ASN A CA 1
ATOM 8526 C C . ASN A 1 1080 ? -31.365 -53.001 -41.685 1.00 59.38 1080 ASN A C 1
ATOM 8528 O O . ASN A 1 1080 ? -30.388 -53.310 -41.006 1.00 59.38 1080 ASN A O 1
ATOM 8532 N N . PHE A 1 1081 ? -32.552 -53.587 -41.502 1.00 54.56 1081 PHE A N 1
ATOM 8533 C CA . PHE A 1 1081 ? -32.840 -54.546 -40.426 1.00 54.56 1081 PHE A CA 1
ATOM 8534 C C . PHE A 1 1081 ? -33.296 -55.925 -40.936 1.00 54.56 1081 PHE A C 1
ATOM 8536 O O . PHE A 1 1081 ? -33.760 -56.763 -40.158 1.00 54.56 1081 PHE A O 1
ATOM 8543 N N . MET A 1 1082 ? -33.142 -56.183 -42.239 1.00 52.75 1082 MET A N 1
ATOM 8544 C CA . MET A 1 1082 ? -33.654 -57.374 -42.935 1.00 52.75 1082 MET A CA 1
ATOM 8545 C C . MET A 1 1082 ? -33.058 -58.708 -42.441 1.00 52.75 1082 MET A C 1
ATOM 8547 O O . MET A 1 1082 ? -33.681 -59.751 -42.615 1.00 52.75 1082 MET A O 1
ATOM 8551 N N . GLY A 1 1083 ? -31.902 -58.694 -41.765 1.00 59.25 1083 GLY A N 1
ATOM 8552 C CA . GLY A 1 1083 ? -31.264 -59.897 -41.203 1.00 59.25 1083 GLY A CA 1
ATOM 8553 C C . GLY A 1 1083 ? -31.892 -60.441 -39.910 1.00 59.25 1083 GLY A C 1
ATOM 8554 O O . GLY A 1 1083 ? -31.561 -61.548 -39.501 1.00 59.25 1083 GLY A O 1
ATOM 8555 N N . TYR A 1 1084 ? -32.803 -59.695 -39.272 1.00 53.25 1084 TYR A N 1
ATOM 8556 C CA . TYR A 1 1084 ? -33.390 -60.045 -37.967 1.00 53.25 1084 TYR A CA 1
ATOM 8557 C C . TYR A 1 1084 ? -34.874 -60.449 -38.047 1.00 53.25 1084 TYR A C 1
ATOM 8559 O O . TYR A 1 1084 ? -35.577 -60.479 -37.037 1.00 53.25 1084 TYR A O 1
ATOM 8567 N N . GLY A 1 1085 ? -35.385 -60.736 -39.251 1.00 61.09 1085 GLY A N 1
ATOM 8568 C CA . GLY A 1 1085 ? -36.789 -61.116 -39.465 1.00 61.09 1085 GLY A CA 1
ATOM 8569 C C . GLY A 1 1085 ? -37.792 -59.974 -39.246 1.00 61.09 1085 GLY A C 1
ATOM 8570 O O . GLY A 1 1085 ? -38.980 -60.233 -39.075 1.00 61.09 1085 GLY A O 1
ATOM 8571 N N . GLY A 1 1086 ? -37.320 -58.721 -39.216 1.00 64.38 1086 GLY A N 1
ATOM 8572 C CA . GLY A 1 1086 ? -38.138 -57.514 -39.086 1.00 64.38 1086 GLY A CA 1
ATOM 8573 C C . GLY A 1 1086 ? -37.429 -56.381 -38.336 1.00 64.38 1086 GLY A C 1
ATOM 8574 O O . GLY A 1 1086 ? -36.571 -56.609 -37.482 1.00 64.38 1086 GLY A O 1
ATOM 8575 N N . CYS A 1 1087 ? -37.825 -55.139 -38.617 1.00 52.47 1087 CYS A N 1
ATOM 8576 C CA . CYS A 1 1087 ? -37.178 -53.925 -38.099 1.00 52.47 1087 CYS A CA 1
ATOM 8577 C C . CYS A 1 1087 ? -37.208 -53.838 -36.569 1.00 52.47 1087 CYS A C 1
ATOM 8579 O O . CYS A 1 1087 ? -36.237 -53.444 -35.930 1.00 52.47 1087 CYS A O 1
ATOM 8581 N N . VAL A 1 1088 ? -38.312 -54.286 -35.972 1.00 58.81 1088 VAL A N 1
ATOM 8582 C CA . VAL A 1 1088 ? -38.498 -54.319 -34.516 1.00 58.81 1088 VAL A CA 1
ATOM 8583 C C . VAL A 1 1088 ? -37.561 -55.332 -33.849 1.00 58.81 1088 VAL A C 1
ATOM 8585 O O . VAL A 1 1088 ? -37.037 -55.073 -32.766 1.00 58.81 1088 VAL A O 1
ATOM 8588 N N . ASN A 1 1089 ? -37.307 -56.467 -34.501 1.00 65.19 1089 ASN A N 1
ATOM 8589 C CA . ASN A 1 1089 ? -36.453 -57.523 -33.960 1.00 65.19 1089 ASN A CA 1
ATOM 8590 C C . ASN A 1 1089 ? -34.967 -57.146 -34.041 1.00 65.19 1089 ASN A C 1
ATOM 8592 O O . ASN A 1 1089 ? -34.224 -57.405 -33.097 1.00 65.19 1089 ASN A O 1
ATOM 8596 N N . GLY A 1 1090 ? -34.551 -56.455 -35.109 1.00 66.94 1090 GLY A N 1
ATOM 8597 C CA . GLY A 1 1090 ? -33.180 -55.947 -35.233 1.00 66.94 1090 GLY A CA 1
ATOM 8598 C C . GLY A 1 1090 ? -32.821 -54.907 -34.171 1.00 66.94 1090 GLY A C 1
ATOM 8599 O O . GLY A 1 1090 ? -31.711 -54.913 -33.645 1.00 66.94 1090 GLY A O 1
ATOM 8600 N N . ILE A 1 1091 ? -33.782 -54.065 -33.780 1.00 58.09 1091 ILE A N 1
ATOM 8601 C CA . ILE A 1 1091 ? -33.583 -53.082 -32.708 1.00 58.09 1091 ILE A CA 1
ATOM 8602 C C . ILE A 1 1091 ? -33.426 -53.772 -31.343 1.00 58.09 1091 ILE A C 1
ATOM 8604 O O . ILE A 1 1091 ? -32.560 -53.381 -30.563 1.00 58.09 1091 ILE A O 1
ATOM 8608 N N . LYS A 1 1092 ? -34.206 -54.824 -31.059 1.00 62.50 1092 LYS A N 1
ATOM 8609 C CA . LYS A 1 1092 ? -34.088 -55.577 -29.798 1.00 62.50 1092 LYS A CA 1
ATOM 8610 C C . LYS A 1 1092 ? -32.737 -56.284 -29.659 1.00 62.50 1092 LYS A C 1
ATOM 8612 O O . LYS A 1 1092 ? -32.118 -56.186 -28.604 1.00 62.50 1092 LYS A O 1
ATOM 8617 N N . ALA A 1 1093 ? -32.248 -56.917 -30.727 1.00 66.81 1093 ALA A N 1
ATOM 8618 C CA . ALA A 1 1093 ? -30.948 -57.590 -30.719 1.00 66.81 1093 ALA A CA 1
ATOM 8619 C C . ALA A 1 1093 ? -29.783 -56.616 -30.447 1.00 66.81 1093 ALA A C 1
ATOM 8621 O O . ALA A 1 1093 ? -28.878 -56.921 -29.670 1.00 66.81 1093 ALA A O 1
ATOM 8622 N N . ALA A 1 1094 ? -29.835 -55.409 -31.021 1.00 60.75 1094 ALA A N 1
ATOM 8623 C CA . ALA A 1 1094 ? -28.820 -54.380 -30.790 1.00 60.75 1094 ALA A CA 1
ATOM 8624 C C . ALA A 1 1094 ? -28.800 -53.864 -29.336 1.00 60.75 1094 ALA A C 1
ATOM 8626 O O . ALA A 1 1094 ? -27.745 -53.478 -28.830 1.00 60.75 1094 ALA A O 1
ATOM 8627 N N . MET A 1 1095 ? -29.949 -53.865 -28.650 1.00 54.81 1095 MET A N 1
ATOM 8628 C CA . MET A 1 1095 ? -30.038 -53.454 -27.245 1.00 54.81 1095 MET A CA 1
ATOM 8629 C C . MET A 1 1095 ? -29.408 -54.484 -26.298 1.00 54.81 1095 MET A C 1
ATOM 8631 O O . MET A 1 1095 ? -28.609 -54.101 -25.446 1.00 54.81 1095 MET A O 1
ATOM 8635 N N . GLU A 1 1096 ? -29.691 -55.776 -26.485 1.00 66.56 1096 GLU A N 1
ATOM 8636 C CA . GLU A 1 1096 ? -29.126 -56.846 -25.643 1.00 66.56 1096 GLU A CA 1
ATOM 8637 C C . GLU A 1 1096 ? -27.597 -56.938 -25.756 1.00 66.56 1096 GLU A C 1
ATOM 8639 O O . GLU A 1 1096 ? -26.902 -57.201 -24.771 1.00 66.56 1096 GLU A O 1
ATOM 8644 N N . GLN A 1 1097 ? -27.046 -56.692 -26.949 1.00 65.75 1097 GLN A N 1
ATOM 8645 C CA . GLN A 1 1097 ? -25.598 -56.680 -27.147 1.00 65.75 1097 GLN A CA 1
ATOM 8646 C C . GLN A 1 1097 ? -24.929 -55.537 -26.370 1.00 65.75 1097 GLN A C 1
ATOM 8648 O O . GLN A 1 1097 ? -23.906 -55.745 -25.714 1.00 65.75 1097 GLN A O 1
ATOM 8653 N N . LYS A 1 1098 ? -25.555 -54.356 -26.354 1.00 56.84 1098 LYS A N 1
ATOM 8654 C CA . LYS A 1 1098 ? -25.063 -53.201 -25.596 1.00 56.84 1098 LYS A CA 1
ATOM 8655 C C . LYS A 1 1098 ? -25.105 -53.400 -24.082 1.00 56.84 1098 LYS A C 1
ATOM 8657 O O . LYS A 1 1098 ? -24.226 -52.893 -23.386 1.00 56.84 1098 LYS A O 1
ATOM 8662 N N . GLU A 1 1099 ? -26.100 -54.113 -23.561 1.00 58.84 1099 GLU A N 1
ATOM 8663 C CA . GLU A 1 1099 ? -26.182 -54.404 -22.124 1.00 58.84 1099 GLU A CA 1
ATOM 8664 C C . GLU A 1 1099 ? -25.034 -55.314 -21.666 1.00 58.84 1099 GLU A C 1
ATOM 8666 O O . GLU A 1 1099 ? -24.382 -55.016 -20.662 1.00 58.84 1099 GLU A O 1
ATOM 8671 N N . LYS A 1 1100 ? -24.697 -56.346 -22.454 1.00 67.06 1100 LYS A N 1
ATOM 8672 C CA . LYS A 1 1100 ? -23.563 -57.244 -22.165 1.00 67.06 1100 LYS A CA 1
ATOM 8673 C C . LYS A 1 1100 ? -22.211 -56.525 -22.187 1.00 67.06 1100 LYS A C 1
ATOM 8675 O O . LYS A 1 1100 ? -21.371 -56.769 -21.321 1.00 67.06 1100 LYS A O 1
ATOM 8680 N N . GLU A 1 1101 ? -22.008 -55.615 -23.140 1.00 60.00 1101 GLU A N 1
ATOM 8681 C CA . GLU A 1 1101 ? -20.787 -54.797 -23.227 1.00 60.00 1101 GLU A CA 1
ATOM 8682 C C . GLU A 1 1101 ? -20.628 -53.874 -22.005 1.00 60.00 1101 GLU A C 1
ATOM 8684 O O . GLU A 1 1101 ? -19.527 -53.712 -21.471 1.00 60.00 1101 GLU A O 1
ATOM 8689 N N . CYS A 1 1102 ? -21.733 -53.307 -21.510 1.00 49.41 1102 CYS A N 1
ATOM 8690 C CA . CYS A 1 1102 ? -21.731 -52.458 -20.318 1.00 49.41 1102 CYS A CA 1
ATOM 8691 C C . CYS A 1 1102 ? -21.372 -53.238 -19.043 1.00 49.41 1102 CYS A C 1
ATOM 8693 O O . CYS A 1 1102 ? -20.652 -52.725 -18.184 1.00 49.41 1102 CYS A O 1
ATOM 8695 N N . GLU A 1 1103 ? -21.842 -54.478 -18.922 1.00 64.50 1103 GLU A N 1
ATOM 8696 C CA . GLU A 1 1103 ? -21.591 -55.326 -17.755 1.00 64.50 1103 GLU A CA 1
ATOM 8697 C C . GLU A 1 1103 ? -20.136 -55.826 -17.699 1.00 64.50 1103 GLU A C 1
ATOM 8699 O O . GLU A 1 1103 ? -19.517 -55.829 -16.632 1.00 64.50 1103 GLU A O 1
ATOM 8704 N N . GLN A 1 1104 ? -19.542 -56.155 -18.854 1.00 64.62 1104 GLN A N 1
ATOM 8705 C CA . GLN A 1 1104 ? -18.112 -56.477 -18.952 1.00 64.62 1104 GLN A CA 1
ATOM 8706 C C . GLN A 1 1104 ? -17.223 -55.283 -18.595 1.00 64.62 1104 GLN A C 1
ATOM 8708 O O . GLN A 1 1104 ? -16.240 -55.445 -17.871 1.00 64.62 1104 GLN A O 1
ATOM 8713 N N . LYS A 1 1105 ? -17.587 -54.076 -19.045 1.00 60.47 1105 LYS A N 1
ATOM 8714 C CA . LYS A 1 1105 ? -16.838 -52.856 -18.726 1.00 60.47 1105 LYS A CA 1
ATOM 8715 C C . LYS A 1 1105 ? -16.828 -52.564 -17.223 1.00 60.47 1105 LYS A C 1
ATOM 8717 O O . LYS A 1 1105 ? -15.790 -52.205 -16.679 1.00 60.47 1105 LYS A O 1
ATOM 8722 N N . LYS A 1 1106 ? -17.951 -52.798 -16.539 1.00 59.94 1106 LYS A N 1
ATOM 8723 C CA . LYS A 1 1106 ? -18.075 -52.583 -15.092 1.00 59.94 1106 LYS A CA 1
ATOM 8724 C C . LYS A 1 1106 ? -17.165 -53.514 -14.277 1.00 59.94 1106 LYS A C 1
ATOM 8726 O O . LYS A 1 1106 ? -16.513 -53.063 -13.343 1.00 59.94 1106 LYS A O 1
ATOM 8731 N N . LYS A 1 1107 ? -17.057 -54.786 -14.683 1.00 69.25 1107 LYS A N 1
ATOM 8732 C CA . LYS A 1 1107 ? -16.132 -55.756 -14.065 1.00 69.25 1107 LYS A CA 1
ATOM 8733 C C . LYS A 1 1107 ? -14.663 -55.381 -14.279 1.00 69.25 1107 LYS A C 1
ATOM 8735 O O . LYS A 1 1107 ? -13.846 -55.575 -13.385 1.00 69.25 1107 LYS A O 1
ATOM 8740 N N . LEU A 1 1108 ? -14.331 -54.834 -15.451 1.00 60.16 1108 LEU A N 1
ATOM 8741 C CA . LEU A 1 1108 ? -12.976 -54.370 -15.755 1.00 60.16 1108 LEU A CA 1
ATOM 8742 C C . LEU A 1 1108 ? -12.590 -53.152 -14.899 1.00 60.16 1108 LEU A C 1
ATOM 8744 O O . LEU A 1 1108 ? -11.469 -53.085 -14.404 1.00 60.16 1108 LEU A O 1
ATOM 8748 N N . GLU A 1 1109 ? -13.528 -52.225 -14.687 1.00 54.41 1109 GLU A N 1
ATOM 8749 C CA . GLU A 1 1109 ? -13.331 -51.037 -13.847 1.00 54.41 1109 GLU A CA 1
ATOM 8750 C C . GLU A 1 1109 ? -13.178 -51.383 -12.354 1.00 54.41 1109 GLU A C 1
ATOM 8752 O O . GLU A 1 1109 ? -12.389 -50.741 -11.666 1.00 54.41 1109 GLU A O 1
ATOM 8757 N N . GLU A 1 1110 ? -13.891 -52.395 -11.844 1.00 66.56 1110 GLU A N 1
ATOM 8758 C CA . GLU A 1 1110 ? -13.704 -52.900 -10.471 1.00 66.56 1110 GLU A CA 1
ATOM 8759 C C . GLU A 1 1110 ? -12.328 -53.558 -10.297 1.00 66.56 1110 GLU A C 1
ATOM 8761 O O . GLU A 1 1110 ? -11.610 -53.234 -9.355 1.00 66.56 1110 GLU A O 1
ATOM 8766 N N . TYR A 1 1111 ? -11.907 -54.393 -11.253 1.00 71.44 1111 TYR A N 1
ATOM 8767 C CA . TYR A 1 1111 ? -10.583 -55.022 -11.234 1.00 71.44 1111 TYR A CA 1
ATOM 8768 C C . TYR A 1 1111 ? -9.433 -54.000 -11.269 1.00 71.44 1111 TYR A C 1
ATOM 8770 O O . TYR A 1 1111 ? -8.453 -54.146 -10.541 1.00 71.44 1111 TYR A O 1
ATOM 8778 N N . GLN A 1 1112 ? -9.554 -52.946 -12.084 1.00 55.19 1112 GLN A N 1
ATOM 8779 C CA . GLN A 1 1112 ? -8.559 -51.868 -12.144 1.00 55.19 1112 GLN A CA 1
ATOM 8780 C C . GLN A 1 1112 ? -8.456 -51.106 -10.820 1.00 55.19 1112 GLN A C 1
ATOM 8782 O O . GLN A 1 1112 ? -7.355 -50.762 -10.405 1.00 55.19 1112 GLN A O 1
ATOM 8787 N N . ARG A 1 1113 ? -9.583 -50.905 -10.127 1.00 51.09 1113 ARG A N 1
ATOM 8788 C CA . ARG A 1 1113 ? -9.629 -50.205 -8.838 1.00 51.09 1113 ARG A CA 1
ATOM 8789 C C . ARG A 1 1113 ? -8.936 -50.985 -7.721 1.00 51.09 1113 ARG A C 1
ATOM 8791 O O . ARG A 1 1113 ? -8.218 -50.394 -6.921 1.00 51.09 1113 ARG A O 1
ATOM 8798 N N . GLU A 1 1114 ? -9.142 -52.300 -7.681 1.00 63.41 1114 GLU A N 1
ATOM 8799 C CA . GLU A 1 1114 ? -8.480 -53.179 -6.711 1.00 63.41 1114 GLU A CA 1
ATOM 8800 C C . GLU A 1 1114 ? -6.969 -53.248 -6.974 1.00 63.41 1114 GLU A C 1
ATOM 8802 O O . GLU A 1 1114 ? -6.172 -53.190 -6.042 1.00 63.41 1114 GLU A O 1
ATOM 8807 N N . LYS A 1 1115 ? -6.573 -53.296 -8.254 1.00 61.09 1115 LYS A N 1
ATOM 8808 C CA . LYS A 1 1115 ? -5.165 -53.309 -8.656 1.00 61.09 1115 LYS A CA 1
ATOM 8809 C C . LYS A 1 1115 ? -4.452 -51.995 -8.324 1.00 61.09 1115 LYS A C 1
ATOM 8811 O O . LYS A 1 1115 ? -3.375 -52.035 -7.750 1.00 61.09 1115 LYS A O 1
ATOM 8816 N N . GLU A 1 1116 ? -5.068 -50.844 -8.603 1.00 50.84 1116 GLU A N 1
ATOM 8817 C CA . GLU A 1 1116 ? -4.506 -49.533 -8.243 1.00 50.84 1116 GLU A CA 1
ATOM 8818 C C . GLU A 1 1116 ? -4.342 -49.373 -6.728 1.00 50.84 1116 GLU A C 1
ATOM 8820 O O . GLU A 1 1116 ? -3.367 -48.784 -6.275 1.00 50.84 1116 GLU A O 1
ATOM 8825 N N . LYS A 1 1117 ? -5.268 -49.917 -5.930 1.00 54.50 1117 LYS A N 1
ATOM 8826 C CA . LYS A 1 1117 ? -5.143 -49.926 -4.469 1.00 54.50 1117 LYS A CA 1
ATOM 8827 C C . LYS A 1 1117 ? -3.923 -50.740 -4.015 1.00 54.50 1117 LYS A C 1
ATOM 8829 O O . LYS A 1 1117 ? -3.169 -50.261 -3.175 1.00 54.50 1117 LYS A O 1
ATOM 8834 N N . GLN A 1 1118 ? -3.722 -51.920 -4.603 1.00 57.97 1118 GLN A N 1
ATOM 8835 C CA . GLN A 1 1118 ? -2.575 -52.788 -4.328 1.00 57.97 1118 GLN A CA 1
ATOM 8836 C C . GLN A 1 1118 ? -1.251 -52.122 -4.745 1.00 57.97 1118 GLN A C 1
ATOM 8838 O O . GLN A 1 1118 ? -0.309 -52.074 -3.963 1.00 57.97 1118 GLN A O 1
ATOM 8843 N N . ASP A 1 1119 ? -1.213 -51.525 -5.941 1.00 58.56 1119 ASP A N 1
ATOM 8844 C CA . ASP A 1 1119 ? -0.031 -50.839 -6.475 1.00 58.56 1119 ASP A CA 1
ATOM 8845 C C . ASP A 1 1119 ? 0.348 -49.610 -5.615 1.00 58.56 1119 ASP A C 1
ATOM 8847 O O . ASP A 1 1119 ? 1.526 -49.282 -5.479 1.00 58.56 1119 ASP A O 1
ATOM 8851 N N . ILE A 1 1120 ? -0.637 -48.937 -4.998 1.00 47.53 1120 ILE A N 1
ATOM 8852 C CA . ILE A 1 1120 ? -0.414 -47.833 -4.048 1.00 47.53 1120 ILE A CA 1
ATOM 8853 C C . ILE A 1 1120 ? 0.193 -48.341 -2.734 1.00 47.53 1120 ILE A C 1
ATOM 8855 O O . ILE A 1 1120 ? 1.127 -47.715 -2.239 1.00 47.53 1120 ILE A O 1
ATOM 8859 N N . GLU A 1 1121 ? -0.315 -49.449 -2.187 1.00 51.22 1121 GLU A N 1
ATOM 8860 C CA . GLU A 1 1121 ? 0.209 -50.074 -0.961 1.00 51.22 1121 GLU A CA 1
ATOM 8861 C C . GLU A 1 1121 ? 1.658 -50.568 -1.159 1.00 51.22 1121 GLU A C 1
ATOM 8863 O O . GLU A 1 1121 ? 2.507 -50.379 -0.283 1.00 51.22 1121 GLU A O 1
ATOM 8868 N N . ASP A 1 1122 ? 1.966 -51.106 -2.342 1.00 53.38 1122 ASP A N 1
ATOM 8869 C CA . ASP A 1 1122 ? 3.305 -51.577 -2.708 1.00 53.38 1122 ASP A CA 1
ATOM 8870 C C . ASP A 1 1122 ? 4.289 -50.417 -2.976 1.00 53.38 1122 ASP A C 1
ATOM 8872 O O . ASP A 1 1122 ? 5.454 -50.485 -2.575 1.00 53.38 1122 ASP A O 1
ATOM 8876 N N . ALA A 1 1123 ? 3.840 -49.322 -3.606 1.00 44.56 1123 ALA A N 1
ATOM 8877 C CA . ALA A 1 1123 ? 4.682 -48.158 -3.910 1.00 44.56 1123 ALA A CA 1
ATOM 8878 C C . ALA A 1 1123 ? 5.009 -47.292 -2.679 1.00 44.56 1123 ALA A C 1
ATOM 8880 O O . ALA A 1 1123 ? 6.053 -46.637 -2.653 1.00 44.56 1123 ALA A O 1
ATOM 8881 N N . SER A 1 1124 ? 4.147 -47.273 -1.653 1.00 45.44 1124 SER A N 1
ATOM 8882 C CA . SER A 1 1124 ? 4.402 -46.542 -0.402 1.00 45.44 1124 SER A CA 1
ATOM 8883 C C . SER A 1 1124 ? 5.244 -47.318 0.614 1.00 45.44 1124 SER A C 1
ATOM 8885 O O . SER A 1 1124 ? 5.701 -46.725 1.591 1.00 45.44 1124 SER A O 1
ATOM 8887 N N . GLY A 1 1125 ? 5.453 -48.625 0.413 1.00 42.47 1125 GLY A N 1
ATOM 8888 C CA . GLY A 1 1125 ? 6.275 -49.481 1.276 1.00 42.47 1125 GLY A CA 1
ATOM 8889 C C . GLY A 1 1125 ? 5.748 -49.694 2.706 1.00 42.47 1125 GLY A C 1
ATOM 8890 O O . GLY A 1 1125 ? 6.468 -50.269 3.522 1.00 42.47 1125 GLY A O 1
ATOM 8891 N N . MET A 1 1126 ? 4.531 -49.234 3.029 1.00 41.44 1126 MET A N 1
ATOM 8892 C CA . MET A 1 1126 ? 3.846 -49.387 4.325 1.00 41.44 1126 MET A CA 1
ATOM 8893 C C . MET A 1 1126 ? 2.318 -49.298 4.162 1.00 41.44 1126 MET A C 1
ATOM 8895 O O . MET A 1 1126 ? 1.828 -48.565 3.301 1.00 41.44 1126 MET A O 1
ATOM 8899 N N . ASP A 1 1127 ? 1.593 -50.009 5.035 1.00 43.91 1127 ASP A N 1
ATOM 8900 C CA . ASP A 1 1127 ? 0.125 -50.053 5.126 1.00 43.91 1127 ASP A CA 1
ATOM 8901 C C . ASP A 1 1127 ? -0.463 -48.668 5.478 1.00 43.91 1127 ASP A C 1
ATOM 8903 O O . ASP A 1 1127 ? -0.065 -48.018 6.451 1.00 43.91 1127 ASP A O 1
ATOM 8907 N N . ILE A 1 1128 ? -1.441 -48.218 4.685 1.00 42.66 1128 ILE A N 1
ATOM 8908 C CA . ILE A 1 1128 ? -2.131 -46.922 4.795 1.00 42.66 1128 ILE A CA 1
ATOM 8909 C C . ILE A 1 1128 ? -2.779 -46.692 6.178 1.00 42.66 1128 ILE A C 1
ATOM 8911 O O . ILE A 1 1128 ? -3.031 -45.540 6.548 1.00 42.66 1128 ILE A O 1
ATOM 8915 N N . PHE A 1 1129 ? -3.020 -47.745 6.967 1.00 40.25 1129 PHE A N 1
ATOM 8916 C CA . PHE A 1 1129 ? -3.637 -47.643 8.294 1.00 40.25 1129 PHE A CA 1
ATOM 8917 C C . PHE A 1 1129 ? -2.671 -47.313 9.453 1.00 40.25 1129 PHE A C 1
ATOM 8919 O O . PHE A 1 1129 ? -3.126 -46.783 10.470 1.00 40.25 1129 PHE A O 1
ATOM 8926 N N . ASP A 1 1130 ? -1.353 -47.506 9.310 1.00 38.50 1130 ASP A N 1
ATOM 8927 C CA . ASP A 1 1130 ? -0.395 -47.329 10.423 1.00 38.50 1130 ASP A CA 1
ATOM 8928 C C . ASP A 1 1130 ? 0.091 -45.880 10.630 1.00 38.50 1130 ASP A C 1
ATOM 8930 O O . ASP A 1 1130 ? 0.610 -45.520 11.693 1.00 38.50 1130 ASP A O 1
ATOM 8934 N N . MET A 1 1131 ? -0.171 -44.978 9.677 1.00 37.94 1131 MET A N 1
ATOM 8935 C CA . MET A 1 1131 ? 0.1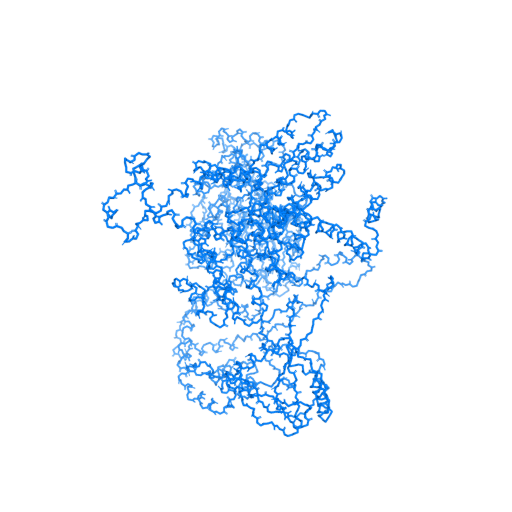70 -43.550 9.800 1.00 37.94 1131 MET A CA 1
ATOM 8936 C C . MET A 1 1131 ? -0.603 -42.813 10.913 1.00 37.94 1131 MET A C 1
ATOM 8938 O O . MET A 1 1131 ? -0.242 -41.687 11.271 1.00 37.94 1131 MET A O 1
ATOM 8942 N N . HIS A 1 1132 ? -1.656 -43.422 11.472 1.00 38.94 1132 HIS A N 1
ATOM 8943 C CA . HIS A 1 1132 ? -2.529 -42.791 12.465 1.00 38.94 1132 HIS A CA 1
ATOM 8944 C C . HIS A 1 1132 ? -2.139 -43.077 13.928 1.00 38.94 1132 HIS A C 1
ATOM 8946 O O . HIS A 1 1132 ? -2.491 -42.295 14.809 1.00 38.94 1132 HIS A O 1
ATOM 8952 N N . ALA A 1 1133 ? -1.351 -44.121 14.211 1.00 32.97 1133 ALA A N 1
ATOM 8953 C CA . ALA A 1 1133 ? -0.933 -44.439 15.582 1.00 32.97 1133 ALA A CA 1
ATOM 8954 C C . ALA A 1 1133 ? 0.279 -43.607 16.055 1.00 32.97 1133 ALA A C 1
ATOM 8956 O O . ALA A 1 1133 ? 0.358 -43.229 17.224 1.00 32.97 1133 ALA A O 1
ATOM 8957 N N . ALA A 1 1134 ? 1.199 -43.249 15.153 1.00 31.91 1134 ALA A N 1
ATOM 8958 C CA . ALA A 1 1134 ? 2.460 -42.596 15.523 1.00 31.91 1134 ALA A CA 1
ATOM 8959 C C . ALA A 1 1134 ? 2.338 -41.089 15.842 1.00 31.91 1134 ALA A C 1
ATOM 8961 O O . ALA A 1 1134 ? 3.174 -40.546 16.557 1.00 31.91 1134 ALA A O 1
ATOM 8962 N N . LYS A 1 1135 ? 1.290 -40.398 15.367 1.00 35.88 1135 LYS A N 1
ATOM 8963 C CA . LYS A 1 1135 ? 1.105 -38.946 15.592 1.00 35.88 1135 LYS A CA 1
ATOM 8964 C C . LYS A 1 1135 ? 0.273 -38.580 16.825 1.00 35.88 1135 LYS A C 1
ATOM 8966 O O . LYS A 1 1135 ? 0.244 -37.413 17.200 1.00 35.88 1135 LYS A O 1
ATOM 8971 N N . VAL A 1 1136 ? -0.364 -39.552 17.481 1.00 33.66 1136 VAL A N 1
ATOM 8972 C CA . VAL A 1 1136 ? -1.172 -39.321 18.696 1.00 33.66 1136 VAL A CA 1
ATOM 8973 C C . VAL A 1 1136 ? -0.343 -39.483 19.986 1.00 33.66 1136 VAL A C 1
ATOM 8975 O O . VAL A 1 1136 ? -0.759 -39.017 21.045 1.00 33.66 1136 VAL A O 1
ATOM 8978 N N . ALA A 1 1137 ? 0.863 -40.059 19.917 1.00 31.22 1137 ALA A N 1
ATOM 8979 C CA . ALA A 1 1137 ? 1.719 -40.269 21.090 1.00 31.22 1137 ALA A CA 1
ATOM 8980 C C . ALA A 1 1137 ? 2.538 -39.031 21.524 1.00 31.22 1137 ALA A C 1
ATOM 8982 O O . ALA A 1 1137 ? 2.860 -38.915 22.702 1.00 31.22 1137 ALA A O 1
ATOM 8983 N N . ASP A 1 1138 ? 2.814 -38.071 20.633 1.00 33.81 1138 ASP A N 1
ATOM 8984 C CA . ASP A 1 1138 ? 3.783 -36.981 20.893 1.00 33.81 1138 ASP A CA 1
ATOM 8985 C C . ASP A 1 1138 ? 3.149 -35.663 21.405 1.00 33.81 1138 ASP A C 1
ATOM 8987 O O . ASP A 1 1138 ? 3.774 -34.606 21.467 1.00 33.81 1138 ASP A O 1
ATOM 8991 N N . HIS A 1 1139 ? 1.871 -35.710 21.800 1.00 33.81 1139 HIS A N 1
ATOM 8992 C CA . HIS A 1 1139 ? 1.167 -34.597 22.461 1.00 33.81 1139 HIS A CA 1
ATOM 8993 C C . HIS A 1 1139 ? 0.770 -34.885 23.917 1.00 33.81 1139 HIS A C 1
ATOM 8995 O O . HIS A 1 1139 ? -0.038 -34.168 24.511 1.00 33.81 1139 HIS A O 1
ATOM 9001 N N . ARG A 1 1140 ? 1.399 -35.892 24.535 1.00 33.47 1140 ARG A N 1
ATOM 9002 C CA . ARG A 1 1140 ? 1.440 -36.068 25.994 1.00 33.47 1140 ARG A CA 1
ATOM 9003 C C . ARG A 1 1140 ? 2.858 -36.420 26.467 1.00 33.47 1140 ARG A C 1
ATOM 9005 O O . ARG A 1 1140 ? 3.090 -37.532 26.931 1.00 33.47 1140 ARG A O 1
ATOM 9012 N N . SER A 1 1141 ? 3.772 -35.452 26.400 1.00 31.69 1141 SER A N 1
ATOM 9013 C CA . SER A 1 1141 ? 4.974 -35.376 27.249 1.00 31.69 1141 SER A CA 1
ATOM 9014 C C . SER A 1 1141 ? 5.415 -33.933 27.430 1.00 31.69 1141 SER A C 1
ATOM 9016 O O . SER A 1 1141 ? 5.615 -33.274 26.384 1.00 31.69 1141 SER A O 1
#